Protein AF-0000000068073765 (afdb_homodimer)

Radius of gyration: 42.99 Å; Cα contacts (8 Å, |Δi|>4): 1873; chains: 2; bounding box: 104×140×131 Å

Nearest PDB structures (foldseek):
  5dwd-assembly1_A  TM=4.808E-01  e=1.713E+00  Pelagibacterium halotolerans B2
  3n98-assembly1_A  TM=1.774E-01  e=4.555E+00  Thermococcus kodakarensis
  4on9-assembly3_B  TM=1.654E-01  e=8.096E+00  Homo sapiens
  4ftw-assembly1_A-2  TM=5.464E-01  e=1.962E+00  Cereibacter sphaeroides 2.4.1
  5dwd-assembly1_A  TM=4.756E-01  e=2.080E+00  Pelagibacterium halotolerans B2

Sequence (1358 aa):
MSSVQSQQEQLSQSDPSPSSNSCSSFELIDMDAGSLYEPVSPHWFYCKIIDSKETWIPFNSEDSQQLEEAYNSGKDCNGRVVPTDGGRYDVHLGERMRYAVYWDELASEVRRCTWFYKGDKDNKYVPYSESFSQVLEETYMLAVTLDEWKKKLESPNREIIILHNPKLMVHYQPVAGSDDWGSAPTEQGRPRTVKRGVENISVDIHCGEPLQIDHLVFVVHGIGPACDLRFRSIVQCVNDFRSVSLNLLQTHFKKAQENQQIGRVEFLPVNWHSPLHSTGVDVDLQRITLPSINRLRHFTNDTILDVFFYNSPTYCQTIVDTVASEMNRIYTLFLQRNPDFKGGVSIAGHSLGSLILFDILTNQKDSLGDIDSEKDSLNIVMDQGDTPTLEEDLKKLQLSEFFDIFEKEKVDKEALGINRPTLQPASGANIPKESEFCSSSNTRNGDYLDVGIGQVSVKYPRLIYKPEIFFAFGSPIGMFLTVRGLKRIDPNYRFPTCKGFFNIYHPFDPVAYRIEPMVVPGVEFEPMLIPHHKGRKRMHLELREGLTRMSMDLKNNLLGSLRMAWKSFTRAPYPALQVSEAAEETEAEPESTSEKPSDVNPEETSVADKEEVLPINVGMLNGGQRIDYVLQEKPIESFNEYLFALQSHLCYWESEDTVLLVLKEIYQTQGIFLDQPLQMSSVQSQQEQLSQSDPSPSSNSCSSFELIDMDAGSLYEPVSPHWFYCKIIDSKETWIPFNSEDSQQLEEAYNSGKDCNGRVVPTDGGRYDVHLGERMRYAVYWDELASEVRRCTWFYKGDKDNKYVPYSESFSQVLEETYMLAVTLDEWKKKLESPNREIIILHNPKLMVHYQPVAGSDDWGSAPTEQGRPRTVKRGVENISVDIHCGEPLQIDHLVFVVHGIGPACDLRFRSIVQCVNDFRSVSLNLLQTHFKKAQENQQIGRVEFLPVNWHSPLHSTGVDVDLQRITLPSINRLRHFTNDTILDVFFYNSPTYCQTIVDTVASEMNRIYTLFLQRNPDFKGGVSIAGHSLGSLILFDILTNQKDSLGDIDSEKDSLNIVMDQGDTPTLEEDLKKLQLSEFFDIFEKEKVDKEALGINRPTLQPASGANIPKESEFCSSSNTRNGDYLDVGIGQVSVKYPRLIYKPEIFFAFGSPIGMFLTVRGLKRIDPNYRFPTCKGFFNIYHPFDPVAYRIEPMVVPGVEFEPMLIPHHKGRKRMHLELREGLTRMSMDLKNNLLGSLRMAWKSFTRAPYPALQVSEAAEETEAEPESTSEKPSDVNPEETSVADKEEVLPINVGMLNGGQRIDYVLQEKPIESFNEYLFALQSHLCYWESEDTVLLVLKEIYQTQGIFLDQPLQ

Secondary structure (DSSP, 8-state):
-----PPP------------------------TTSS--PPPPEEEEEEEETTEEEEEEPPHHHHHHHHHHHHS-S-GGG-EEEEGGGTEEEETTTTEEEESSS----EEEEEE-EEEE-SSSS-EEEPPHHHHHHHHHHHHHHHHHT---EEEE-TTS-EEEEEETTEEEEEPP------SSS-TT---SEEEEEESGGGS---------S-EEEEEEEE--SSS--STT---HHHHHHHHHHHHHHHHHHHSHHHHHTT---EEEEEEE----GGGGG-HHHHHHHTS-STTHHHHHHHHHHHHHHHHHHSHHHHHHHHHHHHHHHHHHHHHHHHH-TT---EEEEEEETHHHHHHHHHHHT----SS---------------S----HHHHHHHTT-GGGHHHHHHTT--GGGSGGG---------------------------------TT----PPPPPSS--SEEEEES--HHHHHHHTT-----TT---SS--EEEEEE-TT-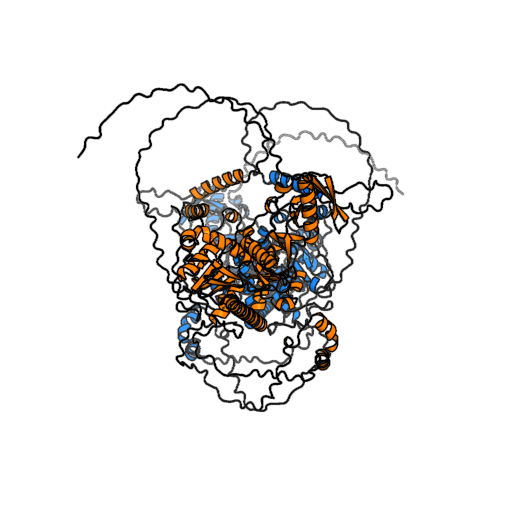TT---SHHHHSTT---PPEEPPPTTSS--HHHHHHHHHHHS-HHHHHHHHHHHHHHHHHHSS------------------------------------------------TTTTTS--EEEPPPPHHHHH-HHHHHHHHTTGGGG-HHHHHHHHHHHHHTTT--------/--------------------------------TTSS--PPPPEEEEEEEETTEEEEEEPPHHHHHHHHHHHHS-S-GGG-EEEEGGGTEEEETTTTEEEESSS----EEEEEESEEEE-SSSS-EEEPPHHHHHHHHHHHHHHHHHT---EEEE-TTS-EEEEEETTEEEEEPP------SSS-TT---SEEEEEESGGGS---------S-EEEEEEEE--SSS--STT---HHHHHHHHHHHHHHHHHHHSHHHHHTT---EEEEEEE----GGGGG-HHHHHHHTS-STTHHHHHHHHHHHHHHHHHHSHHHHHHHHHHHHHHHHHHHHHHHHH-TT---EEEEEEETHHHHHHHHHHHT----SS---------------S----HHHHHHHTT-GGGHHHHHHTT--GGGSGGG---------------------------------TT----PPPPPSS--SEEEEES--HHHHHHHTT-----TT---SS--EEEEEE-TT-TT---SHHHHSTT---PPEEPPPTTSS--HHHHHHHHHHHS-HHHHHHHHHHHHHHHHHHSS------------------------------------------------TTTTTS--EEEPPPPHHHHH-HHHHHHHHTTGGGG-HHHHHHHHHHHHHHTT--------

Foldseek 3Di:
DDPCPDDDDDPPDCVPDPDDPPPPPPPPPPPQLLNQDDQFDWWKWKWDQDPNDIDIATFAPVQRVVLVCLVPVDDCLQADWGQGQLNQWIQSRNVQWIAGDQDDDDIIGMAGFWKWWQDDPDRHIDGDHPVVVVVVRVVVSCCSSVVPAQDWDADPVRWIWGGHDLQFIWIFDQPDDPPPDDDDNPCGHDIITMDGHPVPGPHDHHNGFFNAAAEEEEEEEAQQQALAPVRDGPVVLLVLLQVLLRVLCCVWVVVCVVVVVDGGHHYDYLRFHQVVVVVCVLVVLVVVDDPPPPLVRVVVSRVVVRVVQCLDLVSVQVVLVRSQVSQQVSVVSVCVVVVVHDHAYAYEYAAVRLQSVVVLLLQAAQDPPPPPPPPPPPCPVPPVPPPDDVCVVCVVVVVNVCCVVCVVVVPDPVNVVVPDPDPDDDDDDDPDDPDDPPPPPPPPPQQRQCLDASRRPHDHDYHPHFHAEYHYEQYLNQVVSVVSPRQADALADAGSRYQAAAQEAAPLAPRHDDDLCRHPPPDDDDAAEQAASLGHADPVVVVVVVLVVDDPVVNVVVVVVVVVVVCVVPPDPPPPPCPVPDDPPPDDPDDPDDPPPDPPVCVVVPPPVPVVPPLPQSGRHGDRHGHYYYYHDDPVCVVPSNVCNSVRSSCLSNRSSNSVVVVQVSVVVVVRHTDPNPD/DDDPDDDDDDDPVPDCPDDDPPPPPPPPPVPQLLPQDDQFDWWKWKWDQDPNDIDIATFAPVQRVVLVCLVPVDDCLQADWGQGQLNQWIQSRNVQWIAGDQDDDDIIGMAGFWKWWQDDPDRHTDGDHPVVVVVVRVVVSCCSSVVPAQDWDADPVRWIWGGHDLQFIWIFDQPPPPPPDDDDNPCGHDIIGMDGHPVPGPHDHHNGFFNDAAEEEEEEEAQQQALAPVRDGPVVLLVLLQVLLRVLCCVWVVVCVVVVVDGGHHYDYLRFHQCVVVVCVLVVLVVVDDPPPPLVRVVVSRVVVRVVQCLDLVSVQVVLVRSQVSVQVSVVSVCVVVVVHDHAYAYEYAAVRLQSVVVLLLQAAQDPPPPPPPPPPPCPVPPVPPPDDVQVVCVVVVVNVCCVVCVVVVPDPVNVVVPDDDPDDDPDPPVDDPPDVDPPPPPPPQQRQCLDASRRPHDHDYHPHFHAEYHYEQYLNQVVSVVSPRQADALADAGSRYQAAAQEAAPLAPRHDDDLCRHPPPDDDDAAEQAASLGHADPVVVVVVVVVVPDPVVNVVVVVVVVVVVVVVPPDPPPPPPPVDDDPPPDDPDDPDPPPPDPPVCVVVPPPPPVVPPLPQSGRHGDRDGHYYYYHDDPVCVVPSNVCNSVRSSCLSNRSSNSVVVVQVSVVVVVRHTDDNPD

Solvent-accessible surface area (backbone atoms only — not comparable to full-atom values): 78961 Å² total; per-residue (Å²): 137,86,77,81,71,82,84,85,78,83,76,76,78,73,72,73,70,82,77,77,82,74,77,71,74,76,69,74,66,78,69,60,46,75,73,73,64,71,86,76,61,71,45,33,31,36,42,42,76,54,97,90,35,84,41,71,43,64,42,28,54,52,47,27,50,51,50,50,48,54,58,66,70,46,92,68,36,66,77,41,71,45,68,27,84,90,59,45,27,36,31,32,58,48,77,30,33,32,36,53,66,77,53,92,59,83,68,23,48,42,45,68,27,43,30,32,32,46,42,90,82,78,79,40,62,42,67,49,54,58,72,55,33,51,53,49,49,52,51,48,46,47,22,58,43,66,70,47,60,63,44,78,43,72,44,96,86,64,26,42,33,36,40,54,44,99,87,44,29,37,34,28,40,70,50,76,77,66,83,66,84,80,66,71,87,72,65,63,32,76,71,24,51,42,42,69,28,66,86,69,45,99,69,87,66,49,67,69,76,64,83,48,56,50,31,40,31,42,37,32,55,41,71,57,71,44,63,39,97,81,56,37,42,53,62,58,41,45,50,44,32,47,53,52,43,57,54,44,41,60,71,40,30,38,68,43,44,75,66,64,72,48,53,34,73,44,74,42,53,51,84,64,77,49,73,62,71,68,70,43,50,67,60,56,48,55,65,25,47,60,77,50,56,43,70,61,43,52,50,49,52,51,50,51,50,47,53,53,42,58,61,31,39,70,49,28,34,50,48,50,44,48,49,46,50,49,50,45,49,43,50,52,53,48,44,70,76,36,73,83,61,78,48,57,37,29,38,34,14,32,34,56,13,21,37,54,48,48,54,38,44,67,53,41,77,64,69,80,75,76,59,74,70,79,68,71,70,76,67,69,68,72,70,79,64,84,60,65,49,70,60,47,50,25,45,70,66,70,42,41,83,48,39,64,56,39,60,70,67,65,62,57,68,79,75,49,67,71,77,65,74,78,78,72,79,64,64,72,22,78,40,74,76,85,73,70,82,71,69,77,69,72,76,76,78,76,75,68,82,77,58,64,53,79,66,51,83,57,78,62,58,74,67,90,64,61,38,49,36,39,38,22,36,33,21,37,44,37,51,51,42,34,73,30,51,37,78,63,46,61,41,79,32,53,44,51,50,35,53,31,37,38,41,37,31,42,62,45,15,75,58,31,40,41,52,49,46,36,38,39,67,93,58,92,75,78,66,43,72,50,60,38,76,90,70,49,77,56,63,65,58,52,44,46,56,48,37,72,69,41,58,77,67,61,42,55,53,48,51,50,49,48,52,50,49,45,54,60,64,66,47,67,79,63,77,74,73,77,74,72,82,77,75,81,73,81,79,78,78,82,78,80,80,74,78,71,75,75,75,76,69,74,71,70,72,70,64,71,68,64,68,69,68,68,83,70,74,46,20,31,46,26,67,44,37,77,39,37,34,30,50,72,80,53,74,73,40,70,74,39,47,71,78,38,16,71,55,36,63,47,40,63,43,75,30,60,43,55,45,47,51,52,50,46,57,55,35,45,76,73,73,43,72,71,55,75,73,86,125,142,80,89,78,79,75,87,76,85,79,80,76,76,74,74,72,75,76,78,77,82,75,74,71,73,77,69,74,66,78,67,58,44,76,73,72,61,70,86,76,61,71,48,32,31,35,41,43,75,54,95,89,35,82,40,70,42,66,43,29,53,51,47,26,51,50,50,51,49,54,58,67,70,44,94,71,36,68,77,40,71,46,68,27,84,92,57,46,27,35,30,32,60,49,77,30,33,34,36,54,64,76,53,92,58,82,69,23,47,41,44,69,25,44,31,30,32,45,44,91,82,77,78,41,61,41,66,48,56,58,71,55,33,52,52,51,49,53,50,48,46,47,22,57,42,66,67,50,62,62,44,76,42,71,44,96,86,63,25,42,32,37,38,53,44,99,86,45,28,37,35,29,41,69,48,75,76,64,82,66,84,79,68,69,86,72,63,62,33,79,74,24,53,42,41,69,27,66,88,69,45,100,68,87,66,48,69,69,74,64,86,47,57,49,31,39,31,42,37,31,55,42,71,58,71,42,64,41,95,83,56,38,41,54,61,58,42,44,49,45,33,47,53,52,42,56,54,44,42,58,71,41,30,39,68,43,44,74,66,65,72,50,54,33,74,45,74,44,55,50,83,65,77,49,73,62,71,69,70,42,51,68,60,57,46,54,64,25,46,60,78,49,57,42,71,62,42,52,50,49,54,51,51,51,49,47,53,52,41,57,62,31,39,71,49,29,32,51,49,50,45,50,50,45,50,49,50,45,50,43,50,54,52,47,43,69,75,36,73,85,61,77,48,57,38,28,37,33,14,33,34,56,14,21,36,53,48,49,54,37,44,66,52,39,78,65,67,80,75,75,59,74,70,78,69,72,69,76,68,70,68,71,68,78,62,84,60,64,47,70,58,47,49,25,45,72,67,69,43,42,83,49,40,64,56,38,61,71,67,64,64,57,69,80,75,49,69,72,77,67,76,80,78,75,81,68,60,53,44,63,46,70,74,84,69,68,87,68,72,78,70,71,78,78,76,78,77,70,83,75,59,64,52,80,65,51,84,58,80,63,56,75,68,90,65,61,36,49,35,39,39,23,36,34,21,39,44,38,52,52,43,33,74,31,50,36,78,64,46,62,40,80,35,52,45,52,50,36,55,32,37,38,42,36,29,42,64,44,16,75,58,32,39,41,50,49,46,37,36,37,69,94,58,90,76,79,65,44,74,49,60,38,77,90,70,48,75,56,61,65,55,53,46,45,56,48,37,72,69,42,59,77,68,59,42,54,54,49,53,50,49,48,52,51,49,45,54,60,65,65,46,68,81,62,78,73,71,76,74,71,80,76,75,79,75,78,79,77,78,82,78,80,80,74,77,72,74,76,75,74,70,72,70,70,72,70,65,71,67,65,68,68,68,69,83,70,73,47,20,30,47,27,68,44,38,78,40,37,33,30,50,72,80,54,73,74,40,70,73,39,46,72,79,38,17,70,56,36,65,48,41,64,43,74,30,61,42,55,46,47,51,52,51,48,57,55,36,44,76,73,72,45,72,70,54,76,72,85,125

pLDDT: mean 70.01, std 27.43, range [17.09, 98.56]

Organism: Macaca mulatta (NCBI:txid9544)

Structure (mmCIF, N/CA/C/O backbone):
data_AF-0000000068073765-model_v1
#
loop_
_entity.id
_entity.type
_entity.pdbx_description
1 polymer 'DDHD domain containing 2'
#
loop_
_atom_site.group_PDB
_atom_site.id
_atom_site.type_symbol
_atom_site.label_atom_id
_atom_site.label_alt_id
_atom_site.label_comp_id
_atom_site.label_asym_id
_atom_site.label_entity_id
_atom_site.label_seq_id
_atom_site.pdbx_PDB_ins_code
_atom_site.Cartn_x
_atom_site.Cartn_y
_atom_site.Cartn_z
_atom_site.occupancy
_atom_site.B_iso_or_equiv
_atom_site.auth_seq_id
_atom_site.auth_comp_id
_atom_site.auth_asym_id
_atom_site.auth_atom_id
_atom_site.pdbx_PDB_model_num
ATOM 1 N N . MET A 1 1 ? -59.062 66.562 15.297 1 17.83 1 MET A N 1
ATOM 2 C CA . MET A 1 1 ? -59.438 67.938 14.867 1 17.83 1 MET A CA 1
ATOM 3 C C . MET A 1 1 ? -58.875 68.25 13.477 1 17.83 1 MET A C 1
ATOM 5 O O . MET A 1 1 ? -59.625 68.562 12.562 1 17.83 1 MET A O 1
ATOM 9 N N . SER A 1 2 ? -57.844 69.125 13.445 1 18.3 2 SER A N 1
ATOM 10 C CA . SER A 1 2 ? -57.562 70.312 12.633 1 18.3 2 SER A CA 1
ATOM 11 C C . SER A 1 2 ? -57.062 69.875 11.25 1 18.3 2 SER A C 1
ATOM 13 O O . SER A 1 2 ? -56.312 68.938 11.102 1 18.3 2 SER A O 1
ATOM 15 N N . SER A 1 3 ? -57.688 70.438 10.219 1 21.08 3 SER A N 1
ATOM 16 C CA . SER A 1 3 ? -57.906 70.438 8.773 1 21.08 3 SER A CA 1
ATOM 17 C C . SER A 1 3 ? -56.688 70.938 8.023 1 21.08 3 SER A C 1
ATOM 19 O O . SER A 1 3 ? -56.844 71.562 6.965 1 21.08 3 SER A O 1
ATOM 21 N N . VAL A 1 4 ? -55.531 70.875 8.758 1 19.91 4 VAL A N 1
ATOM 22 C CA . VAL A 1 4 ? -54.438 71.75 8.461 1 19.91 4 VAL A CA 1
ATOM 23 C C . VAL A 1 4 ? -54 71.562 7.004 1 19.91 4 VAL A C 1
ATOM 25 O O . VAL A 1 4 ? -53.594 70.5 6.602 1 19.91 4 VAL A O 1
ATOM 28 N N . GLN A 1 5 ? -54.312 72.5 6.18 1 18.86 5 GLN A N 1
ATOM 29 C CA . GLN A 1 5 ? -54.562 72.812 4.77 1 18.86 5 GLN A CA 1
ATOM 30 C C . GLN A 1 5 ? -53.25 72.875 3.99 1 18.86 5 GLN A C 1
ATOM 32 O O . GLN A 1 5 ? -53.25 73.125 2.781 1 18.86 5 GLN A O 1
ATOM 37 N N . SER A 1 6 ? -52.094 72.875 4.754 1 20.23 6 SER A N 1
ATOM 38 C CA . SER A 1 6 ? -51.094 73.875 4.34 1 20.23 6 SER A CA 1
ATOM 39 C C . SER A 1 6 ? -50.625 73.625 2.91 1 20.23 6 SER A C 1
ATOM 41 O O . SER A 1 6 ? -50.594 72.438 2.463 1 20.23 6 SER A O 1
ATOM 43 N N . GLN A 1 7 ? -50.312 74.75 2.258 1 19.2 7 GLN A N 1
ATOM 44 C CA . GLN A 1 7 ? -50.25 75.375 0.942 1 19.2 7 GLN A CA 1
ATOM 45 C C . GLN A 1 7 ? -49.188 74.688 0.071 1 19.2 7 GLN A C 1
ATOM 47 O O . GLN A 1 7 ? -48.25 74.062 0.585 1 19.2 7 GLN A O 1
ATOM 52 N N . GLN A 1 8 ? -49.188 75.125 -1.2 1 18.8 8 GLN A N 1
ATOM 53 C CA . GLN A 1 8 ? -49 74.812 -2.611 1 18.8 8 GLN A CA 1
ATOM 54 C C . GLN A 1 8 ? -47.531 74.812 -3.004 1 18.8 8 GLN A C 1
ATOM 56 O O . GLN A 1 8 ? -46.719 75.5 -2.354 1 18.8 8 GLN A O 1
ATOM 61 N N . GLU A 1 9 ? -47.156 74.25 -4.121 1 18.75 9 GLU A N 1
ATOM 62 C CA . GLU A 1 9 ? -46.188 73.375 -4.824 1 18.75 9 GLU A CA 1
ATOM 63 C C . GLU A 1 9 ? -45.062 74.25 -5.445 1 18.75 9 GLU A C 1
ATOM 65 O O . GLU A 1 9 ? -44 73.688 -5.812 1 18.75 9 GLU A O 1
ATOM 70 N N . GLN A 1 10 ? -45.25 75.688 -5.621 1 19.69 10 GLN A N 1
ATOM 71 C CA . GLN A 1 10 ? -44.844 76 -6.98 1 19.69 10 GLN A CA 1
ATOM 72 C C . GLN A 1 10 ? -43.312 75.938 -7.129 1 19.69 10 GLN A C 1
ATOM 74 O O . GLN A 1 10 ? -42.594 76.562 -6.363 1 19.69 10 GLN A O 1
ATOM 79 N N . LEU A 1 11 ? -42.781 74.938 -7.801 1 20.17 11 LEU A N 1
ATOM 80 C CA . LEU A 1 11 ? -41.438 74.438 -8.023 1 20.17 11 LEU A CA 1
ATOM 81 C C . LEU A 1 11 ? -40.625 75.375 -8.922 1 20.17 11 LEU A C 1
ATOM 83 O O . LEU A 1 11 ? -40.844 75.375 -10.141 1 20.17 11 LEU A O 1
ATOM 87 N N . SER A 1 12 ? -40.75 76.75 -8.531 1 19.55 12 SER A N 1
ATOM 88 C CA . SER A 1 12 ? -40.188 77.688 -9.523 1 19.55 12 SER A CA 1
ATOM 89 C C . SER A 1 12 ? -38.781 77.25 -9.945 1 19.55 12 SER A C 1
ATOM 91 O O . SER A 1 12 ? -38.031 76.625 -9.156 1 19.55 12 SER A O 1
ATOM 93 N N . GLN A 1 13 ? -38.562 77.25 -11.281 1 20.38 13 GLN A N 1
ATOM 94 C CA . GLN A 1 13 ? -37.562 76.875 -12.281 1 20.38 13 GLN A CA 1
ATOM 95 C C . GLN A 1 13 ? -36.281 77.688 -12.133 1 20.38 13 GLN A C 1
ATOM 97 O O . GLN A 1 13 ? -36.312 78.875 -12.266 1 20.38 13 GLN A O 1
ATOM 102 N N . SER A 1 14 ? -35.5 77.438 -11.086 1 19.45 14 SER A N 1
ATOM 103 C CA . SER A 1 14 ? -34.312 78.125 -10.672 1 19.45 14 SER A CA 1
ATOM 104 C C . SER A 1 14 ? -33.312 78.25 -11.82 1 19.45 14 SER A C 1
ATOM 106 O O . SER A 1 14 ? -32.75 77.25 -12.289 1 19.45 14 SER A O 1
ATOM 108 N N . ASP A 1 15 ? -33.75 79 -12.828 1 22.08 15 ASP A N 1
ATOM 109 C CA . ASP A 1 15 ? -32.875 79 -14.008 1 22.08 15 ASP A CA 1
ATOM 110 C C . ASP A 1 15 ? -31.469 79.438 -13.648 1 22.08 15 ASP A C 1
ATOM 112 O O . ASP A 1 15 ? -31.234 80.625 -13.289 1 22.08 15 ASP A O 1
ATOM 116 N N . PRO A 1 16 ? -30.844 78.812 -12.742 1 22.52 16 PRO A N 1
ATOM 117 C CA . PRO A 1 16 ? -29.656 79.438 -12.164 1 22.52 16 PRO A CA 1
ATOM 118 C C . PRO A 1 16 ? -28.656 79.875 -13.219 1 22.52 16 PRO A C 1
ATOM 120 O O . PRO A 1 16 ? -28.562 79.25 -14.289 1 22.52 16 PRO A O 1
ATOM 123 N N . SER A 1 17 ? -28.609 81.188 -13.344 1 21.95 17 SER A N 1
ATOM 124 C CA . SER A 1 17 ? -27.734 82.062 -14.148 1 21.95 17 SER A CA 1
ATOM 125 C C . SER A 1 17 ? -26.297 81.5 -14.141 1 21.95 17 SER A C 1
ATOM 127 O O . SER A 1 17 ? -25.859 80.938 -13.148 1 21.95 17 SER A O 1
ATOM 129 N N . PRO A 1 18 ? -25.781 81.375 -15.406 1 23.69 18 PRO A N 1
ATOM 130 C CA . PRO A 1 18 ? -24.484 80.75 -15.781 1 23.69 18 PRO A CA 1
ATOM 131 C C . PRO A 1 18 ? -23.312 81.438 -15.094 1 23.69 18 PRO A C 1
ATOM 133 O O . PRO A 1 18 ? -23.141 82.688 -15.227 1 23.69 18 PRO A O 1
ATOM 136 N N . SER A 1 19 ? -23.172 81.25 -13.758 1 19.88 19 SER A N 1
ATOM 137 C CA . SER A 1 19 ? -22.172 82 -12.992 1 19.88 19 SER A CA 1
ATOM 138 C C . SER A 1 19 ? -20.844 82.062 -13.758 1 19.88 19 SER A C 1
ATOM 140 O O . SER A 1 19 ? -20.547 81.25 -14.586 1 19.88 19 SER A O 1
ATOM 142 N N . SER A 1 20 ? -20.297 83.312 -13.781 1 21.86 20 SER A N 1
ATOM 143 C CA . SER A 1 20 ? -19.125 84 -14.312 1 21.86 20 SER A CA 1
ATOM 144 C C . SER A 1 20 ? -17.844 83.188 -14.07 1 21.86 20 SER A C 1
ATOM 146 O O . SER A 1 20 ? -17.766 82.438 -13.086 1 21.86 20 SER A O 1
ATOM 148 N N . ASN A 1 21 ? -17.047 83 -15.148 1 21.02 21 ASN A N 1
ATOM 149 C CA . ASN A 1 21 ? -15.789 82.312 -15.461 1 21.02 21 ASN A CA 1
ATOM 150 C C . ASN A 1 21 ? -14.672 82.75 -14.508 1 21.02 21 ASN A C 1
ATOM 152 O O . ASN A 1 21 ? -14.086 83.812 -14.664 1 21.02 21 ASN A O 1
ATOM 156 N N . SER A 1 22 ? -14.938 82.875 -13.164 1 20.58 22 SER A N 1
ATOM 157 C CA . SER A 1 22 ? -13.867 83.375 -12.32 1 20.58 22 SER A CA 1
ATOM 158 C C . SER A 1 22 ? -12.547 82.688 -12.617 1 20.58 22 SER A C 1
ATOM 160 O O . SER A 1 22 ? -12.477 81.438 -12.609 1 20.58 22 SER A O 1
ATOM 162 N N . CYS A 1 23 ? -11.688 83.312 -13.414 1 23.17 23 CYS A N 1
ATOM 163 C CA . CYS A 1 23 ? -10.281 83.062 -13.711 1 23.17 23 CYS A CA 1
ATOM 164 C C . CYS A 1 23 ? -9.484 82.812 -12.43 1 23.17 23 CYS A C 1
ATOM 166 O O . CYS A 1 23 ? -9.133 83.812 -11.742 1 23.17 23 CYS A O 1
ATOM 168 N N . SER A 1 24 ? -9.945 82.062 -11.508 1 23.45 24 SER A N 1
ATOM 169 C CA . SER A 1 24 ? -9.172 81.875 -10.281 1 23.45 24 SER A CA 1
ATOM 170 C C . SER A 1 24 ? -7.688 81.688 -10.586 1 23.45 24 SER A C 1
ATOM 172 O O . SER A 1 24 ? -7.312 80.938 -11.453 1 23.45 24 SER A O 1
ATOM 174 N N . SER A 1 25 ? -6.945 82.812 -10.453 1 24.75 25 SER A N 1
ATOM 175 C CA . SER A 1 25 ? -5.492 82.938 -10.438 1 24.75 25 SER A CA 1
ATOM 176 C C . SER A 1 25 ? -4.855 81.75 -9.68 1 24.75 25 SER A C 1
ATOM 178 O O . SER A 1 25 ? -5.254 81.438 -8.555 1 24.75 25 SER A O 1
ATOM 180 N N . PHE A 1 26 ? -4.484 80.75 -10.391 1 24.41 26 PHE A N 1
ATOM 181 C CA . PHE A 1 26 ? -3.648 79.688 -9.914 1 24.41 26 PHE A CA 1
ATOM 182 C C . PHE A 1 26 ? -2.506 80.188 -9.055 1 24.41 26 PHE A C 1
ATOM 184 O O . PHE A 1 26 ? -1.549 80.75 -9.57 1 24.41 26 PHE A O 1
ATOM 191 N N . GLU A 1 27 ? -2.826 81.125 -8.023 1 27.08 27 GLU A N 1
ATOM 192 C CA . GLU A 1 27 ? -1.713 81.375 -7.113 1 27.08 27 GLU A CA 1
ATOM 193 C C . GLU A 1 27 ? -0.892 80.062 -6.891 1 27.08 27 GLU A C 1
ATOM 195 O O . GLU A 1 27 ? -1.438 79.062 -6.527 1 27.08 27 GLU A O 1
ATOM 200 N N . LEU A 1 28 ? 0.146 80 -7.66 1 28.94 28 LEU A N 1
ATOM 201 C CA . LEU A 1 28 ? 1.281 79.125 -7.383 1 28.94 28 LEU A CA 1
ATOM 202 C C . LEU A 1 28 ? 1.592 79.062 -5.891 1 28.94 28 LEU A C 1
ATOM 204 O O . LEU A 1 28 ? 2.094 80.062 -5.336 1 28.94 28 LEU A O 1
ATOM 208 N N . ILE A 1 29 ? 0.653 78.812 -5.059 1 31.41 29 ILE A N 1
ATOM 209 C CA . ILE A 1 29 ? 0.973 78.625 -3.652 1 31.41 29 ILE A CA 1
ATOM 210 C C . ILE A 1 29 ? 2.348 78 -3.529 1 31.41 29 ILE A C 1
ATOM 212 O O . ILE A 1 29 ? 2.611 76.938 -4.152 1 31.41 29 ILE A O 1
ATOM 216 N N . ASP A 1 30 ? 3.398 78.812 -3.297 1 32.69 30 ASP A N 1
ATOM 217 C CA . ASP A 1 30 ? 4.707 78.375 -2.789 1 32.69 30 ASP A CA 1
ATOM 218 C C . ASP A 1 30 ? 4.59 77.188 -1.881 1 32.69 30 ASP A C 1
ATOM 220 O O . ASP A 1 30 ? 4.172 77.312 -0.727 1 32.69 30 ASP A O 1
ATOM 224 N N . MET A 1 31 ? 4.062 76.188 -2.297 1 35.19 31 MET A N 1
ATOM 225 C CA . MET A 1 31 ? 4.129 74.938 -1.495 1 35.19 31 MET A CA 1
ATOM 226 C C . MET A 1 31 ? 5.504 74.812 -0.854 1 35.19 31 MET A C 1
ATOM 228 O O . MET A 1 31 ? 6.516 74.75 -1.552 1 35.19 31 MET A O 1
ATOM 232 N N . ASP A 1 32 ? 5.812 75.5 0.257 1 37.5 32 ASP A N 1
ATOM 233 C CA . ASP A 1 32 ? 7.012 75.312 1.073 1 37.5 32 ASP A CA 1
ATOM 234 C C . ASP A 1 32 ? 7.582 73.938 0.912 1 37.5 32 ASP A C 1
ATOM 236 O O . ASP A 1 32 ? 6.836 72.938 0.873 1 37.5 32 ASP A O 1
ATOM 240 N N . ALA A 1 33 ? 8.688 73.75 0.267 1 42.53 33 ALA A N 1
ATOM 241 C CA . ALA A 1 33 ? 9.508 72.562 0.013 1 42.53 33 ALA A CA 1
ATOM 242 C C . ALA A 1 33 ? 9.406 71.562 1.166 1 42.53 33 ALA A C 1
ATOM 244 O O . ALA A 1 33 ? 9.766 70.438 1.02 1 42.53 33 ALA A O 1
ATOM 245 N N . GLY A 1 34 ? 9.359 72.062 2.389 1 46.06 34 GLY A N 1
ATOM 246 C CA . GLY A 1 34 ? 9.289 71.188 3.566 1 46.06 34 GLY A CA 1
ATOM 247 C C . GLY A 1 34 ? 8.125 70.25 3.523 1 46.06 34 GLY A C 1
ATOM 248 O O . GLY A 1 34 ? 8.062 69.312 4.324 1 46.06 34 GLY A O 1
ATOM 249 N N . SER A 1 35 ? 6.902 70.625 3.016 1 55.97 35 SER A N 1
ATOM 250 C CA . SER A 1 35 ? 5.57 70.062 3.082 1 55.97 35 SER A CA 1
ATOM 251 C C . SER A 1 35 ? 5.48 68.812 2.209 1 55.97 35 SER A C 1
ATOM 253 O O . SER A 1 35 ? 4.535 68 2.33 1 55.97 35 SER A O 1
ATOM 255 N N . LEU A 1 36 ? 6.398 68.625 1.407 1 70.06 36 LEU A N 1
ATOM 256 C CA . LEU A 1 36 ? 6.227 67.625 0.382 1 70.06 36 LEU A CA 1
ATOM 257 C C . LEU A 1 36 ? 6.652 66.25 0.901 1 70.06 36 LEU A C 1
ATOM 259 O O . LEU A 1 36 ? 6.102 65.188 0.491 1 70.06 36 LEU A O 1
ATOM 263 N N . TYR A 1 37 ? 7.438 66.25 1.894 1 88.75 37 TYR A N 1
ATOM 264 C CA . TYR A 1 37 ? 7.949 64.938 2.381 1 88.75 37 TYR A CA 1
ATOM 265 C C . TYR A 1 37 ? 7.023 64.375 3.441 1 88.75 37 TYR A C 1
ATOM 267 O O . TYR A 1 37 ? 6.621 65.062 4.375 1 88.75 37 TYR A O 1
ATOM 275 N N . GLU A 1 38 ? 6.562 63.219 3.258 1 90.69 38 GLU A N 1
ATOM 276 C CA . GLU A 1 38 ? 5.832 62.438 4.246 1 90.69 38 GLU A CA 1
ATOM 277 C C . GLU A 1 38 ? 6.652 61.219 4.711 1 90.69 38 GLU A C 1
ATOM 279 O O . GLU A 1 38 ? 7.117 60.438 3.893 1 90.69 38 GLU A O 1
ATOM 284 N N . PRO A 1 39 ? 6.836 61.25 6.047 1 92.06 39 PRO A N 1
ATOM 285 C CA . PRO A 1 39 ? 7.602 60.094 6.543 1 92.06 39 PRO A CA 1
ATOM 286 C C . PRO A 1 39 ? 6.965 58.75 6.168 1 92.06 39 PRO A C 1
ATOM 288 O O . PRO A 1 39 ? 5.738 58.625 6.148 1 92.06 39 PRO A O 1
ATOM 291 N N . VAL A 1 40 ? 7.781 57.781 5.891 1 94.38 40 VAL A N 1
ATOM 292 C CA . VAL A 1 40 ? 7.328 56.469 5.484 1 94.38 40 VAL A CA 1
ATOM 293 C C . VAL A 1 40 ? 6.887 55.656 6.715 1 94.38 40 VAL A C 1
ATOM 295 O O . VAL A 1 40 ? 7.5 55.75 7.777 1 94.38 40 VAL A O 1
ATOM 298 N N . SER A 1 41 ? 5.805 54.969 6.582 1 93.62 41 SER A N 1
ATOM 299 C CA . SER A 1 41 ? 5.312 54.125 7.664 1 93.62 41 SER A CA 1
ATOM 300 C C . SER A 1 41 ? 5.977 52.75 7.641 1 93.62 41 SER A C 1
ATOM 302 O O . SER A 1 41 ? 5.938 52.062 6.625 1 93.62 41 SER A O 1
ATOM 304 N N . PRO A 1 42 ? 6.512 52.406 8.75 1 96.38 42 PRO A N 1
ATOM 305 C CA . PRO A 1 42 ? 7.184 51.094 8.789 1 96.38 42 PRO A CA 1
ATOM 306 C C . PRO A 1 42 ? 6.199 49.938 8.875 1 96.38 42 PRO A C 1
ATOM 308 O O . PRO A 1 42 ? 5.078 50.094 9.359 1 96.38 42 PRO A O 1
ATOM 311 N N . HIS A 1 43 ? 6.551 48.812 8.289 1 97.06 43 HIS A N 1
ATOM 312 C CA . HIS A 1 43 ? 5.855 47.531 8.43 1 97.06 43 HIS A CA 1
ATOM 313 C C . HIS A 1 43 ? 6.828 46.406 8.758 1 97.06 43 HIS A C 1
ATOM 315 O O . HIS A 1 43 ? 7.871 46.281 8.117 1 97.06 43 HIS A O 1
ATOM 321 N N . TRP A 1 44 ? 6.48 45.656 9.703 1 97.5 44 TRP A N 1
ATOM 322 C CA . TRP A 1 44 ? 7.398 44.625 10.203 1 97.5 44 TRP A CA 1
ATOM 323 C C . TRP A 1 44 ? 7.293 43.344 9.375 1 97.5 44 TRP A C 1
ATOM 325 O O . TRP A 1 44 ? 6.195 42.969 8.984 1 97.5 44 TRP A O 1
ATOM 335 N N . PHE A 1 45 ? 8.469 42.719 9.094 1 97.38 45 PHE A N 1
ATOM 336 C CA . PHE A 1 45 ? 8.578 41.5 8.344 1 97.38 45 PHE A CA 1
ATOM 337 C C . PHE A 1 45 ? 9.375 40.438 9.117 1 97.38 45 PHE A C 1
ATOM 339 O O . PHE A 1 45 ? 10.117 40.781 10.047 1 97.38 45 PHE A O 1
ATOM 346 N N . TYR A 1 46 ? 9.148 39.219 8.852 1 96.56 46 TYR A N 1
ATOM 347 C CA . TYR A 1 46 ? 10.016 38.156 9.352 1 96.56 46 TYR A CA 1
ATOM 348 C C . TYR A 1 46 ? 10.516 37.281 8.211 1 96.56 46 TYR A C 1
ATOM 350 O O . TYR A 1 46 ? 9.867 37.188 7.168 1 96.56 46 TYR A O 1
ATOM 358 N N . CYS A 1 47 ? 11.695 36.656 8.422 1 94.94 47 CYS A N 1
ATOM 359 C CA . CYS A 1 47 ? 12.367 35.906 7.391 1 94.94 47 CYS A CA 1
ATOM 360 C C . CYS A 1 47 ? 12.203 34.406 7.633 1 94.94 47 CYS A C 1
ATOM 362 O O . CYS A 1 47 ? 12.469 33.906 8.734 1 94.94 47 CYS A O 1
ATOM 364 N N . LYS A 1 48 ? 11.672 33.688 6.68 1 90.19 48 LYS A N 1
ATOM 365 C CA . LYS A 1 48 ? 11.555 32.25 6.746 1 90.19 48 LYS A CA 1
ATOM 366 C C . LYS A 1 48 ? 12.367 31.578 5.641 1 90.19 48 LYS A C 1
ATOM 368 O O . LYS A 1 48 ? 12.445 32.094 4.523 1 90.19 48 LYS A O 1
ATOM 373 N N . ILE A 1 49 ? 12.977 30.5 6.004 1 84.44 49 ILE A N 1
ATOM 374 C CA . ILE A 1 49 ? 13.727 29.734 5.016 1 84.44 49 ILE A CA 1
ATOM 375 C C . ILE A 1 49 ? 12.82 28.672 4.398 1 84.44 49 ILE A C 1
ATOM 377 O O . ILE A 1 49 ? 12.398 27.734 5.078 1 84.44 49 ILE A O 1
ATOM 381 N N . ILE A 1 50 ? 12.453 28.812 3.258 1 74 50 ILE A N 1
ATOM 382 C CA . ILE A 1 50 ? 11.641 27.844 2.514 1 74 50 ILE A CA 1
ATOM 383 C C . ILE A 1 50 ? 12.445 27.281 1.346 1 74 50 ILE A C 1
ATOM 385 O O . ILE A 1 50 ? 12.938 28.031 0.499 1 74 50 ILE A O 1
ATOM 389 N N . ASP A 1 51 ? 12.609 26 1.191 1 69.25 51 ASP A N 1
ATOM 390 C CA . ASP A 1 51 ? 13.352 25.344 0.121 1 69.25 51 ASP A CA 1
ATOM 391 C C . ASP A 1 51 ? 14.766 25.906 0.002 1 69.25 51 ASP A C 1
ATOM 393 O O . ASP A 1 51 ? 15.195 26.297 -1.089 1 69.25 51 ASP A O 1
ATOM 397 N N . SER A 1 52 ? 15.359 26.25 1.104 1 73 52 SER A N 1
ATOM 398 C CA . SER A 1 52 ? 16.734 26.719 1.205 1 73 52 SER A CA 1
ATOM 399 C C . SER A 1 52 ? 16.891 28.156 0.724 1 73 52 SER A C 1
ATOM 401 O O . SER A 1 52 ? 17.984 28.594 0.403 1 73 52 SER A O 1
ATOM 403 N N . LYS A 1 53 ? 15.781 28.766 0.571 1 81.12 53 LYS A N 1
ATOM 404 C CA . LYS A 1 53 ? 15.797 30.188 0.199 1 81.12 53 LYS A CA 1
ATOM 405 C C . LYS A 1 53 ? 15.133 31.047 1.269 1 81.12 53 LYS A C 1
ATOM 407 O O . LYS A 1 53 ? 14.148 30.625 1.887 1 81.12 53 LYS A O 1
ATOM 412 N N . GLU A 1 54 ? 15.703 32.188 1.364 1 86.38 54 GLU A N 1
ATOM 413 C CA . GLU A 1 54 ? 15.133 33.125 2.34 1 86.38 54 GLU A CA 1
ATOM 414 C C . GLU A 1 54 ? 13.953 33.906 1.753 1 86.38 54 GLU A C 1
ATOM 416 O O . GLU A 1 54 ? 14.031 34.406 0.639 1 86.38 54 GLU A O 1
ATOM 421 N N . THR A 1 55 ? 12.898 33.812 2.451 1 89.62 55 THR A N 1
ATOM 422 C CA . THR A 1 55 ? 11.703 34.562 2.045 1 89.62 55 THR A CA 1
ATOM 423 C C . THR A 1 55 ? 11.203 35.438 3.174 1 89.62 55 THR A C 1
ATOM 425 O O . THR A 1 55 ? 11.07 35 4.312 1 89.62 55 THR A O 1
ATOM 428 N N . TRP A 1 56 ? 11 36.75 2.781 1 93.06 56 TRP A N 1
ATOM 429 C CA . TRP A 1 56 ? 10.5 37.688 3.775 1 93.06 56 TRP A CA 1
ATOM 430 C C . TRP A 1 56 ? 8.984 37.781 3.719 1 93.06 56 TRP A C 1
ATOM 432 O O . TRP A 1 56 ? 8.414 38.062 2.664 1 93.06 56 TRP A O 1
ATOM 442 N N . ILE A 1 57 ? 8.375 37.562 4.883 1 93.69 57 ILE A N 1
ATOM 443 C CA . ILE A 1 57 ? 6.922 37.562 4.984 1 93.69 57 ILE A CA 1
ATOM 444 C C . ILE A 1 57 ? 6.457 38.688 5.891 1 93.69 57 ILE A C 1
ATOM 446 O O . ILE A 1 57 ? 6.961 38.844 7.008 1 93.69 57 ILE A O 1
ATOM 450 N N . PRO A 1 58 ? 5.516 39.531 5.391 1 95.62 58 PRO A N 1
ATOM 451 C CA . PRO A 1 58 ? 5.016 40.625 6.238 1 95.62 58 PRO A CA 1
ATOM 452 C C . PRO A 1 58 ? 4.156 40.094 7.395 1 95.62 58 PRO A C 1
ATOM 454 O O . PRO A 1 58 ? 3.396 39.156 7.23 1 95.62 58 PRO A O 1
ATOM 457 N N . PHE A 1 59 ? 4.352 40.75 8.562 1 96.31 59 PHE A N 1
ATOM 458 C CA . PHE A 1 59 ? 3.4 40.5 9.641 1 96.31 59 PHE A CA 1
ATOM 459 C C . PHE A 1 59 ? 2.018 41.031 9.273 1 96.31 59 PHE A C 1
ATOM 461 O O . PHE A 1 59 ? 1.889 41.906 8.422 1 96.31 59 PHE A O 1
ATOM 468 N N . ASN A 1 60 ? 1.026 40.438 9.906 1 93.44 60 ASN A N 1
ATOM 469 C CA . ASN A 1 60 ? -0.303 41 9.719 1 93.44 60 ASN A CA 1
ATOM 470 C C . ASN A 1 60 ? -0.394 42.406 10.281 1 93.44 60 ASN A C 1
ATOM 472 O O . ASN A 1 60 ? 0.49 42.844 11.016 1 93.44 60 ASN A O 1
ATOM 476 N N . SER A 1 61 ? -1.397 43.188 9.898 1 93.56 61 SER A N 1
ATOM 477 C CA . SER A 1 61 ? -1.509 44.594 10.242 1 93.56 61 SER A CA 1
ATOM 478 C C . SER A 1 61 ? -1.559 44.781 11.75 1 93.56 61 SER A C 1
ATOM 480 O O . SER A 1 61 ? -0.92 45.688 12.281 1 93.56 61 SER A O 1
ATOM 482 N N . GLU A 1 62 ? -2.229 43.969 12.398 1 93.38 62 GLU A N 1
ATOM 483 C CA . GLU A 1 62 ? -2.363 44.094 13.844 1 93.38 62 GLU A CA 1
ATOM 484 C C . GLU A 1 62 ? -1.032 43.812 14.547 1 93.38 62 GLU A C 1
ATOM 486 O O . GLU A 1 62 ? -0.642 44.562 15.445 1 93.38 62 GLU A O 1
ATOM 491 N N . ASP A 1 63 ? -0.42 42.812 14.172 1 95.69 63 ASP A N 1
ATOM 492 C CA . ASP A 1 63 ? 0.865 42.469 14.773 1 95.69 63 ASP A CA 1
ATOM 493 C C . ASP A 1 63 ? 1.914 43.531 14.484 1 95.69 63 ASP A C 1
ATOM 495 O O . ASP A 1 63 ? 2.715 43.875 15.359 1 95.69 63 ASP A O 1
ATOM 499 N N . SER A 1 64 ? 1.932 43.969 13.242 1 96.19 64 SER A N 1
ATOM 500 C CA . SER A 1 64 ? 2.887 45 12.883 1 96.19 64 SER A CA 1
ATOM 501 C C . SER A 1 64 ? 2.664 46.281 13.711 1 96.19 64 SER A C 1
ATOM 503 O O . SER A 1 64 ? 3.623 46.938 14.109 1 96.19 64 SER A O 1
ATOM 505 N N . GLN A 1 65 ? 1.454 46.625 13.93 1 94.75 65 GLN A N 1
ATOM 506 C CA . GLN A 1 65 ? 1.129 47.781 14.75 1 94.75 65 GLN A CA 1
ATOM 507 C C . GLN A 1 65 ? 1.592 47.594 16.188 1 94.75 65 GLN A C 1
ATOM 509 O O . GLN A 1 65 ? 2.135 48.5 16.797 1 94.75 65 GLN A O 1
ATOM 514 N N . GLN A 1 66 ? 1.389 46.438 16.703 1 93.62 66 GLN A N 1
ATOM 515 C CA . GLN A 1 66 ? 1.811 46.156 18.062 1 93.62 66 GLN A CA 1
ATOM 516 C C . GLN A 1 66 ? 3.33 46.188 18.188 1 93.62 66 GLN A C 1
ATOM 518 O O . GLN A 1 66 ? 3.854 46.688 19.203 1 93.62 66 GLN A O 1
ATOM 523 N N . LEU A 1 67 ? 3.93 45.688 17.234 1 95.12 67 LEU A N 1
ATOM 524 C CA . LEU A 1 67 ? 5.387 45.719 17.234 1 95.12 67 LEU A CA 1
ATOM 525 C C . LEU A 1 67 ? 5.902 47.156 17.172 1 95.12 67 LEU A C 1
ATOM 527 O O . LEU A 1 67 ? 6.859 47.5 17.875 1 95.12 67 LEU A O 1
ATOM 531 N N . GLU A 1 68 ? 5.281 47.938 16.328 1 94.62 68 GLU A N 1
ATOM 532 C CA . GLU A 1 68 ? 5.676 49.344 16.203 1 94.62 68 GLU A CA 1
ATOM 533 C C . GLU A 1 68 ? 5.43 50.094 17.5 1 94.62 68 GLU A C 1
ATOM 535 O O . GLU A 1 68 ? 6.25 50.938 17.906 1 94.62 68 GLU A O 1
ATOM 540 N N . GLU A 1 69 ? 4.34 49.812 18.094 1 93.12 69 GLU A N 1
ATOM 541 C CA . GLU A 1 69 ? 4.031 50.438 19.375 1 93.12 69 GLU A CA 1
ATOM 542 C C . GLU A 1 69 ? 5.047 50.062 20.438 1 93.12 69 GLU A C 1
ATOM 544 O O . GLU A 1 69 ? 5.465 50.906 21.25 1 93.12 69 GLU A O 1
ATOM 549 N N . ALA A 1 70 ? 5.32 48.812 20.453 1 92.81 70 ALA A N 1
ATOM 550 C CA . ALA A 1 70 ? 6.316 48.344 21.422 1 92.81 70 ALA A CA 1
ATOM 551 C C . ALA A 1 70 ? 7.684 48.969 21.141 1 92.81 70 ALA A C 1
ATOM 553 O O . ALA A 1 70 ? 8.43 49.25 22.078 1 92.81 70 ALA A O 1
ATOM 554 N N . TYR A 1 71 ? 7.965 49.062 19.938 1 91.75 71 TYR A N 1
ATOM 555 C CA . TYR A 1 71 ? 9.234 49.656 19.531 1 91.75 71 TYR A CA 1
ATOM 556 C C . TYR A 1 71 ? 9.312 51.094 19.969 1 91.75 71 TYR A C 1
ATOM 558 O O . TYR A 1 71 ? 10.367 51.562 20.438 1 91.75 71 TYR A O 1
ATOM 566 N N . ASN A 1 72 ? 8.219 51.844 19.844 1 89.44 72 ASN A N 1
ATOM 567 C CA . ASN A 1 72 ? 8.188 53.281 20.125 1 89.44 72 ASN A CA 1
ATOM 568 C C . ASN A 1 72 ? 8.07 53.562 21.625 1 89.44 72 ASN A C 1
ATOM 570 O O . ASN A 1 72 ? 8.297 54.688 22.078 1 89.44 72 ASN A O 1
ATOM 574 N N . SER A 1 73 ? 7.328 52.75 22.344 1 80.5 73 SER A N 1
ATOM 575 C CA . SER A 1 73 ? 7.094 52.969 23.766 1 80.5 73 SER A CA 1
ATOM 576 C C . SER A 1 73 ? 8.406 53.094 24.531 1 80.5 73 SER A C 1
ATOM 578 O O . SER A 1 73 ? 8.438 53.594 25.641 1 80.5 73 SER A O 1
ATOM 580 N N . GLY A 1 74 ? 9.484 52.938 24.281 1 65.06 74 GLY A N 1
ATOM 581 C CA . GLY A 1 74 ? 10.562 53.438 25.141 1 65.06 74 GLY A CA 1
ATOM 582 C C . GLY A 1 74 ? 11.875 52.719 24.906 1 65.06 74 GLY A C 1
ATOM 583 O O . GLY A 1 74 ? 11.945 51.781 24.109 1 65.06 74 GLY A O 1
ATOM 584 N N . LYS A 1 75 ? 12.992 53.188 25.641 1 58.94 75 LYS A N 1
ATOM 585 C CA . LYS A 1 75 ? 14.438 53.031 25.641 1 58.94 75 LYS A CA 1
ATOM 586 C C . LYS A 1 75 ? 14.812 51.562 25.812 1 58.94 75 LYS A C 1
ATOM 588 O O . LYS A 1 75 ? 15.836 51.094 25.297 1 58.94 75 LYS A O 1
ATOM 593 N N . ASP A 1 76 ? 13.969 50.688 26.562 1 62.81 76 ASP A N 1
ATOM 594 C CA . ASP A 1 76 ? 14.539 49.375 26.859 1 62.81 76 ASP A CA 1
ATOM 595 C C . ASP A 1 76 ? 13.906 48.281 25.984 1 62.81 76 ASP A C 1
ATOM 597 O O . ASP A 1 76 ? 13.18 47.438 26.484 1 62.81 76 ASP A O 1
ATOM 601 N N . CYS A 1 77 ? 13.906 48.406 24.656 1 65.44 77 CYS A N 1
ATOM 602 C CA . CYS A 1 77 ? 13.453 47.406 23.672 1 65.44 77 CYS A CA 1
ATOM 603 C C . CYS A 1 77 ? 14.086 46.062 23.922 1 65.44 77 CYS A C 1
ATOM 605 O O . CYS A 1 77 ? 13.562 45.031 23.484 1 65.44 77 CYS A O 1
ATOM 607 N N . ASN A 1 78 ? 15.156 46.031 24.672 1 69.31 78 ASN A N 1
ATOM 608 C CA . ASN A 1 78 ? 15.969 44.812 24.766 1 69.31 78 ASN A CA 1
ATOM 609 C C . ASN A 1 78 ? 15.234 43.688 25.5 1 69.31 78 ASN A C 1
ATOM 611 O O . ASN A 1 78 ? 15.398 42.531 25.172 1 69.31 78 ASN A O 1
ATOM 615 N N . GLY A 1 79 ? 14.328 44.031 26.219 1 78.5 79 GLY A N 1
ATOM 616 C CA . GLY A 1 79 ? 13.719 42.938 26.953 1 78.5 79 GLY A CA 1
ATOM 617 C C . GLY A 1 79 ? 12.242 42.781 26.656 1 78.5 79 GLY A C 1
ATOM 618 O O . GLY A 1 79 ? 11.57 41.938 27.266 1 78.5 79 GLY A O 1
ATOM 619 N N . ARG A 1 80 ? 11.797 43.406 25.562 1 89.38 80 ARG A N 1
ATOM 620 C CA . ARG A 1 80 ? 10.359 43.375 25.328 1 89.38 80 ARG A CA 1
ATOM 621 C C . ARG A 1 80 ? 9.992 42.219 24.391 1 89.38 80 ARG A C 1
ATOM 623 O O . ARG A 1 80 ? 10.641 42 23.359 1 89.38 80 ARG A O 1
ATOM 630 N N . VAL A 1 81 ? 9.039 41.438 24.844 1 94.38 81 VAL A N 1
ATOM 631 C CA . VAL A 1 81 ? 8.539 40.312 24.062 1 94.38 81 VAL A CA 1
ATOM 632 C C . VAL A 1 81 ? 7.102 40.594 23.625 1 94.38 81 VAL A C 1
ATOM 634 O O . VAL A 1 81 ? 6.246 40.906 24.438 1 94.38 81 VAL A O 1
ATOM 637 N N . VAL A 1 82 ? 6.836 40.594 22.297 1 95.38 82 VAL A N 1
ATOM 638 C CA . VAL A 1 82 ? 5.512 40.844 21.734 1 95.38 82 VAL A CA 1
ATOM 639 C C . VAL A 1 82 ? 4.945 39.562 21.125 1 95.38 82 VAL A C 1
ATOM 641 O O . VAL A 1 82 ? 5.539 39 20.203 1 95.38 82 VAL A O 1
ATOM 644 N N . PRO A 1 83 ? 3.801 39.062 21.688 1 95 83 PRO A N 1
ATOM 645 C CA . PRO A 1 83 ? 3.166 37.906 21.062 1 95 83 PRO A CA 1
ATOM 646 C C . PRO A 1 83 ? 2.578 38.219 19.688 1 95 83 PRO A C 1
ATOM 648 O O . PRO A 1 83 ? 1.97 39.281 19.516 1 95 83 PRO A O 1
ATOM 651 N N . THR A 1 84 ? 2.869 37.406 18.75 1 95.62 84 THR A N 1
ATOM 652 C CA . THR A 1 84 ? 2.357 37.594 17.406 1 95.62 84 THR A CA 1
ATOM 653 C C . THR A 1 84 ? 1.664 36.344 16.906 1 95.62 84 THR A C 1
ATOM 655 O O . THR A 1 84 ? 1.745 35.281 17.562 1 95.62 84 THR A O 1
ATOM 658 N N . ASP A 1 85 ? 0.912 36.375 15.773 1 93.88 85 ASP A N 1
ATOM 659 C CA . ASP A 1 85 ? 0.221 35.281 15.141 1 93.88 85 ASP A CA 1
ATOM 660 C C . ASP A 1 85 ? -0.678 34.531 16.125 1 93.88 85 ASP A C 1
ATOM 662 O O . ASP A 1 85 ? -0.573 33.312 16.297 1 93.88 85 ASP A O 1
ATOM 666 N N . GLY A 1 86 ? -1.438 35.281 16.859 1 91.19 86 GLY A N 1
ATOM 667 C CA . GLY A 1 86 ? -2.379 34.688 17.812 1 91.19 86 GLY A CA 1
ATOM 668 C C . GLY A 1 86 ? -1.707 34.156 19.047 1 91.19 86 GLY A C 1
ATOM 669 O O . GLY A 1 86 ? -2.27 33.281 19.734 1 91.19 86 GLY A O 1
ATOM 670 N N . GLY A 1 87 ? -0.464 34.562 19.281 1 93.5 87 GLY A N 1
ATOM 671 C CA . GLY A 1 87 ? 0.255 34.125 20.469 1 93.5 87 GLY A CA 1
ATOM 672 C C . GLY A 1 87 ? 1.093 32.875 20.219 1 93.5 87 GLY A C 1
ATOM 673 O O . GLY A 1 87 ? 1.702 32.344 21.141 1 93.5 87 GLY A O 1
ATOM 674 N N . ARG A 1 88 ? 1.176 32.5 19.016 1 96.19 88 ARG A N 1
ATOM 675 C CA . ARG A 1 88 ? 1.904 31.281 18.672 1 96.19 88 ARG A CA 1
ATOM 676 C C . ARG A 1 88 ? 3.395 31.562 18.516 1 96.19 88 ARG A C 1
ATOM 678 O O . ARG A 1 88 ? 4.215 30.641 18.547 1 96.19 88 ARG A O 1
ATOM 685 N N . TYR A 1 89 ? 3.711 32.812 18.266 1 96.38 89 TYR A N 1
ATOM 686 C CA . TYR A 1 89 ? 5.098 33.25 18.125 1 96.38 89 TYR A CA 1
ATOM 687 C C . TYR A 1 89 ? 5.375 34.469 19.016 1 96.38 89 TYR A C 1
ATOM 689 O O . TYR A 1 89 ? 4.496 35.312 19.219 1 96.38 89 TYR A O 1
ATOM 697 N N . ASP A 1 90 ? 6.543 34.5 19.516 1 97.25 90 ASP A N 1
ATOM 698 C CA . ASP A 1 90 ? 7.02 35.656 20.281 1 97.25 90 ASP A CA 1
ATOM 699 C C . ASP A 1 90 ? 8.156 36.344 19.562 1 97.25 90 ASP A C 1
ATOM 701 O O . ASP A 1 90 ? 9.117 35.719 19.109 1 97.25 90 ASP A O 1
ATOM 705 N N . VAL A 1 91 ? 7.941 37.594 19.422 1 97 91 VAL A N 1
ATOM 706 C CA . VAL A 1 91 ? 9.016 38.406 18.844 1 97 91 VAL A CA 1
ATOM 707 C C . VAL A 1 91 ? 9.805 39.094 19.953 1 97 91 VAL A C 1
ATOM 709 O O . VAL A 1 91 ? 9.234 39.844 20.75 1 97 91 VAL A O 1
ATOM 712 N N . HIS A 1 92 ? 11.008 38.719 20.016 1 95.38 92 HIS A N 1
ATOM 713 C CA . HIS A 1 92 ? 11.93 39.438 20.875 1 95.38 92 HIS A CA 1
ATOM 714 C C . HIS A 1 92 ? 12.477 40.688 20.188 1 95.38 92 HIS A C 1
ATOM 716 O O . HIS A 1 92 ? 13.438 40.594 19.438 1 95.38 92 HIS A O 1
ATOM 722 N N . LEU A 1 93 ? 11.914 41.781 20.531 1 93.62 93 LEU A N 1
ATOM 723 C CA . LEU A 1 93 ? 12.148 43.031 19.797 1 93.62 93 LEU A CA 1
ATOM 724 C C . LEU A 1 93 ? 13.625 43.406 19.844 1 93.62 93 LEU A C 1
ATOM 726 O O . LEU A 1 93 ? 14.172 43.875 18.844 1 93.62 93 LEU A O 1
ATOM 730 N N . GLY A 1 94 ? 14.273 43.25 20.969 1 90.12 94 GLY A N 1
ATOM 731 C CA . GLY A 1 94 ? 15.68 43.594 21.094 1 90.12 94 GLY A CA 1
ATOM 732 C C . GLY A 1 94 ? 16.578 42.781 20.203 1 90.12 94 GLY A C 1
ATOM 733 O O . GLY A 1 94 ? 17.484 43.312 19.547 1 90.12 94 GLY A O 1
ATOM 734 N N . GLU A 1 95 ? 16.312 41.5 20.188 1 91.88 95 GLU A N 1
ATOM 735 C CA . GLU A 1 95 ? 17.125 40.531 19.422 1 91.88 95 GLU A CA 1
ATOM 736 C C . GLU A 1 95 ? 16.688 40.5 17.953 1 91.88 95 GLU A C 1
ATOM 738 O O . GLU A 1 95 ? 17.422 39.969 17.109 1 91.88 95 GLU A O 1
ATOM 743 N N . ARG A 1 96 ? 15.578 41.062 17.625 1 94.81 96 ARG A N 1
ATOM 744 C CA . ARG A 1 96 ? 14.984 41 16.297 1 94.81 96 ARG A CA 1
ATOM 745 C C . ARG A 1 96 ? 14.82 39.562 15.844 1 94.81 96 ARG A C 1
ATOM 747 O O . ARG A 1 96 ? 15.203 39.188 14.727 1 94.81 96 ARG A O 1
ATOM 754 N N . MET A 1 97 ? 14.305 38.781 16.812 1 96.44 97 MET A N 1
ATOM 755 C CA . MET A 1 97 ? 14.102 37.344 16.516 1 96.44 97 MET A CA 1
ATOM 756 C C . MET A 1 97 ? 12.703 36.906 16.922 1 96.44 97 MET A C 1
ATOM 758 O O . MET A 1 97 ? 12.164 37.375 17.922 1 96.44 97 MET A O 1
ATOM 762 N N . ARG A 1 98 ? 12.195 36.094 16.125 1 96.75 98 ARG A N 1
ATOM 763 C CA . ARG A 1 98 ? 10.875 35.5 16.344 1 96.75 98 ARG A CA 1
ATOM 764 C C . ARG A 1 98 ? 10.984 34.031 16.719 1 96.75 98 ARG A C 1
ATOM 766 O O . ARG A 1 98 ? 11.664 33.281 16.047 1 96.75 98 ARG A O 1
ATOM 773 N N . TYR A 1 99 ? 10.32 33.625 17.844 1 96.44 99 TYR A N 1
ATOM 774 C CA . TYR A 1 99 ? 10.398 32.281 18.359 1 96.44 99 TYR A CA 1
ATOM 775 C C . TYR A 1 99 ? 9.016 31.641 18.422 1 96.44 99 TYR A C 1
ATOM 777 O O . TYR A 1 99 ? 8.047 32.281 18.812 1 96.44 99 TYR A O 1
ATOM 785 N N . ALA A 1 100 ? 8.953 30.375 18 1 95.38 100 ALA A N 1
ATOM 786 C CA . ALA A 1 100 ? 7.715 29.625 18.203 1 95.38 100 ALA A CA 1
ATOM 787 C C . ALA A 1 100 ? 7.512 29.281 19.672 1 95.38 100 ALA A C 1
ATOM 789 O O . ALA A 1 100 ? 8.469 28.953 20.375 1 95.38 100 ALA A O 1
ATOM 790 N N . VAL A 1 101 ? 6.309 29.344 20.094 1 96.5 101 VAL A N 1
ATOM 791 C CA . VAL A 1 101 ? 6.027 29.188 21.516 1 96.5 101 VAL A CA 1
ATOM 792 C C . VAL A 1 101 ? 5.699 27.734 21.828 1 96.5 101 VAL A C 1
ATOM 794 O O . VAL A 1 101 ? 6.219 27.172 22.797 1 96.5 101 VAL A O 1
ATOM 797 N N . TYR A 1 102 ? 4.902 27.109 21.016 1 94.94 102 TYR A N 1
ATOM 798 C CA . TYR A 1 102 ? 4.312 25.828 21.375 1 94.94 102 TYR A CA 1
ATOM 799 C C . TYR A 1 102 ? 5.109 24.672 20.781 1 94.94 102 TYR A C 1
ATOM 801 O O . TYR A 1 102 ? 4.945 23.516 21.188 1 94.94 102 TYR A O 1
ATOM 809 N N . TRP A 1 103 ? 5.965 24.875 19.812 1 91.19 103 TRP A N 1
ATOM 810 C CA . TRP A 1 103 ? 6.734 23.828 19.172 1 91.19 103 TRP A CA 1
ATOM 811 C C . TRP A 1 103 ? 8.164 24.281 18.891 1 91.19 103 TRP A C 1
ATOM 813 O O . TRP A 1 103 ? 8.492 25.453 19.062 1 91.19 103 TRP A O 1
ATOM 823 N N . ASP A 1 104 ? 8.977 23.312 18.469 1 85.12 104 ASP A N 1
ATOM 824 C CA . ASP A 1 104 ? 10.367 23.625 18.172 1 85.12 104 ASP A CA 1
ATOM 825 C C . ASP A 1 104 ? 10.555 23.969 16.703 1 85.12 104 ASP A C 1
ATOM 827 O O . ASP A 1 104 ? 10.109 23.219 15.828 1 85.12 104 ASP A O 1
ATOM 831 N N . GLU A 1 105 ? 11.039 25.156 16.531 1 87.62 105 GLU A N 1
ATOM 832 C CA . GLU A 1 105 ? 11.328 25.656 15.195 1 87.62 105 GLU A CA 1
ATOM 833 C C . GLU A 1 105 ? 12.508 26.625 15.219 1 87.62 105 GLU A C 1
ATOM 835 O O . GLU A 1 105 ? 12.758 27.281 16.234 1 87.62 105 GLU A O 1
ATOM 840 N N . LEU A 1 106 ? 13.172 26.625 14.164 1 88.5 106 LEU A N 1
ATOM 841 C CA . LEU A 1 106 ? 14.266 27.578 14.078 1 88.5 106 LEU A CA 1
ATOM 842 C C . LEU A 1 106 ? 13.75 29.016 14.148 1 88.5 106 LEU A C 1
ATOM 844 O O . LEU A 1 106 ? 12.742 29.344 13.523 1 88.5 106 LEU A O 1
ATOM 848 N N . ALA A 1 107 ? 14.453 29.766 14.898 1 94.31 107 ALA A N 1
ATOM 849 C CA . ALA A 1 107 ? 14.07 31.172 15.047 1 94.31 107 ALA A CA 1
ATOM 850 C C . ALA A 1 107 ? 14.188 31.922 13.727 1 94.31 107 ALA A C 1
ATOM 852 O O . ALA A 1 107 ? 15.031 31.578 12.891 1 94.31 107 ALA A O 1
ATOM 853 N N . SER A 1 108 ? 13.359 32.875 13.602 1 95.5 108 SER A N 1
ATOM 854 C CA . SER A 1 108 ? 13.352 33.688 12.391 1 95.5 108 SER A CA 1
ATOM 855 C C . SER A 1 108 ? 13.766 35.125 12.688 1 95.5 108 SER A C 1
ATOM 857 O O . SER A 1 108 ? 13.406 35.688 13.727 1 95.5 108 SER A O 1
ATOM 859 N N . GLU A 1 109 ? 14.422 35.656 11.742 1 96.31 109 GLU A N 1
ATOM 860 C CA . GLU A 1 109 ? 14.82 37.062 11.867 1 96.31 109 GLU A CA 1
ATOM 861 C C . GLU A 1 109 ? 13.648 38 11.586 1 96.31 109 GLU A C 1
ATOM 863 O O . GLU A 1 109 ? 12.844 37.719 10.688 1 96.31 109 GLU A O 1
ATOM 868 N N . VAL A 1 110 ? 13.547 39 12.445 1 97.12 110 VAL A N 1
ATOM 869 C CA . VAL A 1 110 ? 12.516 40.031 12.281 1 97.12 110 VAL A CA 1
ATOM 870 C C . VAL A 1 110 ? 13.172 41.344 11.922 1 97.12 110 VAL A C 1
ATOM 872 O O . VAL A 1 110 ? 14.289 41.625 12.352 1 97.12 110 VAL A O 1
ATOM 875 N N . ARG A 1 111 ? 12.438 42.125 11.062 1 96.5 111 ARG A N 1
ATOM 876 C CA . ARG A 1 111 ? 12.992 43.406 10.625 1 96.5 111 ARG A CA 1
ATOM 877 C C . ARG A 1 111 ? 11.906 44.469 10.508 1 96.5 111 ARG A C 1
ATOM 879 O O . ARG A 1 111 ? 10.797 44.188 10.062 1 96.5 111 ARG A O 1
ATOM 886 N N . ARG A 1 112 ? 12.25 45.625 11.055 1 96.31 112 ARG A N 1
ATOM 887 C CA . ARG A 1 112 ? 11.414 46.812 10.852 1 96.31 112 ARG A CA 1
ATOM 888 C C . ARG A 1 112 ? 11.656 47.406 9.469 1 96.31 112 ARG A C 1
ATOM 890 O O . ARG A 1 112 ? 12.602 48.156 9.281 1 96.31 112 ARG A O 1
ATOM 897 N N . CYS A 1 113 ? 10.727 47.219 8.555 1 96.44 113 CYS A N 1
ATOM 898 C CA . CYS A 1 113 ? 11.023 47.438 7.145 1 96.44 113 CYS A CA 1
ATOM 899 C C . CYS A 1 113 ? 10.367 48.719 6.648 1 96.44 113 CYS A C 1
ATOM 901 O O . CYS A 1 113 ? 9.211 49 6.977 1 96.44 113 CYS A O 1
ATOM 903 N N . THR A 1 114 ? 11.141 49.469 5.805 1 96.62 114 THR A N 1
ATOM 904 C CA . THR A 1 114 ? 10.609 50.656 5.172 1 96.62 114 THR A CA 1
ATOM 905 C C . THR A 1 114 ? 11.016 50.719 3.703 1 96.62 114 THR A C 1
ATOM 907 O O . THR A 1 114 ? 10.344 51.375 2.893 1 96.62 114 THR A O 1
ATOM 910 N N . TRP A 1 115 ? 12.141 50.125 3.355 1 95.75 115 TRP A N 1
ATOM 911 C CA . TRP A 1 115 ? 12.672 50.156 1.996 1 95.75 115 TRP A CA 1
ATOM 912 C C . TRP A 1 115 ? 12.938 48.75 1.491 1 95.75 115 TRP A C 1
ATOM 914 O O . TRP A 1 115 ? 13.398 47.875 2.248 1 95.75 115 TRP A O 1
ATOM 924 N N . PHE A 1 116 ? 12.672 48.531 0.235 1 94.94 116 PHE A N 1
ATOM 925 C CA . PHE A 1 116 ? 12.758 47.188 -0.345 1 94.94 116 PHE A CA 1
ATOM 926 C C . PHE A 1 116 ? 13.445 47.219 -1.706 1 94.94 116 PHE A C 1
ATOM 928 O O . PHE A 1 116 ? 13.445 48.281 -2.369 1 94.94 116 PHE A O 1
ATOM 935 N N . TYR A 1 117 ? 14.023 46.188 -2.072 1 92.19 117 TYR A N 1
ATOM 936 C CA . TYR A 1 117 ? 14.516 46.031 -3.434 1 92.19 117 TYR A CA 1
ATOM 937 C C . TYR A 1 117 ? 14.016 44.719 -4.047 1 92.19 117 TYR A C 1
ATOM 939 O O . TYR A 1 117 ? 13.734 43.781 -3.328 1 92.19 117 TYR A O 1
ATOM 947 N N . LYS A 1 118 ? 13.828 44.688 -5.273 1 90 118 LYS A N 1
ATOM 948 C CA . LYS A 1 118 ? 13.32 43.531 -5.98 1 90 118 LYS A CA 1
ATOM 949 C C . LYS A 1 118 ? 14.406 42.469 -6.133 1 90 118 LYS A C 1
ATOM 951 O O . LYS A 1 118 ? 15.523 42.75 -6.566 1 90 118 LYS A O 1
ATOM 956 N N . GLY A 1 119 ? 13.992 41.25 -5.672 1 80.75 119 GLY A N 1
ATOM 957 C CA . GLY A 1 119 ? 14.938 40.156 -5.762 1 80.75 119 GLY A CA 1
ATOM 958 C C . GLY A 1 119 ? 15.156 39.656 -7.184 1 80.75 119 GLY A C 1
ATOM 959 O O . GLY A 1 119 ? 14.445 40.062 -8.102 1 80.75 119 GLY A O 1
ATOM 960 N N . ASP A 1 120 ? 16.219 38.875 -7.473 1 69.12 120 ASP A N 1
ATOM 961 C CA . ASP A 1 120 ? 16.625 38.406 -8.797 1 69.12 120 ASP A CA 1
ATOM 962 C C . ASP A 1 120 ? 15.594 37.469 -9.406 1 69.12 120 ASP A C 1
ATOM 964 O O . ASP A 1 120 ? 15.234 37.594 -10.578 1 69.12 120 ASP A O 1
ATOM 968 N N . LYS A 1 121 ? 15.266 36.469 -8.719 1 64.25 121 LYS A N 1
ATOM 969 C CA . LYS A 1 121 ? 14.586 35.375 -9.398 1 64.25 121 LYS A CA 1
ATOM 970 C C . LYS A 1 121 ? 13.078 35.469 -9.219 1 64.25 121 LYS A C 1
ATOM 972 O O . LYS A 1 121 ? 12.32 35.219 -10.164 1 64.25 121 LYS A O 1
ATOM 977 N N . ASP A 1 122 ? 12.5 35.562 -8.062 1 61.38 122 ASP A N 1
ATOM 978 C CA . ASP A 1 122 ? 11.086 35.281 -7.84 1 61.38 122 ASP A CA 1
ATOM 979 C C . ASP A 1 122 ? 10.297 36.562 -7.59 1 61.38 122 ASP A C 1
ATOM 981 O O . ASP A 1 122 ? 9.156 36.5 -7.129 1 61.38 122 ASP A O 1
ATOM 985 N N . ASN A 1 123 ? 10.609 37.688 -8.305 1 73.62 123 ASN A N 1
ATOM 986 C CA . ASN A 1 123 ? 9.844 38.906 -8.219 1 73.62 123 ASN A CA 1
ATOM 987 C C . ASN A 1 123 ? 9.445 39.219 -6.777 1 73.62 123 ASN A C 1
ATOM 989 O O . ASN A 1 123 ? 8.406 39.844 -6.535 1 73.62 123 ASN A O 1
ATOM 993 N N . LYS A 1 124 ? 10.133 38.688 -5.867 1 86 124 LYS A N 1
ATOM 994 C CA . LYS A 1 124 ? 9.844 39.031 -4.473 1 86 124 LYS A CA 1
ATOM 995 C C . LYS A 1 124 ? 10.727 40.156 -3.973 1 86 124 LYS A C 1
ATOM 997 O O . LYS A 1 124 ? 11.852 40.312 -4.438 1 86 124 LYS A O 1
ATOM 1002 N N . TYR A 1 125 ? 10.18 41 -3.182 1 91.25 125 TYR A N 1
ATOM 1003 C CA . TYR A 1 125 ? 10.922 42.125 -2.641 1 91.25 125 TYR A CA 1
ATOM 1004 C C . TYR A 1 125 ? 11.641 41.75 -1.353 1 91.25 125 TYR A C 1
ATOM 1006 O O . TYR A 1 125 ? 11.102 41 -0.53 1 91.25 125 TYR A O 1
ATOM 1014 N N . VAL A 1 126 ? 12.836 42.25 -1.261 1 92.06 126 VAL A N 1
ATOM 1015 C CA . VAL A 1 126 ? 13.68 42 -0.095 1 92.06 126 VAL A CA 1
ATOM 1016 C C . VAL A 1 126 ? 13.906 43.312 0.659 1 92.06 126 VAL A C 1
ATOM 1018 O O . VAL A 1 126 ? 14.305 44.312 0.066 1 92.06 126 VAL A O 1
ATOM 1021 N N . PRO A 1 127 ? 13.602 43.281 1.912 1 95.31 127 PRO A N 1
ATOM 1022 C CA . PRO A 1 127 ? 13.82 44.5 2.68 1 95.31 127 PRO A CA 1
ATOM 1023 C C . PRO A 1 127 ? 15.297 44.781 2.924 1 95.31 127 PRO A C 1
ATOM 1025 O O . PRO A 1 127 ? 16.094 43.875 3.119 1 95.31 127 PRO A O 1
ATOM 1028 N N . TYR A 1 128 ? 15.633 46.094 2.906 1 94.12 128 TYR A N 1
ATOM 1029 C CA . TYR A 1 128 ? 16.969 46.531 3.314 1 94.12 128 TYR A CA 1
ATOM 1030 C C . TYR A 1 128 ? 17.125 46.438 4.828 1 94.12 128 TYR A C 1
ATOM 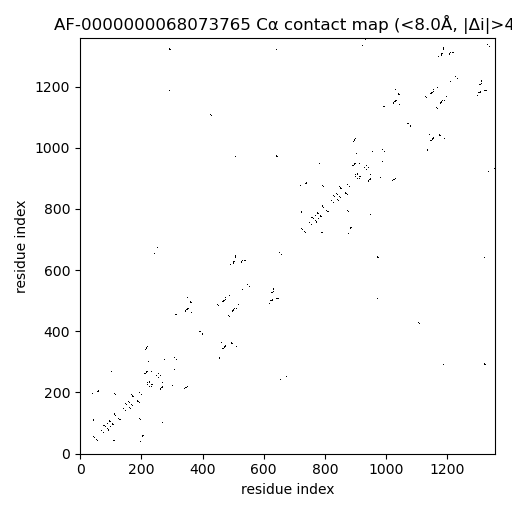1032 O O . TYR A 1 128 ? 16.141 46.344 5.559 1 94.12 128 TYR A O 1
ATOM 1040 N N . SER A 1 129 ? 18.375 46.438 5.266 1 94.06 129 SER A N 1
ATOM 1041 C CA . SER A 1 129 ? 18.609 46.469 6.707 1 94.06 129 SER A CA 1
ATOM 1042 C C . SER A 1 129 ? 18.031 47.719 7.332 1 94.06 129 SER A C 1
ATOM 1044 O O . SER A 1 129 ? 17.844 48.75 6.652 1 94.06 129 SER A O 1
ATOM 1046 N N . GLU A 1 130 ? 17.688 47.594 8.633 1 94.88 130 GLU A N 1
ATOM 1047 C CA . GLU A 1 130 ? 17.078 48.75 9.32 1 94.88 130 GLU A CA 1
ATOM 1048 C C . GLU A 1 130 ? 18 49.969 9.289 1 94.88 130 GLU A C 1
ATOM 1050 O O . GLU A 1 130 ? 17.531 51.094 9.062 1 94.88 130 GLU A O 1
ATOM 1055 N N . SER A 1 131 ? 19.297 49.75 9.469 1 93.44 131 SER A N 1
ATOM 1056 C CA . SER A 1 131 ? 20.266 50.844 9.484 1 93.44 131 SER A CA 1
ATOM 1057 C C . SER A 1 131 ? 20.375 51.5 8.117 1 93.44 131 SER A C 1
ATOM 1059 O O . SER A 1 131 ? 20.391 52.75 8.016 1 93.44 131 SER A O 1
ATOM 1061 N N . PHE A 1 132 ? 20.391 50.688 7.152 1 94.5 132 PHE A N 1
ATOM 1062 C CA . PHE A 1 132 ? 20.531 51.219 5.809 1 94.5 132 PHE A CA 1
ATOM 1063 C C . PHE A 1 132 ? 19.234 51.906 5.359 1 94.5 132 PHE A C 1
ATOM 1065 O O . PHE A 1 132 ? 19.266 52.875 4.613 1 94.5 132 PHE A O 1
ATOM 1072 N N . SER A 1 133 ? 18.141 51.375 5.75 1 95.19 133 SER A N 1
ATOM 1073 C CA . SER A 1 133 ? 16.844 52 5.422 1 95.19 133 SER A CA 1
ATOM 1074 C C . SER A 1 133 ? 16.734 53.406 5.996 1 95.19 133 SER A C 1
ATOM 1076 O O . SER A 1 133 ? 16.109 54.281 5.395 1 95.19 133 SER A O 1
ATOM 1078 N N . GLN A 1 134 ? 17.328 53.594 7.141 1 94.12 134 GLN A N 1
ATOM 1079 C CA . GLN A 1 134 ? 17.344 54.938 7.734 1 94.12 134 GLN A CA 1
ATOM 1080 C C . GLN A 1 134 ? 18.141 55.906 6.875 1 94.12 134 GLN A C 1
ATOM 1082 O O . GLN A 1 134 ? 17.719 57.062 6.688 1 94.12 134 GLN A O 1
ATOM 1087 N N . VAL A 1 135 ? 19.234 55.406 6.348 1 94.94 135 VAL A N 1
ATOM 1088 C CA . VAL A 1 135 ? 20.078 56.25 5.488 1 94.94 135 VAL A CA 1
ATOM 1089 C C . VAL A 1 135 ? 19.328 56.562 4.195 1 94.94 135 VAL A C 1
ATOM 1091 O O . VAL A 1 135 ? 19.375 57.719 3.717 1 94.94 135 VAL A O 1
ATOM 1094 N N . LEU A 1 136 ? 18.703 55.594 3.748 1 94.69 136 LEU A N 1
ATOM 1095 C CA . LEU A 1 136 ? 17.938 55.781 2.52 1 94.69 136 LEU A CA 1
ATOM 1096 C C . LEU A 1 136 ? 16.812 56.781 2.725 1 94.69 136 LEU A C 1
ATOM 1098 O O . LEU A 1 136 ? 16.578 57.625 1.863 1 94.69 136 LEU A O 1
ATOM 1102 N N . GLU A 1 137 ? 16.156 56.688 3.838 1 95.31 137 GLU A N 1
ATOM 1103 C CA . GLU A 1 137 ? 15.047 57.594 4.125 1 95.31 137 GLU A CA 1
ATOM 1104 C C . GLU A 1 137 ? 15.539 59.031 4.297 1 95.31 137 GLU A C 1
ATOM 1106 O O . GLU A 1 137 ? 14.898 59.969 3.83 1 95.31 137 GLU A O 1
ATOM 1111 N N . GLU A 1 138 ? 16.656 59.25 4.945 1 94.5 138 GLU A N 1
ATOM 1112 C CA . GLU A 1 138 ? 17.234 60.562 5.129 1 94.5 138 GLU A CA 1
ATOM 1113 C C . GLU A 1 138 ? 17.625 61.188 3.791 1 94.5 138 GLU A C 1
ATOM 1115 O O . GLU A 1 138 ? 17.406 62.375 3.555 1 94.5 138 GLU A O 1
ATOM 1120 N N . THR A 1 139 ? 18.234 60.344 3.021 1 94.56 139 THR A N 1
ATOM 1121 C CA . THR A 1 139 ? 18.656 60.812 1.702 1 94.56 139 THR A CA 1
ATOM 1122 C C . THR A 1 139 ? 17.438 61.188 0.856 1 94.56 139 THR A C 1
ATOM 1124 O O . THR A 1 139 ? 17.453 62.156 0.123 1 94.56 139 THR A O 1
ATOM 1127 N N . TYR A 1 140 ? 16.484 60.375 0.969 1 94.62 140 TYR A N 1
ATOM 1128 C CA . TYR A 1 140 ? 15.234 60.625 0.242 1 94.62 140 TYR A CA 1
ATOM 1129 C C . TYR A 1 140 ? 14.578 61.938 0.713 1 94.62 140 TYR A C 1
ATOM 1131 O O . TYR A 1 140 ? 14.102 62.719 -0.101 1 94.62 140 TYR A O 1
ATOM 1139 N N . MET A 1 141 ? 14.562 62.062 2.008 1 94.12 141 MET A N 1
ATOM 1140 C CA . MET A 1 141 ? 14.008 63.281 2.58 1 94.12 141 MET A CA 1
ATOM 1141 C C . MET A 1 141 ? 14.727 64.5 2.041 1 94.12 141 MET A C 1
ATOM 1143 O O . MET A 1 141 ? 14.086 65.5 1.659 1 94.12 141 MET A O 1
ATOM 1147 N N . LEU A 1 142 ? 16.016 64.375 1.965 1 93.06 142 LEU A N 1
ATOM 1148 C CA . LEU A 1 142 ? 16.812 65.5 1.474 1 93.06 142 LEU A CA 1
ATOM 1149 C C . LEU A 1 142 ? 16.578 65.75 -0.015 1 93.06 142 LEU A C 1
ATOM 1151 O O . LEU A 1 142 ? 16.484 66.875 -0.465 1 93.06 142 LEU A O 1
ATOM 1155 N N . ALA A 1 143 ? 16.453 64.688 -0.676 1 92.56 143 ALA A N 1
ATOM 1156 C CA . ALA A 1 143 ? 16.219 64.812 -2.113 1 92.56 143 ALA A CA 1
ATOM 1157 C C . ALA A 1 143 ? 14.875 65.438 -2.4 1 92.56 143 ALA A C 1
ATOM 1159 O O . ALA A 1 143 ? 14.758 66.312 -3.303 1 92.56 143 ALA A O 1
ATOM 1160 N N . VAL A 1 144 ? 13.914 65.125 -1.603 1 91.75 144 VAL A N 1
ATOM 1161 C CA . VAL A 1 144 ? 12.562 65.625 -1.807 1 91.75 144 VAL A CA 1
ATOM 1162 C C . VAL A 1 144 ? 12.492 67.062 -1.362 1 91.75 144 VAL A C 1
ATOM 1164 O O . VAL A 1 144 ? 11.883 67.938 -2.043 1 91.75 144 VAL A O 1
ATOM 1167 N N . THR A 1 145 ? 13.102 67.375 -0.225 1 91.25 145 THR A N 1
ATOM 1168 C CA . THR A 1 145 ? 13.008 68.688 0.345 1 91.25 145 THR A CA 1
ATOM 1169 C C . THR A 1 145 ? 13.828 69.688 -0.479 1 91.25 145 THR A C 1
ATOM 1171 O O . THR A 1 145 ? 13.414 70.812 -0.67 1 91.25 145 THR A O 1
ATOM 1174 N N . LEU A 1 146 ? 14.961 69.25 -0.998 1 90.94 146 LEU A N 1
ATOM 1175 C CA . LEU A 1 146 ? 15.852 70.125 -1.741 1 90.94 146 LEU A CA 1
ATOM 1176 C C . LEU A 1 146 ? 15.617 70 -3.242 1 90.94 146 LEU A C 1
ATOM 1178 O O . LEU A 1 146 ? 16.156 70.75 -4.027 1 90.94 146 LEU A O 1
ATOM 1182 N N . ASP A 1 147 ? 14.75 69 -3.604 1 88.31 147 ASP A N 1
ATOM 1183 C CA . ASP A 1 147 ? 14.469 68.75 -5.004 1 88.31 147 ASP A CA 1
ATOM 1184 C C . ASP A 1 147 ? 15.758 68.438 -5.773 1 88.31 147 ASP A C 1
ATOM 1186 O O . ASP A 1 147 ? 15.977 69 -6.859 1 88.31 147 ASP A O 1
ATOM 1190 N N . GLU A 1 148 ? 16.703 67.812 -5.02 1 91.25 148 GLU A N 1
ATOM 1191 C CA . GLU A 1 148 ? 17.953 67.375 -5.609 1 91.25 148 GLU A CA 1
ATOM 1192 C C . GLU A 1 148 ? 17.984 65.875 -5.742 1 91.25 148 GLU A C 1
ATOM 1194 O O . GLU A 1 148 ? 18.172 65.125 -4.754 1 91.25 148 GLU A O 1
ATOM 1199 N N . TRP A 1 149 ? 17.828 65.375 -6.961 1 91.25 149 TRP A N 1
ATOM 1200 C CA . TRP A 1 149 ? 17.75 63.938 -7.215 1 91.25 149 TRP A CA 1
ATOM 1201 C C . TRP A 1 149 ? 19.047 63.438 -7.824 1 91.25 149 TRP A C 1
ATOM 1203 O O . TRP A 1 149 ? 20.094 64.062 -7.73 1 91.25 149 TRP A O 1
ATOM 1213 N N . LYS A 1 150 ? 19.125 62.125 -8.188 1 89.19 150 LYS A N 1
ATOM 1214 C CA . LYS A 1 150 ? 20.297 61.406 -8.688 1 89.19 150 LYS A CA 1
ATOM 1215 C C . LYS A 1 150 ? 21.344 61.281 -7.598 1 89.19 150 LYS A C 1
ATOM 1217 O O . LYS A 1 150 ? 22.531 61.5 -7.84 1 89.19 150 LYS A O 1
ATOM 1222 N N . LYS A 1 151 ? 20.828 61.125 -6.441 1 91.12 151 LYS A N 1
ATOM 1223 C CA . LYS A 1 151 ? 21.719 60.875 -5.305 1 91.12 151 LYS A CA 1
ATOM 1224 C C . LYS A 1 151 ? 22.219 59.438 -5.305 1 91.12 151 LYS A C 1
ATOM 1226 O O . LYS A 1 151 ? 21.453 58.5 -5.516 1 91.12 151 LYS A O 1
ATOM 1231 N N . LYS A 1 152 ? 23.469 59.281 -5.125 1 90.62 152 LYS A N 1
ATOM 1232 C CA . LYS A 1 152 ? 24.094 57.969 -5.105 1 90.62 152 LYS A CA 1
ATOM 1233 C C . LYS A 1 152 ? 24.469 57.562 -3.684 1 90.62 152 LYS A C 1
ATOM 1235 O O . LYS A 1 152 ? 25.078 58.344 -2.949 1 90.62 152 LYS A O 1
ATOM 1240 N N . LEU A 1 153 ? 23.922 56.406 -3.338 1 91.62 153 LEU A N 1
ATOM 1241 C CA . LEU A 1 153 ? 24.234 55.844 -2.029 1 91.62 153 LEU A CA 1
ATOM 1242 C C . LEU A 1 153 ? 24.953 54.5 -2.176 1 91.62 153 LEU A C 1
ATOM 1244 O O . LEU A 1 153 ? 24.672 53.75 -3.115 1 91.62 153 LEU A O 1
ATOM 1248 N N . GLU A 1 154 ? 25.859 54.25 -1.263 1 88.12 154 GLU A N 1
ATOM 1249 C CA . GLU A 1 154 ? 26.562 52.969 -1.242 1 88.12 154 GLU A CA 1
ATOM 1250 C C . GLU A 1 154 ? 26.156 52.156 -0.024 1 88.12 154 GLU A C 1
ATOM 1252 O O . GLU A 1 154 ? 26.156 52.656 1.103 1 88.12 154 GLU A O 1
ATOM 1257 N N . SER A 1 155 ? 25.703 50.969 -0.325 1 81.81 155 SER A N 1
ATOM 1258 C CA . SER A 1 155 ? 25.344 50.062 0.754 1 81.81 155 SER A CA 1
ATOM 1259 C C . SER A 1 155 ? 26.578 49.5 1.453 1 81.81 155 SER A C 1
ATOM 1261 O O . SER A 1 155 ? 27.688 49.594 0.915 1 81.81 155 SER A O 1
ATOM 1263 N N . PRO A 1 156 ? 26.375 48.969 2.666 1 79.62 156 PRO A N 1
ATOM 1264 C CA . PRO A 1 156 ? 27.516 48.375 3.361 1 79.62 156 PRO A CA 1
ATOM 1265 C C . PRO A 1 156 ? 28.156 47.25 2.568 1 79.62 156 PRO A C 1
ATOM 1267 O O . PRO A 1 156 ? 29.344 46.969 2.73 1 79.62 156 PRO A O 1
ATOM 1270 N N . ASN A 1 157 ? 27.391 46.594 1.743 1 78.88 157 ASN A N 1
ATOM 1271 C CA . ASN A 1 157 ? 27.922 45.5 0.927 1 78.88 157 ASN A CA 1
ATOM 1272 C C . ASN A 1 157 ? 28.453 46.031 -0.411 1 78.88 157 ASN A C 1
ATOM 1274 O O . ASN A 1 157 ? 28.625 45.25 -1.351 1 78.88 157 ASN A O 1
ATOM 1278 N N . ARG A 1 158 ? 28.641 47.312 -0.566 1 74 158 ARG A N 1
ATOM 1279 C CA . ARG A 1 158 ? 29.266 47.969 -1.692 1 74 158 ARG A CA 1
ATOM 1280 C C . ARG A 1 158 ? 28.344 48 -2.906 1 74 158 ARG A C 1
ATOM 1282 O O . ARG A 1 158 ? 28.812 48 -4.047 1 74 158 ARG A O 1
ATOM 1289 N N . GLU A 1 159 ? 27.094 47.844 -2.549 1 84.69 159 GLU A N 1
ATOM 1290 C CA . GLU A 1 159 ? 26.109 48.031 -3.613 1 84.69 159 GLU A CA 1
ATOM 1291 C C . GLU A 1 159 ? 25.719 49.5 -3.762 1 84.69 159 GLU A C 1
ATOM 1293 O O . GLU A 1 159 ? 25.75 50.25 -2.789 1 84.69 159 GLU A O 1
ATOM 1298 N N . ILE A 1 160 ? 25.5 49.812 -5.062 1 89.31 160 ILE A N 1
ATOM 1299 C CA . ILE A 1 160 ? 25.203 51.219 -5.328 1 89.31 160 ILE A CA 1
ATOM 1300 C C . ILE A 1 160 ? 23.719 51.406 -5.555 1 89.31 160 ILE A C 1
ATOM 1302 O O . ILE A 1 160 ? 23.109 50.688 -6.359 1 89.31 160 ILE A O 1
ATOM 1306 N N . ILE A 1 161 ? 23.141 52.281 -4.82 1 93.19 161 ILE A N 1
ATOM 1307 C CA . ILE A 1 161 ? 21.734 52.656 -4.973 1 93.19 161 ILE A CA 1
ATOM 1308 C C . ILE A 1 161 ? 21.641 54.094 -5.477 1 93.19 161 ILE A C 1
ATOM 1310 O O . ILE A 1 161 ? 22.266 55 -4.93 1 93.19 161 ILE A O 1
ATOM 1314 N N . ILE A 1 162 ? 20.844 54.344 -6.516 1 92.88 162 ILE A N 1
ATOM 1315 C CA . ILE A 1 162 ? 20.688 55.656 -7.09 1 92.88 162 ILE A CA 1
ATOM 1316 C C . ILE A 1 162 ? 19.219 56.062 -7.008 1 92.88 162 ILE A C 1
ATOM 1318 O O . ILE A 1 162 ? 18.328 55.375 -7.5 1 92.88 162 ILE A O 1
ATOM 1322 N N . LEU A 1 163 ? 19 57.219 -6.383 1 94.5 163 LEU A N 1
ATOM 1323 C CA . LEU A 1 163 ? 17.672 57.812 -6.34 1 94.5 163 LEU A CA 1
ATOM 1324 C C . LEU A 1 163 ? 17.469 58.812 -7.492 1 94.5 163 LEU A C 1
ATOM 1326 O O . LEU A 1 163 ? 17.766 60 -7.352 1 94.5 163 LEU A O 1
ATOM 1330 N N . HIS A 1 164 ? 16.938 58.312 -8.578 1 91.38 164 HIS A N 1
ATOM 1331 C CA . HIS A 1 164 ? 16.75 59.156 -9.75 1 91.38 164 HIS A CA 1
ATOM 1332 C C . HIS A 1 164 ? 15.609 60.156 -9.555 1 91.38 164 HIS A C 1
ATOM 1334 O O . HIS A 1 164 ? 15.766 61.344 -9.828 1 91.38 164 HIS A O 1
ATOM 1340 N N . ASN A 1 165 ? 14.516 59.719 -9.25 1 88.5 165 ASN A N 1
ATOM 1341 C CA . ASN A 1 165 ? 13.297 60.438 -8.922 1 88.5 165 ASN A CA 1
ATOM 1342 C C . ASN A 1 165 ? 12.406 59.656 -7.965 1 88.5 165 ASN A C 1
ATOM 1344 O O . ASN A 1 165 ? 12.711 58.5 -7.625 1 88.5 165 ASN A O 1
ATOM 1348 N N . PRO A 1 166 ? 11.484 60.219 -7.441 1 85.88 166 PRO A N 1
ATOM 1349 C CA . PRO A 1 166 ? 10.648 59.531 -6.461 1 85.88 166 PRO A CA 1
ATOM 1350 C C . PRO A 1 166 ? 10.031 58.25 -7.008 1 85.88 166 PRO A C 1
ATOM 1352 O O . PRO A 1 166 ? 9.695 57.344 -6.238 1 85.88 166 PRO A O 1
ATOM 1355 N N . LYS A 1 167 ? 9.938 58.125 -8.258 1 86.75 167 LYS A N 1
ATOM 1356 C CA . LYS A 1 167 ? 9.289 56.938 -8.859 1 86.75 167 LYS A CA 1
ATOM 1357 C C . LYS A 1 167 ? 10.32 55.969 -9.398 1 86.75 167 LYS A C 1
ATOM 1359 O O . LYS A 1 167 ? 10.008 54.781 -9.641 1 86.75 167 LYS A O 1
ATOM 1364 N N . LEU A 1 168 ? 11.523 56.438 -9.578 1 90.44 168 LEU A N 1
ATOM 1365 C CA . LEU A 1 168 ? 12.547 55.562 -10.156 1 90.44 168 LEU A CA 1
ATOM 1366 C C . LEU A 1 168 ? 13.781 55.531 -9.258 1 90.44 168 LEU A C 1
ATOM 1368 O O . LEU A 1 168 ? 14.578 56.469 -9.234 1 90.44 168 LEU A O 1
ATOM 1372 N N . MET A 1 169 ? 13.906 54.531 -8.555 1 92.81 169 MET A N 1
ATOM 1373 C CA . MET A 1 169 ? 15.055 54.25 -7.699 1 92.81 169 MET A CA 1
ATOM 1374 C C . MET A 1 169 ? 15.641 52.906 -8.016 1 92.81 169 MET A C 1
ATOM 1376 O O . MET A 1 169 ? 14.906 51.906 -8.148 1 92.81 169 MET A O 1
ATOM 1380 N N . VAL A 1 170 ? 16.938 52.844 -8.18 1 92.75 170 VAL A N 1
ATOM 1381 C CA . VAL A 1 170 ? 17.547 51.625 -8.703 1 92.75 170 VAL A CA 1
ATOM 1382 C C . VAL A 1 170 ? 18.703 51.188 -7.805 1 92.75 170 VAL A C 1
ATOM 1384 O O . VAL A 1 170 ? 19.375 52.031 -7.203 1 92.75 170 VAL A O 1
ATOM 1387 N N . HIS A 1 171 ? 18.797 49.875 -7.629 1 90.56 171 HIS A N 1
ATOM 1388 C CA . HIS A 1 171 ? 19.844 49.219 -6.875 1 90.56 171 HIS A CA 1
ATOM 1389 C C . HIS A 1 171 ? 20.766 48.406 -7.801 1 90.56 171 HIS A C 1
ATOM 1391 O O . HIS A 1 171 ? 20.312 47.5 -8.469 1 90.56 171 HIS A O 1
ATOM 1397 N N . TYR A 1 172 ? 22.031 48.781 -7.902 1 86.38 172 TYR A N 1
ATOM 1398 C CA . TYR A 1 172 ? 23 48.094 -8.75 1 86.38 172 TYR A CA 1
ATOM 1399 C C . TYR A 1 172 ? 23.859 47.156 -7.93 1 86.38 172 TYR A C 1
ATOM 1401 O O . TYR A 1 172 ? 24.422 47.531 -6.906 1 86.38 172 TYR A O 1
ATOM 1409 N N . GLN A 1 173 ? 23.844 45.844 -8.281 1 77.75 173 GLN A N 1
ATOM 1410 C CA . GLN A 1 173 ? 24.688 44.844 -7.629 1 77.75 173 GLN A CA 1
ATOM 1411 C C . GLN A 1 173 ? 26.078 44.812 -8.242 1 77.75 173 GLN A C 1
ATOM 1413 O O . GLN A 1 173 ? 26.234 45.062 -9.445 1 77.75 173 GLN A O 1
ATOM 1418 N N . PRO A 1 174 ? 27.078 44.594 -7.25 1 70.38 174 PRO A N 1
ATOM 1419 C CA . PRO A 1 174 ? 28.438 44.562 -7.785 1 70.38 174 PRO A CA 1
ATOM 1420 C C . PRO A 1 174 ? 28.672 43.375 -8.719 1 70.38 174 PRO A C 1
ATOM 1422 O O . PRO A 1 174 ? 28.078 42.312 -8.523 1 70.38 174 PRO A O 1
ATOM 1425 N N . VAL A 1 175 ? 29 43.469 -9.914 1 58.34 175 VAL A N 1
ATOM 1426 C CA . VAL A 1 175 ? 29.359 42.375 -10.812 1 58.34 175 VAL A CA 1
ATOM 1427 C C . VAL A 1 175 ? 30.453 41.531 -10.18 1 58.34 175 VAL A C 1
ATOM 1429 O O . VAL A 1 175 ? 31.406 42.062 -9.602 1 58.34 175 VAL A O 1
ATOM 1432 N N . ALA A 1 176 ? 30.156 40.281 -9.875 1 52.66 176 ALA A N 1
ATOM 1433 C CA . ALA A 1 176 ? 31.25 39.375 -9.539 1 52.66 176 ALA A CA 1
ATOM 1434 C C . ALA A 1 176 ? 32.5 39.719 -10.336 1 52.66 176 ALA A C 1
ATOM 1436 O O . ALA A 1 176 ? 32.406 40.094 -11.508 1 52.66 176 ALA A O 1
ATOM 1437 N N . GLY A 1 177 ? 33.656 40.062 -9.609 1 44.06 177 GLY A N 1
ATOM 1438 C CA . GLY A 1 177 ? 34.938 40.312 -10.195 1 44.06 177 GLY A CA 1
ATOM 1439 C C . GLY A 1 177 ? 35.281 39.406 -11.352 1 44.06 177 GLY A C 1
ATOM 1440 O O . GLY A 1 177 ? 35.312 38.188 -11.18 1 44.06 177 GLY A O 1
ATOM 1441 N N . SER A 1 178 ? 34.812 39.531 -12.609 1 40.84 178 SER A N 1
ATOM 1442 C CA . SER A 1 178 ? 35.781 38.969 -13.555 1 40.84 178 SER A CA 1
ATOM 1443 C C . SER A 1 178 ? 37.219 39.375 -13.172 1 40.84 178 SER A C 1
ATOM 1445 O O . SER A 1 178 ? 37.469 40.562 -12.914 1 40.84 178 SER A O 1
ATOM 1447 N N . ASP A 1 179 ? 38 38.531 -12.523 1 39.88 179 ASP A N 1
ATOM 1448 C CA . ASP A 1 179 ? 39.469 38.656 -12.539 1 39.88 179 ASP A CA 1
ATOM 1449 C C . ASP A 1 179 ? 39.938 39.344 -13.828 1 39.88 179 ASP A C 1
ATOM 1451 O O . ASP A 1 179 ? 41.156 39.375 -14.117 1 39.88 179 ASP A O 1
ATOM 1455 N N . ASP A 1 180 ? 39.219 39.219 -14.977 1 41.91 180 ASP A N 1
ATOM 1456 C CA . ASP A 1 180 ? 40.031 39.719 -16.094 1 41.91 180 ASP A CA 1
ATOM 1457 C C . ASP A 1 180 ? 40.312 41.219 -15.961 1 41.91 180 ASP A C 1
ATOM 1459 O O . ASP A 1 180 ? 39.469 41.969 -15.43 1 41.91 180 ASP A O 1
ATOM 1463 N N . TRP A 1 181 ? 41.625 41.656 -16.312 1 40.59 181 TRP A N 1
ATOM 1464 C CA . TRP A 1 181 ? 42.344 42.938 -16.328 1 40.59 181 TRP A CA 1
ATOM 1465 C C . TRP A 1 181 ? 41.375 44.062 -16.672 1 40.59 181 TRP A C 1
ATOM 1467 O O . TRP A 1 181 ? 41.438 45.156 -16.062 1 40.59 181 TRP A O 1
ATOM 1477 N N . GLY A 1 182 ? 41.281 44.344 -18.078 1 38.25 182 GLY A N 1
ATOM 1478 C CA . GLY A 1 182 ? 40.938 45.562 -18.781 1 38.25 182 GLY A CA 1
ATOM 1479 C C . GLY A 1 182 ? 39.5 46 -18.641 1 38.25 182 GLY A C 1
ATOM 1480 O O . GLY A 1 182 ? 39.031 46.875 -19.375 1 38.25 182 GLY A O 1
ATOM 1481 N N . SER A 1 183 ? 38.625 45.031 -18.219 1 37.31 183 SER A N 1
ATOM 1482 C CA . SER A 1 183 ? 37.281 45.531 -18.516 1 37.31 183 SER A CA 1
ATOM 1483 C C . SER A 1 183 ? 36.938 46.719 -17.625 1 37.31 183 SER A C 1
ATOM 1485 O O . SER A 1 183 ? 37.406 46.812 -16.484 1 37.31 183 SER A O 1
ATOM 1487 N N . ALA A 1 184 ? 36.375 47.781 -18.25 1 37.81 184 ALA A N 1
ATOM 1488 C CA . ALA A 1 184 ? 35.906 49.031 -17.719 1 37.81 184 ALA A CA 1
ATOM 1489 C C . ALA A 1 184 ? 35.094 48.812 -16.438 1 37.81 184 ALA A C 1
ATOM 1491 O O . ALA A 1 184 ? 34.312 47.875 -16.344 1 37.81 184 ALA A O 1
ATOM 1492 N N . PRO A 1 185 ? 35.531 49.281 -15.289 1 41.09 185 PRO A N 1
ATOM 1493 C CA . PRO A 1 185 ? 34.875 49.281 -13.969 1 41.09 185 PRO A CA 1
ATOM 1494 C C . PRO A 1 185 ? 33.344 49.344 -14.047 1 41.09 185 PRO A C 1
ATOM 1496 O O . PRO A 1 185 ? 32.688 49.219 -13.023 1 41.09 185 PRO A O 1
ATOM 1499 N N . THR A 1 186 ? 32.781 50.062 -15.039 1 42.34 186 THR A N 1
ATOM 1500 C CA . THR A 1 186 ? 31.406 50.531 -14.969 1 42.34 186 THR A CA 1
ATOM 1501 C C . THR A 1 186 ? 30.422 49.375 -15.07 1 42.34 186 THR A C 1
ATOM 1503 O O . THR A 1 186 ? 29.234 49.562 -15.281 1 42.34 186 THR A O 1
ATOM 1506 N N . GLU A 1 187 ? 30.75 48.188 -15.375 1 47.59 187 GLU A N 1
ATOM 1507 C CA . GLU A 1 187 ? 29.672 47.25 -15.734 1 47.59 187 GLU A CA 1
ATOM 1508 C C . GLU A 1 187 ? 28.812 46.906 -14.531 1 47.59 187 GLU A C 1
ATOM 1510 O O . GLU A 1 187 ? 29.188 46.094 -13.695 1 47.59 187 GLU A O 1
ATOM 1515 N N . GLN A 1 188 ? 28.047 47.906 -13.914 1 54.81 188 GLN A N 1
ATOM 1516 C CA . GLN A 1 188 ? 26.984 47.719 -12.93 1 54.81 188 GLN A CA 1
ATOM 1517 C C . GLN A 1 188 ? 26.078 46.562 -13.336 1 54.81 188 GLN A C 1
ATOM 1519 O O . GLN A 1 188 ? 25.781 46.375 -14.516 1 54.81 188 GLN A O 1
ATOM 1524 N N . GLY A 1 189 ? 26.094 45.531 -12.547 1 63.81 189 GLY A N 1
ATOM 1525 C CA . GLY A 1 189 ? 25.203 44.406 -12.766 1 63.81 189 GLY A CA 1
ATOM 1526 C C . GLY A 1 189 ? 23.781 44.812 -13.055 1 63.81 189 GLY A C 1
ATOM 1527 O O . GLY A 1 189 ? 23.5 46 -13.281 1 63.81 189 GLY A O 1
ATOM 1528 N N . ARG A 1 190 ? 22.875 43.906 -13.328 1 74.94 190 ARG A N 1
ATOM 1529 C CA . ARG A 1 190 ? 21.484 44.156 -13.656 1 74.94 190 ARG A CA 1
ATOM 1530 C C . ARG A 1 190 ? 20.797 44.969 -12.562 1 74.94 190 ARG A C 1
ATOM 1532 O O . ARG A 1 190 ? 20.906 44.656 -11.383 1 74.94 190 ARG A O 1
ATOM 1539 N N . PRO A 1 191 ? 20.344 46.219 -12.984 1 84.12 191 PRO A N 1
ATOM 1540 C CA . PRO A 1 191 ? 19.656 47.094 -12.023 1 84.12 191 PRO A CA 1
ATOM 1541 C C . PRO A 1 191 ? 18.406 46.438 -11.43 1 84.12 191 PRO A C 1
ATOM 1543 O O . PRO A 1 191 ? 17.641 45.781 -12.148 1 84.12 191 PRO A O 1
ATOM 1546 N N . ARG A 1 192 ? 18.328 46.594 -10.102 1 89.19 192 ARG A N 1
ATOM 1547 C CA . ARG A 1 192 ? 17.125 46.125 -9.391 1 89.19 192 ARG A CA 1
ATOM 1548 C C . ARG A 1 192 ? 16.281 47.312 -8.938 1 89.19 192 ARG A C 1
ATOM 1550 O O . ARG A 1 192 ? 16.812 48.375 -8.617 1 89.19 192 ARG A O 1
ATOM 1557 N N . THR A 1 193 ? 15.031 47.125 -8.945 1 91.31 193 THR A N 1
ATOM 1558 C CA . THR A 1 193 ? 14.109 48.188 -8.578 1 91.31 193 THR A CA 1
ATOM 1559 C C . THR A 1 193 ? 14.039 48.344 -7.062 1 91.31 193 THR A C 1
ATOM 1561 O O . THR A 1 193 ? 13.992 47.344 -6.328 1 91.31 193 THR A O 1
ATOM 1564 N N . VAL A 1 194 ? 14.125 49.594 -6.645 1 93.69 194 VAL A N 1
ATOM 1565 C CA . VAL A 1 194 ? 14.008 49.906 -5.227 1 93.69 194 VAL A CA 1
ATOM 1566 C C . VAL A 1 194 ? 12.656 50.562 -4.953 1 93.69 194 VAL A C 1
ATOM 1568 O O . VAL A 1 194 ? 12.188 51.375 -5.75 1 93.69 194 VAL A O 1
ATOM 1571 N N . LYS A 1 195 ? 12.031 50.156 -3.906 1 94.75 195 LYS A N 1
ATOM 1572 C CA . LYS A 1 195 ? 10.719 50.688 -3.559 1 94.75 195 LYS A CA 1
ATOM 1573 C C . LYS A 1 195 ? 10.695 51.188 -2.113 1 94.75 195 LYS A C 1
ATOM 1575 O O . LYS A 1 195 ? 11.32 50.594 -1.236 1 94.75 195 LYS A O 1
ATOM 1580 N N . ARG A 1 196 ? 9.992 52.312 -1.917 1 95.06 196 ARG A N 1
ATOM 1581 C CA . ARG A 1 196 ? 9.797 52.906 -0.604 1 95.06 196 ARG A CA 1
ATOM 1582 C C . ARG A 1 196 ? 8.422 52.562 -0.038 1 95.06 196 ARG A C 1
ATOM 1584 O O . ARG A 1 196 ? 7.406 52.781 -0.698 1 95.06 196 ARG A O 1
ATOM 1591 N N . GLY A 1 197 ? 8.391 51.969 1.187 1 94.25 197 GLY A N 1
ATOM 1592 C CA . GLY A 1 197 ? 7.121 51.688 1.837 1 94.25 197 GLY A CA 1
ATOM 1593 C C . GLY A 1 197 ? 6.504 50.375 1.377 1 94.25 197 GLY A C 1
ATOM 1594 O O . GLY A 1 197 ? 6.641 50 0.214 1 94.25 197 GLY A O 1
ATOM 1595 N N . VAL A 1 198 ? 5.762 49.781 2.303 1 94.12 198 VAL A N 1
ATOM 1596 C CA . VAL A 1 198 ? 5.152 48.5 2.033 1 94.12 198 VAL A CA 1
ATOM 1597 C C . VAL A 1 198 ? 3.982 48.656 1.065 1 94.12 198 VAL A C 1
ATOM 1599 O O . VAL A 1 198 ? 3.641 47.719 0.327 1 94.12 198 VAL A O 1
ATOM 1602 N N . GLU A 1 199 ? 3.428 49.812 0.986 1 90.5 199 GLU A N 1
ATOM 1603 C CA . GLU A 1 199 ? 2.285 50.094 0.123 1 90.5 199 GLU A CA 1
ATOM 1604 C C . GLU A 1 199 ? 2.678 50.031 -1.351 1 90.5 199 GLU A C 1
ATOM 1606 O O . GLU A 1 199 ? 1.829 49.812 -2.217 1 90.5 199 GLU A O 1
ATOM 1611 N N . ASN A 1 200 ? 3.896 50.188 -1.598 1 90.06 200 ASN A N 1
ATOM 1612 C CA . ASN A 1 200 ? 4.359 50.25 -2.98 1 90.06 200 ASN A CA 1
ATOM 1613 C C . ASN A 1 200 ? 4.863 48.875 -3.463 1 90.06 200 ASN A C 1
ATOM 1615 O O . ASN A 1 200 ? 5.348 48.75 -4.59 1 90.06 200 ASN A O 1
ATOM 1619 N N . ILE A 1 201 ? 4.715 47.938 -2.625 1 90.62 201 ILE A N 1
ATOM 1620 C CA . ILE A 1 201 ? 5.148 46.594 -3.041 1 90.62 201 ILE A CA 1
ATOM 1621 C C . ILE A 1 201 ? 3.953 45.656 -3.064 1 90.62 201 ILE A C 1
ATOM 1623 O O . ILE A 1 201 ? 2.973 45.875 -2.348 1 90.62 201 ILE A O 1
ATOM 1627 N N . SER A 1 202 ? 3.973 44.656 -3.938 1 85.5 202 SER A N 1
ATOM 1628 C CA . SER A 1 202 ? 2.893 43.688 -4.09 1 85.5 202 SER A CA 1
ATOM 1629 C C . SER A 1 202 ? 3.008 42.562 -3.064 1 85.5 202 SER A C 1
ATOM 1631 O O . SER A 1 202 ? 3.592 41.5 -3.348 1 85.5 202 SER A O 1
ATOM 1633 N N . VAL A 1 203 ? 2.564 42.844 -1.859 1 86.62 203 VAL A N 1
ATOM 1634 C CA . VAL A 1 203 ? 2.551 41.844 -0.813 1 86.62 203 VAL A CA 1
ATOM 1635 C C . VAL A 1 203 ? 1.148 41.719 -0.222 1 86.62 203 VAL A C 1
ATOM 1637 O O . VAL A 1 203 ? 0.413 42.719 -0.154 1 86.62 203 VAL A O 1
ATOM 1640 N N . ASP A 1 204 ? 0.844 40.5 0.071 1 84.94 204 ASP A N 1
ATOM 1641 C CA . ASP A 1 204 ? -0.455 40.25 0.688 1 84.94 204 ASP A CA 1
ATOM 1642 C C . ASP A 1 204 ? -0.374 40.375 2.207 1 84.94 204 ASP A C 1
ATOM 1644 O O . ASP A 1 204 ? 0.255 39.531 2.869 1 84.94 204 ASP A O 1
ATOM 1648 N N . ILE A 1 205 ? -0.874 41.469 2.768 1 89.44 205 ILE A N 1
ATOM 1649 C CA . ILE A 1 205 ? -0.901 41.688 4.211 1 89.44 205 ILE A CA 1
ATOM 1650 C C . ILE A 1 205 ? -2.283 41.344 4.758 1 89.44 205 ILE A C 1
ATOM 1652 O O . ILE A 1 205 ? -3.277 41.969 4.402 1 89.44 205 ILE A O 1
ATOM 1656 N N . HIS A 1 206 ? -2.305 40.406 5.605 1 86.06 206 HIS A N 1
ATOM 1657 C CA . HIS A 1 206 ? -3.562 40 6.211 1 86.06 206 HIS A CA 1
ATOM 1658 C C . HIS A 1 206 ? -3.926 40.875 7.402 1 86.06 206 HIS A C 1
ATOM 1660 O O . HIS A 1 206 ? -3.057 41.531 7.984 1 86.06 206 HIS A O 1
ATOM 1666 N N . CYS A 1 207 ? -5.188 41.094 7.672 1 81.19 207 CYS A N 1
ATOM 1667 C CA . CYS A 1 207 ? -5.645 41.938 8.773 1 81.19 207 CYS A CA 1
ATOM 1668 C C . CYS A 1 207 ? -5.324 41.281 10.117 1 81.19 207 CYS A C 1
ATOM 1670 O O . CYS A 1 207 ? -4.945 41.969 11.07 1 81.19 207 CYS A O 1
ATOM 1672 N N . GLY A 1 208 ? -5.395 40.188 10.367 1 83.12 208 GLY A N 1
ATOM 1673 C CA . GLY A 1 208 ? -5.168 39.5 11.633 1 83.12 208 GLY A CA 1
ATOM 1674 C C . GLY A 1 208 ? -6.242 38.5 11.961 1 83.12 208 GLY A C 1
ATOM 1675 O O . GLY A 1 208 ? -7.184 38.312 11.195 1 83.12 208 GLY A O 1
ATOM 1676 N N . GLU A 1 209 ? -6.043 37.812 13.133 1 90.06 209 GLU A N 1
ATOM 1677 C CA . GLU A 1 209 ? -7 36.844 13.633 1 90.06 209 GLU A CA 1
ATOM 1678 C C . GLU A 1 209 ? -7.668 37.312 14.914 1 90.06 209 GLU A C 1
ATOM 1680 O O . GLU A 1 209 ? -7.102 38.156 15.648 1 90.06 209 GLU A O 1
ATOM 1685 N N . PRO A 1 210 ? -8.93 36.906 15.133 1 89.12 210 PRO A N 1
ATOM 1686 C CA . PRO A 1 210 ? -9.594 37.281 16.375 1 89.12 210 PRO A CA 1
ATOM 1687 C C . PRO A 1 210 ? -8.82 36.844 17.625 1 89.12 210 PRO A C 1
ATOM 1689 O O . PRO A 1 210 ? -8.266 35.75 17.656 1 89.12 210 PRO A O 1
ATOM 1692 N N . LEU A 1 211 ? -8.773 37.656 18.641 1 87.75 211 LEU A N 1
ATOM 1693 C CA . LEU A 1 211 ? -8 37.406 19.844 1 87.75 211 LEU A CA 1
ATOM 1694 C C . LEU A 1 211 ? -8.742 36.406 20.75 1 87.75 211 LEU A C 1
ATOM 1696 O O . LEU A 1 211 ? -8.117 35.656 21.484 1 87.75 211 LEU A O 1
ATOM 1700 N N . GLN A 1 212 ? -10.039 36.469 20.688 1 92.31 212 GLN A N 1
ATOM 1701 C CA . GLN A 1 212 ? -10.836 35.562 21.5 1 92.31 212 GLN A CA 1
ATOM 1702 C C . GLN A 1 212 ? -10.742 34.156 20.984 1 92.31 212 GLN A C 1
ATOM 1704 O O . GLN A 1 212 ? -10.977 33.906 19.797 1 92.31 212 GLN A O 1
ATOM 1709 N N . ILE A 1 213 ? -10.375 33.281 21.844 1 96 213 ILE A N 1
ATOM 1710 C CA . ILE A 1 213 ? -10.305 31.859 21.5 1 96 213 ILE A CA 1
ATOM 1711 C C . ILE A 1 213 ? -11.508 31.125 22.094 1 96 213 ILE A C 1
ATOM 1713 O O . ILE A 1 213 ? -11.648 31.062 23.328 1 96 213 ILE A O 1
ATOM 1717 N N . ASP A 1 214 ? -12.281 30.562 21.266 1 96.62 214 ASP A N 1
ATOM 1718 C CA . ASP A 1 214 ? -13.508 29.891 21.703 1 96.62 214 ASP A CA 1
ATOM 1719 C C . ASP A 1 214 ? -13.25 28.422 22.016 1 96.62 214 ASP A C 1
ATOM 1721 O O . ASP A 1 214 ? -14.008 27.812 22.766 1 96.62 214 ASP A O 1
ATOM 1725 N N . HIS A 1 215 ? -12.352 27.875 21.359 1 97.44 215 HIS A N 1
ATOM 1726 C CA . HIS A 1 215 ? -12.117 26.438 21.422 1 97.44 215 HIS A CA 1
ATOM 1727 C C . HIS A 1 215 ? -10.68 26.109 21.031 1 97.44 215 HIS A C 1
ATOM 1729 O O . HIS A 1 215 ? -10.055 26.828 20.25 1 97.44 215 HIS A O 1
ATOM 1735 N N . LEU A 1 216 ? -10.164 25.125 21.656 1 98.12 216 LEU A N 1
ATOM 1736 C CA . LEU A 1 216 ? -8.805 24.688 21.375 1 98.12 216 LEU A CA 1
ATOM 1737 C C . LEU A 1 216 ? -8.797 23.266 20.812 1 98.12 216 LEU A C 1
ATOM 1739 O O . LEU A 1 216 ? -9.492 22.391 21.344 1 98.12 216 LEU A O 1
ATOM 1743 N N . VAL A 1 217 ? -8.07 23.047 19.734 1 98.5 217 VAL A N 1
ATOM 1744 C CA . VAL A 1 217 ? -7.98 21.719 19.125 1 98.5 217 VAL A CA 1
ATOM 1745 C C . VAL A 1 217 ? -6.516 21.312 19.016 1 98.5 217 VAL A C 1
ATOM 1747 O O . VAL A 1 217 ? -5.715 22.016 18.391 1 98.5 217 VAL A O 1
ATOM 1750 N N . PHE A 1 218 ? -6.188 20.203 19.625 1 98.06 218 PHE A N 1
ATOM 1751 C CA . PHE A 1 218 ? -4.863 19.625 19.438 1 98.06 218 PHE A CA 1
ATOM 1752 C C . PHE A 1 218 ? -4.844 18.719 18.203 1 98.06 218 PHE A C 1
ATOM 1754 O O . PHE A 1 218 ? -5.742 17.891 18.031 1 98.06 218 PHE A O 1
ATOM 1761 N N . VAL A 1 219 ? -3.85 18.859 17.375 1 96.69 219 VAL A N 1
ATOM 1762 C CA . VAL A 1 219 ? -3.752 18.062 16.156 1 96.69 219 VAL A CA 1
ATOM 1763 C C . VAL A 1 219 ? -2.514 17.172 16.219 1 96.69 219 VAL A C 1
ATOM 1765 O O . VAL A 1 219 ? -1.394 17.672 16.375 1 96.69 219 VAL A O 1
ATOM 1768 N N . VAL A 1 220 ? -2.74 15.867 16.062 1 93.31 220 VAL A N 1
ATOM 1769 C CA . VAL A 1 220 ? -1.657 14.898 16.172 1 93.31 220 VAL A CA 1
ATOM 1770 C C . VAL A 1 220 ? -1.469 14.18 14.844 1 93.31 220 VAL A C 1
ATOM 1772 O O . VAL A 1 220 ? -2.445 13.805 14.188 1 93.31 220 VAL A O 1
ATOM 1775 N N . HIS A 1 221 ? -0.24 14.023 14.492 1 86.12 221 HIS A N 1
ATOM 1776 C CA . HIS A 1 221 ? 0.088 13.273 13.281 1 86.12 221 HIS A CA 1
ATOM 1777 C C . HIS A 1 221 ? 0.68 11.914 13.625 1 86.12 221 HIS A C 1
ATOM 1779 O O . HIS A 1 221 ? 0.77 11.547 14.797 1 86.12 221 HIS A O 1
ATOM 1785 N N . GLY A 1 222 ? 1.078 11.164 12.539 1 77.75 222 GLY A N 1
ATOM 1786 C CA . GLY A 1 222 ? 1.67 9.852 12.727 1 77.75 222 GLY A CA 1
ATOM 1787 C C . GLY A 1 222 ? 3.154 9.906 13.031 1 77.75 222 GLY A C 1
ATOM 1788 O O . GLY A 1 222 ? 3.639 10.875 13.617 1 77.75 222 GLY A O 1
ATOM 1789 N N . ILE A 1 223 ? 3.861 8.875 12.828 1 63.5 223 ILE A N 1
ATOM 1790 C CA . ILE A 1 223 ? 5.254 8.711 13.234 1 63.5 223 ILE A CA 1
ATOM 1791 C C . ILE A 1 223 ? 6.164 9.477 12.281 1 63.5 223 ILE A C 1
ATOM 1793 O O . ILE A 1 223 ? 7.133 10.109 12.711 1 63.5 223 ILE A O 1
ATOM 1797 N N . GLY A 1 224 ? 5.797 9.547 11.086 1 64.38 224 GLY A N 1
ATOM 1798 C CA . GLY A 1 224 ? 6.656 10.227 10.133 1 64.38 224 GLY A CA 1
ATOM 1799 C C . GLY A 1 224 ? 6.648 11.734 10.289 1 64.38 224 GLY A C 1
ATOM 1800 O O . GLY A 1 224 ? 5.637 12.312 10.688 1 64.38 224 GLY A O 1
ATOM 1801 N N . PRO A 1 225 ? 7.898 12.188 10.086 1 59.22 225 PRO A N 1
ATOM 1802 C CA . PRO A 1 225 ? 7.996 13.641 10.242 1 59.22 225 PRO A CA 1
ATOM 1803 C C . PRO A 1 225 ? 7.16 14.406 9.219 1 59.22 225 PRO A C 1
ATOM 1805 O O . PRO A 1 225 ? 6.766 15.547 9.469 1 59.22 225 PRO A O 1
ATOM 1808 N N . ALA A 1 226 ? 7.102 13.797 8.109 1 59.16 226 ALA A N 1
ATOM 1809 C CA . ALA A 1 226 ? 6.379 14.5 7.051 1 59.16 226 ALA A CA 1
ATOM 1810 C C . ALA A 1 226 ? 4.918 14.062 6.996 1 59.16 226 ALA A C 1
ATOM 1812 O O . ALA A 1 226 ? 4.609 12.891 7.223 1 59.16 226 ALA A O 1
ATOM 1813 N N . CYS A 1 227 ? 4.07 15.039 6.914 1 49.38 227 CYS A N 1
ATOM 1814 C CA . CYS A 1 227 ? 2.639 14.773 6.914 1 49.38 227 CYS A CA 1
ATOM 1815 C C . CYS A 1 227 ? 2.092 14.727 5.492 1 49.38 227 CYS A C 1
ATOM 1817 O O . CYS A 1 227 ? 0.922 14.406 5.281 1 49.38 227 CYS A O 1
ATOM 1819 N N . ASP A 1 228 ? 2.982 15.062 4.539 1 50.47 228 ASP A N 1
ATOM 1820 C CA . ASP A 1 228 ? 2.457 15.07 3.176 1 50.47 228 ASP A CA 1
ATOM 1821 C C . ASP A 1 228 ? 3.541 14.703 2.166 1 50.47 228 ASP A C 1
ATOM 1823 O O . ASP A 1 228 ? 4.664 14.367 2.549 1 50.47 228 ASP A O 1
ATOM 1827 N N . LEU A 1 229 ? 3.037 14.594 0.995 1 49.47 229 LEU A N 1
ATOM 1828 C CA . LEU A 1 229 ? 3.906 14.18 -0.101 1 49.47 229 LEU A CA 1
ATOM 1829 C C . LEU A 1 229 ? 4.988 15.227 -0.36 1 49.47 229 LEU A C 1
ATOM 1831 O O . LEU A 1 229 ? 6.004 14.93 -0.998 1 49.47 229 LEU A O 1
ATOM 1835 N N . ARG A 1 230 ? 4.719 16.344 0.122 1 50.53 230 ARG A N 1
ATOM 1836 C CA . ARG A 1 230 ? 5.707 17.406 -0.043 1 50.53 230 ARG A CA 1
ATOM 1837 C C . ARG A 1 230 ? 6.676 17.438 1.133 1 50.53 230 ARG A C 1
ATOM 1839 O O . ARG A 1 230 ? 7.488 18.359 1.247 1 50.53 230 ARG A O 1
ATOM 1846 N N . PHE A 1 231 ? 6.469 16.469 2.004 1 59.38 231 PHE A N 1
ATOM 1847 C CA . PHE A 1 231 ? 7.332 16.312 3.166 1 59.38 231 PHE A CA 1
ATOM 1848 C C . PHE A 1 231 ? 7.184 17.484 4.129 1 59.38 231 PHE A C 1
ATOM 1850 O O . PHE A 1 231 ? 8.156 17.906 4.758 1 59.38 231 PHE A O 1
ATOM 1857 N N . ARG A 1 232 ? 6.02 18.062 4.176 1 69.06 232 ARG A N 1
ATOM 1858 C CA . ARG A 1 232 ? 5.723 19.172 5.066 1 69.06 232 ARG A CA 1
ATOM 1859 C C . ARG A 1 232 ? 5.582 18.703 6.512 1 69.06 232 ARG A C 1
ATOM 1861 O O . ARG A 1 232 ? 5.121 17.594 6.758 1 69.06 232 ARG A O 1
ATOM 1868 N N . SER A 1 233 ? 5.883 19.641 7.285 1 78.25 233 SER A N 1
ATOM 1869 C CA . SER A 1 233 ? 5.758 19.375 8.711 1 78.25 233 SER A CA 1
ATOM 1870 C C . SER A 1 233 ? 4.312 19.531 9.18 1 78.25 233 SER A C 1
ATOM 1872 O O . SER A 1 233 ? 3.494 20.141 8.484 1 78.25 233 SER A O 1
ATOM 1874 N N . ILE A 1 234 ? 4.02 19 10.328 1 86.31 234 ILE A N 1
ATOM 1875 C CA . ILE A 1 234 ? 2.676 19.094 10.891 1 86.31 234 ILE A CA 1
ATOM 1876 C C . ILE A 1 234 ? 2.33 20.547 11.172 1 86.31 234 ILE A C 1
ATOM 1878 O O . ILE A 1 234 ? 1.169 20.953 11.062 1 86.31 234 ILE A O 1
ATOM 1882 N N . VAL A 1 235 ? 3.328 21.359 11.523 1 88.62 235 VAL A N 1
ATOM 1883 C CA . VAL A 1 235 ? 3.115 22.781 11.805 1 88.62 235 VAL A CA 1
ATOM 1884 C C . VAL A 1 235 ? 2.6 23.484 10.547 1 88.62 235 VAL A C 1
ATOM 1886 O O . VAL A 1 235 ? 1.647 24.266 10.617 1 88.62 235 VAL A O 1
ATOM 1889 N N . GLN A 1 236 ? 3.189 23.188 9.469 1 86.62 236 GLN A N 1
ATOM 1890 C CA . GLN A 1 236 ? 2.762 23.781 8.211 1 86.62 236 GLN A CA 1
ATOM 1891 C C . GLN A 1 236 ? 1.348 23.344 7.844 1 86.62 236 GLN A C 1
ATOM 1893 O O . GLN A 1 236 ? 0.542 24.156 7.375 1 86.62 236 GLN A O 1
ATOM 1898 N N . CYS A 1 237 ? 1.106 22.109 8.039 1 88.94 237 CYS A N 1
ATOM 1899 C CA . CYS A 1 237 ? -0.211 21.578 7.715 1 88.94 237 CYS A CA 1
ATOM 1900 C C . CYS A 1 237 ? -1.288 22.203 8.586 1 88.94 237 CYS A C 1
ATOM 1902 O O . CYS A 1 237 ? -2.357 22.562 8.094 1 88.94 237 CYS A O 1
ATOM 1904 N N . VAL A 1 238 ? -0.998 22.328 9.797 1 93.31 238 VAL A N 1
ATOM 1905 C CA . VAL A 1 238 ? -1.959 22.891 10.742 1 93.31 238 VAL A CA 1
ATOM 1906 C C . VAL A 1 238 ? -2.15 24.375 10.445 1 93.31 238 VAL A C 1
ATOM 1908 O O . VAL A 1 238 ? -3.252 24.922 10.609 1 93.31 238 VAL A O 1
ATOM 1911 N N . ASN A 1 239 ? -1.121 25.047 9.984 1 90.5 239 ASN A N 1
ATOM 1912 C CA . ASN A 1 239 ? -1.25 26.438 9.57 1 90.5 239 ASN A CA 1
ATOM 1913 C C . ASN A 1 239 ? -2.227 26.578 8.406 1 90.5 239 ASN A C 1
ATOM 1915 O O . ASN A 1 239 ? -3.031 27.516 8.375 1 90.5 239 ASN A O 1
ATOM 1919 N N . ASP A 1 240 ? -2.1 25.703 7.535 1 90.19 240 ASP A N 1
ATOM 1920 C CA . ASP A 1 240 ? -3.043 25.703 6.418 1 90.19 240 ASP A CA 1
ATOM 1921 C C . ASP A 1 240 ? -4.469 25.453 6.906 1 90.19 240 ASP A C 1
ATOM 1923 O O . ASP A 1 240 ? -5.41 26.109 6.457 1 90.19 240 ASP A O 1
ATOM 1927 N N . PHE A 1 241 ? -4.574 24.516 7.707 1 94.5 241 PHE A N 1
ATOM 1928 C CA . PHE A 1 241 ? -5.871 24.188 8.281 1 94.5 241 PHE A CA 1
ATOM 1929 C C . PHE A 1 241 ? -6.48 25.391 8.984 1 94.5 241 PHE A C 1
ATOM 1931 O O . PHE A 1 241 ? -7.672 25.656 8.836 1 94.5 241 PHE A O 1
ATOM 1938 N N . ARG A 1 242 ? -5.711 26.062 9.727 1 95.12 242 ARG A N 1
ATOM 1939 C CA . ARG A 1 242 ? -6.137 27.266 10.445 1 95.12 242 ARG A CA 1
ATOM 1940 C C . ARG A 1 242 ? -6.566 28.359 9.477 1 95.12 242 ARG A C 1
ATOM 1942 O O . ARG A 1 242 ? -7.574 29.031 9.703 1 95.12 242 ARG A O 1
ATOM 1949 N N . SER A 1 243 ? -5.785 28.562 8.438 1 91.19 243 SER A N 1
ATOM 1950 C CA . SER A 1 243 ? -6.117 29.578 7.445 1 91.19 243 SER A CA 1
ATOM 1951 C C . SER A 1 243 ? -7.473 29.297 6.809 1 91.19 243 SER A C 1
ATOM 1953 O O . SER A 1 243 ? -8.273 30.219 6.617 1 91.19 243 SER A O 1
ATOM 1955 N N . VAL A 1 244 ? -7.711 28.062 6.52 1 94 244 VAL A N 1
ATOM 1956 C CA . VAL A 1 244 ? -8.992 27.688 5.941 1 94 244 VAL A CA 1
ATOM 1957 C C . VAL A 1 244 ? -10.109 27.906 6.961 1 94 244 VAL A C 1
ATOM 1959 O O . VAL A 1 244 ? -11.188 28.391 6.609 1 94 244 VAL A O 1
ATOM 1962 N N . SER A 1 245 ? -9.805 27.625 8.172 1 95.31 245 SER A N 1
ATOM 1963 C CA . SER A 1 245 ? -10.781 27.781 9.242 1 95.31 245 SER A CA 1
ATOM 1964 C C . SER A 1 245 ? -11.18 29.25 9.414 1 95.31 245 SER A C 1
ATOM 1966 O O . SER A 1 245 ? -12.367 29.562 9.523 1 95.31 245 SER A O 1
ATOM 1968 N N . LEU A 1 246 ? -10.266 30.109 9.383 1 92.38 246 LEU A N 1
ATOM 1969 C CA . LEU A 1 246 ? -10.523 31.531 9.547 1 92.38 246 LEU A CA 1
ATOM 1970 C C . LEU A 1 246 ? -11.359 32.062 8.398 1 92.38 246 LEU A C 1
ATOM 1972 O O . LEU A 1 246 ? -12.258 32.906 8.609 1 92.38 246 LEU A O 1
ATOM 1976 N N . ASN A 1 247 ? -11.016 31.594 7.23 1 90.31 247 ASN A N 1
ATOM 1977 C CA . ASN A 1 247 ? -11.789 32 6.062 1 90.31 247 ASN A CA 1
ATOM 1978 C C . ASN A 1 247 ? -13.234 31.531 6.141 1 90.31 247 ASN A C 1
ATOM 1980 O O . ASN A 1 247 ? -14.156 32.25 5.785 1 90.31 247 ASN A O 1
ATOM 1984 N N . LEU A 1 248 ? -13.422 30.375 6.605 1 92.62 248 LEU A N 1
ATOM 1985 C CA . LEU A 1 248 ? -14.758 29.781 6.672 1 92.62 248 LEU A CA 1
ATOM 1986 C C . LEU A 1 248 ? -15.586 30.422 7.781 1 92.62 248 LEU A C 1
ATOM 1988 O O . LEU A 1 248 ? -16.812 30.5 7.691 1 92.62 248 LEU A O 1
ATOM 1992 N N . LEU A 1 249 ? -14.93 30.875 8.836 1 91.69 249 LEU A N 1
ATOM 1993 C CA . LEU A 1 249 ? -15.633 31.578 9.906 1 91.69 249 LEU A CA 1
ATOM 1994 C C . LEU A 1 249 ? -16.281 32.844 9.367 1 91.69 249 LEU A C 1
ATOM 1996 O O . LEU A 1 249 ? -17.422 33.156 9.734 1 91.69 249 LEU A O 1
ATOM 2000 N N . GLN A 1 250 ? -15.648 33.438 8.445 1 87.12 250 GLN A N 1
ATOM 2001 C CA . GLN A 1 250 ? -16.125 34.688 7.871 1 87.12 250 GLN A CA 1
ATOM 2002 C C . GLN A 1 250 ? -17.281 34.438 6.898 1 87.12 250 GLN A C 1
ATOM 2004 O O . GLN A 1 250 ? -18.156 35.281 6.746 1 87.12 250 GLN A O 1
ATOM 2009 N N . THR A 1 251 ? -17.25 33.281 6.336 1 88.38 251 THR A N 1
ATOM 2010 C CA . THR A 1 251 ? -18.234 33.031 5.289 1 88.38 251 THR A CA 1
ATOM 2011 C C . THR A 1 251 ? -19.453 32.281 5.852 1 88.38 251 THR A C 1
ATOM 2013 O O . THR A 1 251 ? -20.578 32.531 5.43 1 88.38 251 THR A O 1
ATOM 2016 N N . HIS A 1 252 ? -19.234 31.438 6.832 1 91.69 252 HIS A N 1
ATOM 2017 C CA . HIS A 1 252 ? -20.312 30.531 7.246 1 91.69 252 HIS A CA 1
ATOM 2018 C C . HIS A 1 252 ? -20.797 30.875 8.656 1 91.69 252 HIS A C 1
ATOM 2020 O O . HIS A 1 252 ? -21.828 30.359 9.094 1 91.69 252 HIS A O 1
ATOM 2026 N N . PHE A 1 253 ? -20.109 31.719 9.406 1 93.06 253 PHE A N 1
ATOM 2027 C CA . PHE A 1 253 ? -20.5 32.125 10.75 1 93.06 253 PHE A CA 1
ATOM 2028 C C . PHE A 1 253 ? -20.453 33.656 10.875 1 93.06 253 PHE A C 1
ATOM 2030 O O . PHE A 1 253 ? -20.062 34.188 11.914 1 93.06 253 PHE A O 1
ATOM 2037 N N . LYS A 1 254 ? -20.781 34.281 9.836 1 89.88 254 LYS A N 1
ATOM 2038 C CA . LYS A 1 254 ? -20.672 35.75 9.75 1 89.88 254 LYS A CA 1
ATOM 2039 C C . LYS A 1 254 ? -21.531 36.438 10.812 1 89.88 254 LYS A C 1
ATOM 2041 O O . LYS A 1 254 ? -21.094 37.375 11.453 1 89.88 254 LYS A O 1
ATOM 2046 N N . LYS A 1 255 ? -22.719 35.938 11.008 1 90.38 255 LYS A N 1
ATOM 2047 C CA . LYS A 1 255 ? -23.641 36.531 11.969 1 90.38 255 LYS A CA 1
ATOM 2048 C C . LYS A 1 255 ? -23.094 36.438 13.391 1 90.38 255 LYS A C 1
ATOM 2050 O O . LYS A 1 255 ? -23.156 37.406 14.156 1 90.38 255 LYS A O 1
ATOM 2055 N N . ALA A 1 256 ? -22.578 35.344 13.672 1 91.88 256 ALA A N 1
ATOM 2056 C CA . ALA A 1 256 ? -22.047 35.125 15.016 1 91.88 256 ALA A CA 1
ATOM 2057 C C . ALA A 1 256 ? -20.797 35.969 15.242 1 91.88 256 ALA A C 1
ATOM 2059 O O . ALA A 1 256 ? -20.562 36.469 16.359 1 91.88 256 ALA A O 1
ATOM 2060 N N . GLN A 1 257 ? -20.062 36.156 14.258 1 88.38 257 GLN A N 1
ATOM 2061 C CA . GLN A 1 257 ? -18.844 36.969 14.344 1 88.38 257 GLN A CA 1
ATOM 2062 C C . GLN A 1 257 ? -19.172 38.469 14.477 1 88.38 257 GLN A C 1
ATOM 2064 O O . GLN A 1 257 ? -18.547 39.156 15.258 1 88.38 257 GLN A O 1
ATOM 2069 N N . GLU A 1 258 ? -20.141 38.844 13.672 1 87.38 258 GLU A N 1
ATOM 2070 C CA . GLU A 1 258 ? -20.547 40.25 13.688 1 87.38 258 GLU A CA 1
ATOM 2071 C C . GLU A 1 258 ? -21.172 40.625 15.023 1 87.38 258 GLU A C 1
ATOM 2073 O O . GLU A 1 258 ? -21 41.75 15.5 1 87.38 258 GLU A O 1
ATOM 2078 N N . ASN A 1 259 ? -21.828 39.625 15.578 1 90.62 259 ASN A N 1
ATOM 2079 C CA . ASN A 1 259 ? -22.453 39.844 16.875 1 90.62 259 ASN A CA 1
ATOM 2080 C C . ASN A 1 259 ? -21.484 39.625 18.016 1 90.62 259 ASN A C 1
ATOM 2082 O O . ASN A 1 259 ? -21.875 39.625 19.188 1 90.62 259 ASN A O 1
ATOM 2086 N N . GLN A 1 260 ? -20.234 39.344 17.719 1 88.75 260 GLN A N 1
ATOM 2087 C CA . GLN A 1 260 ? -19.141 39.188 18.672 1 88.75 260 GLN A CA 1
ATOM 2088 C C . GLN A 1 260 ? -19.453 38.031 19.641 1 88.75 260 GLN A C 1
ATOM 2090 O O . GLN A 1 260 ? -19.125 38.125 20.828 1 88.75 260 GLN A O 1
ATOM 2095 N N . GLN A 1 261 ? -20.109 37.094 19.078 1 90.44 261 GLN A N 1
ATOM 2096 C CA . GLN A 1 261 ? -20.422 35.906 19.875 1 90.44 261 GLN A CA 1
ATOM 2097 C C . GLN A 1 261 ? -19.281 34.906 19.844 1 90.44 261 GLN A C 1
ATOM 2099 O O . GLN A 1 261 ? -19.125 34.094 20.766 1 90.44 261 GLN A O 1
ATOM 2104 N N . ILE A 1 262 ? -18.609 35.031 18.734 1 92.44 262 ILE A N 1
ATOM 2105 C CA . ILE A 1 262 ? -17.547 34.031 18.578 1 92.44 262 ILE A CA 1
ATOM 2106 C C . ILE A 1 262 ? -16.25 34.719 18.188 1 92.44 262 ILE A C 1
ATOM 2108 O O . ILE A 1 262 ? -16.266 35.812 17.641 1 92.44 262 ILE A O 1
ATOM 2112 N N . GLY A 1 263 ? -15.133 34.125 18.547 1 93.5 263 GLY A N 1
ATOM 2113 C CA . GLY A 1 263 ? -13.797 34.5 18.109 1 93.5 263 GLY A CA 1
ATOM 2114 C C . GLY A 1 263 ? -13.211 33.562 17.078 1 93.5 263 GLY A C 1
ATOM 2115 O O . GLY A 1 263 ? -13.57 33.594 15.898 1 93.5 263 GLY A O 1
ATOM 2116 N N . ARG A 1 264 ? -12.352 32.688 17.594 1 95.12 264 ARG A N 1
ATOM 2117 C CA . ARG A 1 264 ? -11.75 31.719 16.688 1 95.12 264 ARG A CA 1
ATOM 2118 C C . ARG A 1 264 ? -11.516 30.391 17.391 1 95.12 264 ARG A C 1
ATOM 2120 O O . ARG A 1 264 ? -11.609 30.312 18.609 1 95.12 264 ARG A O 1
ATOM 2127 N N . VAL A 1 265 ? -11.336 29.406 16.594 1 96.62 265 VAL A N 1
ATOM 2128 C CA . VAL A 1 265 ? -10.859 28.125 17.078 1 96.62 265 VAL A CA 1
ATOM 2129 C C . VAL A 1 265 ? -9.352 28.031 16.906 1 96.62 265 VAL A C 1
ATOM 2131 O O . VAL A 1 265 ? -8.82 28.344 15.828 1 96.62 265 VAL A O 1
ATOM 2134 N N . GLU A 1 266 ? -8.672 27.75 17.969 1 97.75 266 GLU A N 1
ATOM 2135 C CA . GLU A 1 266 ? -7.223 27.625 17.891 1 97.75 266 GLU A CA 1
ATOM 2136 C C . GLU A 1 266 ? -6.801 26.188 17.641 1 97.75 266 GLU A C 1
ATOM 2138 O O . GLU A 1 266 ? -7.332 25.266 18.266 1 97.75 266 GLU A O 1
ATOM 2143 N N . PHE A 1 267 ? -5.984 26 16.672 1 97.75 267 PHE A N 1
ATOM 2144 C CA . PHE A 1 267 ? -5.434 24.688 16.344 1 97.75 267 PHE A CA 1
ATOM 2145 C C . PHE A 1 267 ? -3.943 24.625 16.672 1 97.75 267 PHE A C 1
ATOM 2147 O O . PHE A 1 267 ? -3.16 25.422 16.141 1 97.75 267 PHE A O 1
ATOM 2154 N N . LEU A 1 268 ? -3.564 23.734 17.5 1 97.38 268 LEU A N 1
ATOM 2155 C CA . LEU A 1 268 ? -2.16 23.594 17.875 1 97.38 268 LEU A CA 1
ATOM 2156 C C . LEU A 1 268 ? -1.614 22.234 17.469 1 97.38 268 LEU A C 1
ATOM 2158 O O . LEU A 1 268 ? -2.17 21.203 17.844 1 97.38 268 LEU A O 1
ATOM 2162 N N . PRO A 1 269 ? -0.551 22.234 16.703 1 94.38 269 PRO A N 1
ATOM 2163 C CA . PRO A 1 269 ? 0.077 20.953 16.344 1 94.38 269 PRO A CA 1
ATOM 2164 C C . PRO A 1 269 ? 0.855 20.328 17.5 1 94.38 269 PRO A C 1
ATOM 2166 O O . PRO A 1 269 ? 1.498 21.047 18.266 1 94.38 269 PRO A O 1
ATOM 2169 N N . VAL A 1 270 ? 0.701 19.078 17.641 1 92.75 270 VAL A N 1
ATOM 2170 C CA . VAL A 1 270 ? 1.527 18.312 18.562 1 92.75 270 VAL A CA 1
ATOM 2171 C C . VAL A 1 270 ? 2.725 17.719 17.828 1 92.75 270 VAL A C 1
ATOM 2173 O O . VAL A 1 270 ? 2.645 16.609 17.297 1 92.75 270 VAL A O 1
ATOM 2176 N N . ASN A 1 271 ? 3.73 18.5 17.797 1 85.69 271 ASN A N 1
ATOM 2177 C CA . ASN A 1 271 ? 4.949 18.078 17.109 1 85.69 271 ASN A CA 1
ATOM 2178 C C . ASN A 1 271 ? 5.785 17.141 17.969 1 85.69 271 ASN A C 1
ATOM 2180 O O . ASN A 1 271 ? 6.621 17.594 18.766 1 85.69 271 ASN A O 1
ATOM 2184 N N . TRP A 1 272 ? 5.512 15.875 17.812 1 78.94 272 TRP A N 1
ATOM 2185 C CA . TRP A 1 272 ? 6.273 14.914 18.609 1 78.94 272 TRP A CA 1
ATOM 2186 C C . TRP A 1 272 ? 7.285 14.18 17.734 1 78.94 272 TRP A C 1
ATOM 2188 O O . TRP A 1 272 ? 7.035 13.938 16.547 1 78.94 272 TRP A O 1
ATOM 2198 N N . HIS A 1 273 ? 8.594 14.484 17.906 1 61.41 273 HIS A N 1
ATOM 2199 C CA . HIS A 1 273 ? 9.641 13.812 17.141 1 61.41 273 HIS A CA 1
ATOM 2200 C C . HIS A 1 273 ? 9.852 12.383 17.641 1 61.41 273 HIS A C 1
ATOM 2202 O O . HIS A 1 273 ? 10.039 12.164 18.844 1 61.41 273 HIS A O 1
ATOM 2208 N N . SER A 1 274 ? 9.312 11.461 16.812 1 56.84 274 SER A N 1
ATOM 2209 C CA . SER A 1 274 ? 9.438 10.062 17.219 1 56.84 274 SER A CA 1
ATOM 2210 C C . SER A 1 274 ? 10.898 9.703 17.5 1 56.84 274 SER A C 1
ATOM 2212 O O . SER A 1 274 ? 11.773 9.977 16.672 1 56.84 274 SER A O 1
ATOM 2214 N N . PRO A 1 275 ? 11.336 9.469 18.828 1 54.56 275 PRO A N 1
ATOM 2215 C CA . PRO A 1 275 ? 12.633 8.844 19.078 1 54.56 275 PRO A CA 1
ATOM 2216 C C . PRO A 1 275 ? 12.945 7.723 18.094 1 54.56 275 PRO A C 1
ATOM 2218 O O . PRO A 1 275 ? 14.094 7.273 18 1 54.56 275 PRO A O 1
ATOM 2221 N N . LEU A 1 276 ? 11.898 7.332 17.359 1 56.94 276 LEU A N 1
ATOM 2222 C CA . LEU A 1 276 ? 12 6.172 16.484 1 56.94 276 LEU A CA 1
ATOM 2223 C C . LEU A 1 276 ? 12.906 6.477 15.289 1 56.94 276 LEU A C 1
ATOM 2225 O O . LEU A 1 276 ? 13.57 5.582 14.766 1 56.94 276 LEU A O 1
ATOM 2229 N N . HIS A 1 277 ? 12.883 7.809 14.953 1 58.19 277 HIS A N 1
ATOM 2230 C CA . HIS A 1 277 ? 13.766 8.148 13.844 1 58.19 277 HIS A CA 1
ATOM 2231 C C . HIS A 1 277 ? 15.234 8.008 14.25 1 58.19 277 HIS A C 1
ATOM 2233 O O . HIS A 1 277 ? 16.109 7.918 13.383 1 58.19 277 HIS A O 1
ATOM 2239 N N . SER A 1 278 ? 15.273 7.746 15.477 1 57.44 278 SER A N 1
ATOM 2240 C CA . SER A 1 278 ? 16.641 7.582 15.977 1 57.44 278 SER A CA 1
ATOM 2241 C C . SER A 1 278 ? 17.156 6.172 15.719 1 57.44 278 SER A C 1
ATOM 2243 O O . SER A 1 278 ? 18.359 5.941 15.719 1 57.44 278 SER A O 1
ATOM 2245 N N . THR A 1 279 ? 16.281 5.258 15.406 1 63.88 279 THR A N 1
ATOM 2246 C CA . THR A 1 279 ? 16.703 3.869 15.242 1 63.88 279 THR A CA 1
ATOM 2247 C C . THR A 1 279 ? 17.422 3.676 13.906 1 63.88 279 THR A C 1
ATOM 2249 O O . THR A 1 279 ? 18.188 2.725 13.742 1 63.88 279 THR A O 1
ATOM 2252 N N . GLY A 1 280 ? 17.188 4.52 12.992 1 73.38 280 GLY A N 1
ATOM 2253 C CA . GLY A 1 280 ? 17.812 4.41 11.688 1 73.38 280 GLY A CA 1
ATOM 2254 C C . GLY A 1 280 ? 17.141 3.406 10.781 1 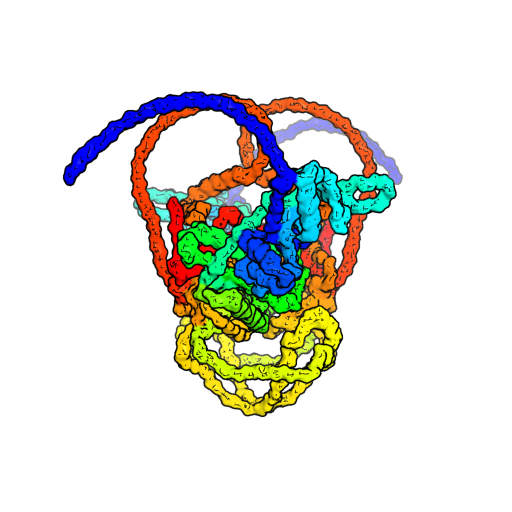73.38 280 GLY A C 1
ATOM 2255 O O . GLY A 1 280 ? 17.594 3.154 9.664 1 73.38 280 GLY A O 1
ATOM 2256 N N . VAL A 1 281 ? 16.062 2.762 11.25 1 76.94 281 VAL A N 1
ATOM 2257 C CA . VAL A 1 281 ? 15.367 1.752 10.461 1 76.94 281 VAL A CA 1
ATOM 2258 C C . VAL A 1 281 ? 14.805 2.385 9.195 1 76.94 281 VAL A C 1
ATOM 2260 O O . VAL A 1 281 ? 14.781 1.753 8.133 1 76.94 281 VAL A O 1
ATOM 2263 N N . ASP A 1 282 ? 14.414 3.59 9.305 1 77 282 ASP A N 1
ATOM 2264 C CA . ASP A 1 282 ? 13.867 4.297 8.156 1 77 282 ASP A CA 1
ATOM 2265 C C . ASP A 1 282 ? 14.93 4.492 7.074 1 77 282 ASP A C 1
ATOM 2267 O O . ASP A 1 282 ? 14.648 4.312 5.883 1 77 282 ASP A O 1
ATOM 2271 N N . VAL A 1 283 ? 16.125 4.828 7.496 1 81.25 283 VAL A N 1
ATOM 2272 C CA . VAL A 1 283 ? 17.219 5.031 6.555 1 81.25 283 VAL A CA 1
ATOM 2273 C C . VAL A 1 283 ? 17.594 3.701 5.898 1 81.25 283 VAL A C 1
ATOM 2275 O O . VAL A 1 283 ? 17.844 3.646 4.691 1 81.25 283 VAL A O 1
ATOM 2278 N N . ASP A 1 284 ? 17.641 2.713 6.703 1 84.31 284 ASP A N 1
ATOM 2279 C CA . ASP A 1 284 ? 17.969 1.387 6.188 1 84.31 284 ASP A CA 1
ATOM 2280 C C . ASP A 1 284 ? 16.906 0.922 5.184 1 84.31 284 ASP A C 1
ATOM 2282 O O . ASP A 1 284 ? 17.234 0.271 4.188 1 84.31 284 ASP A O 1
ATOM 2286 N N . LEU A 1 285 ? 15.727 1.173 5.504 1 86.38 285 LEU A N 1
ATOM 2287 C CA . LEU A 1 285 ? 14.633 0.789 4.617 1 86.38 285 LEU A CA 1
ATOM 2288 C C . LEU A 1 285 ? 14.719 1.537 3.293 1 86.38 285 LEU A C 1
ATOM 2290 O O . LEU A 1 285 ? 14.453 0.964 2.232 1 86.38 285 LEU A O 1
ATOM 2294 N N . GLN A 1 286 ? 15.102 2.748 3.33 1 85.06 286 GLN A N 1
ATOM 2295 C CA . GLN A 1 286 ? 15.219 3.557 2.121 1 85.06 286 GLN A CA 1
ATOM 2296 C C . GLN A 1 286 ? 16.359 3.057 1.234 1 85.06 286 GLN A C 1
ATOM 2298 O O . GLN A 1 286 ? 16.281 3.137 0.007 1 85.06 286 GLN A O 1
ATOM 2303 N N . ARG A 1 287 ? 17.312 2.533 1.829 1 87.44 287 ARG A N 1
ATOM 2304 C CA . ARG A 1 287 ? 18.469 2.057 1.095 1 87.44 287 ARG A CA 1
ATOM 2305 C C . ARG A 1 287 ? 18.125 0.859 0.22 1 87.44 287 ARG A C 1
ATOM 2307 O O . ARG A 1 287 ? 18.719 0.655 -0.835 1 87.44 287 ARG A O 1
ATOM 2314 N N . ILE A 1 288 ? 17.234 0.096 0.625 1 90.81 288 ILE A N 1
ATOM 2315 C CA . ILE A 1 288 ? 16.906 -1.116 -0.117 1 90.81 288 ILE A CA 1
ATOM 2316 C C . ILE A 1 288 ? 15.656 -0.881 -0.967 1 90.81 288 ILE A C 1
ATOM 2318 O O . ILE A 1 288 ? 15.18 -1.791 -1.651 1 90.81 288 ILE A O 1
ATOM 2322 N N . THR A 1 289 ? 15.047 0.305 -0.89 1 91.19 289 THR A N 1
ATOM 2323 C CA . THR A 1 289 ? 13.852 0.635 -1.653 1 91.19 289 THR A CA 1
ATOM 2324 C C . THR A 1 289 ? 14.203 0.998 -3.092 1 91.19 289 THR A C 1
ATOM 2326 O O . THR A 1 289 ? 15.18 1.711 -3.334 1 91.19 289 THR A O 1
ATOM 2329 N N . LEU A 1 290 ? 13.414 0.448 -3.992 1 89.94 290 LEU A N 1
ATOM 2330 C CA . LEU A 1 290 ? 13.641 0.734 -5.406 1 89.94 290 LEU A CA 1
ATOM 2331 C C . LEU A 1 290 ? 13.242 2.168 -5.738 1 89.94 290 LEU A C 1
ATOM 2333 O O . LEU A 1 290 ? 12.328 2.723 -5.117 1 89.94 290 LEU A O 1
ATOM 2337 N N . PRO A 1 291 ? 13.852 2.77 -6.695 1 85.19 291 PRO A N 1
ATOM 2338 C CA . PRO A 1 291 ? 13.586 4.176 -7.008 1 85.19 291 PRO A CA 1
ATOM 2339 C C . PRO A 1 291 ? 12.312 4.367 -7.824 1 85.19 291 PRO A C 1
ATOM 2341 O O . PRO A 1 291 ? 11.773 5.477 -7.887 1 85.19 291 PRO A O 1
ATOM 2344 N N . SER A 1 292 ? 11.836 3.277 -8.461 1 83.12 292 SER A N 1
ATOM 2345 C CA . SER A 1 292 ? 10.625 3.406 -9.258 1 83.12 292 SER A CA 1
ATOM 2346 C C . SER A 1 292 ? 9.391 3.529 -8.375 1 83.12 292 SER A C 1
ATOM 2348 O O . SER A 1 292 ? 9.391 3.068 -7.23 1 83.12 292 SER A O 1
ATOM 2350 N N . ILE A 1 293 ? 8.328 4.262 -8.922 1 81 293 ILE A N 1
ATOM 2351 C CA . ILE A 1 293 ? 7.07 4.48 -8.227 1 81 293 ILE A CA 1
ATOM 2352 C C . ILE A 1 293 ? 7.344 4.992 -6.812 1 81 293 ILE A C 1
ATOM 2354 O O . ILE A 1 293 ? 6.797 4.465 -5.84 1 81 293 ILE A O 1
ATOM 2358 N N . ASN A 1 294 ? 8.125 5.926 -6.742 1 80.69 294 ASN A N 1
ATOM 2359 C CA . ASN A 1 294 ? 8.695 6.414 -5.492 1 80.69 294 ASN A CA 1
ATOM 2360 C C . ASN A 1 294 ? 7.609 6.855 -4.516 1 80.69 294 ASN A C 1
ATOM 2362 O O . ASN A 1 294 ? 7.691 6.57 -3.318 1 80.69 294 ASN A O 1
ATOM 2366 N N . ARG A 1 295 ? 6.613 7.527 -4.98 1 76.38 295 ARG A N 1
ATOM 2367 C CA . ARG A 1 295 ? 5.559 8.008 -4.094 1 76.38 295 ARG A CA 1
ATOM 2368 C C . ARG A 1 295 ? 4.84 6.844 -3.416 1 76.38 295 ARG A C 1
ATOM 2370 O O . ARG A 1 295 ? 4.566 6.891 -2.215 1 76.38 295 ARG A O 1
ATOM 2377 N N . LEU A 1 296 ? 4.551 5.848 -4.203 1 78.44 296 LEU A N 1
ATOM 2378 C CA . LEU A 1 296 ? 3.875 4.668 -3.678 1 78.44 296 LEU A CA 1
ATOM 2379 C C . LEU A 1 296 ? 4.762 3.932 -2.68 1 78.44 296 LEU A C 1
ATOM 2381 O O . LEU A 1 296 ? 4.285 3.471 -1.639 1 78.44 296 LEU A O 1
ATOM 2385 N N . ARG A 1 297 ? 6.031 3.828 -2.949 1 82.44 297 ARG A N 1
ATOM 2386 C CA . ARG A 1 297 ? 6.957 3.111 -2.08 1 82.44 297 ARG A CA 1
ATOM 2387 C C . ARG A 1 297 ? 7.199 3.881 -0.786 1 82.44 297 ARG A C 1
ATOM 2389 O O . ARG A 1 297 ? 7.336 3.281 0.283 1 82.44 297 ARG A O 1
ATOM 2396 N N . HIS A 1 298 ? 7.258 5.156 -0.935 1 77.44 298 HIS A N 1
ATOM 2397 C CA . HIS A 1 298 ? 7.395 5.965 0.27 1 77.44 298 HIS A CA 1
ATOM 2398 C C . HIS A 1 298 ? 6.184 5.801 1.184 1 77.44 298 HIS A C 1
ATOM 2400 O O . HIS A 1 298 ? 6.332 5.672 2.4 1 77.44 298 HIS A O 1
ATOM 2406 N N . PHE A 1 299 ? 5.102 5.762 0.598 1 72.44 299 PHE A N 1
ATOM 2407 C CA . PHE A 1 299 ? 3.871 5.535 1.35 1 72.44 299 PHE A CA 1
ATOM 2408 C C . PHE A 1 299 ? 3.891 4.164 2.016 1 72.44 299 PHE A C 1
ATOM 2410 O O . PHE A 1 299 ? 3.525 4.031 3.186 1 72.44 299 PHE A O 1
ATOM 2417 N N . THR A 1 300 ? 4.227 3.203 1.261 1 77.88 300 THR A N 1
ATOM 2418 C CA . THR A 1 300 ? 4.277 1.839 1.774 1 77.88 300 THR A CA 1
ATOM 2419 C C . THR A 1 300 ? 5.277 1.728 2.92 1 77.88 300 THR A C 1
ATOM 2421 O O . THR A 1 300 ? 4.984 1.117 3.951 1 77.88 300 THR A O 1
ATOM 2424 N N . ASN A 1 301 ? 6.453 2.271 2.732 1 80.25 301 ASN A N 1
ATOM 2425 C CA . ASN A 1 301 ? 7.488 2.258 3.764 1 80.25 301 ASN A CA 1
ATOM 2426 C C . ASN A 1 301 ? 7 2.902 5.055 1 80.25 301 ASN A C 1
ATOM 2428 O O . ASN A 1 301 ? 7.191 2.35 6.141 1 80.25 301 ASN A O 1
ATOM 2432 N N . ASP A 1 302 ? 6.328 3.994 4.918 1 75 302 ASP A N 1
ATOM 2433 C CA . ASP A 1 302 ? 5.809 4.703 6.082 1 75 302 ASP A CA 1
ATOM 2434 C C . ASP A 1 302 ? 4.754 3.873 6.809 1 75 302 ASP A C 1
ATOM 2436 O O . ASP A 1 302 ? 4.734 3.82 8.039 1 75 302 ASP A O 1
ATOM 2440 N N . THR A 1 303 ? 3.918 3.316 6.035 1 73.12 303 THR A N 1
ATOM 2441 C CA . THR A 1 303 ? 2.85 2.504 6.605 1 73.12 303 THR A CA 1
ATOM 2442 C C . THR A 1 303 ? 3.422 1.294 7.34 1 73.12 303 THR A C 1
ATOM 2444 O O . THR A 1 303 ? 2.98 0.965 8.445 1 73.12 303 THR A O 1
ATOM 2447 N N . ILE A 1 304 ? 4.371 0.677 6.715 1 76.38 304 ILE A N 1
ATOM 2448 C CA . ILE A 1 304 ? 4.996 -0.5 7.312 1 76.38 304 ILE A CA 1
ATOM 2449 C C . ILE A 1 304 ? 5.684 -0.112 8.617 1 76.38 304 ILE A C 1
ATOM 2451 O O . ILE A 1 304 ? 5.547 -0.805 9.625 1 76.38 304 ILE A O 1
ATOM 2455 N N . LEU A 1 305 ? 6.398 0.925 8.609 1 76 305 LEU A N 1
ATOM 2456 C CA . LEU A 1 305 ? 7.109 1.39 9.797 1 76 305 LEU A CA 1
ATOM 2457 C C . LEU A 1 305 ? 6.133 1.753 10.914 1 76 305 LEU A C 1
ATOM 2459 O O . LEU A 1 305 ? 6.359 1.416 12.078 1 76 305 LEU A O 1
ATOM 2463 N N . ASP A 1 306 ? 5.039 2.367 10.508 1 73.94 306 ASP A N 1
ATOM 2464 C CA . ASP A 1 306 ? 4.012 2.715 11.477 1 73.94 306 ASP A CA 1
ATOM 2465 C C . ASP A 1 306 ? 3.439 1.465 12.141 1 73.94 306 ASP A C 1
ATOM 2467 O O . ASP A 1 306 ? 3.303 1.414 13.367 1 73.94 306 ASP A O 1
ATOM 2471 N N . VAL A 1 307 ? 3.141 0.59 11.344 1 74.81 307 VAL A N 1
ATOM 2472 C CA . VAL A 1 307 ? 2.537 -0.641 11.844 1 74.81 307 VAL A CA 1
ATOM 2473 C C . VAL A 1 307 ? 3.539 -1.394 12.711 1 74.81 307 VAL A C 1
ATOM 2475 O O . VAL A 1 307 ? 3.193 -1.877 13.797 1 74.81 307 VAL A O 1
ATOM 2478 N N . PHE A 1 308 ? 4.754 -1.412 12.312 1 74.25 308 PHE A N 1
ATOM 2479 C CA . PHE A 1 308 ? 5.789 -2.143 13.039 1 74.25 308 PHE A CA 1
ATOM 2480 C C . PHE A 1 308 ? 6.078 -1.482 14.375 1 74.25 308 PHE A C 1
ATOM 2482 O O . PHE A 1 308 ? 6.105 -2.152 15.414 1 74.25 308 PHE A O 1
ATOM 2489 N N . PHE A 1 309 ? 6.266 -0.21 14.383 1 75.38 309 PHE A N 1
ATOM 2490 C CA . PHE A 1 309 ? 6.633 0.494 15.602 1 75.38 309 PHE A CA 1
ATOM 2491 C C . PHE A 1 309 ? 5.461 0.532 16.578 1 75.38 309 PHE A C 1
ATOM 2493 O O . PHE A 1 309 ? 5.648 0.381 17.781 1 75.38 309 PHE A O 1
ATOM 2500 N N . TYR A 1 310 ? 4.32 0.691 16.062 1 81 310 TYR A N 1
ATOM 2501 C CA . TYR A 1 310 ? 3.193 0.849 16.969 1 81 310 TYR A CA 1
ATOM 2502 C C . TYR A 1 310 ? 2.721 -0.502 17.484 1 81 310 TYR A C 1
ATOM 2504 O O . TYR A 1 310 ? 2.025 -0.573 18.5 1 81 310 TYR A O 1
ATOM 2512 N N . ASN A 1 311 ? 3.053 -1.554 16.812 1 75.69 311 ASN A N 1
ATOM 2513 C CA . ASN A 1 311 ? 2.705 -2.887 17.297 1 75.69 311 ASN A CA 1
ATOM 2514 C C . ASN A 1 311 ? 3.764 -3.43 18.266 1 75.69 311 ASN A C 1
ATOM 2516 O O . ASN A 1 311 ? 3.529 -4.418 18.953 1 75.69 311 ASN A O 1
ATOM 2520 N N . SER A 1 312 ? 4.859 -2.793 18.281 1 72.81 312 SER A N 1
ATOM 2521 C CA . SER A 1 312 ? 5.883 -3.135 19.266 1 72.81 312 SER A CA 1
ATOM 2522 C C . SER A 1 312 ? 5.566 -2.529 20.641 1 72.81 312 SER A C 1
ATOM 2524 O O . SER A 1 312 ? 5.375 -1.317 20.75 1 72.81 312 SER A O 1
ATOM 2526 N N . PRO A 1 313 ? 5.5 -3.305 21.641 1 77.94 313 PRO A N 1
ATOM 2527 C CA . PRO A 1 313 ? 5.137 -2.781 22.969 1 77.94 313 PRO A CA 1
ATOM 2528 C C . PRO A 1 313 ? 6.07 -1.672 23.438 1 77.94 313 PRO A C 1
ATOM 2530 O O . PRO A 1 313 ? 5.613 -0.671 24 1 77.94 313 PRO A O 1
ATOM 2533 N N . THR A 1 314 ? 7.348 -1.854 23.203 1 75.88 314 THR A N 1
ATOM 2534 C CA . THR A 1 314 ? 8.328 -0.871 23.641 1 75.88 314 THR A CA 1
ATOM 2535 C C . THR A 1 314 ? 8.141 0.452 22.906 1 75.88 314 THR A C 1
ATOM 2537 O O . THR A 1 314 ? 8.141 1.519 23.531 1 75.88 314 THR A O 1
ATOM 2540 N N . TYR A 1 315 ? 8.016 0.373 21.672 1 77.44 315 TYR A N 1
ATOM 2541 C CA . TYR A 1 315 ? 7.879 1.591 20.875 1 77.44 315 TYR A CA 1
ATOM 2542 C C . TYR A 1 315 ? 6.508 2.227 21.094 1 77.44 315 TYR A C 1
ATOM 2544 O O . TYR A 1 315 ? 6.387 3.453 21.156 1 77.44 315 TYR A O 1
ATOM 2552 N N . CYS A 1 316 ? 5.543 1.343 21.188 1 84.38 316 CYS A N 1
ATOM 2553 C CA . CYS A 1 316 ? 4.203 1.852 21.453 1 84.38 316 CYS A CA 1
ATOM 2554 C C . CYS A 1 316 ? 4.16 2.635 22.766 1 84.38 316 CYS A C 1
ATOM 2556 O O . CYS A 1 316 ? 3.561 3.709 22.828 1 84.38 316 CYS A O 1
ATOM 2558 N N . GLN A 1 317 ? 4.793 2.111 23.781 1 87.56 317 GLN A N 1
ATOM 2559 C CA . GLN A 1 317 ? 4.855 2.789 25.078 1 87.56 317 GLN A CA 1
ATOM 2560 C C . GLN A 1 317 ? 5.508 4.164 24.938 1 87.56 317 GLN A C 1
ATOM 2562 O O . GLN A 1 317 ? 5.004 5.148 25.484 1 87.56 317 GLN A O 1
ATOM 2567 N N . THR A 1 318 ? 6.551 4.16 24.234 1 84.25 318 THR A N 1
ATOM 2568 C CA . THR A 1 318 ? 7.277 5.41 24.062 1 84.25 318 THR A CA 1
ATOM 2569 C C . THR A 1 318 ? 6.43 6.426 23.297 1 84.25 318 THR A C 1
ATOM 2571 O O . THR A 1 318 ? 6.426 7.613 23.625 1 84.25 318 THR A O 1
ATOM 2574 N N . ILE A 1 319 ? 5.773 5.996 22.297 1 87.12 319 ILE A N 1
ATOM 2575 C CA . ILE A 1 319 ? 4.98 6.871 21.438 1 87.12 319 ILE A CA 1
ATOM 2576 C C . ILE A 1 319 ? 3.832 7.477 22.25 1 87.12 319 ILE A C 1
ATOM 2578 O O . ILE A 1 319 ? 3.645 8.695 22.25 1 87.12 319 ILE A O 1
ATOM 2582 N N . VAL A 1 320 ? 3.109 6.66 22.938 1 91.56 320 VAL A N 1
ATOM 2583 C CA . VAL A 1 320 ? 1.939 7.133 23.672 1 91.56 320 VAL A CA 1
ATOM 2584 C C . VAL A 1 320 ? 2.379 8.055 24.812 1 91.56 320 VAL A C 1
ATOM 2586 O O . VAL A 1 320 ? 1.718 9.055 25.094 1 91.56 320 VAL A O 1
ATOM 2589 N N . ASP A 1 321 ? 3.504 7.742 25.406 1 91.06 321 ASP A N 1
ATOM 2590 C CA . ASP A 1 321 ? 4.031 8.594 26.469 1 91.06 321 ASP A CA 1
ATOM 2591 C C . ASP A 1 321 ? 4.434 9.969 25.938 1 91.06 321 ASP A C 1
ATOM 2593 O O . ASP A 1 321 ? 4.137 10.992 26.547 1 91.06 321 ASP A O 1
ATOM 2597 N N . THR A 1 322 ? 5.102 9.922 24.844 1 89.19 322 THR A N 1
ATOM 2598 C CA . THR A 1 322 ? 5.602 11.164 24.266 1 89.19 322 THR A CA 1
ATOM 2599 C C . THR A 1 322 ? 4.445 12.039 23.797 1 89.19 322 THR A C 1
ATOM 2601 O O . THR A 1 322 ? 4.434 13.25 24.047 1 89.19 322 THR A O 1
ATOM 2604 N N . VAL A 1 323 ? 3.514 11.453 23.094 1 92.31 323 VAL A N 1
ATOM 2605 C CA . VAL A 1 323 ? 2.385 12.203 22.562 1 92.31 323 VAL A CA 1
ATOM 2606 C C . VAL A 1 323 ? 1.561 12.789 23.703 1 92.31 323 VAL A C 1
ATOM 2608 O O . VAL A 1 323 ? 1.22 13.977 23.688 1 92.31 323 VAL A O 1
ATOM 2611 N N . ALA A 1 324 ? 1.249 12.016 24.688 1 94.38 324 ALA A N 1
ATOM 2612 C CA . ALA A 1 324 ? 0.444 12.469 25.828 1 94.38 324 ALA A CA 1
ATOM 2613 C C . ALA A 1 324 ? 1.169 13.555 26.609 1 94.38 324 ALA A C 1
ATOM 2615 O O . ALA A 1 324 ? 0.555 14.539 27.031 1 94.38 324 ALA A O 1
ATOM 2616 N N . SER A 1 325 ? 2.428 13.328 26.812 1 93 325 SER A N 1
ATOM 2617 C CA . SER A 1 325 ? 3.213 14.32 27.547 1 93 325 SER A CA 1
ATOM 2618 C C . SER A 1 325 ? 3.271 15.641 26.797 1 93 325 SER A C 1
ATOM 2620 O O . SER A 1 325 ? 3.154 16.719 27.391 1 93 325 SER A O 1
ATOM 2622 N N . GLU A 1 326 ? 3.445 15.539 25.516 1 93.56 326 GLU A N 1
ATOM 2623 C CA . GLU A 1 326 ? 3.502 16.75 24.703 1 93.56 326 GLU A CA 1
ATOM 2624 C C . GLU A 1 326 ? 2.152 17.469 24.688 1 93.56 326 GLU A C 1
ATOM 2626 O O . GLU A 1 326 ? 2.094 18.688 24.719 1 93.56 326 GLU A O 1
ATOM 2631 N N . MET A 1 327 ? 1.123 16.781 24.594 1 96.12 327 MET A N 1
ATOM 2632 C CA . MET A 1 327 ? -0.215 17.359 24.625 1 96.12 327 MET A CA 1
ATOM 2633 C C . MET A 1 327 ? -0.481 18.062 25.938 1 96.12 327 MET A C 1
ATOM 2635 O O . MET A 1 327 ? -1 19.188 25.969 1 96.12 327 MET A O 1
ATOM 2639 N N . ASN A 1 328 ? -0.15 17.422 27.016 1 96.94 328 ASN A N 1
ATOM 2640 C CA . ASN A 1 328 ? -0.324 18.016 28.328 1 96.94 328 ASN A CA 1
ATOM 2641 C C . ASN A 1 328 ? 0.562 19.25 28.516 1 96.94 328 ASN A C 1
ATOM 2643 O O . ASN A 1 328 ? 0.146 20.234 29.125 1 96.94 328 ASN A O 1
ATOM 2647 N N . ARG A 1 329 ? 1.759 19.156 28.016 1 96.19 329 ARG A N 1
ATOM 2648 C CA . ARG A 1 329 ? 2.67 20.297 28.078 1 96.19 329 ARG A CA 1
ATOM 2649 C C . ARG A 1 329 ? 2.1 21.516 27.344 1 96.19 329 ARG A C 1
ATOM 2651 O O . ARG A 1 329 ? 2.09 22.625 27.875 1 96.19 329 ARG A O 1
ATOM 2658 N N . ILE A 1 330 ? 1.683 21.312 26.172 1 96.81 330 ILE A N 1
ATOM 2659 C CA . ILE A 1 330 ? 1.148 22.391 25.359 1 96.81 330 ILE A CA 1
ATOM 2660 C C . ILE A 1 330 ? -0.102 22.969 26.016 1 96.81 330 ILE A C 1
ATOM 2662 O O . ILE A 1 330 ? -0.307 24.188 26.016 1 96.81 330 ILE A O 1
ATOM 2666 N N . TYR A 1 331 ? -0.937 22.141 26.531 1 97.44 331 TYR A N 1
ATOM 2667 C CA . TYR A 1 331 ? -2.162 22.594 27.172 1 97.44 331 TYR A CA 1
ATOM 2668 C C . TYR A 1 331 ? -1.847 23.484 28.375 1 97.44 331 TYR A C 1
ATOM 2670 O O . TYR A 1 331 ? -2.455 24.547 28.547 1 97.44 331 TYR A O 1
ATOM 2678 N N . THR A 1 332 ? -0.929 23.047 29.156 1 97.62 332 THR A N 1
ATOM 2679 C CA . THR A 1 332 ? -0.527 23.812 30.312 1 97.62 332 THR A CA 1
ATOM 2680 C C . THR A 1 332 ? 0.032 25.172 29.891 1 97.62 332 THR A C 1
ATOM 2682 O O . THR A 1 332 ? -0.313 26.203 30.484 1 97.62 332 THR A O 1
ATOM 2685 N N . LEU A 1 333 ? 0.876 25.125 28.953 1 97.38 333 LEU A N 1
ATOM 2686 C CA . LEU A 1 333 ? 1.448 26.359 28.422 1 97.38 333 LEU A CA 1
ATOM 2687 C C . LEU A 1 333 ? 0.36 27.266 27.859 1 97.38 333 LEU A C 1
ATOM 2689 O O . LEU A 1 333 ? 0.394 28.484 28.047 1 97.38 333 LEU A O 1
ATOM 2693 N N . PHE A 1 334 ? -0.54 26.75 27.156 1 97.56 334 PHE A N 1
ATOM 2694 C CA . PHE A 1 334 ? -1.642 27.5 26.562 1 97.56 334 PHE A CA 1
ATOM 2695 C C . PHE A 1 334 ? -2.465 28.203 27.641 1 97.56 334 PHE A C 1
ATOM 2697 O O . PHE A 1 334 ? -2.82 29.375 27.484 1 97.56 334 PHE A O 1
ATOM 2704 N N . LEU A 1 335 ? -2.758 27.469 28.672 1 97.19 335 LEU A N 1
ATOM 2705 C CA . LEU A 1 335 ? -3.545 28.031 29.766 1 97.19 335 LEU A CA 1
ATOM 2706 C C . LEU A 1 335 ? -2.775 29.156 30.453 1 97.19 335 LEU A C 1
ATOM 2708 O O . LEU A 1 335 ? -3.371 30.141 30.906 1 97.19 335 LEU A O 1
ATOM 2712 N N . GLN A 1 336 ? -1.509 28.984 30.547 1 96.75 336 GLN A N 1
ATOM 2713 C CA . GLN A 1 336 ? -0.673 30.031 31.125 1 96.75 336 GLN A CA 1
ATOM 2714 C C . GLN A 1 336 ? -0.703 31.297 30.281 1 96.75 336 GLN A C 1
ATOM 2716 O O . GLN A 1 336 ? -0.723 32.406 30.828 1 96.75 336 GLN A O 1
ATOM 2721 N N . ARG A 1 337 ? -0.733 31.125 29.031 1 95.81 337 ARG A N 1
ATOM 2722 C CA . ARG A 1 337 ? -0.672 32.281 28.109 1 95.81 337 ARG A CA 1
ATOM 2723 C C . ARG A 1 337 ? -2.062 32.844 27.859 1 95.81 337 ARG A C 1
ATOM 2725 O O . ARG A 1 337 ? -2.195 34 27.406 1 95.81 337 ARG A O 1
ATOM 2732 N N . ASN A 1 338 ? -3.027 32 28.094 1 96.06 338 ASN A N 1
ATOM 2733 C CA . ASN A 1 338 ? -4.414 32.406 27.938 1 96.06 338 ASN A CA 1
ATOM 2734 C C . ASN A 1 338 ? -5.227 32.156 29.203 1 96.06 338 ASN A C 1
ATOM 2736 O O . ASN A 1 338 ? -6.141 31.344 29.203 1 96.06 338 ASN A O 1
ATOM 2740 N N . PRO A 1 339 ? -4.996 32.906 30.219 1 94.25 339 PRO A N 1
ATOM 2741 C CA . PRO A 1 339 ? -5.637 32.688 31.5 1 94.25 339 PRO A CA 1
ATOM 2742 C C . PRO A 1 339 ? -7.148 32.875 31.469 1 94.25 339 PRO A C 1
ATOM 2744 O O . PRO A 1 339 ? -7.875 32.312 32.281 1 94.25 339 PRO A O 1
ATOM 2747 N N . ASP A 1 340 ? -7.656 33.656 30.547 1 93.44 340 ASP A N 1
ATOM 2748 C CA . ASP A 1 340 ? -9.086 33.938 30.469 1 93.44 340 ASP A CA 1
ATOM 2749 C C . ASP A 1 340 ? -9.805 32.938 29.594 1 93.44 340 ASP A C 1
ATOM 2751 O O . ASP A 1 340 ? -11.008 33.031 29.359 1 93.44 340 ASP A O 1
ATOM 2755 N N . PHE A 1 341 ? -9.094 31.969 29.125 1 95.62 341 PHE A N 1
ATOM 2756 C CA . PHE A 1 341 ? -9.688 30.969 28.234 1 95.62 341 PHE A CA 1
ATOM 2757 C C . PHE A 1 341 ? -10.68 30.094 29 1 95.62 341 PHE A C 1
ATOM 2759 O O . PHE A 1 341 ? -10.336 29.516 30.031 1 95.62 341 PHE A O 1
ATOM 2766 N N . LYS A 1 342 ? -11.883 29.984 28.469 1 92.38 342 LYS A N 1
ATOM 2767 C CA . LYS A 1 342 ? -12.922 29.156 29.094 1 92.38 342 LYS A CA 1
ATOM 2768 C C . LYS A 1 342 ? -13.523 28.188 28.094 1 92.38 342 LYS A C 1
ATOM 2770 O O . LYS A 1 342 ? -14.547 27.562 28.359 1 92.38 342 LYS A O 1
ATOM 2775 N N . GLY A 1 343 ? -13 28.031 26.984 1 93.75 343 GLY A N 1
ATOM 2776 C CA . GLY A 1 343 ? -13.555 27.172 25.953 1 93.75 343 GLY A CA 1
ATOM 2777 C C . GLY A 1 343 ? -13.203 25.703 26.141 1 93.75 343 GLY A C 1
ATOM 2778 O O . GLY A 1 343 ? -12.461 25.359 27.062 1 93.75 343 GLY A O 1
ATOM 2779 N N . GLY A 1 344 ? -13.828 24.891 25.344 1 95.38 344 GLY A N 1
ATOM 2780 C CA . GLY A 1 344 ? -13.555 23.453 25.375 1 95.38 344 GLY A CA 1
ATOM 2781 C C . GLY A 1 344 ? -12.312 23.062 24.609 1 95.38 344 GLY A C 1
ATOM 2782 O O . GLY A 1 344 ? -11.68 23.906 23.969 1 95.38 344 GLY A O 1
ATOM 2783 N N . VAL A 1 345 ? -11.953 21.812 24.828 1 97.81 345 VAL A N 1
ATOM 2784 C CA . VAL A 1 345 ? -10.773 21.281 24.156 1 97.81 345 VAL A CA 1
ATOM 2785 C C . VAL A 1 345 ? -11.164 20.047 23.344 1 97.81 345 VAL A C 1
ATOM 2787 O O . VAL A 1 345 ? -11.961 19.219 23.781 1 97.81 345 VAL A O 1
ATOM 2790 N N . SER A 1 346 ? -10.773 20.047 22.125 1 98.38 346 SER A N 1
ATOM 2791 C CA . SER A 1 346 ? -10.953 18.875 21.266 1 98.38 346 SER A CA 1
ATOM 2792 C C . SER A 1 346 ? -9.617 18.391 20.703 1 98.38 346 SER A C 1
ATOM 2794 O O . SER A 1 346 ? -8.594 19.062 20.859 1 98.38 346 SER A O 1
ATOM 2796 N N . ILE A 1 347 ? -9.641 17.188 20.172 1 98.31 347 ILE A N 1
ATOM 2797 C CA . ILE A 1 347 ? -8.414 16.609 19.641 1 98.31 347 ILE A CA 1
ATOM 2798 C C . ILE A 1 347 ? -8.68 16.078 18.234 1 98.31 347 ILE A C 1
ATOM 2800 O O . ILE A 1 347 ? -9.781 15.617 17.922 1 98.31 347 ILE A O 1
ATOM 2804 N N . ALA A 1 348 ? -7.723 16.203 17.406 1 98.06 348 ALA A N 1
ATOM 2805 C CA . ALA A 1 348 ? -7.785 15.703 16.047 1 98.06 348 ALA A CA 1
ATOM 2806 C C . ALA A 1 348 ? -6.535 14.906 15.688 1 98.06 348 ALA A C 1
ATOM 2808 O O . ALA A 1 348 ? -5.426 15.273 16.078 1 98.06 348 ALA A O 1
ATOM 2809 N N . GLY A 1 349 ? -6.734 13.773 15.055 1 96.25 349 GLY A N 1
ATOM 2810 C CA . GLY A 1 349 ? -5.629 12.953 14.594 1 96.25 349 GLY A CA 1
ATOM 2811 C C . GLY A 1 349 ? -5.68 12.656 13.109 1 96.25 349 GLY A C 1
ATOM 2812 O O . GLY A 1 349 ? -6.758 12.461 12.547 1 96.25 349 GLY A O 1
ATOM 2813 N N . HIS A 1 350 ? -4.508 12.672 12.57 1 92.81 350 HIS A N 1
ATOM 2814 C CA . HIS A 1 350 ? -4.387 12.266 11.172 1 92.81 350 HIS A CA 1
ATOM 2815 C C . HIS A 1 350 ? -3.648 10.938 11.039 1 92.81 350 HIS A C 1
ATOM 2817 O O . HIS A 1 350 ? -2.625 10.727 11.695 1 92.81 350 HIS A O 1
ATOM 2823 N N . SER A 1 351 ? -4.16 10.109 10.203 1 89.69 351 SER A N 1
ATOM 2824 C CA . SER A 1 351 ? -3.518 8.828 9.922 1 89.69 351 SER A CA 1
ATOM 2825 C C . SER A 1 351 ? -3.207 8.078 11.211 1 89.69 351 SER A C 1
ATOM 2827 O O . SER A 1 351 ? -4.09 7.875 12.047 1 89.69 351 SER A O 1
ATOM 2829 N N . LEU A 1 352 ? -1.931 7.719 11.531 1 88.56 352 LEU A N 1
ATOM 2830 C CA . LEU A 1 352 ? -1.593 6.973 12.734 1 88.56 352 LEU A CA 1
ATOM 2831 C C . LEU A 1 352 ? -1.876 7.801 13.984 1 88.56 352 LEU A C 1
ATOM 2833 O O . LEU A 1 352 ? -2.129 7.246 15.055 1 88.56 352 LEU A O 1
ATOM 2837 N N . GLY A 1 353 ? -1.804 9.102 13.789 1 92.25 353 GLY A N 1
ATOM 2838 C CA . GLY A 1 353 ? -2.139 9.961 14.914 1 92.25 353 GLY A CA 1
ATOM 2839 C C . GLY A 1 353 ? -3.521 9.695 15.477 1 92.25 353 GLY A C 1
ATOM 2840 O O . GLY A 1 353 ? -3.738 9.797 16.688 1 92.25 353 GLY A O 1
ATOM 2841 N N . SER A 1 354 ? -4.438 9.328 14.602 1 95.62 354 SER A N 1
ATOM 2842 C CA . SER A 1 354 ? -5.785 8.992 15.039 1 95.62 354 SER A CA 1
ATOM 2843 C C . SER A 1 354 ? -5.793 7.73 15.891 1 95.62 354 SER A C 1
ATOM 2845 O O . SER A 1 354 ? -6.523 7.645 16.875 1 95.62 354 SER A O 1
ATOM 2847 N N . LEU A 1 355 ? -5 6.812 15.484 1 93.56 355 LEU A N 1
ATOM 2848 C CA . LEU A 1 355 ? -4.934 5.566 16.234 1 93.56 355 LEU A CA 1
ATOM 2849 C C . LEU A 1 355 ? -4.32 5.797 17.625 1 93.56 355 LEU A C 1
ATOM 2851 O O . LEU A 1 355 ? -4.793 5.246 18.609 1 93.56 355 LEU A O 1
ATOM 2855 N N . ILE A 1 356 ? -3.297 6.539 17.672 1 92.62 356 ILE A N 1
ATOM 2856 C CA . ILE A 1 356 ? -2.639 6.859 18.938 1 92.62 356 ILE A CA 1
ATOM 2857 C C . ILE A 1 356 ? -3.639 7.512 19.891 1 92.62 356 ILE A C 1
ATOM 2859 O O . ILE A 1 356 ? -3.75 7.113 21.047 1 92.62 356 ILE A O 1
ATOM 2863 N N . LEU A 1 357 ? -4.305 8.438 19.344 1 96.88 357 LEU A N 1
ATOM 2864 C CA . LEU A 1 357 ? -5.285 9.148 20.156 1 96.88 357 LEU A CA 1
ATOM 2865 C C . LEU A 1 357 ? -6.41 8.219 20.594 1 96.88 357 LEU A C 1
ATOM 2867 O O . LEU A 1 357 ? -6.883 8.297 21.734 1 96.88 357 LEU A O 1
ATOM 2871 N N . PHE A 1 358 ? -6.832 7.402 19.703 1 96.44 358 PHE A N 1
ATOM 2872 C CA . PHE A 1 358 ? -7.883 6.445 20.031 1 96.44 358 PHE A CA 1
ATOM 2873 C C . PHE A 1 358 ? -7.469 5.566 21.203 1 96.44 358 PHE A C 1
ATOM 2875 O O . PHE A 1 358 ? -8.258 5.344 22.125 1 96.44 358 PHE A O 1
ATOM 2882 N N . ASP A 1 359 ? -6.305 5.113 21.156 1 94 359 ASP A N 1
ATOM 2883 C CA . ASP A 1 359 ? -5.789 4.254 22.219 1 94 359 ASP A CA 1
ATOM 2884 C C . ASP A 1 359 ? -5.664 5.016 23.531 1 94 359 ASP A C 1
ATOM 2886 O O . ASP A 1 359 ? -5.988 4.484 24.594 1 94 359 ASP A O 1
ATOM 2890 N N . ILE A 1 360 ? -5.191 6.199 23.438 1 94.88 360 ILE A N 1
ATOM 2891 C CA . ILE A 1 360 ? -5.062 7.02 24.641 1 94.88 360 ILE A CA 1
ATOM 2892 C C . ILE A 1 360 ? -6.441 7.27 25.25 1 94.88 360 ILE A C 1
ATOM 2894 O O . ILE A 1 360 ? -6.633 7.098 26.453 1 94.88 360 ILE A O 1
ATOM 2898 N N . LEU A 1 361 ? -7.402 7.609 24.422 1 96.06 361 LEU A N 1
ATOM 2899 C CA . LEU A 1 361 ? -8.742 7.953 24.891 1 96.06 361 LEU A CA 1
ATOM 2900 C C . LEU A 1 361 ? -9.438 6.734 25.469 1 96.06 361 LEU A C 1
ATOM 2902 O O . LEU A 1 361 ? -10.188 6.855 26.453 1 96.06 361 LEU A O 1
ATOM 2906 N N . THR A 1 362 ? -9.242 5.582 24.828 1 93.56 362 THR A N 1
ATOM 2907 C CA . THR A 1 362 ? -9.883 4.352 25.281 1 93.56 362 THR A CA 1
ATOM 2908 C C . THR A 1 362 ? -9.359 3.936 26.656 1 93.56 362 THR A C 1
ATOM 2910 O O . THR A 1 362 ? -10.039 3.234 27.391 1 93.56 362 THR A O 1
ATOM 2913 N N . ASN A 1 363 ? -8.219 4.438 27 1 91.81 363 ASN A N 1
ATOM 2914 C CA . ASN A 1 363 ? -7.586 3.984 28.234 1 91.81 363 ASN A CA 1
ATOM 2915 C C . ASN A 1 363 ? -7.551 5.09 29.281 1 91.81 363 ASN A C 1
ATOM 2917 O O . ASN A 1 363 ? -6.738 5.043 30.203 1 91.81 363 ASN A O 1
ATOM 2921 N N . GLN A 1 364 ? -8.453 6.055 29.094 1 92.69 364 GLN A N 1
ATOM 2922 C CA . GLN A 1 364 ? -8.617 7.086 30.109 1 92.69 364 GLN A CA 1
ATOM 2923 C C . GLN A 1 364 ? -9.523 6.605 31.234 1 92.69 364 GLN A C 1
ATOM 2925 O O . GLN A 1 364 ? -10.203 5.586 31.109 1 92.69 364 GLN A O 1
ATOM 2930 N N . LYS A 1 365 ? -9.469 7.129 32.531 1 81.62 365 LYS A N 1
ATOM 2931 C CA . LYS A 1 365 ? -10.32 6.793 33.656 1 81.62 365 LYS A CA 1
ATOM 2932 C C . LYS A 1 365 ? -11.258 7.945 34.031 1 81.62 365 LYS A C 1
ATOM 2934 O O . LYS A 1 365 ? -10.883 9.117 33.906 1 81.62 365 LYS A O 1
ATOM 2939 N N . ASP A 1 366 ? -12.633 7.762 34.156 1 66.94 366 ASP A N 1
ATOM 2940 C CA . ASP A 1 366 ? -13.617 8.805 34.438 1 66.94 366 ASP A CA 1
ATOM 2941 C C . ASP A 1 366 ? -13.32 9.5 35.75 1 66.94 366 ASP A C 1
ATOM 2943 O O . ASP A 1 366 ? -13.719 10.648 35.969 1 66.94 366 ASP A O 1
ATOM 2947 N N . SER A 1 367 ? -13.266 8.727 37 1 53.16 367 SER A N 1
ATOM 2948 C CA . SER A 1 367 ? -13.359 9.367 38.312 1 53.16 367 SER A CA 1
ATOM 2949 C C . SER A 1 367 ? -12.18 10.297 38.562 1 53.16 367 SER A C 1
ATOM 2951 O O . SER A 1 367 ? -11.023 9.883 38.438 1 53.16 367 SER A O 1
ATOM 2953 N N . LEU A 1 368 ? -12.312 11.555 38.531 1 42.59 368 LEU A N 1
ATOM 2954 C CA . LEU A 1 368 ? -11.43 12.531 39.156 1 42.59 368 LEU A CA 1
ATOM 2955 C C . LEU A 1 368 ? -10.867 11.984 40.469 1 42.59 368 LEU A C 1
ATOM 2957 O O . LEU A 1 368 ? -9.812 12.43 40.938 1 42.59 368 LEU A O 1
ATOM 2961 N N . GLY A 1 369 ? -11.664 11.359 41.469 1 36.69 369 GLY A N 1
ATOM 2962 C CA . GLY A 1 369 ? -11.289 11.008 42.844 1 36.69 369 GLY A CA 1
ATOM 2963 C C . GLY A 1 369 ? -10.133 10.023 42.906 1 36.69 369 GLY A C 1
ATOM 2964 O O . GLY A 1 369 ? -9.5 9.867 43.938 1 36.69 369 GLY A O 1
ATOM 2965 N N . ASP A 1 370 ? -10.148 8.938 42.25 1 35.41 370 ASP A N 1
ATOM 2966 C CA . ASP A 1 370 ? -9.117 7.957 42.562 1 35.41 370 ASP A CA 1
ATOM 2967 C C . ASP A 1 370 ? -7.773 8.359 41.969 1 35.41 370 ASP A C 1
ATOM 2969 O O . ASP A 1 370 ? -7.371 7.824 40.938 1 35.41 370 ASP A O 1
ATOM 2973 N N . ILE A 1 371 ? -7.504 9.625 41.906 1 33.69 371 ILE A N 1
ATOM 2974 C CA . ILE A 1 371 ? -6.082 9.961 41.906 1 33.69 371 ILE A CA 1
ATOM 2975 C C . ILE A 1 371 ? -5.352 9.133 42.969 1 33.69 371 ILE A C 1
ATOM 2977 O O . ILE A 1 371 ? -5.598 9.297 44.156 1 33.69 371 ILE A O 1
ATOM 2981 N N . ASP A 1 372 ? -5.125 7.949 43 1 31.41 372 ASP A N 1
ATOM 2982 C CA . ASP A 1 372 ? -4.199 7.301 43.906 1 31.41 372 ASP A CA 1
ATOM 2983 C C . ASP A 1 372 ? -3.084 8.258 44.344 1 31.41 372 ASP A C 1
ATOM 2985 O O . ASP A 1 372 ? -2.365 8.797 43.5 1 31.41 372 ASP A O 1
ATOM 2989 N N . SER A 1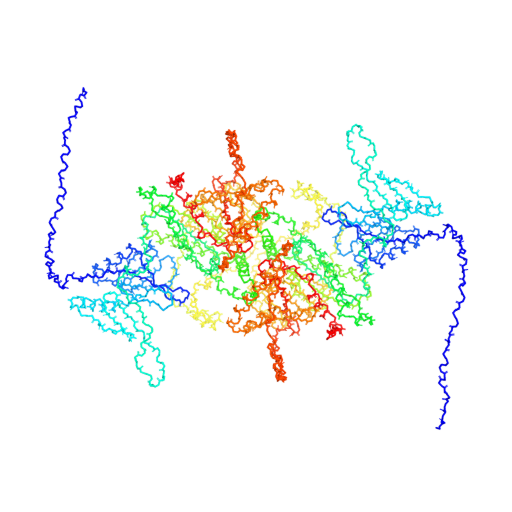 373 ? -3.234 9.031 45.438 1 27.59 373 SER A N 1
ATOM 2990 C CA . SER A 1 373 ? -2.314 9.672 46.344 1 27.59 373 SER A CA 1
ATOM 2991 C C . SER A 1 373 ? -1.057 8.836 46.562 1 27.59 373 SER A C 1
ATOM 2993 O O . SER A 1 373 ? -0.306 9.047 47.5 1 27.59 373 SER A O 1
ATOM 2995 N N . GLU A 1 374 ? -0.889 7.648 46.219 1 27.34 374 GLU A N 1
ATOM 2996 C CA . GLU A 1 374 ? 0.496 7.297 46.5 1 27.34 374 GLU A CA 1
ATOM 2997 C C . GLU A 1 374 ? 1.466 8.297 45.875 1 27.34 374 GLU A C 1
ATOM 2999 O O . GLU A 1 374 ? 1.547 8.406 44.656 1 27.34 374 GLU A O 1
ATOM 3004 N N . LYS A 1 375 ? 1.644 9.422 46.625 1 26.66 375 LYS A N 1
ATOM 3005 C CA . LYS A 1 375 ? 2.814 10.289 46.656 1 26.66 375 LYS A CA 1
ATOM 3006 C C . LYS A 1 375 ? 4.098 9.484 46.469 1 26.66 375 LYS A C 1
ATOM 3008 O O . LYS A 1 375 ? 4.656 8.969 47.438 1 26.66 375 LYS A O 1
ATOM 3013 N N . ASP A 1 376 ? 4.32 8.602 45.781 1 24.72 376 ASP A N 1
ATOM 3014 C CA . ASP A 1 376 ? 5.742 8.352 45.562 1 24.72 376 ASP A CA 1
ATOM 3015 C C . ASP A 1 376 ? 6.484 9.648 45.25 1 24.72 376 ASP A C 1
ATOM 3017 O O . ASP A 1 376 ? 6.152 10.344 44.281 1 24.72 376 ASP A O 1
ATOM 3021 N N . SER A 1 377 ? 6.773 10.383 46.312 1 21.89 377 SER A N 1
ATOM 3022 C CA . SER A 1 377 ? 7.855 11.359 46.406 1 21.89 377 SER A CA 1
ATOM 3023 C C . SER A 1 377 ? 9.008 11.008 45.469 1 21.89 377 SER A C 1
ATOM 3025 O O . SER A 1 377 ? 9.68 9.992 45.688 1 21.89 377 SER A O 1
ATOM 3027 N N . LEU A 1 378 ? 8.82 11.078 44.344 1 22.39 378 LEU A N 1
ATOM 3028 C CA . LEU A 1 378 ? 10.078 11.164 43.625 1 22.39 378 LEU A CA 1
ATOM 3029 C C . LEU A 1 378 ? 11 12.203 44.25 1 22.39 378 LEU A C 1
ATOM 3031 O O . LEU A 1 378 ? 10.797 13.406 44.062 1 22.39 378 LEU A O 1
ATOM 3035 N N . ASN A 1 379 ? 11.203 12.047 45.562 1 21.81 379 ASN A N 1
ATOM 3036 C CA . ASN A 1 379 ? 12.43 12.664 46.062 1 21.81 379 ASN A CA 1
ATOM 3037 C C . ASN A 1 379 ? 13.609 12.406 45.156 1 21.81 379 ASN A C 1
ATOM 3039 O O . ASN A 1 379 ? 14.195 11.32 45.156 1 21.81 379 ASN A O 1
ATOM 3043 N N . ILE A 1 380 ? 13.445 12.781 43.969 1 23.2 380 ILE A N 1
ATOM 3044 C CA . ILE A 1 380 ? 14.711 12.977 43.281 1 23.2 380 ILE A CA 1
ATOM 3045 C C . ILE A 1 380 ? 15.656 13.82 44.125 1 23.2 380 ILE A C 1
ATOM 3047 O O . ILE A 1 380 ? 15.398 15.008 44.344 1 23.2 380 ILE A O 1
ATOM 3051 N N . VAL A 1 381 ? 15.828 13.312 45.344 1 23.34 381 VAL A N 1
ATOM 3052 C CA . VAL A 1 3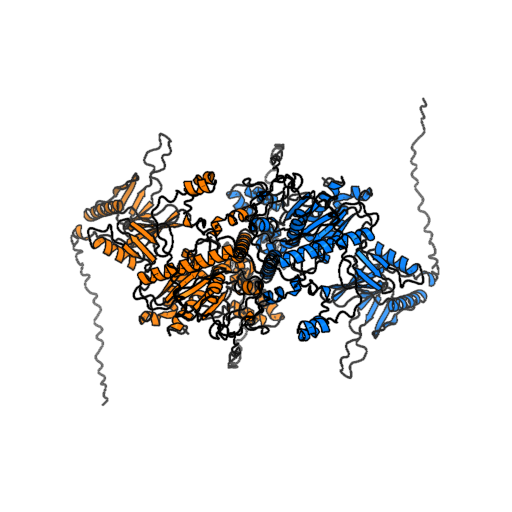81 ? 17.047 13.883 45.938 1 23.34 381 VAL A CA 1
ATOM 3053 C C . VAL A 1 381 ? 18.125 13.984 44.844 1 23.34 381 VAL A C 1
ATOM 3055 O O . VAL A 1 381 ? 18.5 12.977 44.25 1 23.34 381 VAL A O 1
ATOM 3058 N N . MET A 1 382 ? 18.141 15.07 44.219 1 23.69 382 MET A N 1
ATOM 3059 C CA . MET A 1 382 ? 19.281 15.648 43.5 1 23.69 382 MET A CA 1
ATOM 3060 C C . MET A 1 382 ? 20.547 15.5 44.344 1 23.69 382 MET A C 1
ATOM 3062 O O . MET A 1 382 ? 20.844 16.328 45.188 1 23.69 382 MET A O 1
ATOM 3066 N N . ASP A 1 383 ? 20.688 14.391 45.062 1 24.83 383 ASP A N 1
ATOM 3067 C CA . ASP A 1 383 ? 22.031 14.461 45.625 1 24.83 383 ASP A CA 1
ATOM 3068 C C . ASP A 1 383 ? 23.062 14.836 44.562 1 24.83 383 ASP A C 1
ATOM 3070 O O . ASP A 1 383 ? 23 14.336 43.438 1 24.83 383 ASP A O 1
ATOM 3074 N N . GLN A 1 384 ? 23.609 16.062 44.625 1 26.92 384 GLN A N 1
ATOM 3075 C CA . GLN A 1 384 ? 24.688 16.828 44 1 26.92 384 GLN A CA 1
ATOM 3076 C C . GLN A 1 384 ? 25.906 15.961 43.75 1 26.92 384 GLN A C 1
ATOM 3078 O O . GLN A 1 384 ? 26.969 16.469 43.375 1 26.92 384 GLN A O 1
ATOM 3083 N N . GLY A 1 385 ? 25.922 14.789 44.438 1 27.89 385 GLY A N 1
ATOM 3084 C CA . GLY A 1 385 ? 27.297 14.305 44.344 1 27.89 385 GLY A CA 1
ATOM 3085 C C . GLY A 1 385 ? 27.75 14.109 42.906 1 27.89 385 GLY A C 1
ATOM 3086 O O . GLY A 1 385 ? 26.938 14.102 41.969 1 27.89 385 GLY A O 1
ATOM 3087 N N . ASP A 1 386 ? 29.125 14.078 42.719 1 30.77 386 ASP A N 1
ATOM 3088 C CA . ASP A 1 386 ? 29.969 14.008 41.531 1 30.77 386 ASP A CA 1
ATOM 3089 C C . ASP A 1 386 ? 29.5 12.898 40.562 1 30.77 386 ASP A C 1
ATOM 3091 O O . ASP A 1 386 ? 29.875 11.734 40.75 1 30.77 386 ASP A O 1
ATOM 3095 N N . THR A 1 387 ? 28.328 12.82 40.406 1 36.09 387 THR A N 1
ATOM 3096 C CA . THR A 1 387 ? 27.859 11.656 39.656 1 36.09 387 THR A CA 1
ATOM 3097 C C . THR A 1 387 ? 28.719 11.414 38.438 1 36.09 387 THR A C 1
ATOM 3099 O O . THR A 1 387 ? 28.953 12.328 37.656 1 36.09 387 THR A O 1
ATOM 3102 N N . PRO A 1 388 ? 29.297 10.367 38.406 1 41.56 388 PRO A N 1
ATOM 3103 C CA . PRO A 1 388 ? 30.359 10.211 37.406 1 41.56 388 PRO A CA 1
ATOM 3104 C C . PRO A 1 388 ? 29.891 10.594 36 1 41.56 388 PRO A C 1
ATOM 3106 O O . PRO A 1 388 ? 28.688 10.57 35.719 1 41.56 388 PRO A O 1
ATOM 3109 N N . THR A 1 389 ? 30.609 11.516 35.406 1 46.53 389 THR A N 1
ATOM 3110 C CA . THR A 1 389 ? 30.469 12.047 34.062 1 46.53 389 THR A CA 1
ATOM 3111 C C . THR A 1 389 ? 30.078 10.945 33.062 1 46.53 389 THR A C 1
ATOM 3113 O O . THR A 1 389 ? 30.25 9.758 33.375 1 46.53 389 THR A O 1
ATOM 3116 N N . LEU A 1 390 ? 29.25 11.25 32.312 1 45.59 390 LEU A N 1
ATOM 3117 C CA . LEU A 1 390 ? 28.906 10.344 31.219 1 45.59 390 LEU A CA 1
ATOM 3118 C C . LEU A 1 390 ? 30.094 9.469 30.844 1 45.59 390 LEU A C 1
ATOM 3120 O O . LEU A 1 390 ? 29.938 8.273 30.594 1 45.59 390 LEU A O 1
ATOM 3124 N N . GLU A 1 391 ? 31.203 10.102 30.969 1 50.97 391 GLU A N 1
ATOM 3125 C CA . GLU A 1 391 ? 32.469 9.414 30.703 1 50.97 391 GLU A CA 1
ATOM 3126 C C . GLU A 1 391 ? 32.688 8.258 31.688 1 50.97 391 GLU A C 1
ATOM 3128 O O . GLU A 1 391 ? 33.094 7.168 31.281 1 50.97 391 GLU A O 1
ATOM 3133 N N . GLU A 1 392 ? 32.438 8.672 32.875 1 53.44 392 GLU A N 1
ATOM 3134 C CA . GLU A 1 392 ? 32.719 7.688 33.938 1 53.44 392 GLU A CA 1
ATOM 3135 C C . GLU A 1 392 ? 31.719 6.535 33.875 1 53.44 392 GLU A C 1
ATOM 3137 O O . GLU A 1 392 ? 32.094 5.379 34.094 1 53.44 392 GLU A O 1
ATOM 3142 N N . ASP A 1 393 ? 30.547 6.852 33.594 1 48.28 393 ASP A N 1
ATOM 3143 C CA . ASP A 1 393 ? 29.5 5.828 33.469 1 48.28 393 ASP A CA 1
ATOM 3144 C C . ASP A 1 393 ? 29.719 4.945 32.25 1 48.28 393 ASP A C 1
ATOM 3146 O O . ASP A 1 393 ? 29.562 3.727 32.312 1 48.28 393 ASP A O 1
ATOM 3150 N N . LEU A 1 394 ? 30.016 5.629 31.156 1 47.81 394 LEU A N 1
ATOM 3151 C CA . LEU A 1 394 ? 30.422 4.895 29.953 1 47.81 394 LEU A CA 1
ATOM 3152 C C . LEU A 1 394 ? 31.656 4.051 30.219 1 47.81 394 LEU A C 1
ATOM 3154 O O . LEU A 1 394 ? 31.781 2.936 29.703 1 47.81 394 LEU A O 1
ATOM 3158 N N . LYS A 1 395 ? 32.562 4.695 30.859 1 54.34 395 LYS A N 1
ATOM 3159 C CA . LYS A 1 395 ? 33.75 3.979 31.281 1 54.34 395 LYS A CA 1
ATOM 3160 C C . LYS A 1 395 ? 33.406 2.764 32.125 1 54.34 395 LYS A C 1
ATOM 3162 O O . LYS A 1 395 ? 33.969 1.687 31.953 1 54.34 395 LYS A O 1
ATOM 3167 N N . LYS A 1 396 ? 32.469 2.994 33 1 51 396 LYS A N 1
ATOM 3168 C CA . LYS A 1 396 ? 32.031 1.896 33.844 1 51 396 LYS A CA 1
ATOM 3169 C C . LYS A 1 396 ? 31.328 0.818 33.031 1 51 396 LYS A C 1
ATOM 3171 O O . LYS A 1 396 ? 31.406 -0.368 33.375 1 51 396 LYS A O 1
ATOM 3176 N N . LEU A 1 397 ? 30.672 1.301 32.062 1 44.94 397 LEU A N 1
ATOM 3177 C CA . LEU A 1 397 ? 29.906 0.364 31.234 1 44.94 397 LEU A CA 1
ATOM 3178 C C . LEU A 1 397 ? 30.734 -0.125 30.062 1 44.94 397 LEU A C 1
ATOM 3180 O O . LEU A 1 397 ? 30.25 -0.871 29.219 1 44.94 397 LEU A O 1
ATOM 3184 N N . GLN A 1 398 ? 32.062 0.163 30.031 1 44.06 398 GLN A N 1
ATOM 3185 C CA . GLN A 1 398 ? 33.125 -0.112 29.047 1 44.06 398 GLN A CA 1
ATOM 3186 C C . GLN A 1 398 ? 32.688 0.328 27.656 1 44.06 398 GLN A C 1
ATOM 3188 O O . GLN A 1 398 ? 33 -0.332 26.656 1 44.06 398 GLN A O 1
ATOM 3193 N N . LEU A 1 399 ? 31.828 1.12 27.641 1 40.72 399 LEU A N 1
ATOM 3194 C CA . LEU A 1 399 ? 31.391 1.739 26.391 1 40.72 399 LEU A CA 1
ATOM 3195 C C . LEU A 1 399 ? 32.062 3.1 26.188 1 40.72 399 LEU A C 1
ATOM 3197 O O . LEU A 1 399 ? 31.484 3.982 25.547 1 40.72 399 LEU A O 1
ATOM 3201 N N . SER A 1 400 ? 33 3.246 26.75 1 50.19 400 SER A N 1
ATOM 3202 C CA . SER A 1 400 ? 33.781 4.48 26.734 1 50.19 400 SER A CA 1
ATOM 3203 C C . SER A 1 400 ? 34.062 4.949 25.312 1 50.19 400 SER A C 1
ATOM 3205 O O . SER A 1 400 ? 34.188 6.148 25.062 1 50.19 400 SER A O 1
ATOM 3207 N N . GLU A 1 401 ? 34.25 3.904 24.484 1 49.78 401 GLU A N 1
ATOM 3208 C CA . GLU A 1 401 ? 34.656 4.262 23.125 1 49.78 401 GLU A CA 1
ATOM 3209 C C . GLU A 1 401 ? 33.562 5.07 22.422 1 49.78 401 GLU A C 1
ATOM 3211 O O . GLU A 1 401 ? 33.844 5.832 21.5 1 49.78 401 GLU A O 1
ATOM 3216 N N . PHE A 1 402 ? 32.344 4.938 22.812 1 40.5 402 PHE A N 1
ATOM 3217 C CA . PHE A 1 402 ? 31.219 5.617 22.188 1 40.5 402 PHE A CA 1
ATOM 3218 C C . PHE A 1 402 ? 30.969 6.973 22.844 1 40.5 402 PHE A C 1
ATOM 3220 O O . PHE A 1 402 ? 30.016 7.672 22.5 1 40.5 402 PHE A O 1
ATOM 3227 N N . PHE A 1 403 ? 31.641 7.25 23.641 1 47.62 403 PHE A N 1
ATOM 3228 C CA . PHE A 1 403 ? 31.531 8.516 24.375 1 47.62 403 PHE A CA 1
ATOM 3229 C C . PHE A 1 403 ? 31.453 9.688 23.391 1 47.62 403 PHE A C 1
ATOM 3231 O O . PHE A 1 403 ? 30.625 10.578 23.562 1 47.62 403 PHE A O 1
ATOM 3238 N N . ASP A 1 404 ? 32.438 9.602 22.469 1 49.5 404 ASP A N 1
ATOM 3239 C CA . ASP A 1 404 ? 32.531 10.727 21.547 1 49.5 404 ASP A CA 1
ATOM 3240 C C . ASP A 1 404 ? 31.219 10.906 20.766 1 49.5 404 ASP A C 1
ATOM 3242 O O . ASP A 1 404 ? 30.797 12.031 20.5 1 49.5 404 ASP A O 1
ATOM 3246 N N . ILE A 1 405 ? 30.656 9.812 20.406 1 44.31 405 ILE A N 1
ATOM 3247 C CA . ILE A 1 405 ? 29.406 9.867 19.656 1 44.31 405 ILE A CA 1
ATOM 3248 C C . ILE A 1 405 ? 28.266 10.328 20.578 1 44.31 405 ILE A C 1
ATOM 3250 O O . ILE A 1 405 ? 27.453 11.164 20.188 1 44.31 405 ILE A O 1
ATOM 3254 N N . PHE A 1 406 ? 28.188 9.891 21.656 1 43.69 406 PHE A N 1
ATOM 3255 C CA . PHE A 1 406 ? 27.172 10.305 22.609 1 43.69 406 PHE A CA 1
ATOM 3256 C C . PHE A 1 406 ? 27.359 11.766 23 1 43.69 406 PHE A C 1
ATOM 3258 O O . PHE A 1 406 ? 26.391 12.492 23.203 1 43.69 406 PHE A O 1
ATOM 3265 N N . GLU A 1 407 ? 28.562 12.039 23.172 1 47.16 407 GLU A N 1
ATOM 3266 C CA . GLU A 1 407 ? 28.906 13.43 23.484 1 47.16 407 GLU A CA 1
ATOM 3267 C C . GLU A 1 407 ? 28.547 14.359 22.328 1 47.16 407 GLU A C 1
ATOM 3269 O O . GLU A 1 407 ? 28.047 15.461 22.547 1 47.16 407 GLU A O 1
ATOM 3274 N N . LYS A 1 408 ? 28.875 13.898 21.125 1 44.31 408 LYS A N 1
ATOM 3275 C CA . LYS A 1 408 ? 28.578 14.727 19.969 1 44.31 408 LYS A CA 1
ATOM 3276 C C . LYS A 1 408 ? 27.078 14.844 19.75 1 44.31 408 LYS A C 1
ATOM 3278 O O . LYS A 1 408 ? 26.578 15.898 19.344 1 44.31 408 LYS A O 1
ATOM 3283 N N . GLU A 1 409 ? 26.312 13.75 19.984 1 39.09 409 GLU A N 1
ATOM 3284 C CA . GLU A 1 409 ? 24.875 13.695 19.719 1 39.09 409 GLU A CA 1
ATOM 3285 C C . GLU A 1 409 ? 24.062 14.094 20.953 1 39.09 409 GLU A C 1
ATOM 3287 O O . GLU A 1 409 ? 22.844 14.008 20.938 1 39.09 409 GLU A O 1
ATOM 3292 N N . LYS A 1 410 ? 24.5 14.805 21.891 1 39.78 410 LYS A N 1
ATOM 3293 C CA . LYS A 1 410 ? 24.016 15.359 23.156 1 39.78 410 LYS A CA 1
ATOM 3294 C C . LYS A 1 410 ? 23.031 14.406 23.844 1 39.78 410 LYS A C 1
ATOM 3296 O O . LYS A 1 410 ? 21.922 14.805 24.188 1 39.78 410 LYS A O 1
ATOM 3301 N N . VAL A 1 411 ? 23.344 13.188 23.906 1 37.44 411 VAL A N 1
ATOM 3302 C CA . VAL A 1 411 ? 22.531 12.18 24.578 1 37.44 411 VAL A CA 1
ATOM 3303 C C . VAL A 1 411 ? 22.594 12.398 26.094 1 37.44 411 VAL A C 1
ATOM 3305 O O . VAL A 1 411 ? 23.672 12.375 26.688 1 37.44 411 VAL A O 1
ATOM 3308 N N . ASP A 1 412 ? 21.547 13.062 26.594 1 38.19 412 ASP A N 1
ATOM 3309 C CA . ASP A 1 412 ? 21.453 13.273 28.031 1 38.19 412 ASP A CA 1
ATOM 3310 C C . ASP A 1 412 ? 21.359 11.953 28.781 1 38.19 412 ASP A C 1
ATOM 3312 O O . ASP A 1 412 ? 20.969 10.93 28.219 1 38.19 412 ASP A O 1
ATOM 3316 N N . LYS A 1 413 ? 21.984 11.891 29.953 1 39.88 413 LYS A N 1
ATOM 3317 C CA . LYS A 1 413 ? 22.109 10.812 30.922 1 39.88 413 LYS A CA 1
ATOM 3318 C C . LYS A 1 413 ? 20.766 10.117 31.156 1 39.88 413 LYS A C 1
ATOM 3320 O O . LYS A 1 413 ? 20.719 8.898 31.328 1 39.88 413 LYS A O 1
ATOM 3325 N N . GLU A 1 414 ? 19.781 10.891 31.391 1 38.72 414 GLU A N 1
ATOM 3326 C CA . GLU A 1 414 ? 18.453 10.453 31.812 1 38.72 414 GLU A CA 1
ATOM 3327 C C . GLU A 1 414 ? 17.812 9.57 30.75 1 38.72 414 GLU A C 1
ATOM 3329 O O . GLU A 1 414 ? 17.047 8.656 31.078 1 38.72 414 GLU A O 1
ATOM 3334 N N . ALA A 1 415 ? 18.281 9.844 29.641 1 34.59 415 ALA A N 1
ATOM 3335 C CA . ALA A 1 415 ? 17.781 9.141 28.453 1 34.59 415 ALA A CA 1
ATOM 3336 C C . ALA A 1 415 ? 18.328 7.715 28.406 1 34.59 415 ALA A C 1
ATOM 3338 O O . ALA A 1 415 ? 17.703 6.832 27.812 1 34.59 415 ALA A O 1
ATOM 3339 N N . LEU A 1 416 ? 19.469 7.641 29.047 1 34.59 416 LEU A N 1
ATOM 3340 C CA . LEU A 1 416 ? 20.078 6.32 29.156 1 34.59 416 LEU A CA 1
ATOM 3341 C C . LEU A 1 416 ? 19.531 5.574 30.375 1 34.59 416 LEU A C 1
ATOM 3343 O O . LEU A 1 416 ? 19.609 6.062 31.5 1 34.59 416 LEU A O 1
ATOM 3347 N N . GLY A 1 417 ? 18.266 5.215 30.516 1 30.47 417 GLY A N 1
ATOM 3348 C CA . GLY A 1 417 ? 17.609 4.461 31.578 1 30.47 417 GLY A CA 1
ATOM 3349 C C . GLY A 1 417 ? 18.594 3.721 32.469 1 30.47 417 GLY A C 1
ATOM 3350 O O . GLY A 1 417 ? 18.219 2.736 33.125 1 30.47 417 GLY A O 1
ATOM 3351 N N . ILE A 1 418 ? 19.703 4.027 32.531 1 30.61 418 ILE A N 1
ATOM 3352 C CA . ILE A 1 418 ? 20.672 3.273 33.312 1 30.61 418 ILE A CA 1
ATOM 3353 C C . ILE A 1 418 ? 20.328 3.379 34.812 1 30.61 418 ILE A C 1
ATOM 3355 O O . ILE A 1 418 ? 20.969 2.754 35.656 1 30.61 418 ILE A O 1
ATOM 3359 N N . ASN A 1 419 ? 19.5 4.34 35.25 1 29.3 419 ASN A N 1
ATOM 3360 C CA . ASN A 1 419 ? 19.484 4.422 36.688 1 29.3 419 ASN A CA 1
ATOM 3361 C C . ASN A 1 419 ? 18.531 3.391 37.312 1 29.3 419 ASN A C 1
ATOM 3363 O O . ASN A 1 419 ? 17.797 3.693 38.25 1 29.3 419 ASN A O 1
ATOM 3367 N N . ARG A 1 420 ? 17.953 2.361 36.531 1 26.08 420 ARG A N 1
ATOM 3368 C CA . ARG A 1 420 ? 17.062 1.595 37.406 1 26.08 420 ARG A CA 1
ATOM 3369 C C . ARG A 1 420 ? 17.859 0.821 38.469 1 26.08 420 ARG A C 1
ATOM 3371 O O . ARG A 1 420 ? 18.875 0.213 38.156 1 26.08 420 ARG A O 1
ATOM 3378 N N . PRO A 1 421 ? 17.562 1.089 39.656 1 24.48 421 PRO A N 1
ATOM 3379 C CA . PRO A 1 421 ? 18.172 0.367 40.781 1 24.48 421 PRO A CA 1
ATOM 3380 C C . PRO A 1 421 ? 18.141 -1.147 40.594 1 24.48 421 PRO A C 1
ATOM 3382 O O . PRO A 1 421 ? 17.297 -1.668 39.875 1 24.48 421 PRO A O 1
ATOM 3385 N N . THR A 1 422 ? 19.219 -1.79 40.844 1 23.11 422 THR A N 1
ATOM 3386 C CA . THR A 1 422 ? 19.547 -3.209 40.906 1 23.11 422 THR A CA 1
ATOM 3387 C C . THR A 1 422 ? 18.5 -3.975 41.719 1 23.11 422 THR A C 1
ATOM 3389 O O . THR A 1 422 ? 18.328 -3.725 42.906 1 23.11 422 THR A O 1
ATOM 3392 N N . LEU A 1 423 ? 17.297 -4.223 41.125 1 20.89 423 LEU A N 1
ATOM 3393 C CA . LEU A 1 423 ? 16.391 -5.074 41.875 1 20.89 423 LEU A CA 1
ATOM 3394 C C . LEU A 1 423 ? 17.125 -6.266 42.469 1 20.89 423 LEU A C 1
ATOM 3396 O O . LEU A 1 423 ? 17.984 -6.863 41.812 1 20.89 423 LEU A O 1
ATOM 3400 N N . GLN A 1 424 ? 17.156 -6.266 43.781 1 19.66 424 GLN A N 1
ATOM 3401 C CA . GLN A 1 424 ? 17.641 -7.254 44.75 1 19.66 424 GLN A CA 1
ATOM 3402 C C . GLN A 1 424 ? 17.219 -8.664 44.344 1 19.66 424 GLN A C 1
ATOM 3404 O O . GLN A 1 424 ? 16.172 -8.844 43.719 1 19.66 424 GLN A O 1
ATOM 3409 N N . PRO A 1 425 ? 18.141 -9.617 44.531 1 19.62 425 PRO A N 1
ATOM 3410 C CA . PRO A 1 425 ? 18.141 -11.047 44.188 1 19.62 425 PRO A CA 1
ATOM 3411 C C . PRO A 1 425 ? 16.922 -11.789 44.75 1 19.62 425 PRO A C 1
ATOM 3413 O O . PRO A 1 425 ? 16.484 -11.508 45.875 1 19.62 425 PRO A O 1
ATOM 3416 N N . ALA A 1 426 ? 15.977 -12.234 43.875 1 18.84 426 ALA A N 1
ATOM 3417 C CA . ALA A 1 426 ? 14.859 -13.102 44.25 1 18.84 426 ALA A CA 1
ATOM 3418 C C . ALA A 1 426 ? 15.32 -14.266 45.125 1 18.84 426 ALA A C 1
ATOM 3420 O O . ALA A 1 426 ? 16.188 -15.047 44.719 1 18.84 426 ALA A O 1
ATOM 3421 N N . SER A 1 427 ? 15.32 -14.039 46.375 1 18.03 427 SER A N 1
ATOM 3422 C CA . SER A 1 427 ? 15.391 -15.156 47.312 1 18.03 427 SER A CA 1
ATOM 3423 C C . SER A 1 427 ? 14.57 -16.344 46.812 1 18.03 427 SER A C 1
ATOM 3425 O O . SER A 1 427 ? 13.758 -16.203 45.906 1 18.03 427 SER A O 1
ATOM 3427 N N . GLY A 1 428 ? 14.07 -17.172 47.812 1 17.61 428 GLY A N 1
ATOM 3428 C CA . GLY A 1 428 ? 13.719 -18.547 48.125 1 17.61 428 GLY A CA 1
ATOM 3429 C C . GLY A 1 428 ? 12.492 -19.031 47.375 1 17.61 428 GLY A C 1
ATOM 3430 O O . GLY A 1 428 ? 11.75 -18.219 46.781 1 17.61 428 GLY A O 1
ATOM 3431 N N . ALA A 1 429 ? 12.219 -20.516 47.469 1 19.02 429 ALA A N 1
ATOM 3432 C CA . ALA A 1 429 ? 11.641 -21.688 46.781 1 19.02 429 ALA A CA 1
ATOM 3433 C C . ALA A 1 429 ? 10.117 -21.609 46.781 1 19.02 429 ALA A C 1
ATOM 3435 O O . ALA A 1 429 ? 9.453 -22.344 46.062 1 19.02 429 ALA A O 1
ATOM 3436 N N . ASN A 1 430 ? 9.531 -20.859 47.719 1 17.09 430 ASN A N 1
ATOM 3437 C CA . ASN A 1 430 ? 8.266 -21.469 48.094 1 17.09 430 ASN A CA 1
ATOM 3438 C C . ASN A 1 430 ? 7.238 -21.406 46.969 1 17.09 430 ASN A C 1
ATOM 3440 O O . ASN A 1 430 ? 6.969 -20.328 46.438 1 17.09 430 ASN A O 1
ATOM 3444 N N . ILE A 1 431 ? 7.109 -22.547 46.312 1 19.39 431 ILE A N 1
ATOM 3445 C CA . ILE A 1 431 ? 6.293 -22.922 45.156 1 19.39 431 ILE A CA 1
ATOM 3446 C C . ILE A 1 431 ? 4.84 -22.531 45.406 1 19.39 431 ILE A C 1
ATOM 3448 O O . ILE A 1 431 ? 3.945 -23.391 45.375 1 19.39 431 ILE A O 1
ATOM 3452 N N . PRO A 1 432 ? 4.676 -21.328 46 1 17.39 432 PRO A N 1
ATOM 3453 C CA . PRO A 1 432 ? 3.309 -21.375 46.5 1 17.39 432 PRO A CA 1
ATOM 3454 C C . PRO A 1 432 ? 2.301 -21.875 45.469 1 17.39 432 PRO A C 1
ATOM 3456 O O . PRO A 1 432 ? 2.576 -21.828 44.25 1 17.39 432 PRO A O 1
ATOM 3459 N N . LYS A 1 433 ? 1.068 -22.203 46 1 18.67 433 LYS A N 1
ATOM 3460 C CA . LYS A 1 433 ? -0.209 -22.859 45.719 1 18.67 433 LYS A CA 1
ATOM 3461 C C . LYS A 1 433 ? -0.885 -22.25 44.5 1 18.67 433 LYS A C 1
ATOM 3463 O O . LYS A 1 433 ? -0.617 -21.094 44.156 1 18.67 433 LYS A O 1
ATOM 3468 N N . GLU A 1 434 ? -1.799 -23.031 43.875 1 19.73 434 GLU A N 1
ATOM 3469 C CA . GLU A 1 434 ? -2.639 -23.156 42.688 1 19.73 434 GLU A CA 1
ATOM 3470 C C . GLU A 1 434 ? -3.514 -21.922 42.5 1 19.73 434 GLU A C 1
ATOM 3472 O O . GLU A 1 434 ? -4.715 -22.031 42.219 1 19.73 434 GLU A O 1
ATOM 3477 N N . SER A 1 435 ? -3.027 -20.781 43 1 18.67 435 SER A N 1
ATOM 3478 C CA . SER A 1 435 ? -4.145 -19.875 43.25 1 18.67 435 SER A CA 1
ATOM 3479 C C . SER A 1 435 ? -5.023 -19.734 42 1 18.67 435 SER A C 1
ATOM 3481 O O . SER A 1 435 ? -4.578 -19.984 40.906 1 18.67 435 SER A O 1
ATOM 3483 N N . GLU A 1 436 ? -6.316 -19.438 42.312 1 19.42 436 GLU A N 1
ATOM 3484 C CA . GLU A 1 436 ? -7.66 -19.203 41.781 1 19.42 436 GLU A CA 1
ATOM 3485 C C . GLU A 1 436 ? -7.641 -18.188 40.625 1 19.42 436 GLU A C 1
ATOM 3487 O O . GLU A 1 436 ? -6.98 -17.141 40.719 1 19.42 436 GLU A O 1
ATOM 3492 N N . PHE A 1 437 ? -7.543 -18.781 39.5 1 20.8 437 PHE A N 1
ATOM 3493 C CA . PHE A 1 437 ? -7.926 -18.094 38.281 1 20.8 437 PHE A CA 1
ATOM 3494 C C . PHE A 1 437 ? -8.977 -17.031 38.562 1 20.8 437 PHE A C 1
ATOM 3496 O O . PHE A 1 437 ? -10.141 -17.344 38.812 1 20.8 437 PHE A O 1
ATOM 3503 N N . CYS A 1 438 ? -8.664 -16.141 39.562 1 19.53 438 CYS A N 1
ATOM 3504 C CA . CYS A 1 438 ? -9.648 -15.195 40.062 1 19.53 438 CYS A CA 1
ATOM 3505 C C . CYS A 1 438 ? -10.406 -14.531 38.906 1 19.53 438 CYS A C 1
ATOM 3507 O O . CYS A 1 438 ? -9.805 -13.852 38.094 1 19.53 438 CYS A O 1
ATOM 3509 N N . SER A 1 439 ? -11.461 -15.164 38.438 1 22.55 439 SER A N 1
ATOM 3510 C CA . SER A 1 439 ? -12.789 -14.688 38.062 1 22.55 439 SER A CA 1
ATOM 3511 C C . SER A 1 439 ? -13.195 -13.469 38.906 1 22.55 439 SER A C 1
ATOM 3513 O O . SER A 1 439 ? -14.383 -13.25 39.156 1 22.55 439 SER A O 1
ATOM 3515 N N . SER A 1 440 ? -12.32 -12.789 39.531 1 22.19 440 SER A N 1
ATOM 3516 C CA . SER A 1 440 ? -12.984 -11.75 40.312 1 22.19 440 SER A CA 1
ATOM 3517 C C . SER A 1 440 ? -13.828 -10.844 39.406 1 22.19 440 SER A C 1
ATOM 3519 O O . SER A 1 440 ? -13.312 -10.234 38.469 1 22.19 440 SER A O 1
ATOM 3521 N N . SER A 1 441 ? -15.094 -11.242 39.219 1 24.02 441 SER A N 1
ATOM 3522 C CA . SER A 1 441 ? -16.406 -10.609 39.094 1 24.02 441 SER A CA 1
ATOM 3523 C C . SER A 1 441 ? -16.5 -9.336 39.906 1 24.02 441 SER A C 1
ATOM 3525 O O . SER A 1 441 ? -17.578 -8.93 40.312 1 24.02 441 SER A O 1
ATOM 3527 N N . ASN A 1 442 ? -15.539 -8.828 40.5 1 23.98 442 ASN A N 1
ATOM 3528 C CA . ASN A 1 442 ? -16 -7.59 41.125 1 23.98 442 ASN A CA 1
ATOM 3529 C C . ASN A 1 442 ? -16.594 -6.629 40.094 1 23.98 442 ASN A C 1
ATOM 3531 O O . ASN A 1 442 ? -16.109 -6.555 38.938 1 23.98 442 ASN A O 1
ATOM 3535 N N . THR A 1 443 ? -17.891 -6.117 40.25 1 26.2 443 THR A N 1
ATOM 3536 C CA . THR A 1 443 ? -18.906 -5.227 39.719 1 26.2 443 THR A CA 1
ATOM 3537 C C . THR A 1 443 ? -18.281 -3.947 39.156 1 26.2 443 THR A C 1
ATOM 3539 O O . THR A 1 443 ? -18.922 -2.898 39.125 1 26.2 443 THR A O 1
ATOM 3542 N N . ARG A 1 444 ? -17.031 -3.801 39.156 1 26.09 444 ARG A N 1
ATOM 3543 C CA . ARG A 1 444 ? -16.812 -2.436 38.719 1 26.09 444 ARG A CA 1
ATOM 3544 C C . ARG A 1 444 ? -17.188 -2.287 37.25 1 26.09 444 ARG A C 1
ATOM 3546 O O . ARG A 1 444 ? -16.703 -3.029 36.375 1 26.09 444 ARG A O 1
ATOM 3553 N N . ASN A 1 445 ? -18.297 -1.801 36.688 1 30.56 445 ASN A N 1
ATOM 3554 C CA . ASN A 1 445 ? -19.141 -1.503 35.531 1 30.56 445 ASN A CA 1
ATOM 3555 C C . ASN A 1 445 ? -18.328 -1.021 34.344 1 30.56 445 ASN A C 1
ATOM 3557 O O . ASN A 1 445 ? -18.891 -0.511 33.375 1 30.56 445 ASN A O 1
ATOM 3561 N N . GLY A 1 446 ? -17.078 -0.59 34.438 1 33.84 446 GLY A N 1
ATOM 3562 C CA . GLY A 1 446 ? -16.75 0.211 33.25 1 33.84 446 GLY A CA 1
ATOM 3563 C C . GLY A 1 446 ? -16.453 -0.623 32.031 1 33.84 446 GLY A C 1
ATOM 3564 O O . GLY A 1 446 ? -15.867 -1.7 32.125 1 33.84 446 GLY A O 1
ATOM 3565 N N . ASP A 1 447 ? -17.281 -0.793 30.938 1 36.81 447 ASP A N 1
ATOM 3566 C CA . ASP A 1 447 ? -17.422 -1.356 29.594 1 36.81 447 ASP A CA 1
ATOM 3567 C C . ASP A 1 447 ? -16.094 -1.287 28.828 1 36.81 447 ASP A C 1
ATOM 3569 O O . ASP A 1 447 ? -15.82 -0.296 28.141 1 36.81 447 ASP A O 1
ATOM 3573 N N . TYR A 1 448 ? -15.023 -1.921 29.297 1 39.06 448 TYR A N 1
ATOM 3574 C CA . TYR A 1 448 ? -13.742 -1.919 28.609 1 39.06 448 TYR A CA 1
ATOM 3575 C C . TYR A 1 448 ? -13.82 -2.723 27.312 1 39.06 448 TYR A C 1
ATOM 3577 O O . TYR A 1 448 ? -14.602 -3.672 27.203 1 39.06 448 TYR A O 1
ATOM 3585 N N . LEU A 1 449 ? -13.508 -2.172 26.219 1 47 449 LEU A N 1
ATOM 3586 C CA . LEU A 1 449 ? -13.336 -2.826 24.922 1 47 449 LEU A CA 1
ATOM 3587 C C . LEU A 1 449 ? -12.422 -4.043 25.047 1 47 449 LEU A C 1
ATOM 3589 O O . LEU A 1 449 ? -11.273 -3.922 25.469 1 47 449 LEU A O 1
ATOM 3593 N N . ASP A 1 450 ? -12.844 -5.23 25.406 1 43.78 450 ASP A N 1
ATOM 3594 C CA . ASP A 1 450 ? -12.086 -6.477 25.516 1 43.78 450 ASP A CA 1
ATOM 3595 C C . ASP A 1 450 ? -11.32 -6.758 24.219 1 43.78 450 ASP A C 1
ATOM 3597 O O . ASP A 1 450 ? -11.922 -7.109 23.203 1 43.78 450 ASP A O 1
ATOM 3601 N N . VAL A 1 451 ? -10.359 -6.043 24.047 1 43.47 451 VAL A N 1
ATOM 3602 C CA . VAL A 1 451 ? -9.508 -6.309 22.891 1 43.47 451 VAL A CA 1
ATOM 3603 C C . VAL A 1 451 ? -8.672 -7.559 23.141 1 43.47 451 VAL A C 1
ATOM 3605 O O . VAL A 1 451 ? -7.906 -7.621 24.094 1 43.47 451 VAL A O 1
ATOM 3608 N N . GLY A 1 452 ? -9.195 -8.688 22.891 1 38 452 GLY A N 1
ATOM 3609 C CA . GLY A 1 452 ? -8.555 -9.984 23.062 1 38 452 GLY A CA 1
ATOM 3610 C C . GLY A 1 452 ? -7.102 -9.992 22.625 1 38 452 GLY A C 1
ATOM 3611 O O . GLY A 1 452 ? -6.219 -9.57 23.375 1 38 452 GLY A O 1
ATOM 3612 N N . ILE A 1 453 ? -6.785 -10.531 21.391 1 36.78 453 ILE A N 1
ATOM 3613 C CA . ILE A 1 453 ? -5.59 -11.148 20.812 1 36.78 453 ILE A CA 1
ATOM 3614 C C . ILE A 1 453 ? -4.621 -10.062 20.359 1 36.78 453 ILE A C 1
ATOM 3616 O O . ILE A 1 453 ? -4.992 -9.18 19.578 1 36.78 453 ILE A O 1
ATOM 3620 N N . GLY A 1 454 ? -3.342 -9.883 20.859 1 45.69 454 GLY A N 1
ATOM 3621 C CA . GLY A 1 454 ? -2.166 -9.195 20.344 1 45.69 454 GLY A CA 1
ATOM 3622 C C . GLY A 1 454 ? -1.973 -7.816 20.938 1 45.69 454 GLY A C 1
ATOM 3623 O O . GLY A 1 454 ? -1.318 -6.961 20.344 1 45.69 454 GLY A O 1
ATOM 3624 N N . GLN A 1 455 ? -2.949 -7.465 21.734 1 51.47 455 GLN A N 1
ATOM 3625 C CA . GLN A 1 455 ? -2.719 -6.121 22.25 1 51.47 455 GLN A CA 1
ATOM 3626 C C . GLN A 1 455 ? -1.474 -6.078 23.141 1 51.47 455 GLN A C 1
ATOM 3628 O O . GLN A 1 455 ? -1.281 -6.949 23.984 1 51.47 455 GLN A O 1
ATOM 3633 N N . VAL A 1 456 ? -0.515 -5.312 22.641 1 58.06 456 VAL A N 1
ATOM 3634 C CA . VAL A 1 456 ? 0.736 -5.016 23.328 1 58.06 456 VAL A CA 1
ATOM 3635 C C . VAL A 1 456 ? 0.44 -4.465 24.719 1 58.06 456 VAL A C 1
ATOM 3637 O O . VAL A 1 456 ? -0.562 -3.775 24.922 1 58.06 456 VAL A O 1
ATOM 3640 N N . SER A 1 457 ? 0.917 -5.07 25.688 1 67.88 457 SER A N 1
ATOM 3641 C CA . SER A 1 457 ? 0.789 -4.586 27.062 1 67.88 457 SER A CA 1
ATOM 3642 C C . SER A 1 457 ? 1.394 -3.197 27.219 1 67.88 457 SER A C 1
ATOM 3644 O O . SER A 1 457 ? 2.617 -3.047 27.25 1 67.88 457 SER A O 1
ATOM 3646 N N . VAL A 1 458 ? 0.638 -2.154 27.047 1 83.94 458 VAL A N 1
ATOM 3647 C CA . VAL A 1 458 ? 1.059 -0.757 27.094 1 83.94 458 VAL A CA 1
ATOM 3648 C C . VAL A 1 458 ? 0.301 -0.031 28.203 1 83.94 458 VAL A C 1
ATOM 3650 O O . VAL A 1 458 ? -0.879 -0.302 28.438 1 83.94 458 VAL A O 1
ATOM 3653 N N . LYS A 1 459 ? 1.1 0.719 29.016 1 89.25 459 LYS A N 1
ATOM 3654 C CA . LYS A 1 459 ? 0.487 1.63 29.969 1 89.25 459 LYS A CA 1
ATOM 3655 C C . LYS A 1 459 ? 0.193 2.986 29.328 1 89.25 459 LYS A C 1
ATOM 3657 O O . LYS A 1 459 ? 1.098 3.645 28.812 1 89.25 459 LYS A O 1
ATOM 3662 N N . TYR A 1 460 ? -1.004 3.43 29.453 1 91.75 460 TYR A N 1
ATOM 3663 C CA . TYR A 1 460 ? -1.394 4.656 28.766 1 91.75 460 TYR A CA 1
ATOM 3664 C C . TYR A 1 460 ? -1.459 5.828 29.734 1 91.75 460 TYR A C 1
ATOM 3666 O O . TYR A 1 460 ? -2.121 5.738 30.781 1 91.75 460 TYR A O 1
ATOM 3674 N N . PRO A 1 461 ? -0.761 6.914 29.422 1 93.12 461 PRO A N 1
ATOM 3675 C CA . PRO A 1 461 ? -0.8 8.102 30.281 1 93.12 461 PRO A CA 1
ATOM 3676 C C . PRO A 1 461 ? -2.162 8.797 30.266 1 93.12 461 PRO A C 1
ATOM 3678 O O . PRO A 1 461 ? -2.949 8.594 29.328 1 93.12 461 PRO A O 1
ATOM 3681 N N . ARG A 1 462 ? -2.357 9.625 31.266 1 93.81 462 ARG A N 1
ATOM 3682 C CA . ARG A 1 462 ? -3.623 10.336 31.391 1 93.81 462 ARG A CA 1
ATOM 3683 C C . ARG A 1 462 ? -3.498 11.766 30.859 1 93.81 462 ARG A C 1
ATOM 3685 O O . ARG A 1 462 ? -2.467 12.414 31.047 1 93.81 462 ARG A O 1
ATOM 3692 N N . LEU A 1 463 ? -4.531 12.211 30.234 1 95.56 463 LEU A N 1
ATOM 3693 C CA . LEU A 1 463 ? -4.621 13.602 29.828 1 95.56 463 LEU A CA 1
ATOM 3694 C C . LEU A 1 463 ? -5.164 14.469 30.953 1 95.56 463 LEU A C 1
ATOM 3696 O O . LEU A 1 463 ? -6.047 14.039 31.703 1 95.56 463 LEU A O 1
ATOM 3700 N N . ILE A 1 464 ? -4.688 15.703 31.078 1 94.88 464 ILE A N 1
ATOM 3701 C CA . ILE A 1 464 ? -5.066 16.562 32.188 1 94.88 464 ILE A CA 1
ATOM 3702 C C . ILE A 1 464 ? -6.328 17.344 31.844 1 94.88 464 ILE A C 1
ATOM 3704 O O . ILE A 1 464 ? -6.723 18.266 32.562 1 94.88 464 ILE A O 1
ATOM 3708 N N . TYR A 1 465 ? -6.906 17.078 30.75 1 94.06 465 TYR A N 1
ATOM 3709 C CA . TYR A 1 465 ? -8.164 17.672 30.312 1 94.06 465 TYR A CA 1
ATOM 3710 C C . TYR A 1 465 ? -9.07 16.609 29.688 1 94.06 465 TYR A C 1
ATOM 3712 O O . TYR A 1 465 ? -8.625 15.5 29.406 1 94.06 465 TYR A O 1
ATOM 3720 N N . LYS A 1 466 ? -10.336 16.938 29.5 1 94.88 466 LYS A N 1
ATOM 3721 C CA . LYS A 1 466 ? -11.32 16.047 28.875 1 94.88 466 LYS A CA 1
ATOM 3722 C C . LYS A 1 466 ? -11.758 16.578 27.516 1 94.88 466 LYS A C 1
ATOM 3724 O O . LYS A 1 466 ? -12.508 17.562 27.453 1 94.88 466 LYS A O 1
ATOM 3729 N N . PRO A 1 467 ? -11.305 15.906 26.5 1 96.69 467 PRO A N 1
ATOM 3730 C CA . PRO A 1 467 ? -11.68 16.391 25.172 1 96.69 467 PRO A CA 1
ATOM 3731 C C . PRO A 1 467 ? -13.18 16.312 24.922 1 96.69 467 PRO A C 1
ATOM 3733 O O . PRO A 1 467 ? -13.828 15.344 25.328 1 96.69 467 PRO A O 1
ATOM 3736 N N . GLU A 1 468 ? -13.711 17.312 24.234 1 96.75 468 GLU A N 1
ATOM 3737 C CA . GLU A 1 468 ? -15.125 17.328 23.875 1 96.75 468 GLU A CA 1
ATOM 3738 C C . GLU A 1 468 ? -15.398 16.469 22.656 1 96.75 468 GLU A C 1
ATOM 3740 O O . GLU A 1 468 ? -16.406 15.75 22.594 1 96.75 468 GLU A O 1
ATOM 3745 N N . ILE A 1 469 ? -14.555 16.609 21.703 1 97.94 469 ILE A N 1
ATOM 3746 C CA . ILE A 1 469 ? -14.742 15.891 20.438 1 97.94 469 ILE A CA 1
ATOM 3747 C C . ILE A 1 469 ? -13.398 15.344 19.953 1 97.94 469 ILE A C 1
ATOM 3749 O O . ILE A 1 469 ? -12.367 16.016 20.078 1 97.94 469 ILE A O 1
ATOM 3753 N N . PHE A 1 470 ? -13.398 14.141 19.484 1 98.44 470 PHE A N 1
ATOM 3754 C CA . PHE A 1 470 ? -12.266 13.508 18.828 1 98.44 470 PHE A CA 1
ATOM 3755 C C . PHE A 1 470 ? -12.516 13.398 17.328 1 98.44 470 PHE A C 1
ATOM 3757 O O . PHE A 1 470 ? -13.414 12.664 16.891 1 98.44 470 PHE A O 1
ATOM 3764 N N . PHE A 1 471 ? -11.727 14.125 16.516 1 98.56 471 PHE A N 1
ATOM 3765 C CA . PHE A 1 471 ? -11.82 14.062 15.055 1 98.56 471 PHE A CA 1
ATOM 3766 C C . PHE A 1 471 ? -10.703 13.203 14.484 1 98.56 471 PHE A C 1
ATOM 3768 O O . PHE A 1 471 ? -9.523 13.523 14.625 1 98.56 471 PHE A O 1
ATOM 3775 N N . ALA A 1 472 ? -11.055 12.172 13.789 1 98.19 472 ALA A N 1
ATOM 3776 C CA . ALA A 1 472 ? -10.086 11.305 13.125 1 98.19 472 ALA A CA 1
ATOM 3777 C C . ALA A 1 472 ? -10.094 11.523 11.617 1 98.19 472 ALA A C 1
ATOM 3779 O O . ALA A 1 472 ? -11.109 11.312 10.961 1 98.19 472 ALA A O 1
ATOM 3780 N N . PHE A 1 473 ? -8.938 11.922 11.078 1 96.44 473 PHE A N 1
ATOM 3781 C CA . PHE A 1 473 ? -8.805 12.156 9.648 1 96.44 473 PHE A CA 1
ATOM 3782 C C . PHE A 1 473 ? -8.094 11 8.969 1 96.44 473 PHE A C 1
ATOM 3784 O O . PHE A 1 473 ? -6.945 10.688 9.305 1 96.44 473 PHE A O 1
ATOM 3791 N N . GLY A 1 474 ? -8.758 10.414 7.969 1 93.69 474 GLY A N 1
ATOM 3792 C CA . GLY A 1 474 ? -8.117 9.32 7.258 1 93.69 474 GLY A CA 1
ATOM 3793 C C . GLY A 1 474 ? -7.5 8.289 8.18 1 93.69 474 GLY A C 1
ATOM 3794 O O . GLY A 1 474 ? -6.324 7.941 8.039 1 93.69 474 GLY A O 1
ATOM 3795 N N . SER A 1 475 ? -8.289 7.758 9.039 1 94.31 475 SER A N 1
ATOM 3796 C CA . SER A 1 475 ? -7.766 6.98 10.164 1 94.31 475 SER A CA 1
ATOM 3797 C C . SER A 1 475 ? -7.758 5.488 9.844 1 94.31 475 SER A C 1
ATOM 3799 O O . SER A 1 475 ? -8.68 4.984 9.203 1 94.31 475 SER A O 1
ATOM 3801 N N . PRO A 1 476 ? -6.715 4.781 10.227 1 92.19 476 PRO A N 1
ATOM 3802 C CA . PRO A 1 476 ? -6.672 3.32 10.117 1 92.19 476 PRO A CA 1
ATOM 3803 C C . PRO A 1 476 ? -7.16 2.619 11.383 1 92.19 476 PRO A C 1
ATOM 3805 O O . PRO A 1 476 ? -6.793 1.471 11.641 1 92.19 476 PRO A O 1
ATOM 3808 N N . ILE A 1 477 ? -7.934 3.262 12.195 1 94.38 477 ILE A N 1
ATOM 3809 C CA . ILE A 1 477 ? -8.359 2.746 13.492 1 94.38 477 ILE A CA 1
ATOM 3810 C C . ILE A 1 477 ? -9.094 1.421 13.305 1 94.38 477 ILE A C 1
ATOM 3812 O O . ILE A 1 477 ? -8.766 0.426 13.961 1 94.38 477 ILE A O 1
ATOM 3816 N N . GLY A 1 478 ? -10.07 1.445 12.375 1 93.12 478 GLY A N 1
ATOM 3817 C CA . GLY A 1 478 ? -10.828 0.23 12.141 1 93.12 478 GLY A CA 1
ATOM 3818 C C . GLY A 1 478 ? -9.961 -0.959 11.773 1 93.12 478 GLY A C 1
ATOM 3819 O O . GLY A 1 478 ? -10.172 -2.066 12.273 1 93.12 478 GLY A O 1
ATOM 3820 N N . MET A 1 479 ? -9.062 -0.714 10.922 1 89.69 479 MET A N 1
ATOM 3821 C CA . MET A 1 479 ? -8.164 -1.768 10.469 1 89.69 479 MET A CA 1
ATOM 3822 C C . MET A 1 479 ? -7.352 -2.332 11.625 1 89.69 479 MET A C 1
ATOM 3824 O O . MET A 1 479 ? -7.254 -3.551 11.781 1 89.69 479 MET A O 1
ATOM 3828 N N . PHE A 1 480 ? -6.766 -1.52 12.461 1 87.12 480 PHE A N 1
ATOM 3829 C CA . PHE A 1 480 ? -5.93 -1.955 13.57 1 87.12 480 PHE A CA 1
ATOM 3830 C C . PHE A 1 480 ? -6.754 -2.703 14.609 1 87.12 480 PHE A C 1
ATOM 3832 O O . PHE A 1 480 ? -6.301 -3.705 15.164 1 87.12 480 PHE A O 1
ATOM 3839 N N . LEU A 1 481 ? -7.922 -2.176 14.867 1 89.75 481 LEU A N 1
ATOM 3840 C CA . LEU A 1 481 ? -8.789 -2.857 15.828 1 89.75 481 LEU A CA 1
ATOM 3841 C C . LEU A 1 481 ? -9.117 -4.266 15.352 1 89.75 481 LEU A C 1
ATOM 3843 O O . LEU A 1 481 ? -9.125 -5.211 16.141 1 89.75 481 LEU A O 1
ATOM 3847 N N . THR A 1 482 ? -9.367 -4.422 14.102 1 86.25 482 THR A N 1
ATOM 3848 C CA . THR A 1 482 ? -9.711 -5.711 13.516 1 86.25 482 THR A CA 1
ATOM 3849 C C . THR A 1 482 ? -8.523 -6.668 13.578 1 86.25 482 THR A C 1
ATOM 3851 O O . THR A 1 482 ? -8.672 -7.824 13.977 1 86.25 482 THR A O 1
ATOM 3854 N N . VAL A 1 483 ? -7.43 -6.168 13.172 1 79.38 483 VAL A N 1
ATOM 3855 C CA . VAL A 1 483 ? -6.234 -6.996 13.109 1 79.38 483 VAL A CA 1
ATOM 3856 C C . VAL A 1 483 ? -5.812 -7.402 14.523 1 79.38 483 VAL A C 1
ATOM 3858 O O . VAL A 1 483 ? -5.273 -8.492 14.727 1 79.38 483 VAL A O 1
ATOM 3861 N N . ARG A 1 484 ? -6.117 -6.508 15.469 1 78.12 484 ARG A N 1
ATOM 3862 C CA . ARG A 1 484 ? -5.828 -6.805 16.859 1 78.12 484 ARG A CA 1
ATOM 3863 C C . ARG A 1 484 ? -6.797 -7.844 17.422 1 78.12 484 ARG A C 1
ATOM 3865 O O . ARG A 1 484 ? -6.645 -8.305 18.547 1 78.12 484 ARG A O 1
ATOM 3872 N N . GLY A 1 485 ? -7.848 -8.125 16.656 1 76 485 GLY A N 1
ATOM 3873 C CA . GLY A 1 485 ? -8.727 -9.219 17.047 1 76 485 GLY A CA 1
ATOM 3874 C C . GLY A 1 485 ? -10.078 -8.75 17.547 1 76 485 GLY A C 1
ATOM 3875 O O . GLY A 1 485 ? -10.867 -9.555 18.047 1 76 485 GLY A O 1
ATOM 3876 N N . LEU A 1 486 ? -10.273 -7.449 17.5 1 83.44 486 LEU A N 1
ATOM 3877 C CA . LEU A 1 486 ? -11.586 -6.957 17.922 1 83.44 486 LEU A CA 1
ATOM 3878 C C . LEU A 1 486 ? -12.648 -7.266 16.875 1 83.44 486 LEU A C 1
ATOM 3880 O O . LEU A 1 486 ? -12.578 -6.773 15.75 1 83.44 486 LEU A O 1
ATOM 3884 N N . LYS A 1 487 ? -13.602 -7.996 17.188 1 79 487 LYS A N 1
ATOM 3885 C CA . LYS A 1 487 ? -14.617 -8.414 16.234 1 79 487 LYS A CA 1
ATOM 3886 C C . LYS A 1 487 ? -15.758 -7.402 16.172 1 79 487 LYS A C 1
ATOM 3888 O O . LYS A 1 487 ? -16.297 -7.141 15.094 1 79 487 LYS A O 1
ATOM 3893 N N . ARG A 1 488 ? -16.062 -6.887 17.406 1 87.06 488 ARG A N 1
ATOM 3894 C CA . ARG A 1 488 ? -17.188 -5.965 17.453 1 87.06 488 ARG A CA 1
ATOM 3895 C C . ARG A 1 488 ? -17 -4.938 18.578 1 87.06 488 ARG A C 1
ATOM 3897 O O . ARG A 1 488 ? -16.469 -5.258 19.641 1 87.06 488 ARG A O 1
ATOM 3904 N N . ILE A 1 489 ? -17.422 -3.744 18.25 1 89.44 489 ILE A N 1
ATOM 3905 C CA . ILE A 1 489 ? -17.469 -2.697 19.266 1 89.44 489 ILE A CA 1
ATOM 3906 C C . ILE A 1 489 ? -18.828 -2.695 19.953 1 89.44 489 ILE A C 1
ATOM 3908 O O . ILE A 1 489 ? -19.859 -2.664 19.281 1 89.44 489 ILE A O 1
ATOM 3912 N N . ASP A 1 490 ? -18.828 -2.695 21.188 1 89.88 490 ASP A N 1
ATOM 3913 C CA . ASP A 1 490 ? -20.078 -2.633 21.938 1 89.88 490 ASP A CA 1
ATOM 3914 C C . ASP A 1 490 ? -20.828 -1.341 21.641 1 89.88 490 ASP A C 1
ATOM 3916 O O . ASP A 1 490 ? -20.297 -0.245 21.797 1 89.88 490 ASP A O 1
ATOM 3920 N N . PRO A 1 491 ? -22.016 -1.457 21.156 1 89.94 491 PRO A N 1
ATOM 3921 C CA . PRO A 1 491 ? -22.812 -0.263 20.828 1 89.94 491 PRO A CA 1
ATOM 3922 C C . PRO A 1 491 ? -22.969 0.673 22.031 1 89.94 491 PRO A C 1
ATOM 3924 O O . PRO A 1 491 ? -23.234 1.866 21.844 1 89.94 491 PRO A O 1
ATOM 3927 N N . ASN A 1 492 ? -22.812 0.178 23.203 1 90.12 492 ASN A N 1
ATOM 3928 C CA . ASN A 1 492 ? -22.953 1 24.391 1 90.12 492 ASN A CA 1
ATOM 3929 C C . ASN A 1 492 ? -21.625 1.598 24.844 1 90.12 492 ASN A C 1
ATOM 3931 O O . ASN A 1 492 ? -21.578 2.396 25.781 1 90.12 492 ASN A O 1
ATOM 3935 N N . TYR A 1 493 ? -20.719 1.265 24.141 1 91.06 493 TYR A N 1
ATOM 3936 C CA . TYR A 1 493 ? -19.391 1.758 24.531 1 91.06 493 TYR A CA 1
ATOM 3937 C C . TYR A 1 493 ? -19.266 3.248 24.234 1 91.06 493 TYR A C 1
ATOM 3939 O O . TYR A 1 493 ? -19.734 3.73 23.203 1 91.06 493 TYR A O 1
ATOM 3947 N N . ARG A 1 494 ? -18.719 3.939 25.219 1 91.56 494 ARG A N 1
ATOM 3948 C CA . ARG A 1 494 ? -18.344 5.344 25.094 1 91.56 494 ARG A CA 1
ATOM 3949 C C . ARG A 1 494 ? -16.953 5.586 25.672 1 91.56 494 ARG A C 1
ATOM 3951 O O . ARG A 1 494 ? -16.531 4.891 26.594 1 91.56 494 ARG A O 1
ATOM 3958 N N . PHE A 1 495 ? -16.25 6.57 25.047 1 93.69 495 PHE A N 1
ATOM 3959 C CA . PHE A 1 495 ? -14.977 6.93 25.656 1 93.69 495 PHE A CA 1
ATOM 3960 C C . PHE A 1 495 ? -15.18 7.414 27.078 1 93.69 495 PHE A C 1
ATOM 3962 O O . PHE A 1 495 ? -16.156 8.102 27.375 1 93.69 495 PHE A O 1
ATOM 3969 N N . PRO A 1 496 ? -14.281 7.117 27.922 1 92.19 496 PRO A N 1
ATOM 3970 C CA . PRO A 1 496 ? -14.43 7.531 29.312 1 92.19 496 PRO A CA 1
ATOM 3971 C C . PRO A 1 496 ? -14.445 9.047 29.484 1 92.19 496 PRO A C 1
ATOM 3973 O O . PRO A 1 496 ? -15.188 9.57 30.312 1 92.19 496 PRO A O 1
ATOM 3976 N N . THR A 1 497 ? -13.641 9.766 28.688 1 93.81 497 THR A N 1
ATOM 3977 C CA . THR A 1 497 ? -13.469 11.188 28.953 1 93.81 497 THR A CA 1
ATOM 3978 C C . THR A 1 497 ? -13.82 12.023 27.719 1 93.81 497 THR A C 1
ATOM 3980 O O . THR A 1 497 ? -13.672 13.242 27.734 1 93.81 497 THR A O 1
ATOM 3983 N N . CYS A 1 498 ? -14.195 11.414 26.641 1 94.38 498 CYS A N 1
ATOM 3984 C CA . CYS A 1 498 ? -14.477 12.125 25.406 1 94.38 498 CYS A CA 1
ATOM 3985 C C . CYS A 1 498 ? -15.914 11.875 24.953 1 94.38 498 CYS A C 1
ATOM 3987 O O . CYS A 1 498 ? -16.359 10.734 24.891 1 94.38 498 CYS A O 1
ATOM 3989 N N . LYS A 1 499 ? -16.625 12.891 24.5 1 91.25 499 LYS A N 1
ATOM 3990 C CA . LYS A 1 499 ? -18.047 12.805 24.25 1 91.25 499 LYS A CA 1
ATOM 3991 C C . LYS A 1 499 ? -18.328 12.523 22.781 1 91.25 499 LYS A C 1
ATOM 3993 O O . LYS A 1 499 ? -19.266 11.789 22.453 1 91.25 499 LYS A O 1
ATOM 3998 N N . GLY A 1 500 ? -17.578 13.117 21.984 1 95 500 GLY A N 1
ATOM 3999 C CA . GLY A 1 500 ? -17.844 13 20.562 1 95 500 GLY A CA 1
ATOM 4000 C C . GLY A 1 500 ? -16.719 12.328 19.812 1 95 500 GLY A C 1
ATOM 4001 O O . GLY A 1 500 ? -15.555 12.391 20.219 1 95 500 GLY A O 1
ATOM 4002 N N . PHE A 1 501 ? -17.094 11.68 18.656 1 97.38 501 PHE A N 1
ATOM 4003 C CA . PHE A 1 501 ? -16.109 11 17.828 1 97.38 501 PHE A CA 1
ATOM 4004 C C . PHE A 1 501 ? -16.531 11.023 16.359 1 97.38 501 PHE A C 1
ATOM 4006 O O . PHE A 1 501 ? -17.594 10.508 16 1 97.38 501 PHE A O 1
ATOM 4013 N N . PHE A 1 502 ? -15.719 11.602 15.531 1 97.81 502 PHE A N 1
ATOM 4014 C CA . PHE A 1 502 ? -15.977 11.68 14.102 1 97.81 502 PHE A CA 1
ATOM 4015 C C . PHE A 1 502 ? -14.844 11.031 13.312 1 97.81 502 PHE A C 1
ATOM 4017 O O . PHE A 1 502 ? -13.68 11.422 13.445 1 97.81 502 PHE A O 1
ATOM 4024 N N . ASN A 1 503 ? -15.164 10.047 12.523 1 98.06 503 ASN A N 1
ATOM 4025 C CA . ASN A 1 503 ? -14.242 9.422 11.578 1 98.06 503 ASN A CA 1
ATOM 4026 C C . ASN A 1 503 ? -14.438 9.969 10.164 1 98.06 503 ASN A C 1
ATOM 4028 O O . ASN A 1 503 ? -15.367 9.562 9.461 1 98.06 503 ASN A O 1
ATOM 4032 N N . ILE A 1 504 ? -13.539 10.836 9.781 1 97.88 504 ILE A N 1
ATOM 4033 C CA . ILE A 1 504 ? -13.688 11.562 8.516 1 97.88 504 ILE A CA 1
ATOM 4034 C C . ILE A 1 504 ? -12.672 11.031 7.504 1 97.88 504 ILE A C 1
ATOM 4036 O O . ILE A 1 504 ? -11.477 10.961 7.797 1 97.88 504 ILE A O 1
ATOM 4040 N N . TYR A 1 505 ? -13.141 10.703 6.285 1 96.38 505 TYR A N 1
ATOM 4041 C CA . TYR A 1 505 ? -12.18 10.188 5.316 1 96.38 505 TYR A CA 1
ATOM 4042 C C . TYR A 1 505 ? -12.609 10.523 3.893 1 96.38 505 TYR A C 1
ATOM 4044 O O . TYR A 1 505 ? -13.773 10.844 3.648 1 96.38 505 TYR A O 1
ATOM 4052 N N . HIS A 1 506 ? -11.625 10.602 3.043 1 93.06 506 HIS A N 1
ATOM 4053 C CA . HIS A 1 506 ? -11.828 10.68 1.601 1 93.06 506 HIS A CA 1
ATOM 4054 C C . HIS A 1 506 ? -12.031 9.297 0.999 1 93.06 506 HIS A C 1
ATOM 4056 O O . HIS A 1 506 ? -11.367 8.336 1.395 1 93.06 506 HIS A O 1
ATOM 4062 N N . PRO A 1 507 ? -12.93 9.141 0.06 1 90.31 507 PRO A N 1
ATOM 4063 C CA . PRO A 1 507 ? -13.211 7.812 -0.489 1 90.31 507 PRO A CA 1
ATOM 4064 C C . PRO A 1 507 ? -11.992 7.184 -1.165 1 90.31 507 PRO A C 1
ATOM 4066 O O . PRO A 1 507 ? -11.867 5.957 -1.195 1 90.31 507 PRO A O 1
ATOM 4069 N N . PHE A 1 508 ? -11.078 7.98 -1.646 1 86.88 508 PHE A N 1
ATOM 4070 C CA . PHE A 1 508 ? -9.93 7.445 -2.361 1 86.88 508 PHE A CA 1
ATOM 4071 C C . PHE A 1 508 ? -8.719 7.336 -1.438 1 86.88 508 PHE A C 1
ATOM 4073 O O . PHE A 1 508 ? -7.625 6.984 -1.879 1 86.88 508 PHE A O 1
ATOM 4080 N N . ASP A 1 509 ? -8.852 7.688 -0.189 1 89.25 509 ASP A N 1
ATOM 4081 C CA . ASP A 1 509 ? -7.758 7.555 0.771 1 89.25 509 ASP A CA 1
ATOM 4082 C C . ASP A 1 509 ? -7.461 6.082 1.059 1 89.25 509 ASP A C 1
ATOM 4084 O O . ASP A 1 509 ? -8.281 5.383 1.65 1 89.25 509 ASP A O 1
ATOM 4088 N N . PRO A 1 510 ? -6.344 5.59 0.762 1 86.38 510 PRO A N 1
ATOM 4089 C CA . PRO A 1 510 ? -6.035 4.164 0.917 1 86.38 510 PRO A CA 1
ATOM 4090 C C . PRO A 1 510 ? -5.84 3.76 2.375 1 86.38 510 PRO A C 1
ATOM 4092 O O . PRO A 1 510 ? -5.871 2.568 2.699 1 86.38 510 PRO A O 1
ATOM 4095 N N . VAL A 1 511 ? -5.641 4.629 3.258 1 87.75 511 VAL A N 1
ATOM 4096 C CA . VAL A 1 511 ? -5.328 4.324 4.648 1 87.75 511 VAL A CA 1
ATOM 4097 C C . VAL A 1 511 ? -6.609 4.316 5.477 1 87.75 511 VAL A C 1
ATOM 4099 O O . VAL A 1 511 ? -6.648 3.754 6.574 1 87.75 511 VAL A O 1
ATOM 4102 N N . ALA A 1 512 ? -7.574 4.883 4.973 1 92.94 512 ALA A N 1
ATOM 4103 C CA . ALA A 1 512 ? -8.805 5.102 5.738 1 92.94 512 ALA A CA 1
ATOM 4104 C C . ALA A 1 512 ? -9.68 3.854 5.73 1 92.94 512 ALA A C 1
ATOM 4106 O O . ALA A 1 512 ? -9.805 3.18 4.707 1 92.94 512 ALA A O 1
ATOM 4107 N N . TYR A 1 513 ? -10.305 3.508 6.855 1 94.75 513 TYR A N 1
ATOM 4108 C CA . TYR A 1 513 ? -11.258 2.412 7.02 1 94.75 513 TYR A CA 1
ATOM 4109 C C . TYR A 1 513 ? -12.492 2.873 7.781 1 94.75 513 TYR A C 1
ATOM 4111 O O . TYR A 1 513 ? -12.438 3.846 8.539 1 94.75 513 TYR A O 1
ATOM 4119 N N . ARG A 1 514 ? -13.594 2.164 7.562 1 96.06 514 ARG A N 1
ATOM 4120 C CA . ARG A 1 514 ? -14.828 2.471 8.273 1 96.06 514 ARG A CA 1
ATOM 4121 C C . ARG A 1 514 ? -14.797 1.908 9.688 1 96.06 514 ARG A C 1
ATOM 4123 O O . ARG A 1 514 ? -14.023 1 9.984 1 96.06 514 ARG A O 1
ATOM 4130 N N . ILE A 1 515 ? -15.672 2.477 10.539 1 95.5 515 ILE A N 1
ATOM 4131 C CA . ILE A 1 515 ? -15.758 2.021 11.922 1 95.5 515 ILE A CA 1
ATOM 4132 C C . ILE A 1 515 ? -17.172 1.531 12.219 1 95.5 515 ILE A C 1
ATOM 4134 O O . ILE A 1 515 ? -17.359 0.595 12.992 1 95.5 515 ILE A O 1
ATOM 4138 N N . GLU A 1 516 ? -18.141 2.068 11.594 1 94.88 516 GLU A N 1
ATOM 4139 C CA . GLU A 1 516 ? -19.547 1.801 11.891 1 94.88 516 GLU A CA 1
ATOM 4140 C C . GLU A 1 516 ? -19.891 0.327 11.68 1 94.88 516 GLU A C 1
ATOM 4142 O O . GLU A 1 516 ? -20.656 -0.255 12.453 1 94.88 516 GLU A O 1
ATOM 4147 N N . PRO A 1 517 ? -19.344 -0.325 10.648 1 92.88 517 PRO A N 1
ATOM 4148 C CA . PRO A 1 517 ? -19.641 -1.749 10.477 1 92.88 517 PRO A CA 1
ATOM 4149 C C . PRO A 1 517 ? -19.172 -2.596 11.656 1 92.88 517 PRO A C 1
ATOM 4151 O O . PRO A 1 517 ? -19.641 -3.721 11.844 1 92.88 517 PRO A O 1
ATOM 4154 N N . MET A 1 518 ? -18.266 -2.102 12.383 1 92.25 518 MET A N 1
ATOM 4155 C CA . MET A 1 518 ? -17.781 -2.822 13.555 1 92.25 518 MET A CA 1
ATOM 4156 C C . MET A 1 518 ? -18.75 -2.684 14.727 1 92.25 518 MET A C 1
ATOM 4158 O O . MET A 1 518 ? -18.734 -3.502 15.648 1 92.25 518 MET A O 1
ATOM 4162 N N . VAL A 1 519 ? -19.5 -1.648 14.758 1 90.38 519 VAL A N 1
ATOM 4163 C CA . VAL A 1 519 ? -20.484 -1.42 15.805 1 90.38 519 VAL A CA 1
ATOM 4164 C C . VAL A 1 519 ? -21.766 -2.184 15.484 1 90.38 519 VAL A C 1
ATOM 4166 O O . VAL A 1 519 ? -22.375 -2.805 16.359 1 90.38 519 VAL A O 1
ATOM 4169 N N . VAL A 1 520 ? -22.188 -2.066 14.266 1 88.44 520 VAL A N 1
ATOM 4170 C CA . VAL A 1 520 ? -23.406 -2.719 13.797 1 88.44 520 VAL A CA 1
ATOM 4171 C C . VAL A 1 520 ? -23.062 -3.697 12.68 1 88.44 520 VAL A C 1
ATOM 4173 O O . VAL A 1 520 ? -23.312 -3.408 11.5 1 88.44 520 VAL A O 1
ATOM 4176 N N . PRO A 1 521 ? -22.703 -4.875 13.188 1 82.81 521 PRO A N 1
ATOM 4177 C CA . PRO A 1 521 ? -22.359 -5.844 12.148 1 82.81 521 PRO A CA 1
ATOM 4178 C C . PRO A 1 521 ? -23.578 -6.371 11.391 1 82.81 521 PRO A C 1
ATOM 4180 O O . PRO A 1 521 ? -24.672 -6.461 11.961 1 82.81 521 PRO A O 1
ATOM 4183 N N . GLY A 1 522 ? -23.531 -6.688 10.102 1 77.38 522 GLY A N 1
ATOM 4184 C CA . GLY A 1 522 ? -24.547 -7.371 9.328 1 77.38 522 GLY A CA 1
ATOM 4185 C C . GLY A 1 522 ? -25.438 -6.426 8.531 1 77.38 522 GLY A C 1
ATOM 4186 O O . GLY A 1 522 ? -26.281 -6.863 7.754 1 77.38 522 GLY A O 1
ATOM 4187 N N . VAL A 1 523 ? -25.375 -5.133 8.93 1 78 523 VAL A N 1
ATOM 4188 C CA . VAL A 1 523 ? -26.188 -4.168 8.203 1 78 523 VAL A CA 1
ATOM 4189 C C . VAL A 1 523 ? -25.312 -3.367 7.242 1 78 523 VAL A C 1
ATOM 4191 O O . VAL A 1 523 ? -24.25 -2.873 7.625 1 78 523 VAL A O 1
ATOM 4194 N N . GLU A 1 524 ? -25.734 -3.457 6.004 1 81.5 524 GLU A N 1
ATOM 4195 C CA . GLU A 1 524 ? -24.984 -2.674 5.02 1 81.5 524 GLU A CA 1
ATOM 4196 C C . GLU A 1 524 ? -25.594 -1.28 4.855 1 81.5 524 GLU A C 1
ATOM 4198 O O . GLU A 1 524 ? -26.781 -1.142 4.555 1 81.5 524 GLU A O 1
ATOM 4203 N N . PHE A 1 525 ? -24.875 -0.291 5.328 1 85.5 525 PHE A N 1
ATOM 4204 C CA . PHE A 1 525 ? -25.297 1.092 5.152 1 85.5 525 PHE A CA 1
ATOM 4205 C C . PHE A 1 525 ? -24.125 1.984 4.793 1 85.5 525 PHE A C 1
ATOM 4207 O O . PHE A 1 525 ? -22.969 1.649 5.09 1 85.5 525 PHE A O 1
ATOM 4214 N N . GLU A 1 526 ? -24.375 3.031 4.109 1 89.31 526 GLU A N 1
ATOM 4215 C CA . GLU A 1 526 ? -23.328 3.936 3.615 1 89.31 526 GLU A CA 1
ATOM 4216 C C . GLU A 1 526 ? -22.938 4.957 4.68 1 89.31 526 GLU A C 1
ATOM 4218 O O . GLU A 1 526 ? -23.734 5.273 5.566 1 89.31 526 GLU A O 1
ATOM 4223 N N . PRO A 1 527 ? -21.734 5.438 4.609 1 92.06 527 PRO A N 1
ATOM 4224 C CA . PRO A 1 527 ? -21.312 6.52 5.504 1 92.06 527 PRO A CA 1
ATOM 4225 C C . PRO A 1 527 ? -22.047 7.828 5.219 1 92.06 527 PRO A C 1
ATOM 4227 O O . PRO A 1 527 ? -22.719 7.953 4.191 1 92.06 527 PRO A O 1
ATOM 4230 N N . MET A 1 528 ? -21.969 8.734 6.176 1 91.81 528 MET A N 1
ATOM 4231 C CA . MET A 1 528 ? -22.594 10.039 6.008 1 91.81 528 MET A CA 1
ATOM 4232 C C . MET A 1 528 ? -21.828 10.891 5.004 1 91.81 528 MET A C 1
ATOM 4234 O O . MET A 1 528 ? -20.625 11.078 5.145 1 91.81 528 MET A O 1
ATOM 4238 N N . LEU A 1 529 ? -22.5 11.359 4.059 1 90.5 529 LEU A N 1
ATOM 4239 C CA . LEU A 1 529 ? -21.891 12.203 3.043 1 90.5 529 LEU A CA 1
ATOM 4240 C C . LEU A 1 529 ? -21.719 13.633 3.549 1 90.5 529 LEU A C 1
ATOM 4242 O O . LEU A 1 529 ? -22.672 14.242 4.027 1 90.5 529 LEU A O 1
ATOM 4246 N N . ILE A 1 530 ? -20.516 14.133 3.52 1 90.88 530 ILE A N 1
ATOM 4247 C CA . ILE A 1 530 ? -20.25 15.508 3.898 1 90.88 530 ILE A CA 1
ATOM 4248 C C . ILE A 1 530 ? -20.641 16.453 2.762 1 90.88 530 ILE A C 1
ATOM 4250 O O . ILE A 1 530 ? -20.172 16.297 1.632 1 90.88 530 ILE A O 1
ATOM 4254 N N . PRO A 1 531 ? -21.484 17.281 3.023 1 81.31 531 PRO A N 1
ATOM 4255 C CA . PRO A 1 531 ? -21.891 18.234 1.98 1 81.31 531 PRO A CA 1
ATOM 4256 C C . PRO A 1 531 ? -20.766 19.156 1.542 1 81.31 531 PRO A C 1
ATOM 4258 O O . PRO A 1 531 ? -19.844 19.438 2.324 1 81.31 531 PRO A O 1
ATOM 4261 N N . HIS A 1 532 ? -20.812 19.578 0.282 1 81.56 532 HIS A N 1
ATOM 4262 C CA . HIS A 1 532 ? -19.859 20.562 -0.212 1 81.56 532 HIS A CA 1
ATOM 4263 C C . HIS A 1 532 ? -20.016 21.891 0.494 1 81.56 532 HIS A C 1
ATOM 4265 O O . HIS A 1 532 ? -21.141 22.312 0.781 1 81.56 532 HIS A O 1
ATOM 4271 N N . HIS A 1 533 ? -19.047 22.594 0.793 1 78.06 533 HIS A N 1
ATOM 4272 C CA . HIS A 1 533 ? -19.062 23.828 1.568 1 78.06 533 HIS A CA 1
ATOM 4273 C C . HIS A 1 533 ? -19.844 24.922 0.855 1 78.06 533 HIS A C 1
ATOM 4275 O O . HIS A 1 533 ? -20.312 25.875 1.489 1 78.06 533 HIS A O 1
ATOM 4281 N N . LYS A 1 534 ? -19.891 24.812 -0.441 1 70.56 534 LYS A N 1
ATOM 4282 C CA . LYS A 1 534 ? -20.703 25.766 -1.181 1 70.56 534 LYS A CA 1
ATOM 4283 C C . LYS A 1 534 ? -22.156 25.281 -1.281 1 70.56 534 LYS A C 1
ATOM 4285 O O . LYS A 1 534 ? -22.984 25.938 -1.904 1 70.56 534 LYS A O 1
ATOM 4290 N N . GLY A 1 535 ? -22.594 24.25 -0.446 1 63.91 535 GLY A N 1
ATOM 4291 C CA . GLY A 1 535 ? -23.969 23.844 -0.182 1 63.91 535 GLY A CA 1
ATOM 4292 C C . GLY A 1 535 ? -24.375 22.578 -0.905 1 63.91 535 GLY A C 1
ATOM 4293 O O . GLY A 1 535 ? -25.375 21.953 -0.569 1 63.91 535 GLY A O 1
ATOM 4294 N N . ARG A 1 536 ? -23.875 22.234 -2.223 1 61.84 536 ARG A N 1
ATOM 4295 C CA . ARG A 1 536 ? -24.531 21.188 -2.996 1 61.84 536 ARG A CA 1
ATOM 4296 C C . ARG A 1 536 ? -23.594 20 -3.223 1 61.84 536 ARG A C 1
ATOM 4298 O O . ARG A 1 536 ? -22.391 20.094 -2.945 1 61.84 536 ARG A O 1
ATOM 4305 N N . LYS A 1 537 ? -24.328 18.797 -3.387 1 59.34 537 LYS A N 1
ATOM 4306 C CA . LYS A 1 537 ? -23.641 17.625 -3.932 1 59.34 537 LYS A CA 1
ATOM 4307 C C . LYS A 1 537 ? -23.016 17.953 -5.285 1 59.34 537 LYS A C 1
ATOM 4309 O O . LYS A 1 537 ? -23.609 18.641 -6.105 1 59.34 537 LYS A O 1
ATOM 4314 N N . ARG A 1 538 ? -21.734 17.609 -5.328 1 56.34 538 ARG A N 1
ATOM 4315 C CA . ARG A 1 538 ? -21.062 17.859 -6.598 1 56.34 538 ARG A CA 1
ATOM 4316 C C . ARG A 1 538 ? -21.797 17.188 -7.75 1 56.34 538 ARG A C 1
ATOM 4318 O O . ARG A 1 538 ? -22.266 16.047 -7.617 1 56.34 538 ARG A O 1
ATOM 4325 N N . MET A 1 539 ? -21.969 17.844 -8.766 1 49.88 539 MET A N 1
ATOM 4326 C CA . MET A 1 539 ? -22.781 17.453 -9.914 1 49.88 539 MET A CA 1
ATOM 4327 C C . MET A 1 539 ? -22.391 16.078 -10.43 1 49.88 539 MET A C 1
ATOM 4329 O O . MET A 1 539 ? -23.25 15.266 -10.781 1 49.88 539 MET A O 1
ATOM 4333 N N . HIS A 1 540 ? -21.109 15.914 -10.492 1 55.16 540 HIS A N 1
ATOM 4334 C CA . HIS A 1 540 ? -20.703 14.648 -11.086 1 55.16 540 HIS A CA 1
ATOM 4335 C C . HIS A 1 540 ? -21.109 13.469 -10.211 1 55.16 540 HIS A C 1
ATOM 4337 O O . HIS A 1 540 ? -21.375 12.383 -10.719 1 55.16 540 HIS A O 1
ATOM 4343 N N . LEU A 1 541 ? -21.172 13.609 -9.023 1 56 541 LEU A N 1
ATOM 4344 C CA . LEU A 1 541 ? -21.625 12.57 -8.102 1 56 541 LEU A CA 1
ATOM 4345 C C . LEU A 1 541 ? -23.125 12.352 -8.227 1 56 541 LEU A C 1
ATOM 4347 O O . LEU A 1 541 ? -23.594 11.211 -8.195 1 56 541 LEU A O 1
ATOM 4351 N N . GLU A 1 542 ? -23.719 13.438 -8.359 1 50.25 542 GLU A N 1
ATOM 4352 C CA . GLU A 1 542 ? -25.156 13.352 -8.617 1 50.25 542 GLU A CA 1
ATOM 4353 C C . GLU A 1 542 ? -25.438 12.602 -9.914 1 50.25 542 GLU A C 1
ATOM 4355 O O . GLU A 1 542 ? -26.375 11.797 -9.977 1 50.25 542 GLU A O 1
ATOM 4360 N N . LEU A 1 543 ? -24.594 12.883 -10.859 1 49 543 LEU A N 1
ATOM 4361 C CA . LEU A 1 543 ? -24.734 12.227 -12.156 1 49 543 LEU A CA 1
ATOM 4362 C C . LEU A 1 543 ? -24.469 10.734 -12.039 1 49 543 LEU A C 1
ATOM 4364 O O . LEU A 1 543 ? -25.188 9.922 -12.617 1 49 543 LEU A O 1
ATOM 4368 N N . ARG A 1 544 ? -23.453 10.461 -11.359 1 53.03 544 ARG A N 1
ATOM 4369 C CA . ARG A 1 544 ? -23.109 9.055 -11.203 1 53.03 544 ARG A CA 1
ATOM 4370 C C . ARG A 1 544 ? -24.219 8.289 -10.5 1 53.03 544 ARG A C 1
ATOM 4372 O O . ARG A 1 544 ? -24.578 7.176 -10.906 1 53.03 544 ARG A O 1
ATOM 4379 N N . GLU A 1 545 ? -24.625 8.859 -9.406 1 53.5 545 GLU A N 1
ATOM 4380 C CA . GLU A 1 545 ? -25.719 8.242 -8.68 1 53.5 545 GLU A CA 1
ATOM 4381 C C . GLU A 1 545 ? -26.969 8.133 -9.555 1 53.5 545 GLU A C 1
ATOM 4383 O O . GLU A 1 545 ? -27.688 7.133 -9.492 1 53.5 545 GLU A O 1
ATOM 4388 N N . GLY A 1 546 ? -27.109 9.203 -10.266 1 45.72 546 GLY A N 1
ATOM 4389 C CA . GLY A 1 546 ? -28.219 9.188 -11.211 1 45.72 546 GLY A CA 1
ATOM 4390 C C . GLY A 1 546 ? -28.062 8.156 -12.305 1 45.72 546 GLY A C 1
ATOM 4391 O O . GLY A 1 546 ? -29.031 7.484 -12.68 1 45.72 546 GLY A O 1
ATOM 4392 N N . LEU A 1 547 ? -26.812 8.125 -12.727 1 49.12 547 LEU A N 1
ATOM 4393 C CA . LEU A 1 547 ? -26.516 7.164 -13.789 1 49.12 547 LEU A CA 1
ATOM 4394 C C . LEU A 1 547 ? -26.609 5.734 -13.266 1 49.12 547 LEU A C 1
ATOM 4396 O O . LEU A 1 547 ? -27.062 4.836 -13.977 1 49.12 547 LEU A O 1
ATOM 4400 N N . THR A 1 548 ? -26.031 5.562 -12.125 1 48.47 548 THR A N 1
ATOM 4401 C CA . THR A 1 548 ? -26.125 4.227 -11.539 1 48.47 548 THR A CA 1
ATOM 4402 C C . THR A 1 548 ? -27.578 3.816 -11.367 1 48.47 548 THR A C 1
ATOM 4404 O O . THR A 1 548 ? -27.906 2.625 -11.391 1 48.47 548 THR A O 1
ATOM 4407 N N . ARG A 1 549 ? -28.438 4.844 -11.203 1 48.75 549 ARG A N 1
ATOM 4408 C CA . ARG A 1 549 ? -29.875 4.574 -11.148 1 48.75 549 ARG A CA 1
ATOM 4409 C C . ARG A 1 549 ? -30.453 4.391 -12.547 1 48.75 549 ARG A C 1
ATOM 4411 O O . ARG A 1 549 ? -31.562 3.879 -12.703 1 48.75 549 ARG A O 1
ATOM 4418 N N . MET A 1 550 ? -29.781 4.969 -13.547 1 45.16 550 MET A N 1
ATOM 4419 C CA . MET A 1 550 ? -30.312 4.871 -14.906 1 45.16 550 MET A CA 1
ATOM 4420 C C . MET A 1 550 ? -30.031 3.494 -15.5 1 45.16 550 MET A C 1
ATOM 4422 O O . MET A 1 550 ? -29.078 2.824 -15.094 1 45.16 550 MET A O 1
ATOM 4426 N N . SER A 1 551 ? -30.812 3.035 -16.422 1 47.03 551 SER A N 1
ATOM 4427 C CA . SER A 1 551 ? -30.766 1.761 -17.141 1 47.03 551 SER A CA 1
ATOM 4428 C C . SER A 1 551 ? -29.453 1.604 -17.891 1 47.03 551 SER A C 1
ATOM 4430 O O . SER A 1 551 ? -28.812 2.596 -18.25 1 47.03 551 SER A O 1
ATOM 4432 N N . MET A 1 552 ? -28.875 0.415 -18.125 1 45.34 552 MET A N 1
ATOM 4433 C CA . MET A 1 552 ? -27.609 0.033 -18.75 1 45.34 552 MET A CA 1
ATOM 4434 C C . MET A 1 552 ? -27.438 0.741 -20.094 1 45.34 552 MET A C 1
ATOM 4436 O O . MET A 1 552 ? -26.312 1.072 -20.469 1 45.34 552 MET A O 1
ATOM 4440 N N . ASP A 1 553 ? -28.391 0.929 -20.828 1 46.25 553 ASP A N 1
ATOM 4441 C CA . ASP A 1 553 ? -28.359 1.499 -22.172 1 46.25 553 ASP A CA 1
ATOM 4442 C C . ASP A 1 553 ? -28.062 2.998 -22.125 1 46.25 553 ASP A C 1
ATOM 4444 O O . ASP A 1 553 ? -27.312 3.514 -22.953 1 46.25 553 ASP A O 1
ATOM 4448 N N . LEU A 1 554 ? -28.703 3.791 -21.344 1 49.31 554 LEU A N 1
ATOM 4449 C CA . LEU A 1 554 ? -28.531 5.234 -21.234 1 49.31 554 LEU A CA 1
ATOM 4450 C C . LEU A 1 554 ? -27.172 5.578 -20.609 1 49.31 554 LEU A C 1
ATOM 4452 O O . LEU A 1 554 ? -26.547 6.562 -21 1 49.31 554 LEU A O 1
ATOM 4456 N N . LYS A 1 555 ? -26.656 4.758 -19.766 1 48.75 555 LYS A N 1
ATOM 4457 C CA . LYS A 1 555 ? -25.312 4.879 -19.188 1 48.75 555 LYS A CA 1
ATOM 4458 C C . LYS A 1 555 ? -24.234 4.836 -20.266 1 48.75 555 LYS A C 1
ATOM 4460 O O . LYS A 1 555 ? -23.312 5.645 -20.266 1 48.75 555 LYS A O 1
ATOM 4465 N N . ASN A 1 556 ? -24.344 3.881 -21.141 1 51.62 556 ASN A N 1
ATOM 4466 C CA . ASN A 1 556 ? -23.406 3.77 -22.25 1 51.62 556 ASN A CA 1
ATOM 4467 C C . ASN A 1 556 ? -23.5 4.984 -23.172 1 51.62 556 ASN A C 1
ATOM 4469 O O . ASN A 1 556 ? -22.484 5.434 -23.703 1 51.62 556 ASN A O 1
ATOM 4473 N N . ASN A 1 557 ? -24.578 5.48 -23.453 1 50.47 557 ASN A N 1
ATOM 4474 C CA . ASN A 1 557 ? -24.75 6.648 -24.312 1 50.47 557 ASN A CA 1
ATOM 4475 C C . ASN A 1 557 ? -24.234 7.918 -23.641 1 50.47 557 ASN A C 1
ATOM 4477 O O . ASN A 1 557 ? -23.594 8.75 -24.281 1 50.47 557 ASN A O 1
ATOM 4481 N N . LEU A 1 558 ? -24.5 8.086 -22.406 1 47.88 558 LEU A N 1
ATOM 4482 C CA . LEU A 1 558 ? -24.062 9.281 -21.703 1 47.88 558 LEU A CA 1
ATOM 4483 C C . LEU A 1 558 ? -22.562 9.211 -21.391 1 47.88 558 LEU A C 1
ATOM 4485 O O . LEU A 1 558 ? -21.859 10.203 -21.531 1 47.88 558 LEU A O 1
ATOM 4489 N N . LEU A 1 559 ? -22.047 8.109 -21 1 49.31 559 LEU A N 1
ATOM 4490 C CA . LEU A 1 559 ? -20.609 7.934 -20.875 1 49.31 559 LEU A CA 1
ATOM 4491 C C . LEU A 1 559 ? -19.906 8.141 -22.219 1 49.31 559 LEU A C 1
ATOM 4493 O O . LEU A 1 559 ? -18.797 8.672 -22.266 1 49.31 559 LEU A O 1
ATOM 4497 N N . GLY A 1 560 ? -20.422 7.711 -23.25 1 52.31 560 GLY A N 1
ATOM 4498 C CA . GLY A 1 560 ? -19.969 8.086 -24.578 1 52.31 560 GLY A CA 1
ATOM 4499 C C . GLY A 1 560 ? -19.984 9.586 -24.812 1 52.31 560 GLY A C 1
ATOM 4500 O O . GLY A 1 560 ? -19.047 10.148 -25.375 1 52.31 560 GLY A O 1
ATOM 4501 N N . SER A 1 561 ? -21.031 10.289 -24.516 1 48.16 561 SER A N 1
ATOM 4502 C CA . SER A 1 561 ? -21.125 11.734 -24.688 1 48.16 561 SER A CA 1
ATOM 4503 C C . SER A 1 561 ? -20.188 12.461 -23.734 1 48.16 561 SER A C 1
ATOM 4505 O O . SER A 1 561 ? -19.594 13.477 -24.094 1 48.16 561 SER A O 1
ATOM 4507 N N . LEU A 1 562 ? -20.016 12.008 -22.531 1 47.25 562 LEU A N 1
ATOM 4508 C CA . LEU A 1 562 ? -19.078 12.602 -21.594 1 47.25 562 LEU A CA 1
ATOM 4509 C C . LEU A 1 562 ? -17.641 12.297 -22 1 47.25 562 LEU A C 1
ATOM 4511 O O . LEU A 1 562 ? -16.766 13.156 -21.891 1 47.25 562 LEU A O 1
ATOM 4515 N N . ARG A 1 563 ? -17.312 11.156 -22.484 1 48.94 563 ARG A N 1
ATOM 4516 C CA . ARG A 1 563 ? -16.031 10.898 -23.141 1 48.94 563 ARG A CA 1
ATOM 4517 C C . ARG A 1 563 ? -15.828 11.828 -24.328 1 48.94 563 ARG A C 1
ATOM 4519 O O . ARG A 1 563 ? -14.734 12.352 -24.547 1 48.94 563 ARG A O 1
ATOM 4526 N N . MET A 1 564 ? -16.766 12.141 -25.141 1 45.59 564 MET A N 1
ATOM 4527 C CA . MET A 1 564 ? -16.672 13.109 -26.219 1 45.59 564 MET A CA 1
ATOM 4528 C C . MET A 1 564 ? -16.531 14.523 -25.688 1 45.59 564 MET A C 1
ATOM 4530 O O . MET A 1 564 ? -15.742 15.312 -26.203 1 45.59 564 MET A O 1
ATOM 4534 N N . ALA A 1 565 ? -17.297 14.906 -24.688 1 44.81 565 ALA A N 1
ATOM 4535 C CA . ALA A 1 565 ? -17.109 16.234 -24.094 1 44.81 565 ALA A CA 1
ATOM 4536 C C . ALA A 1 565 ? -15.773 16.344 -23.391 1 44.81 565 ALA A C 1
ATOM 4538 O O . ALA A 1 565 ? -15.117 17.375 -23.438 1 44.81 565 ALA A O 1
ATOM 4539 N N . TRP A 1 566 ? -15.383 15.32 -22.719 1 39.66 566 TRP A N 1
ATOM 4540 C CA . TRP A 1 566 ? -14.062 15.312 -22.109 1 39.66 566 TRP A CA 1
ATOM 4541 C C . TRP A 1 566 ? -12.969 15.367 -23.172 1 39.66 566 TRP A C 1
ATOM 4543 O O . TRP A 1 566 ? -11.977 16.094 -23.016 1 39.66 566 TRP A O 1
ATOM 4553 N N . LYS A 1 567 ? -12.922 14.641 -24.25 1 42.66 567 LYS A N 1
ATOM 4554 C CA . LYS A 1 567 ? -12.047 14.867 -25.391 1 42.66 567 LYS A CA 1
ATOM 4555 C C . LYS A 1 567 ? -12.117 16.312 -25.859 1 42.66 567 LYS A C 1
ATOM 4557 O O . LYS A 1 567 ? -11.109 16.891 -26.281 1 42.66 567 LYS A O 1
ATOM 4562 N N . SER A 1 568 ? -13.281 16.875 -25.891 1 38.72 568 SER A N 1
ATOM 4563 C CA . SER A 1 568 ? -13.375 18.281 -26.281 1 38.72 568 SER A CA 1
ATOM 4564 C C . SER A 1 568 ? -12.711 19.188 -25.234 1 38.72 568 SER A C 1
ATOM 4566 O O . SER A 1 568 ? -12.172 20.25 -25.578 1 38.72 568 SER A O 1
ATOM 4568 N N . PHE A 1 569 ? -12.898 18.828 -23.953 1 35.06 569 PHE A N 1
ATOM 4569 C CA . PHE A 1 569 ? -12.312 19.688 -22.922 1 35.06 569 PHE A CA 1
ATOM 4570 C C . PHE A 1 569 ? -10.805 19.453 -22.828 1 35.06 569 PHE A C 1
ATOM 4572 O O . PHE A 1 569 ? -10.062 20.359 -22.438 1 35.06 569 PHE A O 1
ATOM 4579 N N . THR A 1 570 ? -10.32 18.25 -22.938 1 32.16 570 THR A N 1
ATOM 4580 C CA . THR A 1 570 ? -8.875 18.047 -22.844 1 32.16 570 THR A CA 1
ATOM 4581 C C . THR A 1 570 ? -8.211 18.359 -24.188 1 32.16 570 THR A C 1
ATOM 4583 O O . THR A 1 570 ? -7.016 18.109 -24.359 1 32.16 570 THR A O 1
ATOM 4586 N N . ARG A 1 571 ? -8.891 18.609 -25.25 1 33.66 571 ARG A N 1
ATOM 4587 C CA . ARG A 1 571 ? -8.227 19.203 -26.406 1 33.66 571 ARG A CA 1
ATOM 4588 C C . ARG A 1 571 ? -7.449 20.453 -26 1 33.66 571 ARG A C 1
ATOM 4590 O O . ARG A 1 571 ? -8.016 21.391 -25.438 1 33.66 571 ARG A O 1
ATOM 4597 N N . ALA A 1 572 ? -6.172 20.188 -25.734 1 30.02 572 ALA A N 1
ATOM 4598 C CA . ALA A 1 572 ? -5.285 21.344 -25.641 1 30.02 572 ALA A CA 1
ATOM 4599 C C . ALA A 1 572 ? -5.699 22.438 -26.609 1 30.02 572 ALA A C 1
ATOM 4601 O O . ALA A 1 572 ? -6.023 22.141 -27.766 1 30.02 572 ALA A O 1
ATOM 4602 N N . PRO A 1 573 ? -6.012 23.562 -26.141 1 30.03 573 PRO A N 1
ATOM 4603 C CA . PRO A 1 573 ? -6.164 24.703 -27.047 1 30.03 573 PRO A CA 1
ATOM 4604 C C . PRO A 1 573 ? -4.977 24.875 -27.984 1 30.03 573 PRO A C 1
ATOM 4606 O O . PRO A 1 573 ? -3.855 25.125 -27.547 1 30.03 573 PRO A O 1
ATOM 4609 N N . TYR A 1 574 ? -4.652 23.781 -28.906 1 26.62 574 TYR A N 1
ATOM 4610 C CA . TYR A 1 574 ? -3.701 24.266 -29.891 1 26.62 574 TYR A CA 1
ATOM 4611 C C . TYR A 1 574 ? -4.051 25.672 -30.344 1 26.62 574 TYR A C 1
ATOM 4613 O O . TYR A 1 574 ? -5.227 26.016 -30.484 1 26.62 574 TYR A O 1
ATOM 4621 N N . PRO A 1 575 ? -3.092 26.547 -30.141 1 25.92 575 PRO A N 1
ATOM 4622 C CA . PRO A 1 575 ? -3.324 27.859 -30.75 1 25.92 575 PRO A CA 1
ATOM 4623 C C . PRO A 1 575 ? -3.891 27.75 -32.156 1 25.92 575 PRO A C 1
ATOM 4625 O O . PRO A 1 575 ? -3.52 26.844 -32.906 1 25.92 575 PRO A O 1
ATOM 4628 N N . ALA A 1 576 ? -5.152 28.109 -32.375 1 25.7 576 ALA A N 1
ATOM 4629 C CA . ALA A 1 576 ? -5.844 28.422 -33.625 1 25.7 576 ALA A CA 1
ATOM 4630 C C . ALA A 1 576 ? -4.895 29.062 -34.625 1 25.7 576 ALA A C 1
ATOM 4632 O O . ALA A 1 576 ? -4.477 30.203 -34.469 1 25.7 576 ALA A O 1
ATOM 4633 N N . LEU A 1 577 ? -3.85 28.422 -35.062 1 22.56 577 LEU A N 1
ATOM 4634 C CA . LEU A 1 577 ? -3.424 29.047 -36.312 1 22.56 577 LEU A CA 1
ATOM 4635 C C . LEU A 1 577 ? -4.625 29.391 -37.188 1 22.56 577 LEU A C 1
ATOM 4637 O O . LEU A 1 577 ? -5.586 28.625 -37.25 1 22.56 577 LEU A O 1
ATOM 4641 N N . GLN A 1 578 ? -4.793 30.719 -37.406 1 20.97 578 GLN A N 1
ATOM 4642 C CA . GLN A 1 578 ? -5.742 31.516 -38.188 1 20.97 578 GLN A CA 1
ATOM 4643 C C . GLN A 1 578 ? -5.918 30.938 -39.594 1 20.97 578 GLN A C 1
ATOM 4645 O O . GLN A 1 578 ? -5.188 31.297 -40.5 1 20.97 578 GLN A O 1
ATOM 4650 N N . VAL A 1 579 ? -5.762 29.641 -39.844 1 22.22 579 VAL A N 1
ATOM 4651 C CA . VAL A 1 579 ? -6.039 29.484 -41.281 1 22.22 579 VAL A CA 1
ATOM 4652 C C . VAL A 1 579 ? -7.379 30.141 -41.625 1 22.22 579 VAL A C 1
ATOM 4654 O O . VAL A 1 579 ? -8.375 29.906 -40.938 1 22.22 579 VAL A O 1
ATOM 4657 N N . SER A 1 580 ? -7.461 31.266 -42.469 1 19.42 580 SER A N 1
ATOM 4658 C CA . SER A 1 580 ? -8.445 32.156 -43.094 1 19.42 580 SER A CA 1
ATOM 4659 C C . SER A 1 580 ? -9.531 31.344 -43.812 1 19.42 580 SER A C 1
ATOM 4661 O O . SER A 1 580 ? -10.328 31.891 -44.562 1 19.42 580 SER A O 1
ATOM 4663 N N . GLU A 1 581 ? -9.703 30.047 -43.625 1 20.06 581 GLU A N 1
ATOM 4664 C CA . GLU A 1 581 ? -10.648 29.641 -44.656 1 20.06 581 GLU A CA 1
ATOM 4665 C C . GLU A 1 581 ? -11.906 30.5 -44.625 1 20.06 581 GLU A C 1
ATOM 4667 O O . GLU A 1 581 ? -12.344 30.922 -43.531 1 20.06 581 GLU A O 1
ATOM 4672 N N . ALA A 1 582 ? -12.297 31.016 -45.875 1 19.53 582 ALA A N 1
ATOM 4673 C CA . ALA A 1 582 ? -13.398 31.797 -46.438 1 19.53 582 ALA A CA 1
ATOM 4674 C C . ALA A 1 582 ? -14.742 31.297 -45.938 1 19.53 582 ALA A C 1
ATOM 4676 O O . ALA A 1 582 ? -14.891 30.109 -45.594 1 19.53 582 ALA A O 1
ATOM 4677 N N . ALA A 1 583 ? -15.734 32.25 -45.75 1 19.58 583 ALA A N 1
ATOM 4678 C CA . ALA A 1 583 ? -17.062 32.562 -45.188 1 19.58 583 ALA A CA 1
ATOM 4679 C C . ALA A 1 583 ? -18.125 31.672 -45.844 1 19.58 583 ALA A C 1
ATOM 4681 O O . ALA A 1 583 ? -19.328 31.875 -45.594 1 19.58 583 ALA A O 1
ATOM 4682 N N . GLU A 1 584 ? -17.812 30.609 -46.656 1 18.94 584 GLU A N 1
ATOM 4683 C CA . GLU A 1 584 ? -19.016 30.438 -47.5 1 18.94 584 GLU A CA 1
ATOM 4684 C C . GLU A 1 584 ? -20.266 30.297 -46.625 1 18.94 584 GLU A C 1
ATOM 4686 O O . GLU A 1 584 ? -20.203 29.734 -45.531 1 18.94 584 GLU A O 1
ATOM 4691 N N . GLU A 1 585 ? -21.422 31.094 -47.062 1 19.41 585 GLU A N 1
ATOM 4692 C CA . GLU A 1 585 ? -22.781 31.5 -46.719 1 19.41 585 GLU A CA 1
ATOM 4693 C C . GLU A 1 585 ? -23.688 30.281 -46.531 1 19.41 585 GLU A C 1
ATOM 4695 O O . GLU A 1 585 ? -24.906 30.422 -46.531 1 19.41 585 GLU A O 1
ATOM 4700 N N . THR A 1 586 ? -23.219 29.141 -46.375 1 19.7 586 THR A N 1
ATOM 4701 C CA . THR A 1 586 ? -24.297 28.219 -46.719 1 19.7 586 THR A CA 1
ATOM 4702 C C . THR A 1 586 ? -25.562 28.562 -45.969 1 19.7 586 THR A C 1
ATOM 4704 O O . THR A 1 586 ? -25.516 28.969 -44.781 1 19.7 586 THR A O 1
ATOM 4707 N N . GLU A 1 587 ? -26.797 28.453 -46.688 1 18.19 587 GLU A N 1
ATOM 4708 C CA . GLU A 1 587 ? -28.219 28.781 -46.562 1 18.19 587 GLU A CA 1
ATOM 4709 C C . GLU A 1 587 ? -28.797 28.297 -45.25 1 18.19 587 GLU A C 1
ATOM 4711 O O . GLU A 1 587 ? -28.344 27.297 -44.688 1 18.19 587 GLU A O 1
ATOM 4716 N N . ALA A 1 588 ? -29.703 29.203 -44.719 1 20.3 588 ALA A N 1
ATOM 4717 C CA . ALA A 1 588 ? -30.641 29.422 -43.625 1 20.3 588 ALA A CA 1
ATOM 4718 C C . ALA A 1 588 ? -31.656 28.281 -43.531 1 20.3 588 ALA A C 1
ATOM 4720 O O . ALA A 1 588 ? -32.562 28.188 -44.344 1 20.3 588 ALA A O 1
ATOM 4721 N N . GLU A 1 589 ? -31.359 27.016 -43.781 1 19.78 589 GLU A N 1
ATOM 4722 C CA . GLU A 1 589 ? -32.625 26.297 -43.844 1 19.78 589 GLU A CA 1
ATOM 4723 C C . GLU A 1 589 ? -33.562 26.703 -42.719 1 19.78 589 GLU A C 1
ATOM 4725 O O . GLU A 1 589 ? -33.094 27.047 -41.625 1 19.78 589 GLU A O 1
ATOM 4730 N N . PRO A 1 590 ? -34.969 26.766 -43.031 1 20.95 590 PRO A N 1
ATOM 4731 C CA . PRO A 1 590 ? -36.156 27.391 -42.469 1 20.95 590 PRO A CA 1
ATOM 4732 C C . PRO A 1 590 ? -36.375 27.078 -41 1 20.95 590 PRO A C 1
ATOM 4734 O O . PRO A 1 590 ? -35.781 26.125 -40.469 1 20.95 590 PRO A O 1
ATOM 4737 N N . GLU A 1 591 ? -37.344 27.891 -40.469 1 20.45 591 GLU A N 1
ATOM 4738 C CA . GLU A 1 591 ? -38 28.391 -39.25 1 20.45 591 GLU A CA 1
ATOM 4739 C C . GLU A 1 591 ? -38.812 27.312 -38.562 1 20.45 591 GLU A C 1
ATOM 4741 O O . GLU A 1 591 ? -40 27.109 -38.906 1 20.45 591 GLU A O 1
ATOM 4746 N N . SER A 1 592 ? -38.562 26.016 -38.75 1 20.97 592 SER A N 1
ATOM 4747 C CA . SER A 1 592 ? -39.688 25.203 -38.312 1 20.97 592 SER A CA 1
ATOM 4748 C C . SER A 1 592 ? -40.281 25.734 -37.031 1 20.97 592 SER A C 1
ATOM 4750 O O . SER A 1 592 ? -39.594 26.359 -36.219 1 20.97 592 SER A O 1
ATOM 4752 N N . THR A 1 593 ? -41.688 25.781 -36.969 1 19.92 593 THR A N 1
ATOM 4753 C CA . THR A 1 593 ? -42.812 26.266 -36.188 1 19.92 593 THR A CA 1
ATOM 4754 C C . THR A 1 593 ? -42.688 25.859 -34.719 1 19.92 593 THR A C 1
ATOM 4756 O O . THR A 1 593 ? -42.094 24.812 -34.438 1 19.92 593 THR A O 1
ATOM 4759 N N . SER A 1 594 ? -42.938 26.828 -33.875 1 21.44 594 SER A N 1
ATOM 4760 C CA . SER A 1 594 ? -42.938 27.141 -32.469 1 21.44 594 SER A CA 1
ATOM 4761 C C . SER A 1 594 ? -43.875 26.25 -31.688 1 21.44 594 SER A C 1
ATOM 4763 O O . SER A 1 594 ? -44.844 26.719 -31.047 1 21.44 594 SER A O 1
ATOM 4765 N N . GLU A 1 595 ? -44.406 25.062 -32.344 1 21.92 595 GLU A N 1
ATOM 4766 C CA . GLU A 1 595 ? -45.562 24.688 -31.5 1 21.92 595 GLU A CA 1
ATOM 4767 C C . GLU A 1 595 ? -45.188 24.703 -30.016 1 21.92 595 GLU A C 1
ATOM 4769 O O . GLU A 1 595 ? -44.062 24.312 -29.656 1 21.92 595 GLU A O 1
ATOM 4774 N N . LYS A 1 596 ? -45.938 25.562 -29.312 1 24.08 596 LYS A N 1
ATOM 4775 C CA . LYS A 1 596 ? -46 25.922 -27.906 1 24.08 596 LYS A CA 1
ATOM 4776 C C . LYS A 1 596 ? -46.062 24.688 -27.016 1 24.08 596 LYS A C 1
ATOM 4778 O O . LYS A 1 596 ? -47.031 23.906 -27.109 1 24.08 596 LYS A O 1
ATOM 4783 N N . PRO A 1 597 ? -45.062 23.938 -26.969 1 24.09 597 PRO A N 1
ATOM 4784 C CA . PRO A 1 597 ? -45.344 22.75 -26.156 1 24.09 597 PRO A CA 1
ATOM 4785 C C . PRO A 1 597 ? -46.062 23.062 -24.859 1 24.09 597 PRO A C 1
ATOM 4787 O O . PRO A 1 597 ? -45.906 24.156 -24.312 1 24.09 597 PRO A O 1
ATOM 4790 N N . SER A 1 598 ? -47.375 22.688 -24.734 1 23.86 598 SER A N 1
ATOM 4791 C CA . SER A 1 598 ? -48.281 22.781 -23.625 1 23.86 598 SER A CA 1
ATOM 4792 C C . SER A 1 598 ? -47.562 22.594 -22.281 1 23.86 598 SER A C 1
ATOM 4794 O O . SER A 1 598 ? -46.594 21.875 -22.203 1 23.86 598 SER A O 1
ATOM 4796 N N . ASP A 1 599 ? -47.781 23.562 -21.438 1 23.86 599 ASP A N 1
ATOM 4797 C CA . ASP A 1 599 ? -47.344 23.906 -20.094 1 23.86 599 ASP A CA 1
ATOM 4798 C C . ASP A 1 599 ? -47.562 22.734 -19.141 1 23.86 599 ASP A C 1
ATOM 4800 O O . ASP A 1 599 ? -48.469 22.75 -18.328 1 23.86 599 ASP A O 1
ATOM 4804 N N . VAL A 1 600 ? -47.719 21.438 -19.641 1 25.48 600 VAL A N 1
ATOM 4805 C CA . VAL A 1 600 ? -48.094 20.562 -18.531 1 25.48 600 VAL A CA 1
ATOM 4806 C C . VAL A 1 600 ? -47.156 20.812 -17.359 1 25.48 600 VAL A C 1
ATOM 4808 O O . VAL A 1 600 ? -45.938 20.797 -17.516 1 25.48 600 VAL A O 1
ATOM 4811 N N . ASN A 1 601 ? -47.594 21.75 -16.516 1 22.64 601 ASN A N 1
ATOM 4812 C CA . ASN A 1 601 ? -47.062 22.094 -15.195 1 22.64 601 ASN A CA 1
ATOM 4813 C C . ASN A 1 601 ? -46.688 20.844 -14.406 1 22.64 601 ASN A C 1
ATOM 4815 O O . ASN A 1 601 ? -47.562 20.219 -13.781 1 22.64 601 ASN A O 1
ATOM 4819 N N . PRO A 1 602 ? -46.219 19.781 -15.031 1 28.02 602 PRO A N 1
ATOM 4820 C CA . PRO A 1 602 ? -46.156 18.672 -14.062 1 28.02 602 PRO A CA 1
ATOM 4821 C C . PRO A 1 602 ? -45.5 19.078 -12.75 1 28.02 602 PRO A C 1
ATOM 4823 O O . PRO A 1 602 ? -44.312 19.453 -12.742 1 28.02 602 PRO A O 1
ATOM 4826 N N . GLU A 1 603 ? -46.125 19.906 -11.969 1 26.03 603 GLU A N 1
ATOM 4827 C CA . GLU A 1 603 ? -45.781 20.125 -10.562 1 26.03 603 GLU A CA 1
ATOM 4828 C C . GLU A 1 603 ? -45.375 18.812 -9.891 1 26.03 603 GLU A C 1
ATOM 4830 O O . GLU A 1 603 ? -46.125 18.266 -9.094 1 26.03 603 GLU A O 1
ATOM 4835 N N . GLU A 1 604 ? -45.188 17.766 -10.633 1 26.41 604 GLU A N 1
ATOM 4836 C CA . GLU A 1 604 ? -44.906 16.656 -9.727 1 26.41 604 GLU A CA 1
ATOM 4837 C C . GLU A 1 604 ? -43.812 17.031 -8.742 1 26.41 604 GLU A C 1
ATOM 4839 O O . GLU A 1 604 ? -42.719 17.453 -9.148 1 26.41 604 GLU A O 1
ATOM 4844 N N . THR A 1 605 ? -44.219 17.625 -7.648 1 26.22 605 THR A N 1
ATOM 4845 C CA . THR A 1 605 ? -43.469 17.75 -6.395 1 26.22 605 THR A CA 1
ATOM 4846 C C . THR A 1 605 ? -42.562 16.531 -6.176 1 26.22 605 THR A C 1
ATOM 4848 O O . THR A 1 605 ? -43.062 15.43 -5.93 1 26.22 605 THR A O 1
ATOM 4851 N N . SER A 1 606 ? -41.844 16.219 -7.043 1 27.52 606 SER A N 1
ATOM 4852 C CA . SER A 1 606 ? -40.875 15.195 -6.66 1 27.52 606 SER A CA 1
ATOM 4853 C C . SER A 1 606 ? -40.375 15.398 -5.234 1 27.52 606 SER A C 1
ATOM 4855 O O . SER A 1 606 ? -39.656 16.359 -4.961 1 27.52 606 SER A O 1
ATOM 4857 N N . VAL A 1 607 ? -41.312 15.344 -4.336 1 28.8 607 VAL A N 1
ATOM 4858 C CA . VAL A 1 607 ? -40.906 15.109 -2.957 1 28.8 607 VAL A CA 1
ATOM 4859 C C . VAL A 1 607 ? -39.656 14.227 -2.93 1 28.8 607 VAL A C 1
ATOM 4861 O O . VAL A 1 607 ? -39.688 13.102 -3.439 1 28.8 607 VAL A O 1
ATOM 4864 N N . ALA A 1 608 ? -38.562 14.758 -3.18 1 30.77 608 ALA A N 1
ATOM 4865 C CA . ALA A 1 608 ? -37.344 14.102 -2.689 1 30.77 608 ALA A CA 1
ATOM 4866 C C . ALA A 1 608 ? -37.656 13.172 -1.525 1 30.77 608 ALA A C 1
ATOM 4868 O O . ALA A 1 608 ? -38 13.625 -0.427 1 30.77 608 ALA A O 1
ATOM 4869 N N . ASP A 1 609 ? -38.562 12.32 -1.726 1 31.39 609 ASP A N 1
ATOM 4870 C CA . ASP A 1 609 ? -38.719 11.312 -0.675 1 31.39 609 ASP A CA 1
ATOM 4871 C C . ASP A 1 609 ? -37.406 11.133 0.086 1 31.39 609 ASP A C 1
ATOM 4873 O O . ASP A 1 609 ? -36.406 10.672 -0.481 1 31.39 609 ASP A O 1
ATOM 4877 N N . LYS A 1 610 ? -37.031 12.07 0.866 1 33.53 610 LYS A N 1
ATOM 4878 C CA . LYS A 1 610 ? -36.094 11.789 1.954 1 33.53 610 LYS A CA 1
ATOM 4879 C C . LYS A 1 610 ? -36.125 10.32 2.359 1 33.53 610 LYS A C 1
ATOM 4881 O O . LYS A 1 610 ? -37.062 9.891 3.043 1 33.53 610 LYS A O 1
ATOM 4886 N N . GLU A 1 611 ? -36.188 9.461 1.451 1 35.34 611 GLU A N 1
ATOM 4887 C CA . GLU A 1 611 ? -36.031 8.133 2.027 1 35.34 611 GLU A CA 1
ATOM 4888 C C . GLU A 1 611 ? -35.438 8.211 3.438 1 35.34 611 GLU A C 1
ATOM 4890 O O . GLU A 1 611 ? -34.344 8.734 3.635 1 35.34 611 GLU A O 1
ATOM 4895 N N . GLU A 1 612 ? -36.25 8.508 4.301 1 38.59 612 GLU A N 1
ATOM 4896 C CA . GLU A 1 612 ? -35.969 8.492 5.734 1 38.59 612 GLU A CA 1
ATOM 4897 C C . GLU A 1 612 ? -34.906 7.461 6.074 1 38.59 612 GLU A C 1
ATOM 4899 O O . GLU A 1 612 ? -35.156 6.254 6 1 38.59 612 GLU A O 1
ATOM 4904 N N . VAL A 1 613 ? -33.781 7.621 5.602 1 46.22 613 VAL A N 1
ATOM 4905 C CA . VAL A 1 613 ? -32.719 6.766 6.125 1 46.22 613 VAL A CA 1
ATOM 4906 C C . VAL A 1 613 ? -33 6.414 7.582 1 46.22 613 VAL A C 1
ATOM 4908 O O . VAL A 1 613 ? -33.188 7.305 8.414 1 46.22 613 VAL A O 1
ATOM 4911 N N . LEU A 1 614 ? -33.875 5.516 7.801 1 51.78 614 LEU A N 1
ATOM 4912 C CA . LEU A 1 614 ? -34.062 5.008 9.156 1 51.78 614 LEU A CA 1
ATOM 4913 C C . LEU A 1 614 ? -32.812 5.262 9.992 1 51.78 614 LEU A C 1
ATOM 4915 O O . LEU A 1 614 ? -31.688 5 9.539 1 51.78 614 LEU A O 1
ATOM 4919 N N . PRO A 1 615 ? -32.969 6.145 10.984 1 66.06 615 PRO A N 1
ATOM 4920 C CA . PRO A 1 615 ? -31.844 6.445 11.875 1 66.06 615 PRO A CA 1
ATOM 4921 C C . PRO A 1 615 ? -31.125 5.188 12.359 1 66.06 615 PRO A C 1
ATOM 4923 O O . PRO A 1 615 ? -31.75 4.297 12.93 1 66.06 615 PRO A O 1
ATOM 4926 N N . ILE A 1 616 ? -30.141 4.754 11.641 1 77.5 616 ILE A N 1
ATOM 4927 C CA . ILE A 1 616 ? -29.344 3.617 12.094 1 77.5 616 ILE A CA 1
ATOM 4928 C C . ILE A 1 616 ? -28.578 3.998 13.352 1 77.5 616 ILE A C 1
ATOM 4930 O O . ILE A 1 616 ? -27.938 5.055 13.398 1 77.5 616 ILE A O 1
ATOM 4934 N N . ASN A 1 617 ? -28.984 3.367 14.398 1 83.31 617 ASN A N 1
ATOM 4935 C CA . ASN A 1 617 ? -28.234 3.549 15.641 1 83.31 617 ASN A CA 1
ATOM 4936 C C . ASN A 1 617 ? -26.859 2.893 15.57 1 83.31 617 ASN A C 1
ATOM 4938 O O . ASN A 1 617 ? -26.75 1.665 15.516 1 83.31 617 ASN A O 1
ATOM 4942 N N . VAL A 1 618 ? -25.859 3.738 15.484 1 89.19 618 VAL A N 1
ATOM 4943 C CA . VAL A 1 618 ? -24.5 3.199 15.312 1 89.19 618 VAL A CA 1
ATOM 4944 C C . VAL A 1 618 ? -23.781 3.195 16.656 1 89.19 618 VAL A C 1
ATOM 4946 O O . VAL A 1 618 ? -22.547 3.225 16.703 1 89.19 618 VAL A O 1
ATOM 4949 N N . GLY A 1 619 ? -24.531 3.273 17.766 1 89.38 619 GLY A N 1
ATOM 4950 C CA . GLY A 1 619 ? -23.922 3.102 19.078 1 89.38 619 GLY A CA 1
ATOM 4951 C C . GLY A 1 619 ? -23.641 4.418 19.781 1 89.38 619 GLY A C 1
ATOM 4952 O O . GLY A 1 619 ? -24.031 5.48 19.297 1 89.38 619 GLY A O 1
ATOM 4953 N N . MET A 1 620 ? -22.891 4.391 20.875 1 91.19 620 MET A N 1
ATOM 4954 C CA . MET A 1 620 ? -22.75 5.539 21.766 1 91.19 620 MET A CA 1
ATOM 4955 C C . MET A 1 620 ? -21.359 6.137 21.672 1 91.19 620 MET A C 1
ATOM 4957 O O . MET A 1 620 ? -21.031 7.094 22.375 1 91.19 620 MET A O 1
ATOM 4961 N N . LEU A 1 621 ? -20.562 5.625 20.781 1 92 621 LEU A N 1
ATOM 4962 C CA . LEU A 1 621 ? -19.203 6.145 20.609 1 92 621 LEU A CA 1
ATOM 4963 C C . LEU A 1 621 ? -19.234 7.629 20.25 1 92 621 LEU A C 1
ATOM 4965 O O . LEU A 1 621 ? -18.328 8.375 20.625 1 92 621 LEU A O 1
ATOM 4969 N N . ASN A 1 622 ? -20.188 8.016 19.438 1 94.31 622 ASN A N 1
ATOM 4970 C CA . ASN A 1 622 ? -20.438 9.414 19.109 1 94.31 622 ASN A CA 1
ATOM 4971 C C . ASN A 1 622 ? -21.781 9.875 19.672 1 94.31 622 ASN A C 1
ATOM 4973 O O . ASN A 1 622 ? -22.531 10.602 19 1 94.31 622 ASN A O 1
ATOM 4977 N N . GLY A 1 623 ? -22.188 9.422 20.766 1 89.94 623 GLY A N 1
ATOM 4978 C CA . GLY A 1 623 ? -23.406 9.844 21.422 1 89.94 623 GLY A CA 1
ATOM 4979 C C . GLY A 1 623 ? -24.656 9.438 20.672 1 89.94 623 GLY A C 1
ATOM 4980 O O . GLY A 1 623 ? -25.672 10.125 20.734 1 89.94 623 GLY A O 1
ATOM 4981 N N . GLY A 1 624 ? -24.594 8.461 19.906 1 89.19 624 GLY A N 1
ATOM 4982 C CA . GLY A 1 624 ? -25.734 7.984 19.141 1 89.19 624 GLY A CA 1
ATOM 4983 C C . GLY A 1 624 ? -25.766 8.516 17.719 1 89.19 624 GLY A C 1
ATOM 4984 O O . GLY A 1 624 ? -26.578 8.062 16.906 1 89.19 624 GLY A O 1
ATOM 4985 N N . GLN A 1 625 ? -24.906 9.375 17.5 1 91.56 625 GLN A N 1
ATOM 4986 C CA . GLN A 1 625 ? -24.828 9.945 16.156 1 91.56 625 GLN A CA 1
ATOM 4987 C C . GLN A 1 625 ? -23.922 9.094 15.258 1 91.56 625 GLN A C 1
ATOM 4989 O O . GLN A 1 625 ? -23.25 8.18 15.734 1 91.56 625 GLN A O 1
ATOM 4994 N N . ARG A 1 626 ? -24 9.438 13.969 1 94.44 626 ARG A N 1
ATOM 4995 C CA . ARG A 1 626 ? -23.156 8.734 13.008 1 94.44 626 ARG A CA 1
ATOM 4996 C C . ARG A 1 626 ? -21.688 8.977 13.273 1 94.44 626 ARG A C 1
ATOM 4998 O O . ARG A 1 626 ? -21.312 10 13.852 1 94.44 626 ARG A O 1
ATOM 5005 N N . ILE A 1 627 ? -20.891 8.07 12.891 1 96.12 627 ILE A N 1
ATOM 5006 C CA . ILE A 1 627 ? -19.469 8.125 13.172 1 96.12 627 ILE A CA 1
ATOM 5007 C C . ILE A 1 627 ? -18.688 8.344 11.875 1 96.12 627 ILE A C 1
ATOM 5009 O O . ILE A 1 627 ? -17.812 9.203 11.805 1 96.12 627 ILE A O 1
ATOM 5013 N N . ASP A 1 628 ? -19.031 7.586 10.805 1 96.75 628 ASP A N 1
ATOM 5014 C CA . ASP A 1 628 ? -18.312 7.617 9.539 1 96.75 628 ASP A CA 1
ATOM 5015 C C . ASP A 1 628 ? -18.828 8.734 8.641 1 96.75 628 ASP A C 1
ATOM 5017 O O . ASP A 1 628 ? -20 8.742 8.25 1 96.75 628 ASP A O 1
ATOM 5021 N N . TYR A 1 629 ? -17.938 9.648 8.312 1 96.31 629 TYR A N 1
ATOM 5022 C CA . TYR A 1 629 ? -18.25 10.758 7.41 1 96.31 629 TYR A CA 1
ATOM 5023 C C . TYR A 1 629 ? -17.312 10.742 6.199 1 96.31 629 TYR A C 1
ATOM 5025 O O . TYR A 1 629 ? -16.094 10.664 6.348 1 96.31 629 TYR A O 1
ATOM 5033 N N . VAL A 1 630 ? -17.875 10.812 4.984 1 94.81 630 VAL A N 1
ATOM 5034 C CA . VAL A 1 630 ? -17.078 10.656 3.771 1 94.81 630 VAL A CA 1
ATOM 5035 C C . VAL A 1 630 ? -17.125 11.938 2.945 1 94.81 630 VAL A C 1
ATOM 5037 O O . VAL A 1 630 ? -18.188 12.547 2.799 1 94.81 630 VAL A O 1
ATOM 5040 N N . LEU A 1 631 ? -15.953 12.398 2.492 1 92.19 631 LEU A N 1
ATOM 5041 C CA . LEU A 1 631 ? -15.836 13.562 1.622 1 92.19 631 LEU A CA 1
ATOM 5042 C C . LEU A 1 631 ? -16.312 13.234 0.21 1 92.19 631 LEU A C 1
ATOM 5044 O O . LEU A 1 631 ? -16.375 12.062 -0.173 1 92.19 631 LEU A O 1
ATOM 5048 N N . GLN A 1 632 ? -16.688 14.211 -0.502 1 83.75 632 GLN A N 1
ATOM 5049 C CA . GLN A 1 632 ? -17.062 14.055 -1.904 1 83.75 632 GLN A CA 1
ATOM 5050 C C . GLN A 1 632 ? -15.836 14.156 -2.814 1 83.75 632 GLN A C 1
ATOM 5052 O O . GLN A 1 632 ? -15.008 15.055 -2.643 1 83.75 632 GLN A O 1
ATOM 5057 N N . GLU A 1 633 ? -15.719 13.203 -3.721 1 77.56 633 GLU A N 1
ATOM 5058 C CA . GLU A 1 633 ? -14.586 13.266 -4.641 1 77.56 633 GLU A CA 1
ATOM 5059 C C . GLU A 1 633 ? -14.75 14.406 -5.641 1 77.56 633 GLU A C 1
ATOM 5061 O O . GLU A 1 633 ? -15.867 14.742 -6.027 1 77.56 633 GLU A O 1
ATOM 5066 N N . LYS A 1 634 ? -13.578 14.977 -5.98 1 70.12 634 LYS A N 1
ATOM 5067 C CA . LYS A 1 634 ? -13.578 15.992 -7.031 1 70.12 634 LYS A CA 1
ATOM 5068 C C . LYS A 1 634 ? -13.766 15.359 -8.406 1 70.12 634 LYS A C 1
ATOM 5070 O O . LYS A 1 634 ? -13.414 14.195 -8.617 1 70.12 634 LYS A O 1
ATOM 5075 N N . PRO A 1 635 ? -14.344 16.031 -9.312 1 65.31 635 PRO A N 1
ATOM 5076 C CA . PRO A 1 635 ? -14.57 15.484 -10.656 1 65.31 635 PRO A CA 1
ATOM 5077 C C . PRO A 1 635 ? -13.297 14.945 -11.297 1 65.31 635 PRO A C 1
ATOM 5079 O O . PRO A 1 635 ? -13.312 13.883 -11.93 1 65.31 635 PRO A O 1
ATOM 5082 N N . ILE A 1 636 ? -12.211 15.602 -11.102 1 61.88 636 ILE A N 1
ATOM 5083 C CA . ILE A 1 636 ? -10.953 15.211 -11.742 1 61.88 636 ILE A CA 1
ATOM 5084 C C . ILE A 1 636 ? -10.469 13.891 -11.148 1 61.88 636 ILE A C 1
ATOM 5086 O O . ILE A 1 636 ? -9.883 13.062 -11.852 1 61.88 636 ILE A O 1
ATOM 5090 N N . GLU A 1 637 ? -10.797 13.719 -9.977 1 67.81 637 GLU A N 1
ATOM 5091 C CA . GLU A 1 637 ? -10.328 12.523 -9.281 1 67.81 637 GLU A CA 1
ATOM 5092 C C . GLU A 1 637 ? -11.062 11.273 -9.758 1 67.81 637 GLU A C 1
ATOM 5094 O O . GLU A 1 637 ? -10.539 10.164 -9.664 1 67.81 637 GLU A O 1
ATOM 5099 N N . SER A 1 638 ? -12.211 11.492 -10.18 1 62.25 638 SER A N 1
ATOM 5100 C CA . SER A 1 638 ? -13.039 10.367 -10.602 1 62.25 638 SER A CA 1
ATOM 5101 C C . SER A 1 638 ? -12.492 9.719 -11.867 1 62.25 638 SER A C 1
ATOM 5103 O O . SER A 1 638 ? -12.789 8.562 -12.164 1 62.25 638 SER A O 1
ATOM 5105 N N . PHE A 1 639 ? -11.609 10.539 -12.523 1 55.81 639 PHE A N 1
ATOM 5106 C CA . PHE A 1 639 ? -11.07 10.023 -13.773 1 55.81 639 PHE A CA 1
ATOM 5107 C C . PHE A 1 639 ? -10 8.977 -13.516 1 55.81 639 PHE A C 1
ATOM 5109 O O . PHE A 1 639 ? -9.844 8.031 -14.289 1 55.81 639 PHE A O 1
ATOM 5116 N N . ASN A 1 640 ? -9.258 9.273 -12.602 1 64.69 640 ASN A N 1
ATOM 5117 C CA . ASN A 1 640 ? -8.258 8.273 -12.227 1 64.69 640 ASN A CA 1
ATOM 5118 C C . ASN A 1 640 ? -8.117 8.156 -10.711 1 64.69 640 ASN A C 1
ATOM 5120 O O . ASN A 1 640 ? -7.301 8.844 -10.102 1 64.69 640 ASN A O 1
ATOM 5124 N N . GLU A 1 641 ? -8.875 7.289 -10.258 1 68.81 641 GLU A N 1
ATOM 5125 C CA . GLU A 1 641 ? -8.945 7.148 -8.805 1 68.81 641 GLU A CA 1
ATOM 5126 C C . GLU A 1 641 ? -7.602 6.719 -8.227 1 68.81 641 GLU A C 1
ATOM 5128 O O . GLU A 1 641 ? -7.242 7.121 -7.113 1 68.81 641 GLU A O 1
ATOM 5133 N N . TYR A 1 642 ? -6.852 6.043 -8.969 1 66.12 642 TYR A N 1
ATOM 5134 C CA . TYR A 1 642 ? -5.613 5.5 -8.422 1 66.12 642 TYR A CA 1
ATOM 5135 C C . TYR A 1 642 ? -4.516 6.555 -8.391 1 66.12 642 TYR A C 1
ATOM 5137 O O . TYR A 1 642 ? -3.701 6.59 -7.469 1 66.12 642 TYR A O 1
ATOM 5145 N N . LEU A 1 643 ? -4.582 7.469 -9.383 1 66 643 LEU A N 1
ATOM 5146 C CA . LEU A 1 643 ? -3.592 8.539 -9.438 1 66 643 LEU A CA 1
ATOM 5147 C C . LEU A 1 643 ? -3.766 9.5 -8.266 1 66 643 LEU A C 1
ATOM 5149 O O . LEU A 1 643 ? -2.783 10.031 -7.742 1 66 643 LEU A O 1
ATOM 5153 N N . PHE A 1 644 ? -4.93 9.531 -7.805 1 71.12 644 PHE A N 1
ATOM 5154 C CA . PHE A 1 644 ? -5.203 10.539 -6.789 1 71.12 644 PHE A CA 1
ATOM 5155 C C . PHE A 1 644 ? -5.289 9.906 -5.402 1 71.12 644 PHE A C 1
ATOM 5157 O O . PHE A 1 644 ? -5.449 10.609 -4.402 1 71.12 644 PHE A O 1
ATOM 5164 N N . ALA A 1 645 ? -5.133 8.625 -5.344 1 77.56 645 ALA A N 1
ATOM 5165 C CA . ALA A 1 645 ? -5.273 7.918 -4.07 1 77.56 645 ALA A CA 1
ATOM 5166 C C . ALA A 1 645 ? -4.242 8.406 -3.059 1 77.56 645 ALA A C 1
ATOM 5168 O O . ALA A 1 645 ? -4.578 8.688 -1.907 1 77.56 645 ALA A O 1
ATOM 5169 N N . LEU A 1 646 ? -3.061 8.609 -3.51 1 74.25 646 LEU A N 1
ATOM 5170 C CA . LEU A 1 646 ? -2.008 9.016 -2.586 1 74.25 646 LEU A CA 1
ATOM 5171 C C . LEU A 1 646 ? -2.201 10.461 -2.148 1 74.25 646 LEU A C 1
ATOM 5173 O O . LEU A 1 646 ? -1.981 10.797 -0.982 1 74.25 646 LEU A O 1
ATOM 5177 N N . GLN A 1 647 ? -2.678 11.219 -2.965 1 75.25 647 GLN A N 1
ATOM 5178 C CA . GLN A 1 647 ? -2.924 12.625 -2.652 1 75.25 647 GLN A CA 1
ATOM 5179 C C . GLN A 1 647 ? -4.137 12.781 -1.738 1 75.25 647 GLN A C 1
ATOM 5181 O O . GLN A 1 647 ? -4.199 13.711 -0.933 1 75.25 647 GLN A O 1
ATOM 5186 N N . SER A 1 648 ? -4.965 11.859 -1.841 1 84.88 648 SER A N 1
ATOM 5187 C CA . SER A 1 648 ? -6.199 11.938 -1.066 1 84.88 648 SER A CA 1
ATOM 5188 C C . SER A 1 648 ? -5.934 11.742 0.422 1 84.88 648 SER A C 1
ATOM 5190 O O . SER A 1 648 ? -6.688 12.234 1.265 1 84.88 648 SER A O 1
ATOM 5192 N N . HIS A 1 649 ? -4.887 11.094 0.717 1 84.81 649 HIS A N 1
ATOM 5193 C CA . HIS A 1 649 ? -4.57 10.883 2.125 1 84.81 649 HIS A CA 1
ATOM 5194 C C . HIS A 1 649 ? -4.094 12.172 2.783 1 84.81 649 HIS A C 1
ATOM 5196 O O . HIS A 1 649 ? -4.078 12.273 4.012 1 84.81 649 HIS A O 1
ATOM 5202 N N . LEU A 1 650 ? -3.799 13.164 2 1 81.19 650 LEU A N 1
ATOM 5203 C CA . LEU A 1 650 ? -3.25 14.406 2.527 1 81.19 650 LEU A CA 1
ATOM 5204 C C . LEU A 1 650 ? -4.211 15.562 2.291 1 81.19 650 LEU A C 1
ATOM 5206 O O . LEU A 1 650 ? -3.893 16.719 2.602 1 81.19 650 LEU A O 1
ATOM 5210 N N . CYS A 1 651 ? -5.301 15.281 1.873 1 86.38 651 CYS A N 1
ATOM 5211 C CA . CYS A 1 651 ? -6.191 16.328 1.39 1 86.38 651 CYS A CA 1
ATOM 5212 C C . CYS A 1 651 ? -6.898 17.031 2.549 1 86.38 651 CYS A C 1
ATOM 5214 O O . CYS A 1 651 ? -7.422 18.125 2.393 1 86.38 651 CYS A O 1
ATOM 5216 N N . TYR A 1 652 ? -6.836 16.484 3.711 1 91.19 652 TYR A N 1
ATOM 5217 C CA . TYR A 1 652 ? -7.699 16.922 4.801 1 91.19 652 TYR A CA 1
ATOM 5218 C C . TYR A 1 652 ? -7.301 18.297 5.297 1 91.19 652 TYR A C 1
ATOM 5220 O O . TYR A 1 652 ? -8.148 19.078 5.738 1 91.19 652 TYR A O 1
ATOM 5228 N N . TRP A 1 653 ? -6.055 18.656 5.188 1 89.31 653 TRP A N 1
ATOM 5229 C CA . TRP A 1 653 ? -5.516 19.906 5.73 1 89.31 653 TRP A CA 1
ATOM 5230 C C . TRP A 1 653 ? -6.055 21.109 4.973 1 89.31 653 TRP A C 1
ATOM 5232 O O . TRP A 1 653 ? -6.191 22.203 5.543 1 89.31 653 TRP A O 1
ATOM 5242 N N . GLU A 1 654 ? -6.363 20.922 3.748 1 89.69 654 GLU A N 1
ATOM 5243 C CA . GLU A 1 654 ? -6.797 22.047 2.908 1 89.69 654 GLU A CA 1
ATOM 5244 C C . GLU A 1 654 ? -8.242 21.859 2.443 1 89.69 654 GLU A C 1
ATOM 5246 O O . GLU A 1 654 ? -8.75 22.656 1.652 1 89.69 654 GLU A O 1
ATOM 5251 N N . SER A 1 655 ? -8.812 20.875 2.963 1 91.81 655 SER A N 1
ATOM 5252 C CA . SER A 1 655 ? -10.188 20.594 2.561 1 91.81 655 SER A CA 1
ATOM 5253 C C . SER A 1 655 ? -11.164 21.516 3.287 1 91.81 655 SER A C 1
ATOM 5255 O O . SER A 1 655 ? -11.375 21.375 4.492 1 91.81 655 SER A O 1
ATOM 5257 N N . GLU A 1 656 ? -11.828 22.328 2.58 1 92.94 656 GLU A N 1
ATOM 5258 C CA . GLU A 1 656 ? -12.812 23.234 3.164 1 92.94 656 GLU A CA 1
ATOM 5259 C C . GLU A 1 656 ? -13.984 22.469 3.766 1 92.94 656 GLU A C 1
ATOM 5261 O O . GLU A 1 656 ? -14.531 22.875 4.797 1 92.94 656 GLU A O 1
ATOM 5266 N N . ASP A 1 657 ? -14.336 21.406 3.143 1 92.81 657 ASP A N 1
ATOM 5267 C CA . ASP A 1 657 ? -15.445 20.594 3.645 1 92.81 657 ASP A CA 1
ATOM 5268 C C . ASP A 1 657 ? -15.109 19.984 4.996 1 92.81 657 ASP A C 1
ATOM 5270 O O . ASP A 1 657 ? -15.953 19.938 5.895 1 92.81 657 ASP A O 1
ATOM 5274 N N . THR A 1 658 ? -13.906 19.484 5.07 1 95.56 658 THR A N 1
ATOM 5275 C CA . THR A 1 658 ? -13.469 18.906 6.328 1 95.56 658 THR A CA 1
ATOM 5276 C C . THR A 1 658 ? -13.453 19.953 7.438 1 95.56 658 THR A C 1
ATOM 5278 O O . THR A 1 658 ? -13.969 19.719 8.531 1 95.56 658 THR A O 1
ATOM 5281 N N . VAL A 1 659 ? -12.875 21.094 7.148 1 96.38 659 VAL A N 1
ATOM 5282 C CA . VAL A 1 659 ? -12.734 22.156 8.141 1 96.38 659 VAL A CA 1
ATOM 5283 C C . VAL A 1 659 ? -14.117 22.672 8.547 1 96.38 659 VAL A C 1
ATOM 5285 O O . VAL A 1 659 ? -14.359 22.969 9.719 1 96.38 659 VAL A O 1
ATOM 5288 N N . LEU A 1 660 ? -14.969 22.766 7.609 1 95 660 LEU A N 1
ATOM 5289 C CA . LEU A 1 660 ? -16.312 23.25 7.906 1 95 660 LEU A CA 1
ATOM 5290 C C . LEU A 1 660 ? -17.047 22.281 8.828 1 95 660 LEU A C 1
ATOM 5292 O O . LEU A 1 660 ? -17.781 22.719 9.719 1 95 660 LEU A O 1
ATOM 5296 N N . LEU A 1 661 ? -16.891 21.047 8.547 1 95.38 661 LEU A N 1
ATOM 5297 C CA . LEU A 1 661 ? -17.516 20.047 9.422 1 95.38 661 LEU A CA 1
ATOM 5298 C C . LEU A 1 661 ? -16.984 20.188 10.844 1 95.38 661 LEU A C 1
ATOM 5300 O O . LEU A 1 661 ? -17.75 20.109 11.805 1 95.38 661 LEU A O 1
ATOM 5304 N N . VAL A 1 662 ? -15.695 20.344 11.016 1 97.31 662 VAL A N 1
ATOM 5305 C CA . VAL A 1 662 ? -15.062 20.484 12.32 1 97.31 662 VAL A CA 1
ATOM 5306 C C . VAL A 1 662 ? -15.609 21.719 13.039 1 97.31 662 VAL A C 1
ATOM 5308 O O . VAL A 1 662 ? -15.992 21.641 14.211 1 97.31 662 VAL A O 1
ATOM 5311 N N . LEU A 1 663 ? -15.664 22.844 12.32 1 96.5 663 LEU A N 1
ATOM 5312 C CA . LEU A 1 663 ? -16.172 24.078 12.898 1 96.5 663 LEU A CA 1
ATOM 5313 C C . LEU A 1 663 ? -17.625 23.953 13.305 1 96.5 663 LEU A C 1
ATOM 5315 O O . LEU A 1 663 ? -18.031 24.375 14.391 1 96.5 663 LEU A O 1
ATOM 5319 N N . LYS A 1 664 ? -18.359 23.344 12.422 1 95.19 664 LYS A N 1
ATOM 5320 C CA . LYS A 1 664 ? -19.797 23.156 12.672 1 95.19 664 LYS A CA 1
ATOM 5321 C C . LYS A 1 664 ? -20.031 22.344 13.953 1 95.19 664 LYS A C 1
ATOM 5323 O O . LYS A 1 664 ? -20.828 22.75 14.797 1 95.19 664 LYS A O 1
ATOM 5328 N N . GLU A 1 665 ? -19.328 21.266 14.078 1 95.56 665 GLU A N 1
ATOM 5329 C CA . GLU A 1 665 ? -19.531 20.391 15.227 1 95.56 665 GLU A CA 1
ATOM 5330 C C . GLU A 1 665 ? -19.047 21.031 16.516 1 95.56 665 GLU A C 1
ATOM 5332 O O . GLU A 1 665 ? -19.625 20.828 17.578 1 95.56 665 GLU A O 1
ATOM 5337 N N . ILE A 1 666 ? -17.953 21.781 16.438 1 96.44 666 ILE A N 1
ATOM 5338 C CA . ILE A 1 666 ? -17.406 22.453 17.625 1 96.44 666 ILE A CA 1
ATOM 5339 C C . ILE A 1 666 ? -18.375 23.547 18.078 1 96.44 666 ILE A C 1
ATOM 5341 O O . ILE A 1 666 ? -18.734 23.594 19.25 1 96.44 666 ILE A O 1
ATOM 5345 N N . TYR A 1 667 ? -18.781 24.422 17.219 1 95.44 667 TYR A N 1
ATOM 5346 C CA . TYR A 1 667 ? -19.641 25.547 17.594 1 95.44 667 TYR A CA 1
ATOM 5347 C C . TYR A 1 667 ? -21.031 25.078 17.969 1 95.44 667 TYR A C 1
ATOM 5349 O O . TYR A 1 667 ? -21.719 25.734 18.766 1 95.44 667 TYR A O 1
ATOM 5357 N N . GLN A 1 668 ? -21.406 23.906 17.391 1 93.5 668 GLN A N 1
ATOM 5358 C CA . GLN A 1 668 ? -22.672 23.328 17.812 1 93.5 668 GLN A CA 1
ATOM 5359 C C . GLN A 1 668 ? -22.672 23 19.297 1 93.5 668 GLN A C 1
ATOM 5361 O O . GLN A 1 668 ? -23.719 23.094 19.953 1 93.5 668 GLN A O 1
ATOM 5366 N N . THR A 1 669 ? -21.547 22.578 19.812 1 91.56 669 THR A N 1
ATOM 5367 C CA . THR A 1 669 ? -21.453 22.312 21.234 1 91.56 669 THR A CA 1
ATOM 5368 C C . THR A 1 669 ? -21.656 23.578 22.047 1 91.56 669 THR A C 1
ATOM 5370 O O . THR A 1 669 ? -22 23.531 23.234 1 91.56 669 THR A O 1
ATOM 5373 N N . GLN A 1 670 ? -21.469 24.766 21.422 1 91.81 670 GLN A N 1
ATOM 5374 C CA . GLN A 1 670 ? -21.625 26.062 22.094 1 91.81 670 GLN A CA 1
ATOM 5375 C C . GLN A 1 670 ? -22.953 26.703 21.734 1 91.81 670 GLN A C 1
ATOM 5377 O O . GLN A 1 670 ? -23.203 27.859 22.094 1 91.81 670 GLN A O 1
ATOM 5382 N N . GLY A 1 671 ? -23.688 25.984 20.969 1 90.75 671 GLY A N 1
ATOM 5383 C CA . GLY A 1 671 ? -25.016 26.453 20.609 1 90.75 671 GLY A CA 1
ATOM 5384 C C . GLY A 1 671 ? -25.016 27.391 19.422 1 90.75 671 GLY A C 1
ATOM 5385 O O . GLY A 1 671 ? -25.969 28.156 19.219 1 90.75 671 GLY A O 1
ATOM 5386 N N . ILE A 1 672 ? -23.953 27.484 18.719 1 92.94 672 ILE A N 1
ATOM 5387 C CA . ILE A 1 672 ? -23.844 28.328 17.547 1 92.94 672 ILE A CA 1
ATOM 5388 C C . ILE A 1 672 ? -23.969 27.484 16.281 1 92.94 672 ILE A C 1
ATOM 5390 O O . ILE A 1 672 ? -23.328 26.453 16.156 1 92.94 672 ILE A O 1
ATOM 5394 N N . PHE A 1 673 ? -24.797 27.859 15.336 1 90.38 673 PHE A N 1
ATOM 5395 C CA . PHE A 1 673 ? -25.062 27.078 14.133 1 90.38 673 PHE A CA 1
ATOM 5396 C C . PHE A 1 673 ? -24.656 27.859 12.883 1 90.38 673 PHE A C 1
ATOM 5398 O O . PHE A 1 673 ? -24.453 29.078 12.938 1 90.38 673 PHE A O 1
ATOM 5405 N N . LEU A 1 674 ? -24.531 27.109 11.773 1 89.5 674 LEU A N 1
ATOM 5406 C CA . LEU A 1 674 ? -24.156 27.688 10.492 1 89.5 674 LEU A CA 1
ATOM 5407 C C . LEU A 1 674 ? -25.203 28.688 10.016 1 89.5 674 LEU A C 1
ATOM 5409 O O . LEU A 1 674 ? -26.406 28.5 10.266 1 89.5 674 LEU A O 1
ATOM 5413 N N . ASP A 1 675 ? -24.641 29.703 9.344 1 85.38 675 ASP A N 1
ATOM 5414 C CA . ASP A 1 675 ? -25.547 30.656 8.711 1 85.38 675 ASP A CA 1
ATOM 5415 C C . ASP A 1 675 ? -26.328 29.984 7.57 1 85.38 675 ASP A C 1
ATOM 5417 O O . ASP A 1 675 ? -25.812 29.094 6.906 1 85.38 675 ASP A O 1
ATOM 5421 N N . GLN A 1 676 ? -27.672 29.938 7.547 1 62.53 676 GLN A N 1
ATOM 5422 C CA . GLN A 1 676 ? -28.516 29.359 6.512 1 62.53 676 GLN A CA 1
ATOM 5423 C C . GLN A 1 676 ? -27.938 29.594 5.121 1 62.53 676 GLN A C 1
ATOM 5425 O O . GLN A 1 676 ? -27.438 30.688 4.836 1 62.53 676 GLN A O 1
ATOM 5430 N N . PRO A 1 677 ? -27.484 28.531 4.383 1 52.25 677 PRO A N 1
ATOM 5431 C CA . PRO A 1 677 ? -26.938 28.719 3.031 1 52.25 677 PRO A CA 1
ATOM 5432 C C . PRO A 1 677 ? -27.672 29.797 2.246 1 52.25 677 PRO A C 1
ATOM 5434 O O . PRO A 1 677 ? -28.875 30.016 2.459 1 52.25 677 PRO A O 1
ATOM 5437 N N . LEU A 1 678 ? -27.031 30.938 1.872 1 37.84 678 LEU A N 1
ATOM 5438 C CA . LEU A 1 678 ? -27.734 31.859 0.975 1 37.84 678 LEU A CA 1
ATOM 5439 C C . LEU A 1 678 ? -28.531 31.094 -0.07 1 37.84 678 LEU A C 1
ATOM 5441 O O . LEU A 1 678 ? -27.984 30.219 -0.764 1 37.84 678 LEU A O 1
ATOM 5445 N N . GLN A 1 679 ? -29.906 30.781 0.13 1 30.97 679 GLN A N 1
ATOM 5446 C CA . GLN A 1 679 ? -30.75 30.469 -1.018 1 30.97 679 GLN A CA 1
ATOM 5447 C C . GLN A 1 679 ? -30.406 31.359 -2.211 1 30.97 679 GLN A C 1
ATOM 5449 O O . GLN A 1 679 ? -30.188 32.562 -2.055 1 30.97 679 GLN A O 1
ATOM 5454 N N . MET B 1 1 ? 44.781 -37.594 -66.312 1 18 1 MET B N 1
ATOM 5455 C CA . MET B 1 1 ? 44.781 -37.031 -67.625 1 18 1 MET B CA 1
ATOM 5456 C C . MET B 1 1 ? 43.375 -36.656 -68.125 1 18 1 MET B C 1
ATOM 5458 O O . MET B 1 1 ? 42.406 -37.281 -67.688 1 18 1 MET B O 1
ATOM 5462 N N . SER B 1 2 ? 43.125 -35.656 -69.062 1 18.16 2 SER B N 1
ATOM 5463 C CA . SER B 1 2 ? 42.375 -34.438 -69.375 1 18.16 2 SER B CA 1
ATOM 5464 C C . SER B 1 2 ? 41.094 -34.812 -70.188 1 18.16 2 SER B C 1
ATOM 5466 O O . SER B 1 2 ? 40.062 -34.188 -69.938 1 18.16 2 SER B O 1
ATOM 5468 N N . SER B 1 3 ? 41.125 -35.438 -71.312 1 19.03 3 SER B N 1
ATOM 5469 C CA . SER B 1 3 ? 40.594 -34.812 -72.5 1 19.03 3 SER B CA 1
ATOM 5470 C C . SER B 1 3 ? 39.125 -35.125 -72.688 1 19.03 3 SER B C 1
ATOM 5472 O O . SER B 1 3 ? 38.75 -36.312 -72.875 1 19.03 3 SER B O 1
ATOM 5474 N N . VAL B 1 4 ? 38.188 -34.25 -72.188 1 21.91 4 VAL B N 1
ATOM 5475 C CA . VAL B 1 4 ? 36.812 -34.062 -71.75 1 21.91 4 VAL B CA 1
ATOM 5476 C C . VAL B 1 4 ? 35.906 -33.906 -73 1 21.91 4 VAL B C 1
ATOM 5478 O O . VAL B 1 4 ? 35.844 -32.844 -73.625 1 21.91 4 VAL B O 1
ATOM 5481 N N . GLN B 1 5 ? 36.062 -34.875 -73.875 1 18.44 5 GLN B N 1
ATOM 5482 C CA . GLN B 1 5 ? 35.625 -34.625 -75.25 1 18.44 5 GLN B CA 1
ATOM 5483 C C . GLN B 1 5 ? 34.156 -34.219 -75.312 1 18.44 5 GLN B C 1
ATOM 5485 O O . GLN B 1 5 ? 33.375 -34.656 -74.5 1 18.44 5 GLN B O 1
ATOM 5490 N N . SER B 1 6 ? 33.625 -33.531 -76.375 1 19.02 6 SER B N 1
ATOM 5491 C CA . SER B 1 6 ? 32.844 -32.438 -76.938 1 19.02 6 SER B CA 1
ATOM 5492 C C . SER B 1 6 ? 31.453 -32.906 -77.312 1 19.02 6 SER B C 1
ATOM 5494 O O . SER B 1 6 ? 30.562 -32.094 -77.562 1 19.02 6 SER B O 1
ATOM 5496 N N . GLN B 1 7 ? 31.172 -34.219 -77.625 1 19.28 7 GLN B N 1
ATOM 5497 C CA . GLN B 1 7 ? 30.438 -34.25 -78.875 1 19.28 7 GLN B CA 1
ATOM 5498 C C . GLN B 1 7 ? 29 -33.75 -78.688 1 19.28 7 GLN B C 1
ATOM 5500 O O . GLN B 1 7 ? 28.406 -33.906 -77.625 1 19.28 7 GLN B O 1
ATOM 5505 N N . GLN B 1 8 ? 28.312 -33.125 -79.812 1 19.39 8 GLN B N 1
ATOM 5506 C CA . GLN B 1 8 ? 27.406 -32.094 -80.312 1 19.39 8 GLN B CA 1
ATOM 5507 C C . GLN B 1 8 ? 25.969 -32.594 -80.375 1 19.39 8 GLN B C 1
ATOM 5509 O O . GLN B 1 8 ? 25.062 -31.812 -80.625 1 19.39 8 GLN B O 1
ATOM 5514 N N . GLU B 1 9 ? 25.688 -33.844 -80.188 1 20.84 9 GLU B N 1
ATOM 5515 C CA . GLU B 1 9 ? 24.641 -34.281 -81.125 1 20.84 9 GLU B CA 1
ATOM 5516 C C . GLU B 1 9 ? 23.328 -33.562 -80.875 1 20.84 9 GLU B C 1
ATOM 5518 O O . GLU B 1 9 ? 23.031 -33.188 -79.75 1 20.84 9 GLU B O 1
ATOM 5523 N N . GLN B 1 10 ? 22.594 -33.219 -81.938 1 20.45 10 GLN B N 1
ATOM 5524 C CA . GLN B 1 10 ? 21.547 -32.344 -82.5 1 20.45 10 GLN B CA 1
ATOM 5525 C C . GLN B 1 10 ? 20.188 -32.688 -81.875 1 20.45 10 GLN B C 1
ATOM 5527 O O . GLN B 1 10 ? 19.875 -33.844 -81.625 1 20.45 10 GLN B O 1
ATOM 5532 N N . LEU B 1 11 ? 19.438 -31.625 -81.438 1 19.84 11 LEU B N 1
ATOM 5533 C CA . LEU B 1 11 ? 18.328 -31.312 -80.562 1 19.84 11 LEU B CA 1
ATOM 5534 C C . LEU B 1 11 ? 17 -31.656 -81.188 1 19.84 11 LEU B C 1
ATOM 5536 O O . LEU B 1 11 ? 16.516 -30.906 -82.062 1 19.84 11 LEU B O 1
ATOM 5540 N N . SER B 1 12 ? 16.984 -32.844 -81.938 1 20.03 12 SER B N 1
ATOM 5541 C CA . SER B 1 12 ? 15.82 -33 -82.812 1 20.03 12 SER B CA 1
ATOM 5542 C C . SER B 1 12 ? 14.523 -32.781 -82 1 20.03 12 SER B C 1
ATOM 5544 O O . SER B 1 12 ? 14.32 -33.344 -80.938 1 20.03 12 SER B O 1
ATOM 5546 N N . GLN B 1 13 ? 13.891 -31.641 -82.312 1 19.75 13 GLN B N 1
ATOM 5547 C CA . GLN B 1 13 ? 12.781 -30.953 -81.625 1 19.75 13 GLN B CA 1
ATOM 5548 C C . GLN B 1 13 ? 11.477 -31.734 -81.812 1 19.75 13 GLN B C 1
ATOM 5550 O O . GLN B 1 13 ? 10.906 -31.766 -82.875 1 19.75 13 GLN B O 1
ATOM 5555 N N . SER B 1 14 ? 11.562 -33.062 -81.625 1 21.06 14 SER B N 1
ATOM 5556 C CA . SER B 1 14 ? 10.367 -33.812 -81.938 1 21.06 14 SER B CA 1
ATOM 5557 C C . SER B 1 14 ? 9.109 -33.156 -81.438 1 21.06 14 SER B C 1
ATOM 5559 O O . SER B 1 14 ? 9.117 -32.625 -80.312 1 21.06 14 SER B O 1
ATOM 5561 N N . ASP B 1 15 ? 8.258 -32.812 -82.375 1 22.52 15 ASP B N 1
ATOM 5562 C CA . ASP B 1 15 ? 6.984 -32.094 -82.438 1 22.52 15 ASP B CA 1
ATOM 5563 C C . ASP B 1 15 ? 5.98 -32.656 -81.438 1 22.52 15 ASP B C 1
ATOM 5565 O O . ASP B 1 15 ? 5.961 -33.875 -81.125 1 22.52 15 ASP B O 1
ATOM 5569 N N . PRO B 1 16 ? 5.34 -31.797 -80.625 1 22.08 16 PRO B N 1
ATOM 5570 C CA . PRO B 1 16 ? 4.555 -32 -79.438 1 22.08 16 PRO B CA 1
ATOM 5571 C C . PRO B 1 16 ? 3.275 -32.812 -79.688 1 22.08 16 PRO B C 1
ATOM 5573 O O . PRO B 1 16 ? 2.396 -32.844 -78.812 1 22.08 16 PRO B O 1
ATOM 5576 N N . SER B 1 17 ? 3.336 -33.75 -80.625 1 22.78 17 SER B N 1
ATOM 5577 C CA . SER B 1 17 ? 1.975 -34.125 -81 1 22.78 17 SER B CA 1
ATOM 5578 C C . SER B 1 17 ? 1.127 -34.469 -79.812 1 22.78 17 SER B C 1
ATOM 5580 O O . SER B 1 17 ? 1.482 -35.344 -79 1 22.78 17 SER B O 1
ATOM 5582 N N . PRO B 1 18 ? 0.476 -33.469 -79.25 1 22.31 18 PRO B N 1
ATOM 5583 C CA . PRO B 1 18 ? -0.125 -33.719 -77.938 1 22.31 18 PRO B CA 1
ATOM 5584 C C . PRO B 1 18 ? -1.021 -34.969 -77.938 1 22.31 18 PRO B C 1
ATOM 5586 O O . PRO B 1 18 ? -1.525 -35.375 -79 1 22.31 18 PRO B O 1
ATOM 5589 N N . SER B 1 19 ? -0.699 -35.938 -77.062 1 19.56 19 SER B N 1
ATOM 5590 C CA . SER B 1 19 ? -1.232 -37.219 -76.625 1 19.56 19 SER B CA 1
ATOM 5591 C C . SER B 1 19 ? -2.754 -37.188 -76.562 1 19.56 19 SER B C 1
ATOM 5593 O O . SER B 1 19 ? -3.342 -36.156 -76.25 1 19.56 19 SER B O 1
ATOM 5595 N N . SER B 1 20 ? -3.377 -38.062 -77.312 1 22.02 20 SER B N 1
ATOM 5596 C CA . SER B 1 20 ? -4.758 -38.5 -77.5 1 22.02 20 SER B CA 1
ATOM 5597 C C . SER B 1 20 ? -5.496 -38.594 -76.188 1 22.02 20 SER B C 1
ATOM 5599 O O . SER B 1 20 ? -4.918 -39 -75.188 1 22.02 20 SER B O 1
ATOM 5601 N N . ASN B 1 21 ? -6.539 -37.781 -76.062 1 21.23 21 ASN B N 1
ATOM 5602 C CA . ASN B 1 21 ? -7.453 -37.562 -74.938 1 21.23 21 ASN B CA 1
ATOM 5603 C C . ASN B 1 21 ? -8.062 -38.844 -74.438 1 21.23 21 ASN B C 1
ATOM 5605 O O . ASN B 1 21 ? -8.852 -39.5 -75.125 1 21.23 21 ASN B O 1
ATOM 5609 N N . SER B 1 22 ? -7.219 -39.844 -73.938 1 20.53 22 SER B N 1
ATOM 5610 C CA . SER B 1 22 ? -7.754 -41.094 -7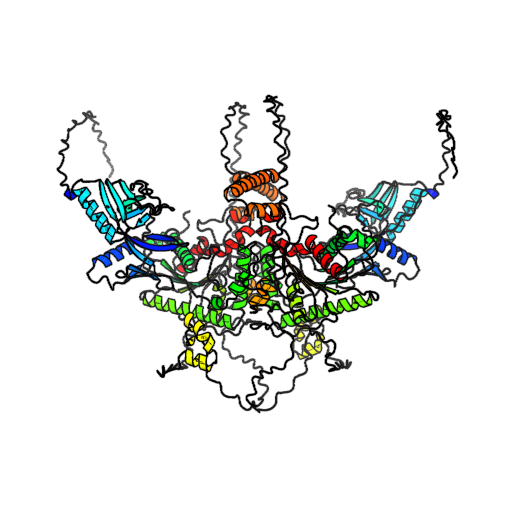3.438 1 20.53 22 SER B CA 1
ATOM 5611 C C . SER B 1 22 ? -8.977 -40.844 -72.562 1 20.53 22 SER B C 1
ATOM 5613 O O . SER B 1 22 ? -8.914 -40.094 -71.562 1 20.53 22 SER B O 1
ATOM 5615 N N . CYS B 1 23 ? -10.188 -40.875 -73.125 1 23.7 23 CYS B N 1
ATOM 5616 C CA . CYS B 1 23 ? -11.508 -40.906 -72.5 1 23.7 23 CYS B CA 1
ATOM 5617 C C . CYS B 1 23 ? -11.57 -41.969 -71.438 1 23.7 23 CYS B C 1
ATOM 5619 O O . CYS B 1 23 ? -11.727 -43.156 -71.688 1 23.7 23 CYS B O 1
ATOM 5621 N N . SER B 1 24 ? -10.602 -42 -70.562 1 23.66 24 SER B N 1
ATOM 5622 C CA . SER B 1 24 ? -10.695 -43.031 -69.5 1 23.66 24 SER B CA 1
ATOM 5623 C C . SER B 1 24 ? -12.109 -43.125 -68.938 1 23.66 24 SER B C 1
ATOM 5625 O O . SER B 1 24 ? -12.727 -42.094 -68.625 1 23.66 24 SER B O 1
ATOM 5627 N N . SER B 1 25 ? -12.844 -44.094 -69.438 1 24.64 25 SER B N 1
ATOM 5628 C CA . SER B 1 25 ? -14.141 -44.531 -68.938 1 24.64 25 SER B CA 1
ATOM 5629 C C . SER B 1 25 ? -14.195 -44.531 -67.438 1 24.64 25 SER B C 1
ATOM 5631 O O . SER B 1 25 ? -13.281 -45.031 -66.75 1 24.64 25 SER B O 1
ATOM 5633 N N . PHE B 1 26 ? -14.711 -43.469 -66.875 1 24.59 26 PHE B N 1
ATOM 5634 C CA . PHE B 1 26 ? -15.102 -43.344 -65.438 1 24.59 26 PHE B CA 1
ATOM 5635 C C . PHE B 1 26 ? -15.797 -44.625 -65 1 24.59 26 PHE B C 1
ATOM 5637 O O . PHE B 1 26 ? -16.953 -44.875 -65.375 1 24.59 26 PHE B O 1
ATOM 5644 N N . GLU B 1 27 ? -15.172 -45.844 -65.25 1 26.97 27 GLU B N 1
ATOM 5645 C CA . GLU B 1 27 ? -15.781 -46.969 -64.562 1 26.97 27 GLU B CA 1
ATOM 5646 C C . GLU B 1 27 ? -16.234 -46.531 -63.156 1 26.97 27 GLU B C 1
ATOM 5648 O O . GLU B 1 27 ? -15.453 -46 -62.375 1 26.97 27 GLU B O 1
ATOM 5653 N N . LEU B 1 28 ? -17.484 -46.156 -63.094 1 29.25 28 LEU B N 1
ATOM 5654 C CA . LEU B 1 28 ? -18.25 -46.094 -61.844 1 29.25 28 LEU B CA 1
ATOM 5655 C C . LEU B 1 28 ? -17.875 -47.25 -60.938 1 29.25 28 LEU B C 1
ATOM 5657 O O . LEU B 1 28 ? -18.234 -48.406 -61.188 1 29.25 28 LEU B O 1
ATOM 5661 N N . ILE B 1 29 ? -16.641 -47.469 -60.688 1 31.39 29 ILE B N 1
ATOM 5662 C CA . ILE B 1 29 ? -16.297 -48.469 -59.656 1 31.39 29 ILE B CA 1
ATOM 5663 C C . ILE B 1 29 ? -17.375 -48.469 -58.562 1 31.39 29 ILE B C 1
ATOM 5665 O O . ILE B 1 29 ? -17.719 -47.406 -58.031 1 31.39 29 ILE B O 1
ATOM 5669 N N . ASP B 1 30 ? -18.328 -49.406 -58.625 1 32.59 30 ASP B N 1
ATOM 5670 C CA . ASP B 1 30 ? -19.203 -49.812 -57.531 1 32.59 30 ASP B CA 1
ATOM 5671 C C . ASP B 1 30 ? -18.5 -49.625 -56.188 1 32.59 30 ASP B C 1
ATOM 5673 O O . ASP B 1 30 ? -17.656 -50.438 -55.812 1 32.59 30 ASP B O 1
ATOM 5677 N N . MET B 1 31 ? -18 -48.531 -55.938 1 35.34 31 MET B N 1
ATOM 5678 C CA . MET B 1 31 ? -17.5 -48.344 -54.562 1 35.34 31 MET B CA 1
ATOM 5679 C C . MET B 1 31 ? -18.438 -48.969 -53.531 1 35.34 31 MET B C 1
ATOM 5681 O O . MET B 1 31 ? -19.625 -48.625 -53.5 1 35.34 31 MET B O 1
ATOM 5685 N N . ASP B 1 32 ? -18.391 -50.312 -53.344 1 37.19 32 ASP B N 1
ATOM 5686 C CA . ASP B 1 32 ? -19.094 -51 -52.281 1 37.19 32 ASP B CA 1
ATOM 5687 C C . ASP B 1 32 ? -19.406 -50.062 -51.125 1 37.19 32 ASP B C 1
ATOM 5689 O O . ASP B 1 32 ? -18.562 -49.25 -50.719 1 37.19 32 ASP B O 1
ATOM 5693 N N . ALA B 1 33 ? -20.625 -49.656 -50.969 1 42.5 33 ALA B N 1
ATOM 5694 C CA . ALA B 1 33 ? -21.219 -48.812 -49.906 1 42.5 33 ALA B CA 1
ATOM 5695 C C . ALA B 1 33 ? -20.5 -49 -48.594 1 42.5 33 ALA B C 1
ATOM 5697 O O . ALA B 1 33 ? -20.609 -48.188 -47.688 1 42.5 33 ALA B O 1
ATOM 5698 N N . GLY B 1 34 ? -20.047 -50.219 -48.281 1 46.5 34 GLY B N 1
ATOM 5699 C CA . GLY B 1 34 ? -19.344 -50.562 -47.062 1 46.5 34 GLY B CA 1
ATOM 5700 C C . GLY B 1 34 ? -18.125 -49.688 -46.812 1 46.5 34 GLY B C 1
ATOM 5701 O O . GLY B 1 34 ? -17.594 -49.656 -45.719 1 46.5 34 GLY B O 1
ATOM 5702 N N . SER B 1 35 ? -17.297 -49.344 -47.875 1 56 35 SER B N 1
ATOM 5703 C CA . SER B 1 35 ? -15.953 -48.781 -47.906 1 56 35 SER B CA 1
ATOM 5704 C C . SER B 1 35 ? -15.984 -47.312 -47.531 1 56 35 SER B C 1
ATOM 5706 O O . SER B 1 35 ? -14.945 -46.719 -47.219 1 56 35 SER B O 1
ATOM 5708 N N . LEU B 1 36 ? -17.094 -46.75 -47.531 1 69.94 36 LEU B N 1
ATOM 5709 C CA . LEU B 1 36 ? -17.141 -45.281 -47.406 1 69.94 36 LEU B CA 1
ATOM 5710 C C . LEU B 1 36 ? -17.094 -44.844 -45.938 1 69.94 36 LEU B C 1
ATOM 5712 O O . LEU B 1 36 ? -16.562 -43.781 -45.625 1 69.94 36 LEU B O 1
ATOM 5716 N N . TYR B 1 37 ? -17.453 -45.719 -45.094 1 88.5 37 TYR B N 1
ATOM 5717 C CA . TYR B 1 37 ? -17.5 -45.344 -43.688 1 88.5 37 TYR B CA 1
ATOM 5718 C C . TYR B 1 37 ? -16.156 -45.562 -43.031 1 88.5 37 TYR B C 1
ATOM 5720 O O . TYR B 1 37 ? -15.57 -46.656 -43.156 1 88.5 37 TYR B O 1
ATOM 5728 N N . GLU B 1 38 ? -15.602 -44.594 -42.438 1 90.69 38 GLU B N 1
ATOM 5729 C CA . GLU B 1 38 ? -14.422 -44.688 -41.594 1 90.69 38 GLU B CA 1
ATOM 5730 C C . GLU B 1 38 ? -14.773 -44.406 -40.125 1 90.69 38 GLU B C 1
ATOM 5732 O O . GLU B 1 38 ? -15.359 -43.375 -39.844 1 90.69 38 GLU B O 1
ATOM 5737 N N . PRO B 1 39 ? -14.438 -45.438 -39.344 1 92 39 PRO B N 1
ATOM 5738 C CA . PRO B 1 39 ? -14.742 -45.188 -37.906 1 92 39 PRO B CA 1
ATOM 5739 C C . PRO B 1 39 ? -14.07 -43.938 -37.375 1 92 39 PRO B C 1
ATOM 5741 O O . PRO B 1 39 ? -12.938 -43.625 -37.75 1 92 39 PRO B O 1
ATOM 5744 N N . VAL B 1 40 ? -14.742 -43.25 -36.5 1 94.25 40 VAL B N 1
ATOM 5745 C CA . VAL B 1 40 ? -14.242 -42 -35.938 1 94.25 40 VAL B CA 1
ATOM 5746 C C . VAL B 1 40 ? -13.242 -42.312 -34.812 1 94.25 40 VAL B C 1
ATOM 5748 O O . VAL B 1 40 ? -13.422 -43.281 -34.062 1 94.25 40 VAL B O 1
ATOM 5751 N N . SER B 1 41 ? -12.18 -41.594 -34.781 1 93.56 41 SER B N 1
ATOM 5752 C CA . SER B 1 41 ? -11.172 -41.75 -33.75 1 93.56 41 SER B CA 1
ATOM 5753 C C . SER B 1 41 ? -11.547 -40.969 -32.5 1 93.56 41 SER B C 1
ATOM 5755 O O . SER B 1 41 ? -11.773 -39.75 -32.562 1 93.56 41 SER B O 1
ATOM 5757 N N . PRO B 1 42 ? -11.547 -41.625 -31.391 1 96.31 42 PRO B N 1
ATOM 5758 C CA . PRO B 1 42 ? -11.914 -40.938 -30.156 1 96.31 42 PRO B CA 1
ATOM 5759 C C . PRO B 1 42 ? -10.773 -40.062 -29.625 1 96.31 42 PRO B C 1
ATOM 5761 O O . PRO B 1 42 ? -9.602 -40.344 -29.891 1 96.31 42 PRO B O 1
ATOM 5764 N N . HIS B 1 43 ? -11.117 -38.969 -29 1 97.06 43 HIS B N 1
ATOM 5765 C CA . HIS B 1 43 ? -10.203 -38.125 -28.234 1 97.06 43 HIS B CA 1
ATOM 5766 C C . HIS B 1 43 ? -10.758 -37.812 -26.859 1 97.06 43 HIS B C 1
ATOM 5768 O O . HIS B 1 43 ? -11.922 -37.406 -26.734 1 97.06 43 HIS B O 1
ATOM 5774 N N . TRP B 1 44 ? -9.961 -37.969 -25.906 1 97.5 44 TRP B N 1
ATOM 5775 C CA . TRP B 1 44 ? -10.422 -37.812 -24.531 1 97.5 44 TRP B CA 1
ATOM 5776 C C . TRP B 1 44 ? -10.406 -36.344 -24.094 1 97.5 44 TRP B C 1
ATOM 5778 O O . TRP B 1 44 ? -9.484 -35.625 -24.422 1 97.5 44 TRP B O 1
ATOM 5788 N N . PHE B 1 45 ? -11.469 -35.938 -23.344 1 97.31 45 PHE B N 1
ATOM 5789 C CA . PHE B 1 45 ? -11.633 -34.594 -22.812 1 97.31 45 PHE B CA 1
ATOM 5790 C C . PHE B 1 45 ? -11.883 -34.656 -21.297 1 97.31 45 PHE B C 1
ATOM 5792 O O . PHE B 1 45 ? -12.266 -35.688 -20.766 1 97.31 45 PHE B O 1
ATOM 5799 N N . TYR B 1 46 ? -11.547 -33.594 -20.641 1 96.56 46 TYR B N 1
ATOM 5800 C CA . TYR B 1 46 ? -11.961 -33.438 -19.25 1 96.56 46 TYR B CA 1
ATOM 5801 C C . TYR B 1 46 ? -12.688 -32.125 -19.062 1 96.56 46 TYR B C 1
ATOM 5803 O O . TYR B 1 46 ? -12.469 -31.156 -19.812 1 96.56 46 TYR B O 1
ATOM 5811 N N . CYS B 1 47 ? -13.562 -32.062 -18.031 1 94.88 47 CYS B N 1
ATOM 5812 C CA . CYS B 1 47 ? -14.422 -30.906 -17.797 1 94.88 47 CYS B CA 1
ATOM 5813 C C . CYS B 1 47 ? -13.914 -30.094 -16.609 1 94.88 47 CYS B C 1
ATOM 5815 O O . CYS B 1 47 ? -13.664 -30.641 -15.531 1 94.88 47 CYS B O 1
ATOM 5817 N N . LYS B 1 48 ? -13.664 -28.859 -16.828 1 90.12 48 LYS B N 1
ATOM 5818 C CA . LYS B 1 48 ? -13.273 -27.938 -15.766 1 90.12 48 LYS B CA 1
ATOM 5819 C C . LYS B 1 48 ? -14.297 -26.828 -15.586 1 90.12 48 LYS B C 1
ATOM 5821 O O . LYS B 1 48 ? -14.875 -26.344 -16.562 1 90.12 48 LYS B O 1
ATOM 5826 N N . ILE B 1 49 ? -14.523 -26.484 -14.359 1 84.5 49 ILE B N 1
ATOM 5827 C CA . ILE B 1 49 ? -15.438 -25.375 -14.07 1 84.5 49 ILE B CA 1
ATOM 5828 C C . ILE B 1 49 ? -14.648 -24.062 -13.984 1 84.5 49 ILE B C 1
ATOM 5830 O O . ILE B 1 49 ? -13.828 -23.891 -13.07 1 84.5 49 ILE B O 1
ATOM 5834 N N . ILE B 1 50 ? -14.758 -23.266 -14.867 1 74 50 ILE B N 1
ATOM 5835 C CA . ILE B 1 50 ? -14.125 -21.953 -14.891 1 74 50 ILE B CA 1
ATOM 5836 C C . ILE B 1 50 ? -15.188 -20.859 -14.828 1 74 50 ILE B C 1
ATOM 5838 O O . ILE B 1 50 ? -16.078 -20.812 -15.672 1 74 50 ILE B O 1
ATOM 5842 N N . ASP B 1 51 ? -15.156 -19.938 -13.891 1 69.31 51 ASP B N 1
ATOM 5843 C CA . ASP B 1 51 ? -16.109 -18.844 -13.734 1 69.31 51 ASP B CA 1
ATOM 5844 C C . ASP B 1 51 ? -17.547 -19.375 -13.688 1 69.31 51 ASP B C 1
ATOM 5846 O O . ASP B 1 51 ? -18.406 -18.891 -14.422 1 69.31 51 ASP B O 1
ATOM 5850 N N . SER B 1 52 ? -17.734 -20.516 -13.094 1 73.25 52 SER B N 1
ATOM 5851 C CA . SER B 1 52 ? -19.047 -21.125 -12.852 1 73.25 52 SER B CA 1
ATOM 5852 C C . SER B 1 52 ? -19.609 -21.734 -14.125 1 73.25 52 SER B C 1
ATOM 5854 O O . SER B 1 52 ? -20.812 -21.969 -14.219 1 73.25 52 SER B O 1
ATOM 5856 N N . LYS B 1 53 ? -18.781 -21.828 -15.086 1 81.25 53 LYS B N 1
ATOM 5857 C CA . LYS B 1 53 ? -19.188 -22.484 -16.328 1 81.25 53 LYS B CA 1
ATOM 5858 C C . LYS B 1 53 ? -18.344 -23.719 -16.609 1 81.25 53 LYS B C 1
ATOM 5860 O O . LYS B 1 53 ? -17.141 -23.734 -16.328 1 81.25 53 LYS B O 1
ATOM 5865 N N . GLU B 1 54 ? -19.031 -24.641 -17.188 1 86.38 54 GLU B N 1
ATOM 5866 C CA . GLU B 1 54 ? -18.312 -25.875 -17.547 1 86.38 54 GLU B CA 1
ATOM 5867 C C . GLU B 1 54 ? -17.594 -25.734 -18.875 1 86.38 54 GLU B C 1
ATOM 5869 O O . GLU B 1 54 ? -18.188 -25.266 -19.859 1 86.38 54 GLU B O 1
ATOM 5874 N N . THR B 1 55 ? -16.375 -26.016 -18.844 1 89.56 55 THR B N 1
ATOM 5875 C CA . THR B 1 55 ? -15.562 -25.969 -20.047 1 89.56 55 THR B CA 1
ATOM 5876 C C . THR B 1 55 ? -14.852 -27.312 -20.266 1 89.56 55 THR B C 1
ATOM 5878 O O . THR B 1 55 ? -14.219 -27.828 -19.344 1 89.56 55 THR B O 1
ATOM 5881 N N . TRP B 1 56 ? -15.039 -27.828 -21.516 1 93.06 56 TRP B N 1
ATOM 5882 C CA . TRP B 1 56 ? -14.391 -29.094 -21.844 1 93.06 56 TRP B CA 1
ATOM 5883 C C . TRP B 1 56 ? -13.047 -28.844 -22.516 1 93.06 56 TRP B C 1
ATOM 5885 O O . TRP B 1 56 ? -12.969 -28.141 -23.531 1 93.06 56 TRP B O 1
ATOM 5895 N N . ILE B 1 57 ? -12.031 -29.469 -21.938 1 93.62 57 ILE B N 1
ATOM 5896 C CA . ILE B 1 57 ? -10.664 -29.281 -22.422 1 93.62 57 ILE B CA 1
ATOM 5897 C C . ILE B 1 57 ? -10.109 -30.609 -22.922 1 93.62 57 ILE B C 1
ATOM 5899 O O . ILE B 1 57 ? -10.188 -31.625 -22.234 1 93.62 57 ILE B O 1
ATOM 5903 N N . PRO B 1 58 ? -9.578 -30.625 -24.156 1 95.56 58 PRO B N 1
ATOM 5904 C CA . PRO B 1 58 ? -9 -31.859 -24.672 1 95.56 58 PRO B CA 1
ATOM 5905 C C . PRO B 1 58 ? -7.699 -32.25 -23.969 1 95.56 58 PRO B C 1
ATOM 5907 O O . PRO B 1 58 ? -6.895 -31.359 -23.641 1 95.56 58 PRO B O 1
ATOM 5910 N N . PHE B 1 59 ? -7.551 -33.562 -23.719 1 96.19 59 PHE B N 1
ATOM 5911 C CA . PHE B 1 59 ? -6.238 -34.031 -23.297 1 96.19 59 PHE B CA 1
ATOM 5912 C C . PHE B 1 59 ? -5.211 -33.844 -24.406 1 96.19 59 PHE B C 1
ATOM 5914 O O . PHE B 1 59 ? -5.57 -33.781 -25.578 1 96.19 59 PHE B O 1
ATOM 5921 N N . ASN B 1 60 ? -3.969 -33.75 -23.984 1 93.38 60 ASN B N 1
ATOM 5922 C CA . ASN B 1 60 ? -2.93 -33.75 -25 1 93.38 60 ASN B CA 1
ATOM 5923 C C . ASN B 1 60 ? -2.891 -35.062 -25.766 1 93.38 60 ASN B C 1
ATOM 5925 O O . ASN B 1 60 ? -3.494 -36.062 -25.344 1 93.38 60 ASN B O 1
ATOM 5929 N N . SER B 1 61 ? -2.254 -35.125 -26.922 1 93.31 61 SER B N 1
ATOM 5930 C CA . SER B 1 61 ? -2.275 -36.281 -27.812 1 93.31 61 SER B CA 1
ATOM 5931 C C . SER B 1 61 ? -1.704 -37.5 -27.125 1 93.31 61 SER B C 1
ATOM 5933 O O . SER B 1 61 ? -2.25 -38.594 -27.266 1 93.31 61 SER B O 1
ATOM 5935 N N . GLU B 1 62 ? -0.707 -37.312 -26.406 1 93.19 62 GLU B N 1
ATOM 5936 C CA . GLU B 1 62 ? -0.066 -38.438 -25.734 1 93.19 62 GLU B CA 1
ATOM 5937 C C . GLU B 1 62 ? -0.97 -39.031 -24.641 1 93.19 62 GLU B C 1
ATOM 5939 O O . GLU B 1 62 ? -1.125 -40.25 -24.547 1 93.19 62 GLU B O 1
ATOM 5944 N N . ASP B 1 63 ? -1.491 -38.219 -23.875 1 95.56 63 ASP B N 1
ATOM 5945 C CA . ASP B 1 63 ? -2.375 -38.656 -22.797 1 95.56 63 ASP B CA 1
ATOM 5946 C C . ASP B 1 63 ? -3.631 -39.312 -23.359 1 95.56 63 ASP B C 1
ATOM 5948 O O . ASP B 1 63 ? -4.098 -40.312 -22.828 1 95.56 63 ASP B O 1
ATOM 5952 N N . SER B 1 64 ? -4.184 -38.656 -24.375 1 96.06 64 SER B N 1
ATOM 5953 C CA . SER B 1 64 ? -5.375 -39.25 -24.984 1 96.06 64 SER B CA 1
ATOM 5954 C C . SER B 1 64 ? -5.09 -40.656 -25.531 1 96.06 64 SER B C 1
ATOM 5956 O O . SER B 1 64 ? -5.934 -41.531 -25.438 1 96.06 64 SER B O 1
ATOM 5958 N N . GLN B 1 65 ? -3.969 -40.812 -26.125 1 94.56 65 GLN B N 1
ATOM 5959 C CA . GLN B 1 65 ? -3.576 -42.125 -26.656 1 94.56 65 GLN B CA 1
ATOM 5960 C C . GLN B 1 65 ? -3.424 -43.156 -25.531 1 94.56 65 GLN B C 1
ATOM 5962 O O . GLN B 1 65 ? -3.854 -44.312 -25.656 1 94.56 65 GLN B O 1
ATOM 5967 N N . GLN B 1 66 ? -2.836 -42.719 -24.453 1 93.5 66 GLN B N 1
ATOM 5968 C CA . GLN B 1 66 ? -2.66 -43.625 -23.312 1 93.5 66 GLN B CA 1
ATOM 5969 C C . GLN B 1 66 ? -4.004 -44.031 -22.719 1 93.5 66 GLN B C 1
ATOM 5971 O O . GLN B 1 66 ? -4.195 -45.188 -22.312 1 93.5 66 GLN B O 1
ATOM 5976 N N . LEU B 1 67 ? -4.816 -43.094 -22.641 1 95.06 67 LEU B N 1
ATOM 5977 C CA . LEU B 1 67 ? -6.152 -43.375 -22.125 1 95.06 67 LEU B CA 1
ATOM 5978 C C . LEU B 1 67 ? -6.898 -44.344 -23.031 1 95.06 67 LEU B C 1
ATOM 5980 O O . LEU B 1 67 ? -7.57 -45.25 -22.547 1 95.06 67 LEU B O 1
ATOM 5984 N N . GLU B 1 68 ? -6.785 -44.125 -24.328 1 94.56 68 GLU B N 1
ATOM 5985 C CA . GLU B 1 68 ? -7.438 -45 -25.281 1 94.56 68 GLU B CA 1
ATOM 5986 C C . GLU B 1 68 ? -6.867 -46.406 -25.203 1 94.56 68 GLU B C 1
ATOM 5988 O O . GLU B 1 68 ? -7.613 -47.406 -25.281 1 94.56 68 GLU B O 1
ATOM 5993 N N . GLU B 1 69 ? -5.605 -46.469 -25.078 1 93.06 69 GLU B N 1
ATOM 5994 C CA . GLU B 1 69 ? -4.961 -47.781 -24.938 1 93.06 69 GLU B CA 1
ATOM 5995 C C . GLU B 1 69 ? -5.418 -48.5 -23.672 1 93.06 69 GLU B C 1
ATOM 5997 O O . GLU B 1 69 ? -5.648 -49.719 -23.688 1 93.06 69 GLU B O 1
ATOM 6002 N N . ALA B 1 70 ? -5.438 -47.75 -22.641 1 92.75 70 ALA B N 1
ATOM 6003 C CA . ALA B 1 70 ? -5.898 -48.312 -21.375 1 92.75 70 ALA B CA 1
ATOM 6004 C C . ALA B 1 70 ? -7.359 -48.75 -21.469 1 92.75 70 ALA B C 1
ATOM 6006 O O . ALA B 1 70 ? -7.742 -49.781 -20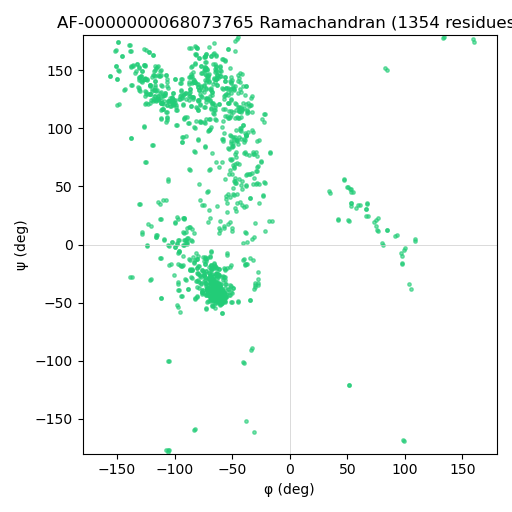.906 1 92.75 70 ALA B O 1
ATOM 6007 N N . TYR B 1 71 ? -8.086 -47.969 -22.109 1 91.62 71 TYR B N 1
ATOM 6008 C CA . TYR B 1 71 ? -9.492 -48.281 -22.312 1 91.62 71 TYR B CA 1
ATOM 6009 C C . TYR B 1 71 ? -9.664 -49.594 -23.094 1 91.62 71 TYR B C 1
ATOM 6011 O O . TYR B 1 71 ? -10.531 -50.406 -22.781 1 91.62 71 TYR B O 1
ATOM 6019 N N . ASN B 1 72 ? -8.852 -49.781 -24.141 1 89.31 72 ASN B N 1
ATOM 6020 C CA . ASN B 1 72 ? -8.969 -50.938 -25.047 1 89.31 72 ASN B CA 1
ATOM 6021 C C . ASN B 1 72 ? -8.359 -52.188 -24.453 1 89.31 72 ASN B C 1
ATOM 6023 O O . ASN B 1 72 ? -8.594 -53.281 -24.938 1 89.31 72 ASN B O 1
ATOM 6027 N N . SER B 1 73 ? -7.254 -52.031 -23.734 1 80.19 73 SER B N 1
ATOM 6028 C CA . SER B 1 73 ? -6.547 -53.188 -23.188 1 80.19 73 SER B CA 1
ATOM 6029 C C . SER B 1 73 ? -7.477 -54.062 -22.344 1 80.19 73 SER B C 1
ATOM 6031 O O . SER B 1 73 ? -7.184 -55.25 -22.094 1 80.19 73 SER B O 1
ATOM 6033 N N . GLY B 1 74 ? -8.531 -54 -21.953 1 65 74 GLY B N 1
ATOM 6034 C CA . GLY B 1 74 ? -9.266 -55.125 -21.422 1 65 74 GLY B CA 1
ATOM 6035 C C . GLY B 1 74 ? -10.43 -54.719 -20.547 1 65 74 GLY B C 1
ATOM 6036 O O . GLY B 1 74 ? -10.625 -53.531 -20.266 1 65 74 GLY B O 1
ATOM 6037 N N . LYS B 1 75 ? -11.273 -55.75 -20.094 1 58.88 75 LYS B N 1
ATOM 6038 C CA . LYS B 1 75 ? -12.562 -55.906 -19.422 1 58.88 75 LYS B CA 1
ATOM 6039 C C . LYS B 1 75 ? -12.57 -55.156 -18.094 1 58.88 75 LYS B C 1
ATOM 6041 O O . LYS B 1 75 ? -13.609 -54.656 -17.656 1 58.88 75 LYS B O 1
ATOM 6046 N N . ASP B 1 76 ? -11.367 -55 -17.344 1 62.31 76 ASP B N 1
ATOM 6047 C CA . ASP B 1 76 ? -11.539 -54.469 -16 1 62.31 76 ASP B CA 1
ATOM 6048 C C . ASP B 1 76 ? -11.094 -53.031 -15.93 1 62.31 76 ASP B C 1
ATOM 6050 O O . ASP B 1 76 ? -10.094 -52.688 -15.281 1 62.31 76 ASP B O 1
ATOM 6054 N N . CYS B 1 77 ? -11.617 -52.094 -16.75 1 64.81 77 CYS B N 1
ATOM 6055 C CA . CYS B 1 77 ? -11.398 -50.656 -16.766 1 64.81 77 CYS B CA 1
ATOM 6056 C C . CYS B 1 77 ? -11.625 -50.062 -15.375 1 64.81 77 CYS B C 1
ATOM 6058 O O . CYS B 1 77 ? -11.148 -48.969 -15.078 1 64.81 77 CYS B O 1
ATOM 6060 N N . ASN B 1 78 ? -12.328 -50.781 -14.508 1 68.94 78 ASN B N 1
ATOM 6061 C CA . ASN B 1 78 ? -12.82 -50.219 -13.258 1 68.94 78 ASN B CA 1
ATOM 6062 C C . ASN B 1 78 ? -11.672 -49.906 -12.305 1 68.94 78 ASN B C 1
ATOM 6064 O O . ASN B 1 78 ? -11.734 -48.906 -11.562 1 68.94 78 ASN B O 1
ATOM 6068 N N . GLY B 1 79 ? -10.625 -50.469 -12.492 1 78.19 79 GLY B N 1
ATOM 6069 C CA . GLY B 1 79 ? -9.602 -50.188 -11.508 1 78.19 79 GLY B CA 1
ATOM 6070 C C . GLY B 1 79 ? -8.336 -49.625 -12.109 1 78.19 79 GLY B C 1
ATOM 6071 O O . GLY B 1 79 ? -7.348 -49.406 -11.398 1 78.19 79 GLY B O 1
ATOM 6072 N N . ARG B 1 80 ? -8.453 -49.125 -13.352 1 89.25 80 ARG B N 1
ATOM 6073 C CA . ARG B 1 80 ? -7.234 -48.688 -14 1 89.25 80 ARG B CA 1
ATOM 6074 C C . ARG B 1 80 ? -7.043 -47.188 -13.812 1 89.25 80 ARG B C 1
ATOM 6076 O O . ARG B 1 80 ? -7.98 -46.406 -14.008 1 89.25 80 ARG B O 1
ATOM 6083 N N . VAL B 1 81 ? -5.879 -46.844 -13.328 1 94.25 81 VAL B N 1
ATOM 6084 C CA . VAL B 1 81 ? -5.508 -45.438 -13.125 1 94.25 81 VAL B CA 1
ATOM 6085 C C . VAL B 1 81 ? -4.418 -45.031 -14.117 1 94.25 81 VAL B C 1
ATOM 6087 O O . VAL B 1 81 ? -3.393 -45.719 -14.227 1 94.25 81 VAL B O 1
ATOM 6090 N N . VAL B 1 82 ? -4.66 -44 -14.961 1 95.38 82 VAL B N 1
ATOM 6091 C CA . VAL B 1 82 ? -3.711 -43.531 -15.969 1 95.38 82 VAL B CA 1
ATOM 6092 C C . VAL B 1 82 ? -3.195 -42.156 -15.57 1 95.38 82 VAL B C 1
ATOM 6094 O O . VAL B 1 82 ? -3.975 -41.219 -15.445 1 95.38 82 VAL B O 1
ATOM 6097 N N . PRO B 1 83 ? -1.853 -42.062 -15.305 1 94.94 83 PRO B N 1
ATOM 6098 C CA . PRO B 1 83 ? -1.302 -40.719 -15.039 1 94.94 83 PRO B CA 1
ATOM 6099 C C . PRO B 1 83 ? -1.335 -39.812 -16.266 1 94.94 83 PRO B C 1
ATOM 6101 O O . PRO B 1 83 ? -1.033 -40.25 -17.375 1 94.94 83 PRO B O 1
ATOM 6104 N N . THR B 1 84 ? -1.813 -38.656 -16.094 1 95.56 84 THR B N 1
ATOM 6105 C CA . THR B 1 84 ? -1.885 -37.656 -17.172 1 95.56 84 THR B CA 1
ATOM 6106 C C . THR B 1 84 ? -1.213 -36.375 -16.781 1 95.56 84 THR B C 1
ATOM 6108 O O . THR B 1 84 ? -0.856 -36.156 -15.609 1 95.56 84 THR B O 1
ATOM 6111 N N . ASP B 1 85 ? -0.961 -35.438 -17.75 1 93.75 85 ASP B N 1
ATOM 6112 C CA . ASP B 1 85 ? -0.372 -34.125 -17.547 1 93.75 85 ASP B CA 1
ATOM 6113 C C . ASP B 1 85 ? 0.948 -34.219 -16.781 1 93.75 85 ASP B C 1
ATOM 6115 O O . ASP B 1 85 ? 1.131 -33.562 -15.75 1 93.75 85 ASP B O 1
ATOM 6119 N N . GLY B 1 86 ? 1.778 -35.094 -17.203 1 91.06 86 GLY B N 1
ATOM 6120 C CA . GLY B 1 86 ? 3.092 -35.25 -16.594 1 91.06 86 GLY B CA 1
ATOM 6121 C C . GLY B 1 86 ? 3.043 -35.906 -15.234 1 91.06 86 GLY B C 1
ATOM 6122 O O . GLY B 1 86 ? 3.961 -35.75 -14.422 1 91.06 86 GLY B O 1
ATOM 6123 N N . GLY B 1 87 ? 1.931 -36.594 -14.945 1 93.44 87 GLY B N 1
ATOM 6124 C CA . GLY B 1 87 ? 1.799 -37.312 -13.68 1 93.44 87 GLY B CA 1
ATOM 6125 C C . GLY B 1 87 ? 1.16 -36.469 -12.594 1 93.44 87 GLY B C 1
ATOM 6126 O O . GLY B 1 87 ? 1.05 -36.906 -11.445 1 93.44 87 GLY B O 1
ATOM 6127 N N . ARG B 1 88 ? 0.702 -35.344 -12.961 1 96.19 88 ARG B N 1
ATOM 6128 C CA . ARG B 1 88 ? 0.124 -34.438 -11.984 1 96.19 88 ARG B CA 1
ATOM 6129 C C . ARG B 1 88 ? -1.342 -34.75 -11.719 1 96.19 88 ARG B C 1
ATOM 6131 O O . ARG B 1 88 ? -1.911 -34.312 -10.719 1 96.19 88 ARG B O 1
ATOM 6138 N N . TYR B 1 89 ? -1.947 -35.438 -12.664 1 96.38 89 TYR B N 1
ATOM 6139 C CA . TYR B 1 89 ? -3.336 -35.875 -12.539 1 96.38 89 TYR B CA 1
ATOM 6140 C C . TYR B 1 89 ? -3.473 -37.344 -12.828 1 96.38 89 TYR B C 1
ATOM 6142 O O . TYR B 1 89 ? -2.756 -37.906 -13.672 1 96.38 89 TYR B O 1
ATOM 6150 N N . ASP B 1 90 ? -4.352 -37.938 -12.133 1 97.19 90 ASP B N 1
ATOM 6151 C CA . ASP B 1 90 ? -4.699 -39.344 -12.375 1 97.19 90 ASP B CA 1
ATOM 6152 C C . ASP B 1 90 ? -6.137 -39.469 -12.875 1 97.19 90 ASP B C 1
ATOM 6154 O O . ASP B 1 90 ? -7.059 -38.906 -12.297 1 97.19 90 ASP B O 1
ATOM 6158 N N . VAL B 1 91 ? -6.215 -40.156 -13.961 1 97 91 VAL B N 1
ATOM 6159 C CA . VAL B 1 91 ? -7.551 -40.438 -14.477 1 97 91 VAL B CA 1
ATOM 6160 C C . VAL B 1 91 ? -7.977 -41.844 -14.07 1 97 91 VAL B C 1
ATOM 6162 O O . VAL B 1 91 ? -7.297 -42.812 -14.391 1 97 91 VAL B O 1
ATOM 6165 N N . HIS B 1 92 ? -8.977 -41.844 -13.297 1 95.31 92 HIS B N 1
ATOM 6166 C CA . HIS B 1 92 ? -9.625 -43.125 -13 1 95.31 92 HIS B CA 1
ATOM 6167 C C . HIS B 1 92 ? -10.602 -43.5 -14.102 1 95.31 92 HIS B C 1
ATOM 6169 O O . HIS B 1 92 ? -11.75 -43.062 -14.109 1 95.31 92 HIS B O 1
ATOM 6175 N N . LEU B 1 93 ? -10.148 -44.375 -14.938 1 93.56 93 LEU B N 1
ATOM 6176 C CA . LEU B 1 93 ? -10.852 -44.688 -16.188 1 93.56 93 LEU B CA 1
ATOM 6177 C C . LEU B 1 93 ? -12.25 -45.219 -15.898 1 93.56 93 LEU B C 1
ATOM 6179 O O . LEU B 1 93 ? -13.203 -44.875 -16.609 1 93.56 93 LEU B O 1
ATOM 6183 N N . GLY B 1 94 ? -12.406 -46.062 -14.914 1 90.06 94 GLY B N 1
ATOM 6184 C CA . GLY B 1 94 ? -13.703 -46.625 -14.578 1 90.06 94 GLY B CA 1
ATOM 6185 C C . GLY B 1 94 ? -14.703 -45.594 -14.117 1 90.06 94 GLY B C 1
ATOM 6186 O O . GLY B 1 94 ? -15.867 -45.625 -14.539 1 90.06 94 GLY B O 1
ATOM 6187 N N . GLU B 1 95 ? -14.242 -44.688 -13.281 1 91.88 95 GLU B N 1
ATOM 6188 C CA . GLU B 1 95 ? -15.094 -43.656 -12.703 1 91.88 95 GLU B CA 1
ATOM 6189 C C . GLU B 1 95 ? -15.234 -42.469 -13.648 1 91.88 95 GLU B C 1
ATOM 6191 O O . GLU B 1 95 ? -16.125 -41.625 -13.469 1 91.88 95 GLU B O 1
ATOM 6196 N N . ARG B 1 96 ? -14.461 -42.406 -14.672 1 94.75 96 ARG B N 1
ATOM 6197 C CA . ARG B 1 96 ? -14.398 -41.281 -15.586 1 94.75 96 ARG B CA 1
ATOM 6198 C C . ARG B 1 96 ? -14.164 -39.969 -14.836 1 94.75 96 ARG B C 1
ATOM 6200 O O . ARG B 1 96 ? -14.867 -38.969 -15.047 1 94.75 96 ARG B O 1
ATOM 6207 N N . MET B 1 97 ? -13.195 -40.094 -13.906 1 96.44 97 MET B N 1
ATOM 6208 C CA . MET B 1 97 ? -12.859 -38.906 -13.102 1 96.44 97 MET B CA 1
ATOM 6209 C C . MET B 1 97 ? -11.359 -38.688 -13.078 1 96.44 97 MET B C 1
ATOM 6211 O O . MET B 1 97 ? -10.57 -39.625 -13.055 1 96.44 97 MET B O 1
ATOM 6215 N N . ARG B 1 98 ? -11.047 -37.469 -13.109 1 96.69 98 ARG B N 1
ATOM 6216 C CA . ARG B 1 98 ? -9.656 -37.031 -13.047 1 96.69 98 ARG B CA 1
ATOM 6217 C C . ARG B 1 98 ? -9.352 -36.375 -11.711 1 96.69 98 ARG B C 1
ATOM 6219 O O . ARG B 1 98 ? -10.086 -35.469 -11.273 1 96.69 98 ARG B O 1
ATOM 6226 N N . TYR B 1 99 ? -8.266 -36.812 -11.016 1 96.44 99 TYR B N 1
ATOM 6227 C CA . TYR B 1 99 ? -7.902 -36.312 -9.695 1 96.44 99 TYR B CA 1
ATOM 6228 C C . TYR B 1 99 ? -6.504 -35.719 -9.711 1 96.44 99 TYR B C 1
ATOM 6230 O O . TYR B 1 99 ? -5.59 -36.25 -10.336 1 96.44 99 TYR B O 1
ATOM 6238 N N . ALA B 1 100 ? -6.379 -34.562 -9.039 1 95.38 100 ALA B N 1
ATOM 6239 C CA . ALA B 1 100 ? -5.047 -34 -8.844 1 95.38 100 ALA B CA 1
ATOM 6240 C C . ALA B 1 100 ? -4.246 -34.844 -7.84 1 95.38 100 ALA B C 1
ATOM 6242 O O . ALA B 1 100 ? -4.797 -35.312 -6.844 1 95.38 100 ALA B O 1
ATOM 6243 N N . VAL B 1 101 ? -3.008 -34.969 -8.094 1 96.44 101 VAL B N 1
ATOM 6244 C CA . VAL B 1 101 ? -2.193 -35.875 -7.285 1 96.44 101 VAL B CA 1
ATOM 6245 C C . VAL B 1 101 ? -1.518 -35.094 -6.16 1 96.44 101 VAL B C 1
ATOM 6247 O O . VAL B 1 101 ? -1.536 -35.531 -5.004 1 96.44 101 VAL B O 1
ATOM 6250 N N . TYR B 1 102 ? -0.978 -33.969 -6.457 1 94.94 102 TYR B N 1
ATOM 6251 C CA . TYR B 1 102 ? -0.079 -33.281 -5.527 1 94.94 102 TYR B CA 1
ATOM 6252 C C . TYR B 1 102 ? -0.825 -32.25 -4.711 1 94.94 102 TYR B C 1
ATOM 6254 O O . TYR B 1 102 ? -0.317 -31.75 -3.697 1 94.94 102 TYR B O 1
ATOM 6262 N N . TRP B 1 103 ? -2.004 -31.797 -5.086 1 91.25 103 TRP B N 1
ATOM 6263 C CA . TRP B 1 103 ? -2.76 -30.766 -4.383 1 91.25 103 TRP B CA 1
ATOM 6264 C C . TRP B 1 103 ? -4.242 -31.109 -4.332 1 91.25 103 TRP B C 1
ATOM 6266 O O . TRP B 1 103 ? -4.688 -32.062 -4.988 1 91.25 103 TRP B O 1
ATOM 6276 N N . ASP B 1 104 ? -4.969 -30.312 -3.562 1 85.25 104 ASP B N 1
ATOM 6277 C CA . ASP B 1 104 ? -6.402 -30.547 -3.439 1 85.25 104 ASP B CA 1
ATOM 6278 C C . ASP B 1 104 ? -7.184 -29.719 -4.453 1 85.25 104 ASP B C 1
ATOM 6280 O O . ASP B 1 104 ? -6.984 -28.5 -4.551 1 85.25 104 ASP B O 1
ATOM 6284 N N . GLU B 1 105 ? -7.887 -30.453 -5.25 1 87.81 105 GLU B N 1
ATOM 6285 C CA . GLU B 1 105 ? -8.742 -29.844 -6.266 1 87.81 105 GLU B CA 1
ATOM 6286 C C . GLU B 1 105 ? -9.977 -30.703 -6.527 1 87.81 105 GLU B C 1
ATOM 6288 O O . GLU B 1 105 ? -9.938 -31.922 -6.344 1 87.81 105 GLU B O 1
ATOM 6293 N N . LEU B 1 106 ? -10.977 -30.031 -6.867 1 88.5 106 LEU B N 1
ATOM 6294 C CA . LEU B 1 106 ? -12.18 -30.781 -7.203 1 88.5 106 LEU B CA 1
ATOM 6295 C C . LEU B 1 106 ? -11.938 -31.672 -8.414 1 88.5 106 LEU B C 1
ATOM 6297 O O . LEU B 1 106 ? -11.312 -31.25 -9.391 1 88.5 106 LEU B O 1
ATOM 6301 N N . ALA B 1 107 ? -12.438 -32.844 -8.289 1 94.38 107 ALA B N 1
ATOM 6302 C CA . ALA B 1 107 ? -12.281 -33.812 -9.375 1 94.38 107 ALA B CA 1
ATOM 6303 C C . ALA B 1 107 ? -13.016 -33.344 -10.633 1 94.38 107 ALA B C 1
ATOM 6305 O O . ALA B 1 107 ? -14.039 -32.656 -10.539 1 94.38 107 ALA B O 1
ATOM 6306 N N . SER B 1 108 ? -12.461 -33.719 -11.711 1 95.5 108 SER B N 1
ATOM 6307 C CA . SER B 1 108 ? -13.047 -33.344 -12.992 1 95.5 108 SER B CA 1
ATOM 6308 C C . SER B 1 108 ? -13.578 -34.562 -13.734 1 95.5 108 SER B C 1
ATOM 6310 O O . SER B 1 108 ? -12.961 -35.625 -13.688 1 95.5 108 SER B O 1
ATOM 6312 N N . GLU B 1 109 ? -14.625 -34.344 -14.414 1 96.31 109 GLU B N 1
ATOM 6313 C CA . GLU B 1 109 ? -15.188 -35.406 -15.227 1 96.31 109 GLU B CA 1
ATOM 6314 C C . GLU B 1 109 ? -14.391 -35.594 -16.516 1 96.31 109 GLU B C 1
ATOM 6316 O O . GLU B 1 109 ? -13.945 -34.625 -17.125 1 96.31 109 GLU B O 1
ATOM 6321 N N . VAL B 1 110 ? -14.164 -36.875 -16.812 1 97.12 110 VAL B N 1
ATOM 6322 C CA . VAL B 1 110 ? -13.477 -37.25 -18.047 1 97.12 110 VAL B CA 1
ATOM 6323 C C . VAL B 1 110 ? -14.438 -37.969 -18.984 1 97.12 110 VAL B C 1
ATOM 6325 O O . VAL B 1 110 ? -15.352 -38.656 -18.531 1 97.12 110 VAL B O 1
ATOM 6328 N N . ARG B 1 111 ? -14.234 -37.719 -20.328 1 96.44 111 ARG B N 1
ATOM 6329 C CA . ARG B 1 111 ? -15.141 -38.312 -21.297 1 96.44 111 ARG B CA 1
ATOM 6330 C C . ARG B 1 111 ? -14.383 -38.719 -22.562 1 96.44 111 ARG B C 1
ATOM 6332 O O . ARG B 1 111 ? -13.484 -38.031 -23.016 1 96.44 111 ARG B O 1
ATOM 6339 N N . ARG B 1 112 ? -14.688 -39.938 -22.969 1 96.31 112 ARG B N 1
ATOM 6340 C CA . ARG B 1 112 ? -14.211 -40.406 -24.266 1 96.31 112 ARG B CA 1
ATOM 6341 C C . ARG B 1 112 ? -15.055 -39.812 -25.391 1 96.31 112 ARG B C 1
ATOM 6343 O O . ARG B 1 112 ? -16.125 -40.375 -25.719 1 96.31 112 ARG B O 1
ATOM 6350 N N . CYS B 1 113 ? -14.531 -38.844 -26.109 1 96.38 113 CYS B N 1
ATOM 6351 C CA . CYS B 1 113 ? -15.375 -38.031 -26.953 1 96.38 113 CYS B CA 1
ATOM 6352 C C . CYS B 1 113 ? -15.188 -38.375 -28.422 1 96.38 113 CYS B C 1
ATOM 6354 O O . CYS B 1 113 ? -14.062 -38.594 -28.875 1 96.38 113 CYS B O 1
ATOM 6356 N N . THR B 1 114 ? -16.328 -38.344 -29.156 1 96.56 114 THR B N 1
ATOM 6357 C CA . THR B 1 114 ? -16.297 -38.562 -30.594 1 96.56 114 THR B CA 1
ATOM 6358 C C . THR B 1 114 ? -17.234 -37.594 -31.312 1 96.56 114 THR B C 1
ATOM 6360 O O . THR B 1 114 ? -17.031 -37.281 -32.5 1 96.56 114 THR B O 1
ATOM 6363 N N . TRP B 1 115 ? -18.281 -37.156 -30.641 1 95.62 115 TRP B N 1
ATOM 6364 C CA . TRP B 1 115 ? -19.266 -36.25 -31.219 1 95.62 115 TRP B CA 1
ATOM 6365 C C . TRP B 1 115 ? -19.453 -35 -30.359 1 95.62 115 TRP B C 1
ATOM 6367 O O . TRP B 1 115 ? -19.438 -35.094 -29.141 1 95.62 115 TRP B O 1
ATOM 6377 N N . PHE B 1 116 ? -19.625 -33.906 -31 1 94.94 116 PHE B N 1
ATOM 6378 C CA . PHE B 1 116 ? -19.688 -32.625 -30.297 1 94.94 116 PHE B CA 1
ATOM 6379 C C . PHE B 1 116 ? -20.828 -31.75 -30.844 1 94.94 116 PHE B C 1
ATOM 6381 O O . PHE B 1 116 ? -21.266 -31.938 -31.969 1 94.94 116 PHE B O 1
ATOM 6388 N N . TYR B 1 117 ? -21.297 -30.906 -30.078 1 92.12 117 TYR B N 1
ATOM 6389 C CA . TYR B 1 117 ? -22.234 -29.875 -30.531 1 92.12 117 TYR B CA 1
ATOM 6390 C C . TYR B 1 117 ? -21.766 -28.5 -30.094 1 92.12 117 TYR B C 1
ATOM 6392 O O . TYR B 1 117 ? -21.078 -28.359 -29.094 1 92.12 117 TYR B O 1
ATOM 6400 N N . LYS B 1 118 ? -22.047 -27.531 -30.812 1 89.94 118 LYS B N 1
ATOM 6401 C CA . LYS B 1 118 ? -21.641 -26.156 -30.531 1 89.94 118 LYS B CA 1
ATOM 6402 C C . LYS B 1 118 ? -22.5 -25.547 -29.438 1 89.94 118 LYS B C 1
ATOM 6404 O O . LYS B 1 118 ? -23.719 -25.594 -29.484 1 89.94 118 LYS B O 1
ATOM 6409 N N . GLY B 1 119 ? -21.734 -25.016 -28.438 1 80.69 119 GLY B N 1
ATOM 6410 C CA . GLY B 1 119 ? -22.438 -24.391 -27.312 1 80.69 119 GLY B CA 1
ATOM 6411 C C . GLY B 1 119 ? -23.062 -23.062 -27.672 1 80.69 119 GLY B C 1
ATOM 6412 O O . GLY B 1 119 ? -22.828 -22.531 -28.766 1 80.69 119 GLY B O 1
ATOM 6413 N N . ASP B 1 120 ? -24 -22.516 -26.875 1 69.19 120 ASP B N 1
ATOM 6414 C CA . ASP B 1 120 ? -24.797 -21.312 -27.125 1 69.19 120 ASP B CA 1
ATOM 6415 C C . ASP B 1 120 ? -23.906 -20.062 -27.141 1 69.19 120 ASP B C 1
ATOM 6417 O O . ASP B 1 120 ? -24.031 -19.219 -28.031 1 69.19 120 ASP B O 1
ATOM 6421 N N . LYS B 1 121 ? -23.156 -19.875 -26.141 1 64.31 121 LYS B N 1
ATOM 6422 C CA . LYS B 1 121 ? -22.594 -18.547 -25.969 1 64.31 121 LYS B CA 1
ATOM 6423 C C . LYS B 1 121 ? -21.172 -18.469 -26.5 1 64.31 121 LYS B C 1
ATOM 6425 O O . LYS B 1 121 ? -20.781 -17.484 -27.141 1 64.31 121 LYS B O 1
ATOM 6430 N N . ASP B 1 122 ? -20.234 -19.312 -26.156 1 61.41 122 ASP B N 1
ATOM 6431 C CA . ASP B 1 122 ? -18.812 -19.031 -26.344 1 61.41 122 ASP B CA 1
ATOM 6432 C C . ASP B 1 122 ? -18.219 -19.922 -27.453 1 61.41 122 ASP B C 1
ATOM 6434 O O . ASP B 1 122 ? -17 -20.031 -27.594 1 61.41 122 ASP B O 1
ATOM 6438 N N . ASN B 1 123 ? -18.984 -20.172 -28.562 1 73.56 123 ASN B N 1
ATOM 6439 C CA . ASN B 1 123 ? -18.469 -20.906 -29.703 1 73.56 123 ASN B CA 1
ATOM 6440 C C . ASN B 1 123 ? -17.641 -22.109 -29.281 1 73.56 123 ASN B C 1
ATOM 6442 O O . ASN B 1 123 ? -16.719 -22.516 -30 1 73.56 123 ASN B O 1
ATOM 6446 N N . LYS B 1 124 ? -17.828 -22.547 -28.125 1 85.88 124 LYS B N 1
ATOM 6447 C CA . LYS B 1 124 ? -17.094 -23.734 -27.688 1 85.88 124 LYS B CA 1
ATOM 6448 C C . LYS B 1 124 ? -17.922 -25 -27.922 1 85.88 124 LYS B C 1
ATOM 6450 O O . LYS B 1 124 ? -19.156 -24.969 -27.875 1 85.88 124 LYS B O 1
ATOM 6455 N N . TYR B 1 125 ? -17.281 -26.031 -28.297 1 91.12 125 TYR B N 1
ATOM 6456 C CA . TYR B 1 125 ? -17.953 -27.312 -28.562 1 91.12 125 TYR B CA 1
ATOM 6457 C C . TYR B 1 125 ? -18.062 -28.141 -27.281 1 91.12 125 TYR B C 1
ATOM 6459 O O . TYR B 1 125 ? -17.125 -28.172 -26.484 1 91.12 125 TYR B O 1
ATOM 6467 N N . VAL B 1 126 ? -19.219 -28.734 -27.141 1 92.06 126 VAL B N 1
ATOM 6468 C CA . VAL B 1 126 ? -19.5 -29.594 -25.984 1 92.06 126 VAL B CA 1
ATOM 6469 C C . VAL B 1 126 ? -19.672 -31.031 -26.453 1 92.06 126 VAL B C 1
ATOM 6471 O O . VAL B 1 126 ? -20.438 -31.312 -27.375 1 92.06 126 VAL B O 1
ATOM 6474 N N . PRO B 1 127 ? -18.906 -31.891 -25.859 1 95.25 127 PRO B N 1
ATOM 6475 C CA . PRO B 1 127 ? -19.031 -33.281 -26.25 1 95.25 127 PRO B CA 1
ATOM 6476 C C . PRO B 1 127 ? -20.344 -33.906 -25.766 1 95.25 127 PRO B C 1
ATOM 6478 O O . PRO B 1 127 ? -20.828 -33.594 -24.672 1 95.25 127 PRO B O 1
ATOM 6481 N N . TYR B 1 128 ? -20.891 -34.812 -26.609 1 94 128 TYR B N 1
ATOM 6482 C CA . TYR B 1 128 ? -22.031 -35.625 -26.188 1 94 128 TYR B CA 1
ATOM 6483 C C . TYR B 1 128 ? -21.594 -36.719 -25.219 1 94 128 TYR B C 1
ATOM 6485 O O . TYR B 1 128 ? -20.406 -37.031 -25.125 1 94 128 TYR B O 1
ATOM 6493 N N . SER B 1 129 ? -22.562 -37.25 -24.5 1 94 129 SER B N 1
ATOM 6494 C CA . SER B 1 129 ? -22.25 -38.375 -23.625 1 94 129 SER B CA 1
ATOM 6495 C C . SER B 1 129 ? -21.719 -39.562 -24.422 1 94 129 SER B C 1
ATOM 6497 O O . SER B 1 129 ? -21.984 -39.688 -25.625 1 94 129 SER B O 1
ATOM 6499 N N . GLU B 1 130 ? -20.906 -40.375 -23.75 1 94.81 130 GLU B N 1
ATOM 6500 C CA . GLU B 1 130 ? -20.297 -41.531 -24.438 1 94.81 130 GLU B CA 1
ATOM 6501 C C . GLU B 1 130 ? -21.359 -42.438 -25.016 1 94.81 130 GLU B C 1
ATOM 6503 O O . GLU B 1 130 ? -21.234 -42.938 -26.141 1 94.81 130 GLU B O 1
ATOM 6508 N N . SER B 1 131 ? -22.453 -42.688 -24.266 1 93.38 131 SER B N 1
ATOM 6509 C CA . SER B 1 131 ? -23.531 -43.562 -24.703 1 93.38 131 SER B CA 1
ATOM 6510 C C . SER B 1 131 ? -24.25 -43 -25.922 1 93.38 131 SER B C 1
ATOM 6512 O O . SER B 1 131 ? -24.531 -43.719 -26.891 1 93.38 131 SER B O 1
ATOM 6514 N N . PHE B 1 132 ? -24.484 -41.75 -25.828 1 94.44 132 PHE B N 1
ATOM 6515 C CA . PHE B 1 132 ? -25.203 -41.125 -26.938 1 94.44 132 PHE B CA 1
ATOM 6516 C C . PHE B 1 132 ? -24.312 -41 -28.172 1 94.44 132 PHE B C 1
ATOM 6518 O O . PHE B 1 132 ? -24.797 -41.094 -29.297 1 94.44 132 PHE B O 1
ATOM 6525 N N . SER B 1 133 ? -23.078 -40.781 -27.984 1 95.12 133 SER B N 1
ATOM 6526 C CA . SER B 1 133 ? -22.141 -40.719 -29.109 1 95.12 133 SER B CA 1
ATOM 6527 C C . SER B 1 133 ? -22.078 -42.031 -29.859 1 95.12 133 SER B C 1
ATOM 6529 O O . SER B 1 133 ? -21.891 -42.031 -31.078 1 95.12 133 SER B O 1
ATOM 6531 N N . GLN B 1 134 ? -22.219 -43.125 -29.125 1 94.06 134 GLN B N 1
ATOM 6532 C CA . GLN B 1 134 ? -22.25 -44.406 -29.781 1 94.06 134 GLN B CA 1
ATOM 6533 C C . GLN B 1 134 ? -23.469 -44.562 -30.688 1 94.06 134 GLN B C 1
ATOM 6535 O O . GLN B 1 134 ? -23.359 -45.094 -31.797 1 94.06 134 GLN B O 1
ATOM 6540 N N . VAL B 1 135 ? -24.562 -44.031 -30.203 1 94.88 135 VAL B N 1
ATOM 6541 C CA . VAL B 1 135 ? -25.797 -44.062 -30.984 1 94.88 135 VAL B CA 1
ATOM 6542 C C . VAL B 1 135 ? -25.656 -43.219 -32.219 1 94.88 135 VAL B C 1
ATOM 6544 O O . VAL B 1 135 ? -26.078 -43.594 -33.312 1 94.88 135 VAL B O 1
ATOM 6547 N N . LEU B 1 136 ? -25.078 -42.125 -31.969 1 94.56 136 LEU B N 1
ATOM 6548 C CA . LEU B 1 136 ? -24.875 -41.188 -33.094 1 94.56 136 LEU B CA 1
ATOM 6549 C C . LEU B 1 136 ? -23.969 -41.812 -34.156 1 94.56 136 LEU B C 1
ATOM 6551 O O . LEU B 1 136 ? -24.219 -41.688 -35.344 1 94.56 136 LEU B O 1
ATOM 6555 N N . GLU B 1 137 ? -22.938 -42.469 -33.719 1 95.31 137 GLU B N 1
ATOM 6556 C CA . GLU B 1 137 ? -21.984 -43.062 -34.625 1 95.31 137 GLU B CA 1
ATOM 6557 C C . GLU B 1 137 ? -22.625 -44.219 -35.406 1 95.31 137 GLU B C 1
ATOM 6559 O O . GLU B 1 137 ? -22.391 -44.375 -36.594 1 95.31 137 GLU B O 1
ATOM 6564 N N . GLU B 1 138 ? -23.438 -45.031 -34.781 1 94.38 138 GLU B N 1
ATOM 6565 C CA . GLU B 1 138 ? -24.141 -46.125 -35.438 1 94.38 138 GLU B CA 1
ATOM 6566 C C . GLU B 1 138 ? -25.109 -45.625 -36.5 1 94.38 138 GLU B C 1
ATOM 6568 O O . GLU B 1 138 ? -25.203 -46.156 -37.594 1 94.38 138 GLU B O 1
ATOM 6573 N N . THR B 1 139 ? -25.797 -44.594 -36.062 1 94.44 139 THR B N 1
ATOM 6574 C CA . THR B 1 139 ? -26.75 -44 -37 1 94.44 139 THR B CA 1
ATOM 6575 C C . THR B 1 139 ? -26.016 -43.406 -38.188 1 94.44 139 THR B C 1
ATOM 6577 O O . THR B 1 139 ? -26.484 -43.5 -39.344 1 94.44 139 THR B O 1
ATOM 6580 N N . TYR B 1 140 ? -24.969 -42.812 -37.906 1 94.5 140 TYR B N 1
ATOM 6581 C CA . TYR B 1 140 ? -24.156 -42.219 -38.969 1 94.5 140 TYR B CA 1
ATOM 6582 C C . TYR B 1 140 ? -23.609 -43.281 -39.906 1 94.5 140 TYR B C 1
ATOM 6584 O O . TYR B 1 140 ? -23.625 -43.125 -41.125 1 94.5 140 TYR B O 1
ATOM 6592 N N . MET B 1 141 ? -23.141 -44.344 -39.312 1 94.06 141 MET B N 1
ATOM 6593 C CA . MET B 1 141 ? -22.625 -45.438 -40.094 1 94.06 141 MET B CA 1
ATOM 6594 C C . MET B 1 141 ? -23.703 -45.969 -41.031 1 94.06 141 MET B C 1
ATOM 6596 O O . MET B 1 141 ? -23.438 -46.219 -42.219 1 94.06 141 MET B O 1
ATOM 6600 N N . LEU B 1 142 ? -24.891 -46.062 -40.5 1 93.06 142 LEU B N 1
ATOM 6601 C CA . LEU B 1 142 ? -26 -46.562 -41.281 1 93.06 142 LEU B CA 1
ATOM 6602 C C . LEU B 1 142 ? -26.375 -45.594 -42.375 1 93.06 142 LEU B C 1
ATOM 6604 O O . LEU B 1 142 ? -26.688 -45.969 -43.531 1 93.06 142 LEU B O 1
ATOM 6608 N N . ALA B 1 143 ? -26.344 -44.375 -42.031 1 92.5 143 ALA B N 1
ATOM 6609 C CA . ALA B 1 143 ? -26.672 -43.344 -43 1 92.5 143 ALA B CA 1
ATOM 6610 C C . ALA B 1 143 ? -25.672 -43.312 -44.156 1 92.5 143 ALA B C 1
ATOM 6612 O O . ALA B 1 143 ? -26.062 -43.188 -45.312 1 92.5 143 ALA B O 1
ATOM 6613 N N . VAL B 1 144 ? -24.438 -43.5 -43.812 1 91.69 144 VAL B N 1
ATOM 6614 C CA . VAL B 1 144 ? -23.375 -43.469 -44.812 1 91.69 144 VAL B CA 1
ATOM 6615 C C . VAL B 1 144 ? -23.406 -44.719 -45.688 1 91.69 144 VAL B C 1
ATOM 6617 O O . VAL B 1 144 ? -23.266 -44.656 -46.906 1 91.69 144 VAL B O 1
ATOM 6620 N N . THR B 1 145 ? -23.594 -45.844 -45 1 91.12 145 THR B N 1
ATOM 6621 C CA . THR B 1 145 ? -23.531 -47.125 -45.688 1 91.12 145 THR B CA 1
ATOM 6622 C C . THR B 1 145 ? -24.766 -47.281 -46.594 1 91.12 145 THR B C 1
ATOM 6624 O O . THR B 1 145 ? -24.656 -47.812 -47.688 1 91.12 145 THR B O 1
ATOM 6627 N N . LEU B 1 146 ? -25.906 -46.812 -46.094 1 90.88 146 LEU B N 1
ATOM 6628 C CA . LEU B 1 146 ? -27.141 -47 -46.844 1 90.88 146 LEU B CA 1
ATOM 6629 C C . LEU B 1 146 ? -27.469 -45.75 -47.688 1 90.88 146 LEU B C 1
ATOM 6631 O O . LEU B 1 146 ? -28.391 -45.781 -48.5 1 90.88 146 LEU B O 1
ATOM 6635 N N . ASP B 1 147 ? -26.656 -44.719 -47.5 1 88.31 147 ASP B N 1
ATOM 6636 C CA . ASP B 1 147 ? -26.859 -43.438 -48.156 1 88.31 147 ASP B CA 1
ATOM 6637 C C . ASP B 1 147 ? -28.281 -42.906 -47.906 1 88.31 147 ASP B C 1
ATOM 6639 O O . ASP B 1 147 ? -28.969 -42.5 -48.844 1 88.31 147 ASP B O 1
ATOM 6643 N N . GLU B 1 148 ? -28.75 -43.25 -46.688 1 91.19 148 GLU B N 1
ATOM 6644 C CA . GLU B 1 148 ? -30.031 -42.719 -46.219 1 91.19 148 GLU B CA 1
ATOM 6645 C C . GLU B 1 148 ? -29.828 -41.656 -45.156 1 91.19 148 GLU B C 1
ATOM 6647 O O . GLU B 1 148 ? -29.5 -41.938 -44 1 91.19 148 GLU B O 1
ATOM 6652 N N . TRP B 1 149 ? -30.062 -40.406 -45.531 1 91.12 149 TRP B N 1
ATOM 6653 C CA . TRP B 1 149 ? -29.828 -39.281 -44.656 1 91.12 149 TRP B CA 1
ATOM 6654 C C . TRP B 1 149 ? -31.141 -38.719 -44.125 1 91.12 149 TRP B C 1
ATOM 6656 O O . TRP B 1 149 ? -32.188 -39.375 -44.188 1 91.12 149 TRP B O 1
ATOM 6666 N N . LYS B 1 150 ? -31.109 -37.594 -43.312 1 89.12 150 LYS B N 1
ATOM 6667 C CA . LYS B 1 150 ? -32.219 -36.969 -42.625 1 89.12 150 LYS B CA 1
ATOM 6668 C C . LYS B 1 150 ? -32.75 -37.875 -41.531 1 89.12 150 LYS B C 1
ATOM 6670 O O . LYS B 1 150 ? -33.969 -38.062 -41.375 1 89.12 150 LYS B O 1
ATOM 6675 N N . LYS B 1 151 ? -31.828 -38.562 -40.969 1 90.94 151 LYS B N 1
ATOM 6676 C CA . LYS B 1 151 ? -32.156 -39.406 -39.812 1 90.94 151 LYS B CA 1
ATOM 6677 C C . LYS B 1 151 ? -32.375 -38.562 -38.562 1 90.94 151 LYS B C 1
ATOM 6679 O O . LYS B 1 151 ? -31.578 -37.656 -38.281 1 90.94 151 LYS B O 1
ATOM 6684 N N . LYS B 1 152 ? -33.406 -38.781 -37.875 1 90.5 152 LYS B N 1
ATOM 6685 C CA . LYS B 1 152 ? -33.75 -38.062 -36.656 1 90.5 152 LYS B CA 1
ATOM 6686 C C . LYS B 1 152 ? -33.469 -38.906 -35.438 1 90.5 152 LYS B C 1
ATOM 6688 O O . LYS B 1 152 ? -33.906 -40.062 -35.344 1 90.5 152 LYS B O 1
ATOM 6693 N N . LEU B 1 153 ? -32.625 -38.312 -34.562 1 91.56 153 LEU B N 1
ATOM 6694 C CA . LEU B 1 153 ? -32.344 -38.969 -33.312 1 91.56 153 LEU B CA 1
ATOM 6695 C C . LEU B 1 153 ? -32.781 -38.094 -32.125 1 91.56 153 LEU B C 1
ATOM 6697 O O . LEU B 1 153 ? -32.75 -36.875 -32.219 1 91.56 153 LEU B O 1
ATOM 6701 N N . GLU B 1 154 ? -33.25 -38.781 -31.125 1 87.94 154 GLU B N 1
ATOM 6702 C CA . GLU B 1 154 ? -33.656 -38.094 -29.906 1 87.94 154 GLU B CA 1
ATOM 6703 C C . GLU B 1 154 ? -32.688 -38.375 -28.75 1 87.94 154 GLU B C 1
ATOM 6705 O O . GLU B 1 154 ? -32.344 -39.531 -28.484 1 87.94 154 GLU B O 1
ATOM 6710 N N . SER B 1 155 ? -32.188 -37.312 -28.234 1 81.69 155 SER B N 1
ATOM 6711 C CA . SER B 1 155 ? -31.281 -37.469 -27.094 1 81.69 155 SER B CA 1
ATOM 6712 C C . SER B 1 155 ? -32.031 -37.844 -25.828 1 81.69 155 SER B C 1
ATOM 6714 O O . SER B 1 155 ? -33.25 -37.688 -25.766 1 81.69 155 SER B O 1
ATOM 6716 N N . PRO B 1 156 ? -31.297 -38.375 -24.828 1 79.56 156 PRO B N 1
ATOM 6717 C CA . PRO B 1 156 ? -31.969 -38.688 -23.562 1 79.56 156 PRO B CA 1
ATOM 6718 C C . PRO B 1 156 ? -32.656 -37.469 -22.922 1 79.56 156 PRO B C 1
ATOM 6720 O O . PRO B 1 156 ? -33.625 -37.625 -22.172 1 79.56 156 PRO B O 1
ATOM 6723 N N . ASN B 1 157 ? -32.156 -36.312 -23.203 1 78.69 157 ASN B N 1
ATOM 6724 C CA . ASN B 1 157 ? -32.719 -35.094 -22.656 1 78.69 157 ASN B CA 1
ATOM 6725 C C . ASN B 1 157 ? -33.812 -34.531 -23.578 1 78.69 157 ASN B C 1
ATOM 6727 O O . ASN B 1 157 ? -34.188 -33.344 -23.469 1 78.69 157 ASN B O 1
ATOM 6731 N N . ARG B 1 158 ? -34.25 -35.25 -24.547 1 73.62 158 ARG B N 1
ATOM 6732 C CA . ARG B 1 158 ? -35.375 -34.969 -25.453 1 73.62 158 ARG B CA 1
ATOM 6733 C C . ARG B 1 158 ? -34.969 -33.938 -26.484 1 73.62 158 ARG B C 1
ATOM 6735 O O . ARG B 1 158 ? -35.812 -33.156 -26.953 1 73.62 158 ARG B O 1
ATOM 6742 N N . GLU B 1 159 ? -33.688 -33.906 -26.641 1 84.5 159 GLU B N 1
ATOM 6743 C CA . GLU B 1 159 ? -33.219 -33.062 -27.75 1 84.5 159 GLU B CA 1
ATOM 6744 C C . GLU B 1 159 ? -33.188 -33.844 -29.062 1 84.5 159 GLU B C 1
ATOM 6746 O O . GLU B 1 159 ? -33 -35.062 -29.062 1 84.5 159 GLU B O 1
ATOM 6751 N N . ILE B 1 160 ? -33.531 -33.062 -30.109 1 89.12 160 ILE B N 1
ATOM 6752 C CA . ILE B 1 160 ? -33.625 -33.719 -31.406 1 89.12 160 ILE B CA 1
ATOM 6753 C C . ILE B 1 160 ? -32.375 -33.406 -32.219 1 89.12 160 ILE B C 1
ATOM 6755 O O . ILE B 1 160 ? -31.984 -32.25 -32.375 1 89.12 160 ILE B O 1
ATOM 6759 N N . ILE B 1 161 ? -31.734 -34.438 -32.688 1 93.06 161 ILE B N 1
ATOM 6760 C CA . ILE B 1 161 ? -30.594 -34.312 -33.562 1 93.06 161 ILE B CA 1
ATOM 6761 C C . ILE B 1 161 ? -30.938 -34.844 -34.938 1 93.06 161 ILE B C 1
ATOM 6763 O O . ILE B 1 161 ? -31.469 -35.938 -35.062 1 93.06 161 ILE B O 1
ATOM 6767 N N . ILE B 1 162 ? -30.656 -34.094 -36 1 92.69 162 ILE B N 1
ATOM 6768 C CA . ILE B 1 162 ? -30.953 -34.5 -37.375 1 92.69 162 ILE B CA 1
ATOM 6769 C C . ILE B 1 162 ? -29.656 -34.594 -38.188 1 92.69 162 ILE B C 1
ATOM 6771 O O . ILE B 1 162 ? -28.922 -33.594 -38.281 1 92.69 162 ILE B O 1
ATOM 6775 N N . LEU B 1 163 ? -29.438 -35.75 -38.75 1 94.44 163 LEU B N 1
ATOM 6776 C CA . LEU B 1 163 ? -28.312 -35.938 -39.656 1 94.44 163 LEU B CA 1
ATOM 6777 C C . LEU B 1 163 ? -28.734 -35.688 -41.094 1 94.44 163 LEU B C 1
ATOM 6779 O O . LEU B 1 163 ? -29.172 -36.625 -41.812 1 94.44 163 LEU B O 1
ATOM 6783 N N . HIS B 1 164 ? -28.578 -34.469 -41.562 1 91.31 164 HIS B N 1
ATOM 6784 C CA . HIS B 1 164 ? -29 -34.125 -42.906 1 91.31 164 HIS B CA 1
ATOM 6785 C C . HIS B 1 164 ? -28.062 -34.719 -43.969 1 91.31 164 HIS B C 1
ATOM 6787 O O . HIS B 1 164 ? -28.531 -35.312 -44.938 1 91.31 164 HIS B O 1
ATOM 6793 N N . ASN B 1 165 ? -26.875 -34.469 -43.875 1 88.31 165 ASN B N 1
ATOM 6794 C CA . ASN B 1 165 ? -25.766 -34.969 -44.688 1 88.31 165 ASN B CA 1
ATOM 6795 C C . ASN B 1 165 ? -24.469 -35 -43.906 1 88.31 165 ASN B C 1
ATOM 6797 O O . ASN B 1 165 ? -24.406 -34.562 -42.75 1 88.31 165 ASN B O 1
ATOM 6801 N N . PRO B 1 166 ? -23.531 -35.625 -44.375 1 85.75 166 PRO B N 1
ATOM 6802 C CA . PRO B 1 166 ? -22.266 -35.75 -43.656 1 85.75 166 PRO B CA 1
ATOM 6803 C C . PRO B 1 166 ? -21.672 -34.406 -43.25 1 85.75 166 PRO B C 1
ATOM 6805 O O . PRO B 1 166 ? -20.922 -34.344 -42.281 1 85.75 166 PRO B O 1
ATOM 6808 N N . LYS B 1 167 ? -22.031 -33.375 -43.844 1 86.69 167 LYS B N 1
ATOM 6809 C CA . LYS B 1 167 ? -21.453 -32.062 -43.562 1 86.69 167 LYS B CA 1
ATOM 6810 C C . LYS B 1 167 ? -22.422 -31.188 -42.75 1 86.69 167 LYS B C 1
ATOM 6812 O O . LYS B 1 167 ? -22 -30.203 -42.156 1 86.69 167 LYS B O 1
ATOM 6817 N N . LEU B 1 168 ? -23.672 -31.578 -42.75 1 90.25 168 LEU B N 1
ATOM 6818 C CA . LEU B 1 168 ? -24.656 -30.766 -42.062 1 90.25 168 LEU B CA 1
ATOM 6819 C C . LEU B 1 168 ? -25.438 -31.609 -41.062 1 90.25 168 LEU B C 1
ATOM 6821 O O . LEU B 1 168 ? -26.328 -32.375 -41.438 1 90.25 168 LEU B O 1
ATOM 6825 N N . MET B 1 169 ? -25.109 -31.516 -39.906 1 92.69 169 MET B N 1
ATOM 6826 C CA . MET B 1 169 ? -25.797 -32.156 -38.781 1 92.69 169 MET B CA 1
ATOM 6827 C C . MET B 1 169 ? -26.203 -31.141 -37.719 1 92.69 169 MET B C 1
ATOM 6829 O O . MET B 1 169 ? -25.406 -30.281 -37.344 1 92.69 169 MET B O 1
ATOM 6833 N N . VAL B 1 170 ? -27.438 -31.219 -37.312 1 92.62 170 VAL B N 1
ATOM 6834 C CA . VAL B 1 170 ? -27.969 -30.141 -36.469 1 92.62 170 VAL B CA 1
ATOM 6835 C C . VAL B 1 170 ? -28.60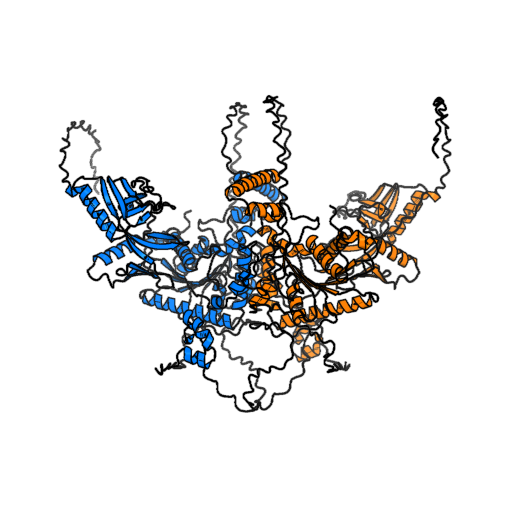9 -30.719 -35.219 1 92.62 170 VAL B C 1
ATOM 6837 O O . VAL B 1 170 ? -29.141 -31.828 -35.25 1 92.62 170 VAL B O 1
ATOM 6840 N N . HIS B 1 171 ? -28.375 -30.016 -34.094 1 90.5 171 HIS B N 1
ATOM 6841 C CA . HIS B 1 171 ? -28.938 -30.328 -32.781 1 90.5 171 HIS B CA 1
ATOM 6842 C C . HIS B 1 171 ? -29.969 -29.281 -32.375 1 90.5 171 HIS B C 1
ATOM 6844 O O . HIS B 1 171 ? -29.641 -28.094 -32.219 1 90.5 171 HIS B O 1
ATOM 6850 N N . TYR B 1 172 ? -31.234 -29.672 -32.219 1 86.25 172 TYR B N 1
ATOM 6851 C CA . TYR B 1 172 ? -32.312 -28.766 -31.828 1 86.25 172 TYR B CA 1
ATOM 6852 C C . TYR B 1 172 ? -32.625 -28.906 -30.344 1 86.25 172 TYR B C 1
ATOM 6854 O O . TYR B 1 172 ? -32.812 -30 -29.844 1 86.25 172 TYR B O 1
ATOM 6862 N N . GLN B 1 173 ? -32.5 -27.797 -29.578 1 77.56 173 GLN B N 1
ATOM 6863 C CA . GLN B 1 173 ? -32.812 -27.766 -28.172 1 77.56 173 GLN B CA 1
ATOM 6864 C C . GLN B 1 173 ? -34.312 -27.547 -27.953 1 77.56 173 GLN B C 1
ATOM 6866 O O . GLN B 1 173 ? -34.969 -26.844 -28.734 1 77.56 173 GLN B O 1
ATOM 6871 N N . PRO B 1 174 ? -34.812 -28.312 -26.859 1 70 174 PRO B N 1
ATOM 6872 C CA . PRO B 1 174 ? -36.219 -28.125 -26.609 1 70 174 PRO B CA 1
ATOM 6873 C C . PRO B 1 174 ? -36.562 -26.703 -26.172 1 70 174 PRO B C 1
ATOM 6875 O O . PRO B 1 174 ? -35.781 -26.047 -25.5 1 70 174 PRO B O 1
ATOM 6878 N N . VAL B 1 175 ? -37.312 -25.922 -26.781 1 58.06 175 VAL B N 1
ATOM 6879 C CA . VAL B 1 175 ? -37.781 -24.609 -26.359 1 58.06 175 VAL B CA 1
ATOM 6880 C C . VAL B 1 175 ? -38.375 -24.719 -24.953 1 58.06 175 VAL B C 1
ATOM 6882 O O . VAL B 1 175 ? -39.125 -25.656 -24.641 1 58.06 175 VAL B O 1
ATOM 6885 N N . ALA B 1 176 ? -37.719 -24.125 -23.969 1 52.5 176 ALA B N 1
ATOM 6886 C CA . ALA B 1 176 ? -38.438 -23.984 -22.703 1 52.5 176 ALA B CA 1
ATOM 6887 C C . ALA B 1 176 ? -39.938 -23.797 -22.922 1 52.5 176 ALA B C 1
ATOM 6889 O O . ALA B 1 176 ? -40.344 -23.109 -23.859 1 52.5 176 ALA B O 1
ATOM 6890 N N . GLY B 1 177 ? -40.719 -24.797 -22.484 1 44.06 177 GLY B N 1
ATOM 6891 C CA . GLY B 1 177 ? -42.188 -24.719 -22.516 1 44.06 177 GLY B CA 1
ATOM 6892 C C . GLY B 1 177 ? -42.719 -23.328 -22.234 1 44.06 177 GLY B C 1
ATOM 6893 O O . GLY B 1 177 ? -42.469 -22.781 -21.156 1 44.06 177 GLY B O 1
ATOM 6894 N N . SER B 1 178 ? -42.719 -22.312 -23.125 1 41 178 SER B N 1
ATOM 6895 C CA . SER B 1 178 ? -43.844 -21.422 -22.797 1 41 178 SER B CA 1
ATOM 6896 C C . SER B 1 178 ? -45.094 -22.219 -22.406 1 41 178 SER B C 1
ATOM 6898 O O . SER B 1 178 ? -45.438 -23.188 -23.078 1 41 178 SER B O 1
ATOM 6900 N N . ASP B 1 179 ? -45.438 -22.328 -21.141 1 39.91 179 ASP B N 1
ATOM 6901 C CA . ASP B 1 179 ? -46.781 -22.688 -20.719 1 39.91 179 ASP B CA 1
ATOM 6902 C C . ASP B 1 179 ? -47.812 -22.25 -21.766 1 39.91 179 ASP B C 1
ATOM 6904 O O . ASP B 1 179 ? -49.031 -22.281 -21.5 1 39.91 179 ASP B O 1
ATOM 6908 N N . ASP B 1 180 ? -47.562 -21.25 -22.625 1 41.59 180 ASP B N 1
ATOM 6909 C CA . ASP B 1 180 ? -48.812 -20.891 -23.312 1 41.59 180 ASP B CA 1
ATOM 6910 C C . ASP B 1 180 ? -49.281 -22.031 -24.219 1 41.59 180 ASP B C 1
ATOM 6912 O O . ASP B 1 180 ? -48.438 -22.766 -24.781 1 41.59 180 ASP B O 1
ATOM 6916 N N . TRP B 1 181 ? -50.688 -22.312 -24.203 1 40.84 181 TRP B N 1
ATOM 6917 C CA . TRP B 1 181 ? -51.531 -23.281 -24.875 1 40.84 181 TRP B CA 1
ATOM 6918 C C . TRP B 1 181 ? -51 -23.609 -26.266 1 40.84 181 TRP B C 1
ATOM 6920 O O . TRP B 1 181 ? -51 -24.766 -26.688 1 40.84 181 TRP B O 1
ATOM 6930 N N . GLY B 1 182 ? -51.5 -22.734 -27.281 1 38.34 182 GLY B N 1
ATOM 6931 C CA . GLY B 1 182 ? -51.719 -22.953 -28.703 1 38.34 182 GLY B CA 1
ATOM 6932 C C . GLY B 1 182 ? -50.438 -23.078 -29.5 1 38.34 182 GLY B C 1
ATOM 6933 O O . GLY B 1 182 ? -50.469 -23.047 -30.734 1 38.34 182 GLY B O 1
ATOM 6934 N N . SER B 1 183 ? -49.312 -22.578 -28.922 1 37.38 183 SER B N 1
ATOM 6935 C CA . SER B 1 183 ? -48.344 -22.438 -29.984 1 37.38 183 SER B CA 1
ATOM 6936 C C . SER B 1 183 ? -47.875 -23.797 -30.484 1 37.38 183 SER B C 1
ATOM 6938 O O . SER B 1 183 ? -47.844 -24.766 -29.734 1 37.38 183 SER B O 1
ATOM 6940 N N . ALA B 1 184 ? -47.844 -23.938 -31.812 1 38.16 184 ALA B N 1
ATOM 6941 C CA . ALA B 1 184 ? -47.438 -25.078 -32.656 1 38.16 184 ALA B CA 1
ATOM 6942 C C . ALA B 1 184 ? -46.188 -25.719 -32.094 1 38.16 184 ALA B C 1
ATOM 6944 O O . ALA B 1 184 ? -45.25 -25.031 -31.656 1 38.16 184 ALA B O 1
ATOM 6945 N N . PRO B 1 185 ? -46.188 -26.953 -31.656 1 41.31 185 PRO B N 1
ATOM 6946 C CA . PRO B 1 185 ? -45.094 -27.797 -31.203 1 41.31 185 PRO B CA 1
ATOM 6947 C C . PRO B 1 185 ? -43.781 -27.469 -31.875 1 41.31 185 PRO B C 1
ATOM 6949 O O . PRO B 1 185 ? -42.75 -28.016 -31.516 1 41.31 185 PRO B O 1
ATOM 6952 N N . THR B 1 186 ? -43.812 -27.047 -33.156 1 42.41 186 THR B N 1
ATOM 6953 C CA . THR B 1 186 ? -42.656 -27.125 -34 1 42.41 186 THR B CA 1
ATOM 6954 C C . THR B 1 186 ? -41.594 -26.125 -33.531 1 42.41 186 THR B C 1
ATOM 6956 O O . THR B 1 186 ? -40.594 -25.875 -34.25 1 42.41 186 THR B O 1
ATOM 6959 N N . GLU B 1 187 ? -41.812 -25.219 -32.656 1 47.53 187 GLU B N 1
ATOM 6960 C CA . GLU B 1 187 ? -40.812 -24.172 -32.562 1 47.53 187 GLU B CA 1
ATOM 6961 C C . GLU B 1 187 ? -39.5 -24.703 -31.969 1 47.53 187 GLU B C 1
ATOM 6963 O O . GLU B 1 187 ? -39.406 -24.859 -30.75 1 47.53 187 GLU B O 1
ATOM 6968 N N . GLN B 1 188 ? -38.781 -25.672 -32.656 1 54.78 188 GLN B N 1
ATOM 6969 C CA . GLN B 1 188 ? -37.438 -26.094 -32.375 1 54.78 188 GLN B CA 1
ATOM 6970 C C . GLN B 1 188 ? -36.531 -24.891 -32.062 1 54.78 188 GLN B C 1
ATOM 6972 O O . GLN B 1 188 ? -36.656 -23.844 -32.719 1 54.78 188 GLN B O 1
ATOM 6977 N N . GLY B 1 189 ? -36.062 -24.812 -30.875 1 63.72 189 GLY B N 1
ATOM 6978 C CA . GLY B 1 189 ? -35.125 -23.766 -30.5 1 63.72 189 GLY B CA 1
ATOM 6979 C C . GLY B 1 189 ? -34.031 -23.562 -31.5 1 63.72 189 GLY B C 1
ATOM 6980 O O . GLY B 1 189 ? -34.062 -24.125 -32.594 1 63.72 189 GLY B O 1
ATOM 6981 N N . ARG B 1 190 ? -33.125 -22.641 -31.328 1 74.81 190 ARG B N 1
ATOM 6982 C CA . ARG B 1 190 ? -32.031 -22.312 -32.219 1 74.81 190 ARG B CA 1
ATOM 6983 C C . ARG B 1 190 ? -31.141 -23.531 -32.469 1 74.81 190 ARG B C 1
ATOM 6985 O O . ARG B 1 190 ? -30.75 -24.219 -31.531 1 74.81 190 ARG B O 1
ATOM 6992 N N . PRO B 1 191 ? -31.125 -23.953 -33.812 1 84.06 191 PRO B N 1
ATOM 6993 C CA . PRO B 1 191 ? -30.297 -25.109 -34.188 1 84.06 191 PRO B CA 1
ATOM 6994 C C . PRO B 1 191 ? -28.812 -24.906 -33.844 1 84.06 191 PRO B C 1
ATOM 6996 O O . PRO B 1 191 ? -28.281 -23.812 -34.031 1 84.06 191 PRO B O 1
ATOM 6999 N N . ARG B 1 192 ? -28.266 -25.969 -33.25 1 89.06 192 ARG B N 1
ATOM 7000 C CA . ARG B 1 192 ? -26.844 -26 -32.969 1 89.06 192 ARG B CA 1
ATOM 7001 C C . ARG B 1 192 ? -26.109 -26.953 -33.906 1 89.06 192 ARG B C 1
ATOM 7003 O O . ARG B 1 192 ? -26.672 -27.984 -34.281 1 89.06 192 ARG B O 1
ATOM 7010 N N . THR B 1 193 ? -24.938 -26.594 -34.219 1 91.25 193 THR B N 1
ATOM 7011 C CA . THR B 1 193 ? -24.156 -27.391 -35.156 1 91.25 193 THR B CA 1
ATOM 7012 C C . THR B 1 193 ? -23.562 -28.609 -34.469 1 91.25 193 THR B C 1
ATOM 7014 O O . THR B 1 193 ? -23.062 -28.5 -33.344 1 91.25 193 THR B O 1
ATOM 7017 N N . VAL B 1 194 ? -23.703 -29.75 -35.094 1 93.62 194 VAL B N 1
ATOM 7018 C CA . VAL B 1 194 ? -23.125 -31 -34.594 1 93.62 194 VAL B CA 1
ATOM 7019 C C . VAL B 1 194 ? -21.922 -31.391 -35.438 1 93.62 194 VAL B C 1
ATOM 7021 O O . VAL B 1 194 ? -21.938 -31.25 -36.656 1 93.62 194 VAL B O 1
ATOM 7024 N N . LYS B 1 195 ? -20.875 -31.766 -34.75 1 94.69 195 LYS B N 1
ATOM 7025 C CA . LYS B 1 195 ? -19.656 -32.156 -35.469 1 94.69 195 LYS B CA 1
ATOM 7026 C C . LYS B 1 195 ? -19.188 -33.531 -35.031 1 94.69 195 LYS B C 1
ATOM 7028 O O . LYS B 1 195 ? -19.328 -33.906 -33.844 1 94.69 195 LYS B O 1
ATOM 7033 N N . ARG B 1 196 ? -18.672 -34.312 -36 1 95 196 ARG B N 1
ATOM 7034 C CA . ARG B 1 196 ? -18.125 -35.625 -35.781 1 95 196 ARG B CA 1
ATOM 7035 C C . ARG B 1 196 ? -16.609 -35.594 -35.719 1 95 196 ARG B C 1
ATOM 7037 O O . ARG B 1 196 ? -15.961 -35.062 -36.656 1 95 196 ARG B O 1
ATOM 7044 N N . GLY B 1 197 ? -16 -36.094 -34.625 1 94.19 197 GLY B N 1
ATOM 7045 C CA . GLY B 1 197 ? -14.555 -36.156 -34.5 1 94.19 197 GLY B CA 1
ATOM 7046 C C . GLY B 1 197 ? -13.922 -34.875 -34.031 1 94.19 197 GLY B C 1
ATOM 7047 O O . GLY B 1 197 ? -14.414 -33.781 -34.344 1 94.19 197 GLY B O 1
ATOM 7048 N N . VAL B 1 198 ? -12.805 -35.031 -33.375 1 94 198 VAL B N 1
ATOM 7049 C CA . VAL B 1 198 ? -12.117 -33.875 -32.781 1 94 198 VAL B CA 1
ATOM 7050 C C . VAL B 1 198 ? -11.438 -33.094 -33.906 1 94 198 VAL B C 1
ATOM 7052 O O . VAL B 1 198 ? -11.234 -31.875 -33.75 1 94 198 VAL B O 1
ATOM 7055 N N . GLU B 1 199 ? -11.164 -33.688 -35 1 90.38 199 GLU B N 1
ATOM 7056 C CA . GLU B 1 199 ? -10.492 -33.031 -36.125 1 90.38 199 GLU B CA 1
ATOM 7057 C C . GLU B 1 199 ? -11.391 -31.969 -36.75 1 90.38 199 GLU B C 1
ATOM 7059 O O . GLU B 1 199 ? -10.898 -31.031 -37.406 1 90.38 199 GLU B O 1
ATOM 7064 N N . ASN B 1 200 ? -12.625 -32.094 -36.531 1 90 200 ASN B N 1
ATOM 7065 C CA . ASN B 1 200 ? -13.57 -31.188 -37.188 1 90 200 ASN B CA 1
ATOM 7066 C C . ASN B 1 200 ? -13.969 -30.031 -36.281 1 90 200 ASN B C 1
ATOM 7068 O O . ASN B 1 200 ? -14.805 -29.203 -36.625 1 90 200 ASN B O 1
ATOM 7072 N N . ILE B 1 201 ? -13.352 -30.016 -35.156 1 90.5 201 ILE B N 1
ATOM 7073 C CA . ILE B 1 201 ? -13.664 -28.922 -34.25 1 90.5 201 ILE B CA 1
ATOM 7074 C C . ILE B 1 201 ? -12.414 -28.078 -34 1 90.5 201 ILE B C 1
ATOM 7076 O O . ILE B 1 201 ? -11.289 -28.578 -34.125 1 90.5 201 ILE B O 1
ATOM 7080 N N . SER B 1 202 ? -12.57 -26.781 -33.75 1 85.44 202 SER B N 1
ATOM 7081 C CA . SER B 1 202 ? -11.469 -25.844 -33.531 1 85.44 202 SER B CA 1
ATOM 7082 C C . SER B 1 202 ? -10.992 -25.906 -32.094 1 85.44 202 SER B C 1
ATOM 7084 O O . SER B 1 202 ? -11.445 -25.125 -31.234 1 85.44 202 SER B O 1
ATOM 7086 N N . VAL B 1 203 ? -10.18 -26.906 -31.781 1 86.5 203 VAL B N 1
ATOM 7087 C CA . VAL B 1 203 ? -9.602 -27.016 -30.453 1 86.5 203 VAL B CA 1
ATOM 7088 C C . VAL B 1 203 ? -8.078 -27.125 -30.562 1 86.5 203 VAL B C 1
ATOM 7090 O O . VAL B 1 203 ? -7.562 -27.688 -31.531 1 86.5 203 VAL B O 1
ATOM 7093 N N . ASP B 1 204 ? -7.477 -26.484 -29.594 1 84.69 204 ASP B N 1
ATOM 7094 C CA . ASP B 1 204 ? -6.02 -26.547 -29.562 1 84.69 204 ASP B CA 1
ATOM 7095 C C . ASP B 1 204 ? -5.547 -27.766 -28.766 1 84.69 204 ASP B C 1
ATOM 7097 O O . ASP B 1 204 ? -5.727 -27.828 -27.547 1 84.69 204 ASP B O 1
ATOM 7101 N N . ILE B 1 205 ? -5.078 -28.812 -29.453 1 89.25 205 ILE B N 1
ATOM 7102 C CA . ILE B 1 205 ? -4.555 -30.016 -28.812 1 89.25 205 ILE B CA 1
ATOM 7103 C C . ILE B 1 205 ? -3.027 -29.953 -28.781 1 89.25 205 ILE B C 1
ATOM 7105 O O . ILE B 1 205 ? -2.371 -29.922 -29.812 1 89.25 205 ILE B O 1
ATOM 7109 N N . HIS B 1 206 ? -2.523 -29.984 -27.641 1 85.62 206 HIS B N 1
ATOM 7110 C CA . HIS B 1 206 ? -1.078 -29.922 -27.453 1 85.62 206 HIS B CA 1
ATOM 7111 C C . HIS B 1 206 ? -0.453 -31.312 -27.562 1 85.62 206 HIS B C 1
ATOM 7113 O O . HIS B 1 206 ? -1.139 -32.312 -27.406 1 85.62 206 HIS B O 1
ATOM 7119 N N . CYS B 1 207 ? 0.759 -31.438 -28.062 1 80.62 207 CYS B N 1
ATOM 7120 C CA . CYS B 1 207 ? 1.444 -32.719 -28.219 1 80.62 207 CYS B CA 1
ATOM 7121 C C . CYS B 1 207 ? 1.771 -33.344 -26.875 1 80.62 207 CYS B C 1
ATOM 7123 O O . CYS B 1 207 ? 1.681 -34.562 -26.703 1 80.62 207 CYS B O 1
ATOM 7125 N N . GLY B 1 208 ? 2.113 -32.812 -25.953 1 82.88 208 GLY B N 1
ATOM 7126 C CA . GLY B 1 208 ? 2.494 -33.344 -24.641 1 82.88 208 GLY B CA 1
ATOM 7127 C C . GLY B 1 208 ? 3.777 -32.75 -24.109 1 82.88 208 GLY B C 1
ATOM 7128 O O . GLY B 1 208 ? 4.387 -31.891 -24.75 1 82.88 208 GLY B O 1
ATOM 7129 N N . GLU B 1 209 ? 4.145 -33.188 -22.875 1 89.81 209 GLU B N 1
ATOM 7130 C CA . GLU B 1 209 ? 5.375 -32.75 -22.234 1 89.81 209 GLU B CA 1
ATOM 7131 C C . GLU B 1 209 ? 6.379 -33.906 -22.125 1 89.81 209 GLU B C 1
ATOM 7133 O O . GLU B 1 209 ? 5.992 -35.062 -22.109 1 89.81 209 GLU B O 1
ATOM 7138 N N . PRO B 1 210 ? 7.691 -33.562 -22.156 1 89 210 PRO B N 1
ATOM 7139 C CA . PRO B 1 210 ? 8.695 -34.594 -21.984 1 89 210 PRO B CA 1
ATOM 7140 C C . PRO B 1 210 ? 8.523 -35.375 -20.688 1 89 210 PRO B C 1
ATOM 7142 O O . PRO B 1 210 ? 8.227 -34.781 -19.641 1 89 210 PRO B O 1
ATOM 7145 N N . LEU B 1 211 ? 8.727 -36.656 -20.703 1 87.62 211 LEU B N 1
ATOM 7146 C CA . LEU B 1 211 ? 8.516 -37.531 -19.531 1 87.62 211 LEU B CA 1
ATOM 7147 C C . LEU B 1 211 ? 9.703 -37.438 -18.578 1 87.62 211 LEU B C 1
ATOM 7149 O O . LEU B 1 211 ? 9.539 -37.562 -17.359 1 87.62 211 LEU B O 1
ATOM 7153 N N . GLN B 1 212 ? 10.852 -37.188 -19.141 1 92.19 212 GLN B N 1
ATOM 7154 C CA . GLN B 1 212 ? 12.039 -37.062 -18.312 1 92.19 212 GLN B CA 1
ATOM 7155 C C . GLN B 1 212 ? 12.023 -35.75 -17.516 1 92.19 212 GLN B C 1
ATOM 7157 O O . GLN B 1 212 ? 11.844 -34.688 -18.078 1 92.19 212 GLN B O 1
ATOM 7162 N N . ILE B 1 213 ? 12.156 -35.906 -16.25 1 96 213 ILE B N 1
ATOM 7163 C CA . ILE B 1 213 ? 12.211 -34.75 -15.383 1 96 213 ILE B CA 1
ATOM 7164 C C . ILE B 1 213 ? 13.656 -34.5 -14.945 1 96 213 ILE B C 1
ATOM 7166 O O . ILE B 1 213 ? 14.258 -35.312 -14.266 1 96 213 ILE B O 1
ATOM 7170 N N . ASP B 1 214 ? 14.156 -33.344 -15.289 1 96.62 214 ASP B N 1
ATOM 7171 C CA . ASP B 1 214 ? 15.555 -33.031 -15.008 1 96.62 214 ASP B CA 1
ATOM 7172 C C . ASP B 1 214 ? 15.695 -32.344 -13.648 1 96.62 214 ASP B C 1
ATOM 7174 O O . ASP B 1 214 ? 16.781 -32.375 -13.047 1 96.62 214 ASP B O 1
ATOM 7178 N N . HIS B 1 215 ? 14.734 -31.672 -13.281 1 97.44 215 HIS B N 1
ATOM 7179 C CA . HIS B 1 215 ? 14.789 -30.828 -12.094 1 97.44 215 HIS B CA 1
ATOM 7180 C C . HIS B 1 215 ? 13.398 -30.578 -11.531 1 97.44 215 HIS B C 1
ATOM 7182 O O . HIS B 1 215 ? 12.414 -30.578 -12.273 1 97.44 215 HIS B O 1
ATOM 7188 N N . LEU B 1 216 ? 13.328 -30.5 -10.258 1 98.12 216 LEU B N 1
ATOM 7189 C CA . LEU B 1 216 ? 12.062 -30.234 -9.586 1 98.12 216 LEU B CA 1
ATOM 7190 C C . LEU B 1 216 ? 12.102 -28.891 -8.852 1 98.12 216 LEU B C 1
ATOM 7192 O O . LEU B 1 216 ? 13.078 -28.594 -8.164 1 98.12 216 LEU B O 1
ATOM 7196 N N . VAL B 1 217 ? 11.078 -28.094 -9.023 1 98.5 217 VAL B N 1
ATOM 7197 C CA . VAL B 1 217 ? 11 -26.797 -8.359 1 98.5 217 VAL B CA 1
ATOM 7198 C C . VAL B 1 217 ? 9.695 -26.688 -7.574 1 98.5 217 VAL B C 1
ATOM 7200 O O . VAL B 1 217 ? 8.609 -26.828 -8.148 1 98.5 217 VAL B O 1
ATOM 7203 N N . PHE B 1 218 ? 9.812 -26.484 -6.289 1 98.06 218 PHE B N 1
ATOM 7204 C CA . PHE B 1 218 ? 8.641 -26.203 -5.477 1 98.06 218 PHE B CA 1
ATOM 7205 C C . PHE B 1 218 ? 8.328 -24.703 -5.488 1 98.06 218 PHE B C 1
ATOM 7207 O O . PHE B 1 218 ? 9.227 -23.875 -5.316 1 98.06 218 PHE B O 1
ATOM 7214 N N . VAL B 1 219 ? 7.086 -24.359 -5.68 1 96.75 219 VAL B N 1
ATOM 7215 C CA . VAL B 1 219 ? 6.68 -22.969 -5.742 1 96.75 219 VAL B CA 1
ATOM 7216 C C . VAL B 1 219 ? 5.734 -22.641 -4.59 1 96.75 219 VAL B C 1
ATOM 7218 O O . VAL B 1 219 ? 4.68 -23.266 -4.453 1 96.75 219 VAL B O 1
ATOM 7221 N N . VAL B 1 220 ? 6.113 -21.641 -3.799 1 93.31 220 VAL B N 1
ATOM 7222 C CA . VAL B 1 220 ? 5.34 -21.281 -2.611 1 93.31 220 VAL B CA 1
ATOM 7223 C C . VAL B 1 220 ? 4.793 -19.859 -2.754 1 93.31 220 VAL B C 1
ATOM 7225 O O . VAL B 1 220 ? 5.504 -18.969 -3.195 1 93.31 220 VAL B O 1
ATOM 7228 N N . HIS B 1 221 ? 3.561 -19.734 -2.393 1 85.88 221 HIS B N 1
ATOM 7229 C CA . HIS B 1 221 ? 2.936 -18.406 -2.396 1 85.88 221 HIS B CA 1
ATOM 7230 C C . HIS B 1 221 ? 2.777 -17.875 -0.977 1 85.88 221 HIS B C 1
ATOM 7232 O O . HIS B 1 221 ? 3.197 -18.516 -0.014 1 85.88 221 HIS B O 1
ATOM 7238 N N . GLY B 1 222 ? 2.174 -16.656 -0.869 1 77.88 222 GLY B N 1
ATOM 7239 C CA . GLY B 1 222 ? 1.938 -16.047 0.429 1 77.88 222 GLY B CA 1
ATOM 7240 C C . GLY B 1 222 ? 0.684 -16.562 1.111 1 77.88 222 GLY B C 1
ATOM 7241 O O . GLY B 1 222 ? 0.28 -17.703 0.901 1 77.88 222 GLY B O 1
ATOM 7242 N N . ILE B 1 223 ? 0.144 -15.852 2.023 1 63.59 223 ILE B N 1
ATOM 7243 C CA . ILE B 1 223 ? -0.95 -16.281 2.889 1 63.59 223 ILE B CA 1
ATOM 7244 C C . ILE B 1 223 ? -2.268 -16.219 2.117 1 63.59 223 ILE B C 1
ATOM 7246 O O . ILE B 1 223 ? -3.107 -17.109 2.254 1 63.59 223 ILE B O 1
ATOM 7250 N N . GLY B 1 224 ? -2.387 -15.32 1.271 1 64.38 224 GLY B N 1
ATOM 7251 C CA . GLY B 1 224 ? -3.639 -15.203 0.541 1 64.38 224 GLY B CA 1
ATOM 7252 C C . GLY B 1 224 ? -3.832 -16.297 -0.486 1 64.38 224 GLY B C 1
ATOM 7253 O O . GLY B 1 224 ? -2.863 -16.781 -1.074 1 64.38 224 GLY B O 1
ATOM 7254 N N . PRO B 1 225 ? -5.129 -16.688 -0.464 1 59.28 225 PRO B N 1
ATOM 7255 C CA . PRO B 1 225 ? -5.406 -17.766 -1.409 1 59.28 225 PRO B CA 1
ATOM 7256 C C . PRO B 1 225 ? -5.168 -17.359 -2.861 1 59.28 225 PRO B C 1
ATOM 7258 O O . PRO B 1 225 ? -4.906 -18.219 -3.711 1 59.28 225 PRO B O 1
ATOM 7261 N N . ALA B 1 226 ? -5.422 -16.125 -3.064 1 59.19 226 ALA B N 1
ATOM 7262 C CA . ALA B 1 226 ? -5.293 -15.68 -4.449 1 59.19 226 ALA B CA 1
ATOM 7263 C C . ALA B 1 226 ? -3.91 -15.094 -4.715 1 59.19 226 ALA B C 1
ATOM 7265 O O . ALA B 1 226 ? -3.33 -14.445 -3.844 1 59.19 226 ALA B O 1
ATOM 7266 N N . CYS B 1 227 ? -3.342 -15.531 -5.781 1 49.38 227 CYS B N 1
ATOM 7267 C CA . CYS B 1 227 ? -1.987 -15.117 -6.129 1 49.38 227 CYS B CA 1
ATOM 7268 C C . CYS B 1 227 ? -2.012 -13.953 -7.113 1 49.38 227 CYS B C 1
ATOM 7270 O O . CYS B 1 227 ? -0.966 -13.391 -7.449 1 49.38 227 CYS B O 1
ATOM 7272 N N . ASP B 1 228 ? -3.242 -13.609 -7.57 1 50.62 228 ASP B N 1
ATOM 7273 C CA . ASP B 1 228 ? -3.275 -12.523 -8.539 1 50.62 228 ASP B CA 1
ATOM 7274 C C . ASP B 1 228 ? -4.57 -11.727 -8.43 1 50.62 228 ASP B C 1
ATOM 7276 O O . ASP B 1 228 ? -5.391 -11.977 -7.543 1 50.62 228 ASP B O 1
ATOM 7280 N N . LEU B 1 229 ? -4.539 -10.703 -9.195 1 49.38 229 LEU B N 1
ATOM 7281 C CA . LEU B 1 229 ? -5.664 -9.773 -9.18 1 49.38 229 LEU B CA 1
ATOM 7282 C C . LEU B 1 229 ? -6.934 -10.453 -9.688 1 49.38 229 LEU B C 1
ATOM 7284 O O . LEU B 1 229 ? -8.039 -9.961 -9.445 1 49.38 229 LEU B O 1
ATOM 7288 N N . ARG B 1 230 ? -6.711 -11.5 -10.344 1 50.62 230 ARG B N 1
ATOM 7289 C CA . ARG B 1 230 ? -7.863 -12.234 -10.844 1 50.62 230 ARG B CA 1
ATOM 7290 C C . ARG B 1 230 ? -8.312 -13.297 -9.844 1 50.62 230 ARG B C 1
ATOM 7292 O O . ARG B 1 230 ? -9.18 -14.117 -10.148 1 50.62 230 ARG B O 1
ATOM 7299 N N . PHE B 1 231 ? -7.629 -13.289 -8.711 1 59.5 231 PHE B N 1
ATOM 7300 C CA . PHE B 1 231 ? -7.941 -14.188 -7.609 1 59.5 231 PHE B CA 1
ATOM 7301 C C . PHE B 1 231 ? -7.656 -15.633 -7.988 1 59.5 231 PHE B C 1
ATOM 7303 O O . PHE B 1 231 ? -8.375 -16.547 -7.574 1 59.5 231 PHE B O 1
ATOM 7310 N N . ARG B 1 232 ? -6.695 -15.836 -8.828 1 69.12 232 ARG B N 1
ATOM 7311 C CA . ARG B 1 232 ? -6.285 -17.172 -9.266 1 69.12 232 ARG B CA 1
ATOM 7312 C C . ARG B 1 232 ? -5.531 -17.906 -8.156 1 69.12 232 ARG B C 1
ATOM 7314 O O . ARG B 1 232 ? -4.82 -17.266 -7.367 1 69.12 232 ARG B O 1
ATOM 7321 N N . SER B 1 233 ? -5.672 -19.141 -8.297 1 78.44 233 SER B N 1
ATOM 7322 C CA . SER B 1 233 ? -4.973 -19.984 -7.344 1 78.44 233 SER B CA 1
ATOM 7323 C C . SER B 1 233 ? -3.514 -20.188 -7.738 1 78.44 233 SER B C 1
ATOM 7325 O O . SER B 1 233 ? -3.139 -19.922 -8.883 1 78.44 233 SER B O 1
ATOM 7327 N N . ILE B 1 234 ? -2.723 -20.641 -6.812 1 86.5 234 ILE B N 1
ATOM 7328 C CA . ILE B 1 234 ? -1.306 -20.875 -7.066 1 86.5 234 ILE B CA 1
ATOM 7329 C C . ILE B 1 234 ? -1.147 -21.969 -8.117 1 86.5 234 ILE B C 1
ATOM 7331 O O . ILE B 1 234 ? -0.202 -21.953 -8.914 1 86.5 234 ILE B O 1
ATOM 7335 N N . VAL B 1 235 ? -2.072 -22.922 -8.148 1 88.69 235 VAL B N 1
ATOM 7336 C CA . VAL B 1 235 ? -2.025 -24.016 -9.109 1 88.69 235 VAL B CA 1
ATOM 7337 C C . VAL B 1 235 ? -2.146 -23.469 -10.531 1 88.69 235 VAL B C 1
ATOM 7339 O O . VAL B 1 235 ? -1.393 -23.859 -11.422 1 88.69 235 VAL B O 1
ATOM 7342 N N . GLN B 1 236 ? -3.041 -22.578 -10.703 1 86.75 236 GLN B N 1
ATOM 7343 C CA . GLN B 1 236 ? -3.229 -21.969 -12.016 1 86.75 236 GLN B CA 1
ATOM 7344 C C . GLN B 1 236 ? -1.997 -21.156 -12.422 1 86.75 236 GLN B C 1
ATOM 7346 O O . GLN B 1 236 ? -1.58 -21.203 -13.586 1 86.75 236 GLN B O 1
ATOM 7351 N N . CYS B 1 237 ? -1.485 -20.453 -11.492 1 88.94 237 CYS B N 1
ATOM 7352 C CA . CYS B 1 237 ? -0.312 -19.625 -11.773 1 88.94 237 CYS B CA 1
ATOM 7353 C C . CYS B 1 237 ? 0.881 -20.5 -12.148 1 88.94 237 CYS B C 1
ATOM 7355 O O . CYS B 1 237 ? 1.609 -20.188 -13.094 1 88.94 237 CYS B O 1
ATOM 7357 N N . VAL B 1 238 ? 1.058 -21.531 -11.453 1 93.38 238 VAL B N 1
ATOM 7358 C CA . VAL B 1 238 ? 2.182 -22.422 -11.695 1 93.38 238 VAL B CA 1
ATOM 7359 C C . VAL B 1 238 ? 1.984 -23.141 -13.031 1 93.38 238 VAL B C 1
ATOM 7361 O O . VAL B 1 238 ? 2.951 -23.422 -13.742 1 93.38 238 VAL B O 1
ATOM 7364 N N . ASN B 1 239 ? 0.754 -23.422 -13.391 1 90.5 239 ASN B N 1
ATOM 7365 C CA . ASN B 1 239 ? 0.47 -24 -14.703 1 90.5 239 ASN B CA 1
ATOM 7366 C C . ASN B 1 239 ? 0.899 -23.062 -15.828 1 90.5 239 ASN B C 1
ATOM 7368 O O . ASN B 1 239 ? 1.458 -23.5 -16.828 1 90.5 239 ASN B O 1
ATOM 7372 N N . ASP B 1 240 ? 0.609 -21.875 -15.625 1 90.19 240 ASP B N 1
ATOM 7373 C CA . ASP B 1 240 ? 1.052 -20.891 -16.609 1 90.19 240 ASP B CA 1
ATOM 7374 C C . ASP B 1 240 ? 2.576 -20.828 -16.688 1 90.19 240 ASP B C 1
ATOM 7376 O O . ASP B 1 240 ? 3.148 -20.766 -17.766 1 90.19 240 ASP B O 1
ATOM 7380 N N . PHE B 1 241 ? 3.137 -20.781 -15.57 1 94.5 241 PHE B N 1
ATOM 7381 C CA . PHE B 1 241 ? 4.594 -20.766 -15.484 1 94.5 241 PHE B CA 1
ATOM 7382 C C . PHE B 1 241 ? 5.195 -21.953 -16.203 1 94.5 241 PHE B C 1
ATOM 7384 O O . PHE B 1 241 ? 6.18 -21.812 -16.938 1 94.5 241 PHE B O 1
ATOM 7391 N N . ARG B 1 242 ? 4.656 -23.078 -16 1 95.06 242 ARG B N 1
ATOM 7392 C CA . ARG B 1 242 ? 5.102 -24.328 -16.641 1 95.06 242 ARG B CA 1
ATOM 7393 C C . ARG B 1 242 ? 4.941 -24.25 -18.156 1 95.06 242 ARG B C 1
ATOM 7395 O O . ARG B 1 242 ? 5.82 -24.672 -18.891 1 95.06 242 ARG B O 1
ATOM 7402 N N . SER B 1 243 ? 3.807 -23.75 -18.594 1 91.19 243 SER B N 1
ATOM 7403 C CA . SER B 1 243 ? 3.559 -23.625 -20.016 1 91.19 243 SER B CA 1
ATOM 7404 C C . SER B 1 243 ? 4.605 -22.734 -20.688 1 91.19 243 SER B C 1
ATOM 7406 O O . SER B 1 243 ? 5.105 -23.047 -21.766 1 91.19 243 SER B O 1
ATOM 7408 N N . VAL B 1 244 ? 4.926 -21.672 -20.031 1 93.94 244 VAL B N 1
ATOM 7409 C CA . VAL B 1 244 ? 5.949 -20.766 -20.547 1 93.94 244 VAL B CA 1
ATOM 7410 C C . VAL B 1 244 ? 7.301 -21.469 -20.562 1 93.94 244 VAL B C 1
ATOM 7412 O O . VAL B 1 244 ? 8.07 -21.328 -21.516 1 93.94 244 VAL B O 1
ATOM 7415 N N . SER B 1 245 ? 7.535 -22.219 -19.547 1 95.31 245 SER B N 1
ATOM 7416 C CA . SER B 1 245 ? 8.797 -22.938 -19.422 1 95.31 245 SER B CA 1
ATOM 7417 C C . SER B 1 245 ? 8.961 -23.953 -20.562 1 95.31 245 SER B C 1
ATOM 7419 O O . SER B 1 245 ? 10.031 -24.031 -21.172 1 95.31 245 SER B O 1
ATOM 7421 N N . LEU B 1 246 ? 7.965 -24.656 -20.875 1 92.31 246 LEU B N 1
ATOM 7422 C CA . LEU B 1 246 ? 8.008 -25.656 -21.922 1 92.31 246 LEU B CA 1
ATOM 7423 C C . LEU B 1 246 ? 8.25 -25.016 -23.281 1 92.31 246 LEU B C 1
ATOM 7425 O O . LEU B 1 246 ? 9.008 -25.547 -24.109 1 92.31 246 LEU B O 1
ATOM 7429 N N . ASN B 1 247 ? 7.582 -23.906 -23.453 1 90.38 247 ASN B N 1
ATOM 7430 C CA . ASN B 1 247 ? 7.77 -23.188 -24.703 1 90.38 247 ASN B CA 1
ATOM 7431 C C . ASN B 1 247 ? 9.203 -22.672 -24.844 1 90.38 247 ASN B C 1
ATOM 7433 O O . ASN B 1 247 ? 9.781 -22.734 -25.938 1 90.38 247 ASN B O 1
ATOM 7437 N N . LEU B 1 248 ? 9.758 -22.234 -23.812 1 92.56 248 LEU B N 1
ATOM 7438 C CA . LEU B 1 248 ? 11.094 -21.656 -23.844 1 92.56 248 LEU B CA 1
ATOM 7439 C C . LEU B 1 248 ? 12.148 -22.75 -24 1 92.56 248 LEU B C 1
ATOM 7441 O O . LEU B 1 248 ? 13.227 -22.5 -24.547 1 92.56 248 LEU B O 1
ATOM 7445 N N . LEU B 1 249 ? 11.875 -23.922 -23.469 1 91.62 249 LEU B N 1
ATOM 7446 C CA . LEU B 1 249 ? 12.789 -25.047 -23.656 1 91.62 249 LEU B CA 1
ATOM 7447 C C . LEU B 1 249 ? 12.961 -25.375 -25.141 1 91.62 249 LEU B C 1
ATOM 7449 O O . LEU B 1 249 ? 14.07 -25.656 -25.594 1 91.62 249 LEU B O 1
ATOM 7453 N N . GLN B 1 250 ? 11.922 -25.188 -25.859 1 87.12 250 GLN B N 1
ATOM 7454 C CA . GLN B 1 250 ? 11.93 -25.5 -27.281 1 87.12 250 GLN B CA 1
ATOM 7455 C C . GLN B 1 250 ? 12.656 -24.406 -28.078 1 87.12 250 GLN B C 1
ATOM 7457 O O . GLN B 1 250 ? 13.258 -24.688 -29.109 1 87.12 250 GLN B O 1
ATOM 7462 N N . THR B 1 251 ? 12.633 -23.25 -27.531 1 88.31 251 THR B N 1
ATOM 7463 C CA . THR B 1 251 ? 13.18 -22.141 -28.297 1 88.31 251 THR B CA 1
ATOM 7464 C C . THR B 1 251 ? 14.625 -21.859 -27.891 1 88.31 251 THR B C 1
ATOM 7466 O O . THR B 1 251 ? 15.461 -21.5 -28.719 1 88.31 251 THR B O 1
ATOM 7469 N N . HIS B 1 252 ? 14.953 -22.047 -26.641 1 91.62 252 HIS B N 1
ATOM 7470 C CA . HIS B 1 252 ? 16.234 -21.578 -26.125 1 91.62 252 HIS B CA 1
ATOM 7471 C C . HIS B 1 252 ? 17.156 -22.75 -25.766 1 91.62 252 HIS B C 1
ATOM 7473 O O . HIS B 1 252 ? 18.344 -22.562 -25.531 1 91.62 252 HIS B O 1
ATOM 7479 N N . PHE B 1 253 ? 16.656 -23.984 -25.719 1 92.94 253 PHE B N 1
ATOM 7480 C CA . PHE B 1 253 ? 17.422 -25.188 -25.422 1 92.94 253 PHE B CA 1
ATOM 7481 C C . PHE B 1 253 ? 17.156 -26.281 -26.453 1 92.94 253 PHE B C 1
ATOM 7483 O O . PHE B 1 253 ? 17.094 -27.453 -26.109 1 92.94 253 PHE B O 1
ATOM 7490 N N . LYS B 1 254 ? 16.969 -25.859 -27.625 1 89.75 254 LYS B N 1
ATOM 7491 C CA . LYS B 1 254 ? 16.578 -26.766 -28.703 1 89.75 254 LYS B CA 1
ATOM 7492 C C . LYS B 1 254 ? 17.641 -27.844 -28.938 1 89.75 254 LYS B C 1
ATOM 7494 O O . LYS B 1 254 ? 17.297 -29.016 -29.109 1 89.75 254 LYS B O 1
ATOM 7499 N N . LYS B 1 255 ? 18.859 -27.453 -28.906 1 90.25 255 LYS B N 1
ATOM 7500 C CA . LYS B 1 255 ? 19.953 -28.391 -29.156 1 90.25 255 LYS B CA 1
ATOM 7501 C C . LYS B 1 255 ? 20.016 -29.469 -28.078 1 90.25 255 LYS B C 1
ATOM 7503 O O . LYS B 1 255 ? 20.172 -30.656 -28.391 1 90.25 255 LYS B O 1
ATOM 7508 N N . ALA B 1 256 ? 19.859 -29.062 -26.922 1 91.88 256 ALA B N 1
ATOM 7509 C CA . ALA B 1 256 ? 19.906 -30.016 -25.812 1 91.88 256 ALA B CA 1
ATOM 7510 C C . ALA B 1 256 ? 18.703 -30.953 -25.844 1 91.88 256 ALA B C 1
ATOM 7512 O O . ALA B 1 256 ? 18.812 -32.125 -25.484 1 91.88 256 ALA B O 1
ATOM 7513 N N . GLN B 1 257 ? 17.625 -30.484 -26.266 1 88.31 257 GLN B N 1
ATOM 7514 C CA . GLN B 1 257 ? 16.406 -31.281 -26.359 1 88.31 257 GLN B CA 1
ATOM 7515 C C . GLN B 1 257 ? 16.5 -32.281 -27.5 1 88.31 257 GLN B C 1
ATOM 7517 O O . GLN B 1 257 ? 16.094 -33.438 -27.344 1 88.31 257 GLN B O 1
ATOM 7522 N N . GLU B 1 258 ? 17.016 -31.766 -28.594 1 87.31 258 GLU B N 1
ATOM 7523 C CA . GLU B 1 258 ? 17.125 -32.625 -29.766 1 87.31 258 GLU B CA 1
ATOM 7524 C C . GLU B 1 258 ? 18.141 -33.719 -29.531 1 87.31 258 GLU B C 1
ATOM 7526 O O . GLU B 1 258 ? 17.969 -34.844 -30.031 1 87.31 258 GLU B O 1
ATOM 7531 N N . ASN B 1 259 ? 19.125 -33.375 -28.719 1 90.56 259 ASN B N 1
ATOM 7532 C CA . ASN B 1 259 ? 20.141 -34.375 -28.391 1 90.56 259 ASN B CA 1
ATOM 7533 C C . ASN B 1 259 ? 19.719 -35.25 -27.219 1 90.56 259 ASN B C 1
ATOM 7535 O O . ASN B 1 259 ? 20.5 -36.031 -26.719 1 90.56 259 ASN B O 1
ATOM 7539 N N . GLN B 1 260 ? 18.516 -35.062 -26.719 1 88.75 260 GLN B N 1
ATOM 7540 C CA . GLN B 1 260 ? 17.906 -35.844 -25.641 1 88.75 260 GLN B CA 1
ATOM 7541 C C . GLN B 1 260 ? 18.75 -35.75 -24.375 1 88.75 260 GLN B C 1
ATOM 7543 O O . GLN B 1 260 ? 18.875 -36.75 -23.641 1 88.75 260 GLN B O 1
ATOM 7548 N N . GLN B 1 261 ? 19.312 -34.625 -24.234 1 90.44 261 GLN B N 1
ATOM 7549 C CA . GLN B 1 261 ? 20.109 -34.375 -23.031 1 90.44 261 GLN B CA 1
ATOM 7550 C C . GLN B 1 261 ? 19.219 -33.906 -21.891 1 90.44 261 GLN B C 1
ATOM 7552 O O . GLN B 1 261 ? 19.562 -34.062 -20.719 1 90.44 261 GLN B O 1
ATOM 7557 N N . ILE B 1 262 ? 18.188 -33.281 -22.359 1 92.44 262 ILE B N 1
ATOM 7558 C CA . ILE B 1 262 ? 17.344 -32.719 -21.312 1 92.44 262 ILE B CA 1
ATOM 7559 C C . ILE B 1 262 ? 15.883 -33.094 -21.562 1 92.44 262 ILE B C 1
ATOM 7561 O O . ILE B 1 262 ? 15.5 -33.406 -22.688 1 92.44 262 ILE B O 1
ATOM 7565 N N . GLY B 1 263 ? 15.109 -33.156 -20.5 1 93.44 263 GLY B N 1
ATOM 7566 C CA . GLY B 1 263 ? 13.664 -33.312 -20.531 1 93.44 263 GLY B CA 1
ATOM 7567 C C . GLY B 1 263 ? 12.914 -32.062 -20.188 1 93.44 263 GLY B C 1
ATOM 7568 O O . GLY B 1 263 ? 12.789 -31.156 -21.016 1 93.44 263 GLY B O 1
ATOM 7569 N N . ARG B 1 264 ? 12.469 -32.031 -18.953 1 95.06 264 ARG B N 1
ATOM 7570 C CA . ARG B 1 264 ? 11.758 -30.828 -18.531 1 95.06 264 ARG B CA 1
ATOM 7571 C C . ARG B 1 264 ? 12.039 -30.531 -17.062 1 95.06 264 ARG B C 1
ATOM 7573 O O . ARG B 1 264 ? 12.594 -31.359 -16.344 1 95.06 264 ARG B O 1
ATOM 7580 N N . VAL B 1 265 ? 11.75 -29.328 -16.719 1 96.62 265 VAL B N 1
ATOM 7581 C CA . VAL B 1 265 ? 11.727 -28.938 -15.312 1 96.62 265 VAL B CA 1
ATOM 7582 C C . VAL B 1 265 ? 10.305 -29 -14.781 1 96.62 265 VAL B C 1
ATOM 7584 O O . VAL B 1 265 ? 9.367 -28.516 -15.422 1 96.62 265 VAL B O 1
ATOM 7587 N N . GLU B 1 266 ? 10.133 -29.734 -13.719 1 97.75 266 GLU B N 1
ATOM 7588 C CA . GLU B 1 266 ? 8.805 -29.844 -13.133 1 97.75 266 GLU B CA 1
ATOM 7589 C C . GLU B 1 266 ? 8.578 -28.797 -12.055 1 97.75 266 GLU B C 1
ATOM 7591 O O . GLU B 1 266 ? 9.461 -28.547 -11.219 1 97.75 266 GLU B O 1
ATOM 7596 N N . PHE B 1 267 ? 7.508 -28.109 -12.141 1 97.75 267 PHE B N 1
ATOM 7597 C CA . PHE B 1 267 ? 7.113 -27.109 -11.156 1 97.75 267 PHE B CA 1
ATOM 7598 C C . PHE B 1 267 ? 5.887 -27.578 -10.383 1 97.75 267 PHE B C 1
ATOM 7600 O O . PHE B 1 267 ? 4.836 -27.844 -10.969 1 97.75 267 PHE B O 1
ATOM 7607 N N . LEU B 1 268 ? 6.008 -27.672 -9.109 1 97.38 268 LEU B N 1
ATOM 7608 C CA . LEU B 1 268 ? 4.891 -28.109 -8.281 1 97.38 268 LEU B CA 1
ATOM 7609 C C . LEU B 1 268 ? 4.484 -27.016 -7.293 1 97.38 268 LEU B C 1
ATOM 7611 O O . LEU B 1 268 ? 5.316 -26.531 -6.523 1 97.38 268 LEU B O 1
ATOM 7615 N N . PRO B 1 269 ? 3.234 -26.641 -7.316 1 94.38 269 PRO B N 1
ATOM 7616 C CA . PRO B 1 269 ? 2.752 -25.656 -6.348 1 94.38 269 PRO B CA 1
ATOM 7617 C C . PRO B 1 269 ? 2.584 -26.234 -4.945 1 94.38 269 PRO B C 1
ATOM 7619 O O . PRO B 1 269 ? 2.16 -27.391 -4.797 1 94.38 269 PRO B O 1
ATOM 7622 N N . VAL B 1 270 ? 3.004 -25.5 -3.998 1 92.81 270 VAL B N 1
ATOM 7623 C CA . VAL B 1 270 ? 2.73 -25.828 -2.605 1 92.81 270 VAL B CA 1
ATOM 7624 C C . VAL B 1 270 ? 1.471 -25.109 -2.137 1 92.81 270 VAL B C 1
ATOM 7626 O O . VAL B 1 270 ? 1.542 -23.984 -1.643 1 92.81 270 VAL B O 1
ATOM 7629 N N . ASN B 1 271 ? 0.394 -25.766 -2.355 1 85.94 271 ASN B N 1
ATOM 7630 C CA . ASN B 1 271 ? -0.897 -25.203 -1.979 1 85.94 271 ASN B CA 1
ATOM 7631 C C . ASN B 1 271 ? -1.173 -25.375 -0.488 1 85.94 271 ASN B C 1
ATOM 7633 O O . ASN B 1 271 ? -1.735 -26.391 -0.072 1 85.94 271 ASN B O 1
ATOM 7637 N N . TRP B 1 272 ? -0.747 -24.375 0.26 1 79.25 272 TRP B N 1
ATOM 7638 C CA . TRP B 1 272 ? -0.978 -24.469 1.698 1 79.25 272 TRP B CA 1
ATOM 7639 C C . TRP B 1 272 ? -2.092 -23.516 2.131 1 79.25 272 TRP B C 1
ATOM 7641 O O . TRP B 1 272 ? -2.27 -22.453 1.545 1 79.25 272 TRP B O 1
ATOM 7651 N N . HIS B 1 273 ? -3.256 -24.062 2.518 1 61.69 273 HIS B N 1
ATOM 7652 C CA . HIS B 1 273 ? -4.367 -23.25 2.99 1 61.69 273 HIS B CA 1
ATOM 7653 C C . HIS B 1 273 ? -4.113 -22.734 4.402 1 61.69 273 HIS B C 1
ATOM 7655 O O . HIS B 1 273 ? -3.789 -23.516 5.305 1 61.69 273 HIS B O 1
ATOM 7661 N N . SER B 1 274 ? -3.787 -21.406 4.422 1 57.03 274 SER B N 1
ATOM 7662 C CA . SER B 1 274 ? -3.502 -20.844 5.73 1 57.03 274 SER B CA 1
ATOM 7663 C C . SER B 1 274 ? -4.668 -21.047 6.691 1 57.03 274 SER B C 1
ATOM 7665 O O . SER B 1 274 ? -5.82 -20.781 6.344 1 57.03 274 SER B O 1
ATOM 7667 N N . PRO B 1 275 ? -4.535 -21.938 7.773 1 54.66 275 PRO B N 1
ATOM 7668 C CA . PRO B 1 275 ? -5.531 -21.953 8.844 1 54.66 275 PRO B CA 1
ATOM 7669 C C . PRO B 1 275 ? -5.992 -20.547 9.227 1 54.66 275 PRO B C 1
ATOM 7671 O O . PRO B 1 275 ? -6.996 -20.391 9.93 1 54.66 275 PRO B O 1
ATOM 7674 N N . LEU B 1 276 ? -5.23 -19.578 8.734 1 56.94 276 LEU B N 1
ATOM 7675 C CA . LEU B 1 276 ? -5.469 -18.188 9.133 1 56.94 276 LEU B CA 1
ATOM 7676 C C . LEU B 1 276 ? -6.789 -17.688 8.57 1 56.94 276 LEU B C 1
ATOM 7678 O O . LEU B 1 276 ? -7.441 -16.828 9.18 1 56.94 276 LEU B O 1
ATOM 7682 N N . HIS B 1 277 ? -7.129 -18.312 7.387 1 58.47 277 HIS B N 1
ATOM 7683 C CA . HIS B 1 277 ? -8.414 -17.891 6.84 1 58.47 277 HIS B CA 1
ATOM 7684 C C . HIS B 1 277 ? -9.57 -18.359 7.727 1 58.47 277 HIS B C 1
ATOM 7686 O O . HIS B 1 277 ? -10.672 -17.812 7.648 1 58.47 277 HIS B O 1
ATOM 7692 N N . SER B 1 278 ? -9.094 -19.094 8.617 1 57.56 278 SER B N 1
ATOM 7693 C CA . SER B 1 278 ? -10.109 -19.609 9.539 1 57.56 278 SER B CA 1
ATOM 7694 C C . SER B 1 278 ? -10.422 -18.594 10.633 1 57.56 278 SER B C 1
ATOM 7696 O O . SER B 1 278 ? -11.484 -18.656 11.258 1 57.56 278 SER B O 1
ATOM 7698 N N . THR B 1 279 ? -9.578 -17.609 10.805 1 63.88 279 THR B N 1
ATOM 7699 C CA . THR B 1 279 ? -9.773 -16.656 11.891 1 63.88 279 THR B CA 1
ATOM 7700 C C . THR B 1 279 ? -10.891 -15.672 11.555 1 63.88 279 THR B C 1
ATOM 7702 O O . THR B 1 279 ? -11.477 -15.055 12.445 1 63.88 279 THR B O 1
ATOM 7705 N N . GLY B 1 280 ? -11.172 -15.508 10.328 1 73.69 280 GLY B N 1
ATOM 7706 C CA . GLY B 1 280 ? -12.211 -14.578 9.914 1 73.69 280 GLY B CA 1
ATOM 7707 C C . GLY B 1 280 ? -11.742 -13.133 9.883 1 73.69 280 GLY B C 1
ATOM 7708 O O . GLY B 1 280 ? -12.539 -12.227 9.617 1 73.69 280 GLY B O 1
ATOM 7709 N N . VAL B 1 281 ? -10.484 -12.875 10.227 1 77.06 281 VAL B N 1
ATOM 7710 C CA . VAL B 1 281 ? -9.953 -11.516 10.258 1 77.06 281 VAL B CA 1
ATOM 7711 C C . VAL B 1 281 ? -10.039 -10.891 8.867 1 77.06 281 VAL B C 1
ATOM 7713 O O . VAL B 1 281 ? -10.305 -9.695 8.727 1 77.06 281 VAL B O 1
ATOM 7716 N N . ASP B 1 282 ? -9.844 -11.688 7.891 1 77.19 282 ASP B N 1
ATOM 7717 C CA . ASP B 1 282 ? -9.898 -11.203 6.516 1 77.19 282 ASP B CA 1
ATOM 7718 C C . ASP B 1 282 ? -11.305 -10.719 6.164 1 77.19 282 ASP B C 1
ATOM 7720 O O . ASP B 1 282 ? -11.469 -9.68 5.527 1 77.19 282 ASP B O 1
ATOM 7724 N N . VAL B 1 283 ? -12.289 -11.461 6.602 1 81.5 283 VAL B N 1
ATOM 7725 C CA . VAL B 1 283 ? -13.68 -11.094 6.336 1 81.5 283 VAL B CA 1
ATOM 7726 C C . VAL B 1 283 ? -14.031 -9.812 7.086 1 81.5 283 VAL B C 1
ATOM 7728 O O . VAL B 1 283 ? -14.695 -8.93 6.539 1 81.5 283 VAL B O 1
ATOM 7731 N N . ASP B 1 284 ? -13.609 -9.773 8.289 1 84.5 284 ASP B N 1
ATOM 7732 C CA . ASP B 1 284 ? -13.859 -8.578 9.094 1 84.5 284 ASP B CA 1
ATOM 7733 C C . ASP B 1 284 ? -13.195 -7.352 8.484 1 84.5 284 ASP B C 1
ATOM 7735 O O . ASP B 1 284 ? -13.75 -6.25 8.523 1 84.5 284 ASP B O 1
ATOM 7739 N N . LEU B 1 285 ? -12.039 -7.547 8.031 1 86.56 285 LEU B N 1
ATOM 7740 C CA . LEU B 1 285 ? -11.312 -6.449 7.41 1 86.56 285 LEU B CA 1
ATOM 7741 C C . LEU B 1 285 ? -12.016 -5.973 6.148 1 86.56 285 LEU B C 1
ATOM 7743 O O . LEU B 1 285 ? -12.07 -4.77 5.875 1 86.56 285 LEU B O 1
ATOM 7747 N N . GLN B 1 286 ? -12.562 -6.855 5.418 1 85.31 286 GLN B N 1
ATOM 7748 C CA . GLN B 1 286 ? -13.273 -6.516 4.188 1 85.31 286 GLN B CA 1
ATOM 7749 C C . GLN B 1 286 ? -14.547 -5.73 4.484 1 85.31 286 GLN B C 1
ATOM 7751 O O . GLN B 1 286 ? -14.945 -4.863 3.705 1 85.31 286 GLN B O 1
ATOM 7756 N N . ARG B 1 287 ? -15.094 -5.996 5.559 1 87.62 287 ARG B N 1
ATOM 7757 C CA . ARG B 1 287 ? -16.344 -5.348 5.934 1 87.62 287 ARG B CA 1
ATOM 7758 C C . ARG B 1 287 ? -16.141 -3.859 6.195 1 87.62 287 ARG B C 1
ATOM 7760 O O . ARG B 1 287 ? -17.047 -3.055 5.98 1 87.62 287 ARG B O 1
ATOM 7767 N N . ILE B 1 288 ? -15.039 -3.506 6.656 1 91.12 288 ILE B N 1
ATOM 7768 C CA . ILE B 1 288 ? -14.805 -2.111 7.012 1 91.12 288 ILE B CA 1
ATOM 7769 C C . ILE B 1 288 ? -14.031 -1.416 5.895 1 91.12 288 ILE B C 1
ATOM 7771 O O . ILE B 1 288 ? -13.695 -0.234 6.004 1 91.12 288 ILE B O 1
ATOM 7775 N N . THR B 1 289 ? -13.664 -2.135 4.832 1 91.44 289 THR B N 1
ATOM 7776 C CA . THR B 1 289 ? -12.914 -1.576 3.711 1 91.44 289 THR B CA 1
ATOM 7777 C C . THR B 1 289 ? -13.844 -0.813 2.771 1 91.44 289 THR B C 1
ATOM 7779 O O . THR B 1 289 ? -14.953 -1.271 2.475 1 91.44 289 THR B O 1
ATOM 7782 N N . LEU B 1 290 ? -13.367 0.352 2.367 1 90.19 290 LEU B N 1
ATOM 7783 C CA . LEU B 1 290 ? -14.148 1.168 1.445 1 90.19 290 LEU B CA 1
ATOM 7784 C C . LEU B 1 290 ? -14.156 0.552 0.05 1 90.19 290 LEU B C 1
ATOM 7786 O O . LEU B 1 290 ? -13.195 -0.111 -0.349 1 90.19 290 LEU B O 1
ATOM 7790 N N . PRO B 1 291 ? -15.18 0.751 -0.708 1 85.62 291 PRO B N 1
ATOM 7791 C CA . PRO B 1 291 ? -15.305 0.115 -2.021 1 85.62 291 PRO B CA 1
ATOM 7792 C C . PRO B 1 291 ? -14.484 0.816 -3.098 1 85.62 291 PRO B C 1
ATOM 7794 O O . PRO B 1 291 ? -14.211 0.236 -4.152 1 85.62 291 PRO B O 1
ATOM 7797 N N . SER B 1 292 ? -14.102 2.086 -2.828 1 83.56 292 SER B N 1
ATOM 7798 C CA . SER B 1 292 ? -13.312 2.807 -3.826 1 83.56 292 SER B CA 1
ATOM 7799 C C . SER B 1 292 ? -11.883 2.293 -3.881 1 83.56 292 SER B C 1
ATOM 7801 O O . SER B 1 292 ? -11.375 1.752 -2.896 1 83.56 292 SER B O 1
ATOM 7803 N N . ILE B 1 293 ? -11.258 2.408 -5.125 1 81.19 293 ILE B N 1
ATOM 7804 C CA . ILE B 1 293 ? -9.883 1.976 -5.359 1 81.19 293 ILE B CA 1
ATOM 7805 C C . ILE B 1 293 ? -9.695 0.553 -4.84 1 81.19 293 ILE B C 1
ATOM 7807 O O . ILE B 1 293 ? -8.742 0.275 -4.109 1 81.19 293 ILE B O 1
ATOM 7811 N N . ASN B 1 294 ? -10.547 -0.255 -5.199 1 80.94 294 ASN B N 1
ATOM 7812 C CA . ASN B 1 294 ? -10.68 -1.596 -4.645 1 80.94 294 ASN B CA 1
ATOM 7813 C C . ASN B 1 294 ? -9.406 -2.412 -4.824 1 80.94 294 ASN B C 1
ATOM 7815 O O . ASN B 1 294 ? -8.984 -3.119 -3.91 1 80.94 294 ASN B O 1
ATOM 7819 N N . ARG B 1 295 ? -8.789 -2.338 -5.957 1 76.5 295 ARG B N 1
ATOM 7820 C CA . ARG B 1 295 ? -7.582 -3.119 -6.207 1 76.5 295 ARG B CA 1
ATOM 7821 C C . ARG B 1 295 ? -6.473 -2.732 -5.238 1 76.5 295 ARG B C 1
ATOM 7823 O O . ARG B 1 295 ? -5.777 -3.6 -4.699 1 76.5 295 ARG B O 1
ATOM 7830 N N . LEU B 1 296 ? -6.324 -1.436 -5.051 1 78.5 296 LEU B N 1
ATOM 7831 C CA . LEU B 1 296 ? -5.305 -0.931 -4.137 1 78.5 296 LEU B CA 1
ATOM 7832 C C . LEU B 1 296 ? -5.609 -1.345 -2.701 1 78.5 296 LEU B C 1
ATOM 7834 O O . LEU B 1 296 ? -4.703 -1.727 -1.956 1 78.5 296 LEU B O 1
ATOM 7838 N N . ARG B 1 297 ? -6.84 -1.308 -2.307 1 82.56 297 ARG B N 1
ATOM 7839 C CA . ARG B 1 297 ? -7.23 -1.646 -0.941 1 82.56 297 ARG B CA 1
ATOM 7840 C C . ARG B 1 297 ? -7.105 -3.145 -0.691 1 82.56 297 ARG B C 1
ATOM 7842 O O . ARG B 1 297 ? -6.727 -3.566 0.403 1 82.56 297 ARG B O 1
ATOM 7849 N N . HIS B 1 298 ? -7.449 -3.871 -1.695 1 77.5 298 HIS B N 1
ATOM 7850 C CA . HIS B 1 298 ? -7.262 -5.312 -1.566 1 77.5 298 HIS B CA 1
ATOM 7851 C C . HIS B 1 298 ? -5.789 -5.664 -1.383 1 77.5 298 HIS B C 1
ATOM 7853 O O . HIS B 1 298 ? -5.449 -6.504 -0.549 1 77.5 298 HIS B O 1
ATOM 7859 N N . PHE B 1 299 ? -5.008 -5.016 -2.09 1 72.56 299 PHE B N 1
ATOM 7860 C CA . PHE B 1 299 ? -3.568 -5.203 -1.958 1 72.56 299 PHE B CA 1
ATOM 7861 C C . PHE B 1 299 ? -3.094 -4.805 -0.565 1 72.56 299 PHE B C 1
ATOM 7863 O O . PHE B 1 299 ? -2.299 -5.516 0.053 1 72.56 299 PHE B O 1
ATOM 7870 N N . THR B 1 300 ? -3.518 -3.686 -0.149 1 77.81 300 THR B N 1
ATOM 7871 C CA . THR B 1 300 ? -3.131 -3.186 1.166 1 77.81 300 THR B CA 1
ATOM 7872 C C . THR B 1 300 ? -3.594 -4.137 2.264 1 77.81 300 THR B C 1
ATOM 7874 O O . THR B 1 300 ? -2.832 -4.453 3.182 1 77.81 300 THR B O 1
ATOM 7877 N N . ASN B 1 301 ? -4.824 -4.57 2.201 1 80.31 301 ASN B N 1
ATOM 7878 C CA . ASN B 1 301 ? -5.379 -5.504 3.176 1 80.31 301 ASN B CA 1
ATOM 7879 C C . ASN B 1 301 ? -4.562 -6.793 3.242 1 80.31 301 ASN B C 1
ATOM 7881 O O . ASN B 1 301 ? -4.23 -7.266 4.328 1 80.31 301 ASN B O 1
ATOM 7885 N N . ASP B 1 302 ? -4.203 -7.277 2.105 1 75.12 302 ASP B N 1
ATOM 7886 C CA . ASP B 1 302 ? -3.42 -8.508 2.039 1 75.12 302 ASP B CA 1
ATOM 7887 C C . ASP B 1 302 ? -2.041 -8.312 2.666 1 75.12 302 ASP B C 1
ATOM 7889 O O . ASP B 1 302 ? -1.556 -9.18 3.393 1 75.12 302 ASP B O 1
ATOM 7893 N N . THR B 1 303 ? -1.46 -7.234 2.338 1 73.12 303 THR B N 1
ATOM 7894 C CA . THR B 1 303 ? -0.131 -6.934 2.859 1 73.12 303 THR B CA 1
ATOM 7895 C C . THR B 1 303 ? -0.166 -6.789 4.379 1 73.12 303 THR B C 1
ATOM 7897 O O . THR B 1 303 ? 0.707 -7.309 5.074 1 73.12 303 THR B O 1
ATOM 7900 N N . ILE B 1 304 ? -1.156 -6.102 4.828 1 76.31 304 ILE B N 1
ATOM 7901 C CA . ILE B 1 304 ? -1.295 -5.887 6.266 1 76.31 304 ILE B CA 1
ATOM 7902 C C . ILE B 1 304 ? -1.502 -7.223 6.969 1 76.31 304 ILE B C 1
ATOM 7904 O O . ILE B 1 304 ? -0.878 -7.492 8 1 76.31 304 ILE B O 1
ATOM 7908 N N . LEU B 1 305 ? -2.328 -8.023 6.469 1 76.12 305 LEU B N 1
ATOM 7909 C CA . LEU B 1 305 ? -2.613 -9.328 7.059 1 76.12 305 LEU B CA 1
ATOM 7910 C C . LEU B 1 305 ? -1.37 -10.211 7.051 1 76.12 305 LEU B C 1
ATOM 7912 O O . LEU B 1 305 ? -1.079 -10.883 8.039 1 76.12 305 LEU B O 1
ATOM 7916 N N . ASP B 1 306 ? -0.645 -10.117 5.961 1 74.12 306 ASP B N 1
ATOM 7917 C CA . ASP B 1 306 ? 0.598 -10.875 5.867 1 74.12 306 ASP B CA 1
ATOM 7918 C C . ASP B 1 306 ? 1.584 -10.453 6.953 1 74.12 306 ASP B C 1
ATOM 7920 O O . ASP B 1 306 ? 2.174 -11.297 7.629 1 74.12 306 ASP B O 1
ATOM 7924 N N . VAL B 1 307 ? 1.713 -9.234 7.039 1 74.88 307 VAL B N 1
ATOM 7925 C CA . VAL B 1 307 ? 2.664 -8.695 8.008 1 74.88 307 VAL B CA 1
ATOM 7926 C C . VAL B 1 307 ? 2.205 -9.023 9.422 1 74.88 307 VAL B C 1
ATOM 7928 O O . VAL B 1 307 ? 3.01 -9.445 10.258 1 74.88 307 VAL B O 1
ATOM 7931 N N . PHE B 1 308 ? 0.953 -8.938 9.664 1 74.31 308 PHE B N 1
ATOM 7932 C CA . PHE B 1 308 ? 0.407 -9.18 10.992 1 74.31 308 PHE B CA 1
ATOM 7933 C C . PHE B 1 308 ? 0.53 -10.656 11.367 1 74.31 308 PHE B C 1
ATOM 7935 O O . PHE B 1 308 ? 1.016 -10.984 12.453 1 74.31 308 PHE B O 1
ATOM 7942 N N . PHE B 1 309 ? 0.135 -11.516 10.508 1 75.31 309 PHE B N 1
ATOM 7943 C CA . PHE B 1 309 ? 0.135 -12.945 10.812 1 75.31 309 PHE B CA 1
ATOM 7944 C C . PHE B 1 309 ? 1.56 -13.477 10.891 1 75.31 309 PHE B C 1
ATOM 7946 O O . PHE B 1 309 ? 1.869 -14.305 11.75 1 75.31 309 PHE B O 1
ATOM 7953 N N . TYR B 1 310 ? 2.377 -13 10.055 1 81.12 310 TYR B N 1
ATOM 7954 C CA . TYR B 1 310 ? 3.717 -13.57 10.023 1 81.12 310 TYR B CA 1
ATOM 7955 C C . TYR B 1 310 ? 4.582 -12.992 11.141 1 81.12 310 TYR B C 1
ATOM 7957 O O . TYR B 1 310 ? 5.609 -13.578 11.5 1 81.12 310 TYR B O 1
ATOM 7965 N N . ASN B 1 311 ? 4.215 -11.875 11.672 1 75.75 311 ASN B N 1
ATOM 7966 C CA . ASN B 1 311 ? 4.945 -11.305 12.797 1 75.75 311 ASN B CA 1
ATOM 7967 C C . ASN B 1 311 ? 4.434 -11.844 14.125 1 75.75 311 ASN B C 1
ATOM 7969 O O . ASN B 1 311 ? 5.082 -11.672 15.164 1 75.75 311 ASN B O 1
ATOM 7973 N N . SER B 1 312 ? 3.334 -12.477 14.086 1 72.75 312 SER B N 1
ATOM 7974 C CA . SER B 1 312 ? 2.83 -13.164 15.273 1 72.75 312 SER B CA 1
ATOM 7975 C C . SER B 1 312 ? 3.52 -14.508 15.469 1 72.75 312 SER B C 1
ATOM 7977 O O . SER B 1 312 ? 3.516 -15.352 14.57 1 72.75 312 SER B O 1
ATOM 7979 N N . PRO B 1 313 ? 4.094 -14.734 16.578 1 78 313 PRO B N 1
ATOM 7980 C CA . PRO B 1 313 ? 4.824 -15.984 16.797 1 78 313 PRO B CA 1
ATOM 7981 C C . PRO B 1 313 ? 3.951 -17.219 16.594 1 78 313 PRO B C 1
ATOM 7983 O O . PRO B 1 313 ? 4.398 -18.203 16 1 78 313 PRO B O 1
ATOM 7986 N N . THR B 1 314 ? 2.727 -17.156 17.062 1 75.81 314 THR B N 1
ATOM 7987 C CA . THR B 1 314 ? 1.828 -18.297 16.953 1 75.81 314 THR B CA 1
ATOM 7988 C C . THR B 1 314 ? 1.488 -18.578 15.5 1 75.81 314 THR B C 1
ATOM 7990 O O . THR B 1 314 ? 1.535 -19.719 15.055 1 75.81 314 THR B O 1
ATOM 7993 N N . TYR B 1 315 ? 1.149 -17.594 14.82 1 77.56 315 TYR B N 1
ATOM 7994 C CA . TYR B 1 315 ? 0.766 -17.766 13.43 1 77.56 315 TYR B CA 1
ATOM 7995 C C . TYR B 1 315 ? 1.979 -18.094 12.562 1 77.56 315 TYR B C 1
ATOM 7997 O O . TYR B 1 315 ? 1.894 -18.906 11.641 1 77.56 315 TYR B O 1
ATOM 8005 N N . CYS B 1 316 ? 3.055 -17.422 12.906 1 84.5 316 CYS B N 1
ATOM 8006 C CA . CYS B 1 316 ? 4.285 -17.703 12.18 1 84.5 316 CYS B CA 1
ATOM 8007 C C . CYS B 1 316 ? 4.672 -19.172 12.32 1 84.5 316 CYS B C 1
ATOM 8009 O O . CYS B 1 316 ? 5.051 -19.812 11.336 1 84.5 316 CYS B O 1
ATOM 8011 N N . GLN B 1 317 ? 4.57 -19.703 13.508 1 87.56 317 GLN B N 1
ATOM 8012 C CA . GLN B 1 317 ? 4.879 -21.109 13.758 1 87.56 317 GLN B CA 1
ATOM 8013 C C . GLN B 1 317 ? 3.992 -22.016 12.914 1 87.56 317 GLN B C 1
ATOM 8015 O O . GLN B 1 317 ? 4.477 -22.969 12.297 1 87.56 317 GLN B O 1
ATOM 8020 N N . THR B 1 318 ? 2.771 -21.688 12.914 1 84.31 318 THR B N 1
ATOM 8021 C CA . THR B 1 318 ? 1.821 -22.5 12.164 1 84.31 318 THR B CA 1
ATOM 8022 C C . THR B 1 318 ? 2.129 -22.438 10.664 1 84.31 318 THR B C 1
ATOM 8024 O O . THR B 1 318 ? 2.043 -23.453 9.977 1 84.31 318 THR B O 1
ATOM 8027 N N . ILE B 1 319 ? 2.428 -21.312 10.18 1 87.25 319 ILE B N 1
ATOM 8028 C CA . ILE B 1 319 ? 2.676 -21.109 8.758 1 87.25 319 ILE B CA 1
ATOM 8029 C C . ILE B 1 319 ? 3.916 -21.891 8.336 1 87.25 319 ILE B C 1
ATOM 8031 O O . ILE B 1 319 ? 3.871 -22.656 7.367 1 87.25 319 ILE B O 1
ATOM 8035 N N . VAL B 1 320 ? 4.984 -21.734 9.047 1 91.56 320 VAL B N 1
ATOM 8036 C CA . VAL B 1 320 ? 6.238 -22.391 8.672 1 91.56 320 VAL B CA 1
ATOM 8037 C C . VAL B 1 320 ? 6.098 -23.906 8.797 1 91.56 320 VAL B C 1
ATOM 8039 O O . VAL B 1 320 ? 6.629 -24.641 7.973 1 91.56 320 VAL B O 1
ATOM 8042 N N . ASP B 1 321 ? 5.355 -24.344 9.781 1 91.12 321 ASP B N 1
ATOM 8043 C CA . ASP B 1 321 ? 5.125 -25.766 9.945 1 91.12 321 ASP B CA 1
ATOM 8044 C C . ASP B 1 321 ? 4.312 -26.328 8.781 1 91.12 321 ASP B C 1
ATOM 8046 O O . ASP B 1 321 ? 4.629 -27.406 8.258 1 91.12 321 ASP B O 1
ATOM 8050 N N . THR B 1 322 ? 3.301 -25.625 8.453 1 89.19 322 THR B N 1
ATOM 8051 C CA . THR B 1 322 ? 2.41 -26.094 7.398 1 89.19 322 THR B CA 1
ATOM 8052 C C . THR B 1 322 ? 3.131 -26.109 6.055 1 89.19 322 THR B C 1
ATOM 8054 O O . THR B 1 322 ? 3.021 -27.094 5.305 1 89.19 322 THR B O 1
ATOM 8057 N N . VAL B 1 323 ? 3.818 -25.047 5.746 1 92.38 323 VAL B N 1
ATOM 8058 C CA . VAL B 1 323 ? 4.512 -24.953 4.465 1 92.38 323 VAL B CA 1
ATOM 8059 C C . VAL B 1 323 ? 5.586 -26.031 4.367 1 92.38 323 VAL B C 1
ATOM 8061 O O . VAL B 1 323 ? 5.676 -26.734 3.361 1 92.38 323 VAL B O 1
ATOM 8064 N N . ALA B 1 324 ? 6.387 -26.203 5.371 1 94.44 324 ALA B N 1
ATOM 8065 C CA . ALA B 1 324 ? 7.461 -27.188 5.375 1 94.44 324 ALA B CA 1
ATOM 8066 C C . ALA B 1 324 ? 6.902 -28.609 5.289 1 94.44 324 ALA B C 1
ATOM 8068 O O . ALA B 1 324 ? 7.441 -29.453 4.566 1 94.44 324 ALA B O 1
ATOM 8069 N N . SER B 1 325 ? 5.871 -28.812 6.039 1 93 325 SER B N 1
ATOM 8070 C CA . SER B 1 325 ? 5.258 -30.141 6.02 1 93 325 SER B CA 1
ATOM 8071 C C . SER B 1 325 ? 4.688 -30.469 4.641 1 93 325 SER B C 1
ATOM 8073 O O . SER B 1 325 ? 4.836 -31.578 4.145 1 93 325 SER B O 1
ATOM 8075 N N . GLU B 1 326 ? 4.066 -29.484 4.066 1 93.62 326 GLU B N 1
ATOM 8076 C CA . GLU B 1 326 ? 3.498 -29.688 2.736 1 93.62 326 GLU B CA 1
ATOM 8077 C C . GLU B 1 326 ? 4.594 -29.906 1.693 1 93.62 326 GLU B C 1
ATOM 8079 O O . GLU B 1 326 ? 4.441 -30.719 0.784 1 93.62 326 GLU B O 1
ATOM 8084 N N . MET B 1 327 ? 5.621 -29.203 1.771 1 96.19 327 MET B N 1
ATOM 8085 C CA . MET B 1 327 ? 6.742 -29.359 0.85 1 96.19 327 MET B CA 1
ATOM 8086 C C . MET B 1 327 ? 7.355 -30.75 0.973 1 96.19 327 MET B C 1
ATOM 8088 O O . MET B 1 327 ? 7.633 -31.406 -0.035 1 96.19 327 MET B O 1
ATOM 8092 N N . ASN B 1 328 ? 7.566 -31.188 2.174 1 97 328 ASN B N 1
ATOM 8093 C CA . ASN B 1 328 ? 8.117 -32.531 2.41 1 97 328 ASN B CA 1
ATOM 8094 C C . ASN B 1 328 ? 7.156 -33.594 1.938 1 97 328 ASN B C 1
ATOM 8096 O O . ASN B 1 328 ? 7.59 -34.625 1.396 1 97 328 ASN B O 1
ATOM 8100 N N . ARG B 1 329 ? 5.895 -33.406 2.162 1 96.19 329 ARG B N 1
ATOM 8101 C CA . ARG B 1 329 ? 4.891 -34.344 1.705 1 96.19 329 ARG B CA 1
ATOM 8102 C C . ARG B 1 329 ? 4.922 -34.5 0.187 1 96.19 329 ARG B C 1
ATOM 8104 O O . ARG B 1 329 ? 4.938 -35.594 -0.338 1 96.19 329 ARG B O 1
ATOM 8111 N N . ILE B 1 330 ? 4.895 -33.406 -0.484 1 96.81 330 ILE B N 1
ATOM 8112 C CA . ILE B 1 330 ? 4.883 -33.438 -1.942 1 96.81 330 ILE B CA 1
ATOM 8113 C C . ILE B 1 330 ? 6.168 -34.062 -2.467 1 96.81 330 ILE B C 1
ATOM 8115 O O . ILE B 1 330 ? 6.137 -34.812 -3.441 1 96.81 330 ILE B O 1
ATOM 8119 N N . TYR B 1 331 ? 7.266 -33.75 -1.888 1 97.44 331 TYR B N 1
ATOM 8120 C CA . TYR B 1 331 ? 8.539 -34.312 -2.318 1 97.44 331 TYR B CA 1
ATOM 8121 C C . TYR B 1 331 ? 8.547 -35.844 -2.182 1 97.44 331 TYR B C 1
ATOM 8123 O O . TYR B 1 331 ? 8.977 -36.562 -3.094 1 97.44 331 TYR B O 1
ATOM 8131 N N . THR B 1 332 ? 8.078 -36.281 -1.06 1 97.62 332 THR B N 1
ATOM 8132 C CA . THR B 1 332 ? 8.016 -37.719 -0.829 1 97.62 332 THR B CA 1
ATOM 8133 C C . THR B 1 332 ? 7.105 -38.375 -1.855 1 97.62 332 THR B C 1
ATOM 8135 O O . THR B 1 332 ? 7.453 -39.438 -2.416 1 97.62 332 THR B O 1
ATOM 8138 N N . LEU B 1 333 ? 5.996 -37.812 -2.031 1 97.38 333 LEU B N 1
ATOM 8139 C CA . LEU B 1 333 ? 5.059 -38.312 -3.023 1 97.38 333 LEU B CA 1
ATOM 8140 C C . LEU B 1 333 ? 5.676 -38.312 -4.418 1 97.38 333 LEU B C 1
ATOM 8142 O O . LEU B 1 333 ? 5.5 -39.25 -5.195 1 97.38 333 LEU B O 1
ATOM 8146 N N . PHE B 1 334 ? 6.324 -37.281 -4.773 1 97.56 334 PHE B N 1
ATOM 8147 C CA . PHE B 1 334 ? 6.973 -37.156 -6.07 1 97.56 334 PHE B CA 1
ATOM 8148 C C . PHE B 1 334 ? 7.996 -38.25 -6.289 1 97.56 334 PHE B C 1
ATOM 8150 O O . PHE B 1 334 ? 8.055 -38.844 -7.371 1 97.56 334 PHE B O 1
ATOM 8157 N N . LEU B 1 335 ? 8.781 -38.5 -5.273 1 97.19 335 LEU B N 1
ATOM 8158 C CA . LEU B 1 335 ? 9.797 -39.531 -5.387 1 97.19 335 LEU B CA 1
ATOM 8159 C C . LEU B 1 335 ? 9.156 -40.906 -5.535 1 97.19 335 LEU B C 1
ATOM 8161 O O . LEU B 1 335 ? 9.695 -41.75 -6.234 1 97.19 335 LEU B O 1
ATOM 8165 N N . GLN B 1 336 ? 8.07 -41.062 -4.887 1 96.75 336 GLN B N 1
ATOM 8166 C CA . GLN B 1 336 ? 7.34 -42.344 -5.012 1 96.75 336 GLN B CA 1
ATOM 8167 C C . GLN B 1 336 ? 6.832 -42.531 -6.438 1 96.75 336 GLN B C 1
ATOM 8169 O O . GLN B 1 336 ? 6.855 -43.656 -6.961 1 96.75 336 GLN B O 1
ATOM 8174 N N . ARG B 1 337 ? 6.426 -41.5 -7.031 1 95.75 337 ARG B N 1
ATOM 8175 C CA . ARG B 1 337 ? 5.828 -41.562 -8.359 1 95.75 337 ARG B CA 1
ATOM 8176 C C . ARG B 1 337 ? 6.902 -41.5 -9.445 1 95.75 337 ARG B C 1
ATOM 8178 O O . ARG B 1 337 ? 6.656 -41.906 -10.586 1 95.75 337 ARG B O 1
ATOM 8185 N N . ASN B 1 338 ? 8.008 -40.969 -9.055 1 96.06 338 ASN B N 1
ATOM 8186 C CA . ASN B 1 338 ? 9.141 -40.875 -9.969 1 96.06 338 ASN B CA 1
ATOM 8187 C C . ASN B 1 338 ? 10.398 -41.5 -9.375 1 96.06 338 ASN B C 1
ATOM 8189 O O . ASN B 1 338 ? 11.375 -40.812 -9.109 1 96.06 338 ASN B O 1
ATOM 8193 N N . PRO B 1 339 ? 10.438 -42.781 -9.258 1 94.25 339 PRO B N 1
ATOM 8194 C CA . PRO B 1 339 ? 11.539 -43.469 -8.594 1 94.25 339 PRO B CA 1
ATOM 8195 C C . PRO B 1 339 ? 12.867 -43.281 -9.328 1 94.25 339 PRO B C 1
ATOM 8197 O O . PRO B 1 339 ? 13.938 -43.375 -8.719 1 94.25 339 PRO B O 1
ATOM 8200 N N . ASP B 1 340 ? 12.852 -43.031 -10.609 1 93.44 340 ASP B N 1
ATOM 8201 C CA . ASP B 1 340 ? 14.07 -42.906 -11.398 1 93.44 340 ASP B CA 1
ATOM 8202 C C . ASP B 1 340 ? 14.586 -41.469 -11.414 1 93.44 340 ASP B C 1
ATOM 8204 O O . ASP B 1 340 ? 15.57 -41.156 -12.094 1 93.44 340 ASP B O 1
ATOM 8208 N N . PHE B 1 341 ? 13.922 -40.625 -10.711 1 95.62 341 PHE B N 1
ATOM 8209 C CA . PHE B 1 341 ? 14.312 -39.219 -10.688 1 95.62 341 PHE B CA 1
ATOM 8210 C C . PHE B 1 341 ? 15.656 -39.062 -9.984 1 95.62 341 PHE B C 1
ATOM 8212 O O . PHE B 1 341 ? 15.836 -39.5 -8.852 1 95.62 341 PHE B O 1
ATOM 8219 N N . LYS B 1 342 ? 16.578 -38.375 -10.648 1 92.25 342 LYS B N 1
ATOM 8220 C CA . LYS B 1 342 ? 17.906 -38.125 -10.086 1 92.25 342 LYS B CA 1
ATOM 8221 C C . LYS B 1 342 ? 18.25 -36.625 -10.148 1 92.25 342 LYS B C 1
ATOM 8223 O O . LYS B 1 342 ? 19.391 -36.25 -9.922 1 92.25 342 LYS B O 1
ATOM 8228 N N . GLY B 1 343 ? 17.391 -35.812 -10.461 1 93.69 343 GLY B N 1
ATOM 8229 C CA . GLY B 1 343 ? 17.656 -34.375 -10.609 1 93.69 343 GLY B CA 1
ATOM 8230 C C . GLY B 1 343 ? 17.672 -33.625 -9.297 1 93.69 343 GLY B C 1
ATOM 8231 O O . GLY B 1 343 ? 17.406 -34.219 -8.242 1 93.69 343 GLY B O 1
ATOM 8232 N N . GLY B 1 344 ? 18.094 -32.406 -9.375 1 95.31 344 GLY B N 1
ATOM 8233 C CA . GLY B 1 344 ? 18.109 -31.547 -8.195 1 95.31 344 GLY B CA 1
ATOM 8234 C C . GLY B 1 344 ? 16.75 -30.938 -7.875 1 95.31 344 GLY B C 1
ATOM 8235 O O . GLY B 1 344 ? 15.789 -31.125 -8.625 1 95.31 344 GLY B O 1
ATOM 8236 N N . VAL B 1 345 ? 16.719 -30.359 -6.699 1 97.81 345 VAL B N 1
ATOM 8237 C CA . VAL B 1 345 ? 15.5 -29.719 -6.238 1 97.81 345 VAL B CA 1
ATOM 8238 C C . VAL B 1 345 ? 15.758 -28.25 -5.941 1 97.81 345 VAL B C 1
ATOM 8240 O O . VAL B 1 345 ? 16.797 -27.891 -5.375 1 97.81 345 VAL B O 1
ATOM 8243 N N . SER B 1 346 ? 14.953 -27.406 -6.473 1 98.38 346 SER B N 1
ATOM 8244 C CA . SER B 1 346 ? 15 -25.984 -6.16 1 98.38 346 SER B CA 1
ATOM 8245 C C . SER B 1 346 ? 13.664 -25.5 -5.617 1 98.38 346 SER B C 1
ATOM 8247 O O . SER B 1 346 ? 12.672 -26.234 -5.648 1 98.38 346 SER B O 1
ATOM 8249 N N . ILE B 1 347 ? 13.695 -24.312 -5.031 1 98.31 347 ILE B N 1
ATOM 8250 C CA . ILE B 1 347 ? 12.477 -23.766 -4.457 1 98.31 347 ILE B CA 1
ATOM 8251 C C . ILE B 1 347 ? 12.289 -22.328 -4.941 1 98.31 347 ILE B C 1
ATOM 8253 O O . ILE B 1 347 ? 13.266 -21.609 -5.188 1 98.31 347 ILE B O 1
ATOM 8257 N N . ALA B 1 348 ? 11.094 -21.969 -5.148 1 98.06 348 ALA B N 1
ATOM 8258 C CA . ALA B 1 348 ? 10.727 -20.625 -5.57 1 98.06 348 ALA B CA 1
ATOM 8259 C C . ALA B 1 348 ? 9.594 -20.062 -4.715 1 98.06 348 ALA B C 1
ATOM 8261 O O . ALA B 1 348 ? 8.664 -20.797 -4.352 1 98.06 348 ALA B O 1
ATOM 8262 N N . GLY B 1 349 ? 9.742 -18.828 -4.309 1 96.25 349 GLY B N 1
ATOM 8263 C CA . GLY B 1 349 ? 8.711 -18.156 -3.545 1 96.25 349 GLY B CA 1
ATOM 8264 C C . GLY B 1 349 ? 8.25 -16.859 -4.188 1 96.25 349 GLY B C 1
ATOM 8265 O O . GLY B 1 349 ? 9.055 -16.125 -4.77 1 96.25 349 GLY B O 1
ATOM 8266 N N . HIS B 1 350 ? 6.977 -16.672 -4.055 1 92.88 350 HIS B N 1
ATOM 8267 C CA . HIS B 1 350 ? 6.414 -15.398 -4.496 1 92.88 350 HIS B CA 1
ATOM 8268 C C . HIS B 1 350 ? 5.926 -14.57 -3.316 1 92.88 350 HIS B C 1
ATOM 8270 O O . HIS B 1 350 ? 5.289 -15.102 -2.402 1 92.88 350 HIS B O 1
ATOM 8276 N N . SER B 1 351 ? 6.223 -13.312 -3.361 1 89.56 351 SER B N 1
ATOM 8277 C CA . SER B 1 351 ? 5.758 -12.391 -2.334 1 89.56 351 SER B CA 1
ATOM 8278 C C . SER B 1 351 ? 6.094 -12.906 -0.937 1 89.56 351 SER B C 1
ATOM 8280 O O . SER B 1 351 ? 7.246 -13.227 -0.648 1 89.56 351 SER B O 1
ATOM 8282 N N . LEU B 1 352 ? 5.113 -13.133 -0.027 1 88.56 352 LEU B N 1
ATOM 8283 C CA . LEU B 1 352 ? 5.395 -13.594 1.328 1 88.56 352 LEU B CA 1
ATOM 8284 C C . LEU B 1 352 ? 5.973 -15 1.312 1 88.56 352 LEU B C 1
ATOM 8286 O O . LEU B 1 352 ? 6.703 -15.391 2.229 1 88.56 352 LEU B O 1
ATOM 8290 N N . GLY B 1 353 ? 5.598 -15.719 0.275 1 92.31 353 GLY B N 1
ATOM 8291 C CA . GLY B 1 353 ? 6.176 -17.047 0.15 1 92.31 353 GLY B CA 1
ATOM 8292 C C . GLY B 1 353 ? 7.691 -17.047 0.144 1 92.31 353 GLY B C 1
ATOM 8293 O O . GLY B 1 353 ? 8.32 -17.969 0.669 1 92.31 353 GLY B O 1
ATOM 8294 N N . SER B 1 354 ? 8.266 -16 -0.427 1 95.69 354 SER B N 1
ATOM 8295 C CA . SER B 1 354 ? 9.719 -15.875 -0.438 1 95.69 354 SER B CA 1
ATOM 8296 C C . SER B 1 354 ? 10.273 -15.68 0.972 1 95.69 354 SER B C 1
ATOM 8298 O O . SER B 1 354 ? 11.32 -16.219 1.315 1 95.69 354 SER B O 1
ATOM 8300 N N . LEU B 1 355 ? 9.555 -14.922 1.722 1 93.56 355 LEU B N 1
ATOM 8301 C CA . LEU B 1 355 ? 10 -14.68 3.09 1 93.56 355 LEU B CA 1
ATOM 8302 C C . LEU B 1 355 ? 9.914 -15.953 3.924 1 93.56 355 LEU B C 1
ATOM 8304 O O . LEU B 1 355 ? 10.812 -16.25 4.711 1 93.56 355 LEU B O 1
ATOM 8308 N N . ILE B 1 356 ? 8.875 -16.656 3.787 1 92.69 356 ILE B N 1
ATOM 8309 C CA . ILE B 1 356 ? 8.695 -17.922 4.504 1 92.69 356 ILE B CA 1
ATOM 8310 C C . ILE B 1 356 ? 9.844 -18.859 4.184 1 92.69 356 ILE B C 1
ATOM 8312 O O . ILE B 1 356 ? 10.453 -19.438 5.09 1 92.69 356 ILE B O 1
ATOM 8316 N N . LEU B 1 357 ? 10.078 -18.953 2.947 1 96.94 357 LEU B N 1
ATOM 8317 C CA . LEU B 1 357 ? 11.148 -19.844 2.512 1 96.94 357 LEU B CA 1
ATOM 8318 C C . LEU B 1 357 ? 12.5 -19.359 3.025 1 96.94 357 LEU B C 1
ATOM 8320 O O . LEU B 1 357 ? 13.336 -20.172 3.43 1 96.94 357 LEU B O 1
ATOM 8324 N N . PHE B 1 358 ? 12.703 -18.094 2.963 1 96.44 358 PHE B N 1
ATOM 8325 C CA . PHE B 1 358 ? 13.945 -17.516 3.463 1 96.44 358 PHE B CA 1
ATOM 8326 C C . PHE B 1 358 ? 14.164 -17.891 4.926 1 96.44 358 PHE B C 1
ATOM 8328 O O . PHE B 1 358 ? 15.266 -18.281 5.312 1 96.44 358 PHE B O 1
ATOM 8335 N N . ASP B 1 359 ? 13.172 -17.781 5.672 1 94.06 359 ASP B N 1
ATOM 8336 C CA . ASP B 1 359 ? 13.25 -18.094 7.094 1 94.06 359 ASP B CA 1
ATOM 8337 C C . ASP B 1 359 ? 13.492 -19.578 7.316 1 94.06 359 ASP B C 1
ATOM 8339 O O . ASP B 1 359 ? 14.281 -19.953 8.188 1 94.06 359 ASP B O 1
ATOM 8343 N N . ILE B 1 360 ? 12.82 -20.359 6.57 1 94.88 360 ILE B N 1
ATOM 8344 C CA . ILE B 1 360 ? 13.008 -21.797 6.688 1 94.88 360 ILE B CA 1
ATOM 8345 C C . ILE B 1 360 ? 14.445 -22.172 6.328 1 94.88 360 ILE B C 1
ATOM 8347 O O . ILE B 1 360 ? 15.102 -22.906 7.059 1 94.88 360 ILE B O 1
ATOM 8351 N N . LEU B 1 361 ? 14.945 -21.609 5.246 1 96 361 LEU B N 1
ATOM 8352 C CA . LEU B 1 361 ? 16.281 -21.938 4.754 1 96 361 LEU B CA 1
ATOM 8353 C C . LEU B 1 361 ? 17.344 -21.453 5.723 1 96 361 LEU B C 1
ATOM 8355 O O . LEU B 1 361 ? 18.375 -22.125 5.898 1 96 361 LEU B O 1
ATOM 8359 N N . THR B 1 362 ? 17.125 -20.266 6.289 1 93.5 362 THR B N 1
ATOM 8360 C CA . THR B 1 362 ? 18.109 -19.688 7.207 1 93.5 362 THR B CA 1
ATOM 8361 C C . THR B 1 362 ? 18.203 -20.516 8.484 1 93.5 362 THR B C 1
ATOM 8363 O O . THR B 1 362 ? 19.234 -20.484 9.164 1 93.5 362 THR B O 1
ATOM 8366 N N . ASN B 1 363 ? 17.219 -21.297 8.734 1 91.81 363 ASN B N 1
ATOM 8367 C CA . ASN B 1 363 ? 17.188 -22.031 10 1 91.81 363 ASN B CA 1
ATOM 8368 C C . ASN B 1 363 ? 17.344 -23.531 9.789 1 91.81 363 ASN B C 1
ATOM 8370 O O . ASN B 1 363 ? 16.953 -24.328 10.641 1 91.81 363 ASN B O 1
ATOM 8374 N N . GLN B 1 364 ? 17.922 -23.859 8.633 1 92.75 364 GLN B N 1
ATOM 8375 C CA . GLN B 1 364 ? 18.266 -25.25 8.375 1 92.75 364 GLN B CA 1
ATOM 8376 C C . GLN B 1 364 ? 19.594 -25.609 9.031 1 92.75 364 GLN B C 1
ATOM 8378 O O . GLN B 1 364 ? 20.359 -24.734 9.453 1 92.75 364 GLN B O 1
ATOM 8383 N N . LYS B 1 365 ? 19.953 -26.906 9.383 1 81.69 365 LYS B N 1
ATOM 8384 C CA . LYS B 1 365 ? 21.203 -27.375 9.961 1 81.69 365 LYS B CA 1
ATOM 8385 C C . LYS B 1 365 ? 21.984 -28.219 8.953 1 81.69 365 LYS B C 1
ATOM 8387 O O . LYS B 1 365 ? 21.391 -28.953 8.156 1 81.69 365 LYS B O 1
ATOM 8392 N N . ASP B 1 366 ? 23.328 -27.953 8.648 1 66.94 366 ASP B N 1
ATOM 8393 C CA . ASP B 1 366 ? 24.141 -28.672 7.668 1 66.94 366 ASP B CA 1
ATOM 8394 C C . ASP B 1 366 ? 24.234 -30.156 8.008 1 66.94 366 ASP B C 1
ATOM 8396 O O . ASP B 1 366 ? 24.469 -30.984 7.129 1 66.94 366 ASP B O 1
ATOM 8400 N N . SER B 1 367 ? 24.781 -30.578 9.289 1 53.28 367 SER B N 1
ATOM 8401 C CA . SER B 1 367 ? 25.266 -31.938 9.508 1 53.28 367 SER B CA 1
ATOM 8402 C C . SER B 1 367 ? 24.109 -32.938 9.406 1 53.28 367 SER B C 1
ATOM 8404 O O . SER B 1 367 ? 23.094 -32.781 10.07 1 53.28 367 SER B O 1
ATOM 8406 N N . LEU B 1 368 ? 24.016 -33.719 8.398 1 42.81 368 LEU B N 1
ATOM 8407 C CA . LEU B 1 368 ? 23.281 -35 8.383 1 42.81 368 LEU B CA 1
ATOM 8408 C C . LEU B 1 368 ? 23.375 -35.688 9.734 1 42.81 368 LEU B C 1
ATOM 8410 O O . LEU B 1 368 ? 22.5 -36.5 10.078 1 42.81 368 LEU B O 1
ATOM 8414 N N . GLY B 1 369 ? 24.578 -35.875 10.461 1 37 369 GLY B N 1
ATOM 8415 C CA . GLY B 1 369 ? 24.812 -36.688 11.641 1 37 369 GLY B CA 1
ATOM 8416 C C . GLY B 1 369 ? 23.984 -36.281 12.836 1 37 369 GLY B C 1
ATOM 8417 O O . GLY B 1 369 ? 23.844 -37.031 13.797 1 37 369 GLY B O 1
ATOM 8418 N N . ASP B 1 370 ? 23.953 -35.062 13.242 1 35.72 370 ASP B N 1
ATOM 8419 C CA . ASP B 1 370 ? 23.312 -34.812 14.531 1 35.72 370 ASP B CA 1
ATOM 8420 C C . ASP B 1 370 ? 21.797 -34.906 14.406 1 35.72 370 ASP B C 1
ATOM 8422 O O . ASP B 1 370 ? 21.109 -33.875 14.367 1 35.72 370 ASP B O 1
ATOM 8426 N N . ILE B 1 371 ? 21.312 -35.781 13.547 1 33.75 371 ILE B N 1
ATOM 8427 C CA . ILE B 1 371 ? 19.953 -36.25 13.852 1 33.75 371 ILE B CA 1
ATOM 8428 C C . ILE B 1 371 ? 19.859 -36.594 15.336 1 33.75 371 ILE B C 1
ATOM 8430 O O . ILE B 1 371 ? 20.516 -37.531 15.812 1 33.75 371 ILE B O 1
ATOM 8434 N N . ASP B 1 372 ? 19.875 -35.875 16.281 1 31.47 372 ASP B N 1
ATOM 8435 C CA . ASP B 1 372 ? 19.5 -36.281 17.641 1 31.47 372 ASP B CA 1
ATOM 8436 C C . ASP B 1 372 ? 18.469 -37.406 17.609 1 31.47 372 ASP B C 1
ATOM 8438 O O . ASP B 1 372 ? 17.406 -37.25 17.016 1 31.47 372 ASP B O 1
ATOM 8442 N N . SER B 1 373 ? 18.875 -38.688 17.578 1 27.86 373 SER B N 1
ATOM 8443 C CA . SER B 1 373 ? 18.281 -39.938 18 1 27.86 373 SER B CA 1
ATOM 8444 C C . SER B 1 373 ? 17.375 -39.75 19.219 1 27.86 373 SER B C 1
ATOM 8446 O O . SER B 1 373 ? 17.047 -40.719 19.906 1 27.86 373 SER B O 1
ATOM 8448 N N . GLU B 1 374 ? 17.312 -38.75 19.953 1 27.45 374 GLU B N 1
ATOM 8449 C CA . GLU B 1 374 ? 16.219 -38.969 20.891 1 27.45 374 GLU B CA 1
ATOM 8450 C C . GLU B 1 374 ? 14.914 -39.312 20.172 1 27.45 374 GLU B C 1
ATOM 8452 O O . GLU B 1 374 ? 14.375 -38.5 19.422 1 27.45 374 GLU B O 1
ATOM 8457 N N . LYS B 1 375 ? 14.812 -40.625 19.844 1 26.44 375 LYS B N 1
ATOM 8458 C CA . LYS B 1 375 ? 13.594 -41.406 19.656 1 26.44 375 LYS B CA 1
ATOM 8459 C C . LYS B 1 375 ? 12.492 -40.938 20.609 1 26.44 375 LYS B C 1
ATOM 8461 O O . LYS B 1 375 ? 12.438 -41.375 21.766 1 26.44 375 LYS B O 1
ATOM 8466 N N . ASP B 1 376 ? 12.203 -39.875 20.922 1 24.75 376 ASP B N 1
ATOM 8467 C CA . ASP B 1 376 ? 10.867 -39.781 21.5 1 24.75 376 ASP B CA 1
ATOM 8468 C C . ASP B 1 376 ? 9.844 -40.531 20.641 1 24.75 376 ASP B C 1
ATOM 8470 O O . ASP B 1 376 ? 9.672 -40.219 19.453 1 24.75 376 ASP B O 1
ATOM 8474 N N . SER B 1 377 ? 9.875 -41.844 20.797 1 22.11 377 SER B N 1
ATOM 8475 C CA . SER B 1 377 ? 8.758 -42.75 20.547 1 22.11 377 SER B CA 1
ATOM 8476 C C . SER B 1 377 ? 7.418 -42.062 20.75 1 22.11 377 SER B C 1
ATOM 8478 O O . SER B 1 377 ? 7.078 -41.688 21.875 1 22.11 377 SER B O 1
ATOM 8480 N N . LEU B 1 378 ? 7.109 -41.219 20.031 1 22.53 378 LEU B N 1
ATOM 8481 C CA . LEU B 1 378 ? 5.672 -40.969 20.047 1 22.53 378 LEU B CA 1
ATOM 8482 C C . LEU B 1 378 ? 4.902 -42.281 19.953 1 22.53 378 LEU B C 1
ATOM 8484 O O . LEU B 1 378 ? 4.812 -42.906 18.891 1 22.53 378 LEU B O 1
ATOM 8488 N N . ASN B 1 379 ? 5.25 -43.219 20.875 1 22.14 379 ASN B N 1
ATOM 8489 C CA . ASN B 1 379 ? 4.223 -44.188 21.172 1 22.14 379 ASN B CA 1
ATOM 8490 C C . ASN B 1 379 ? 2.842 -43.562 21.297 1 22.14 379 ASN B C 1
ATOM 8492 O O . ASN B 1 379 ? 2.512 -43 22.344 1 22.14 379 ASN B O 1
ATOM 8496 N N . ILE B 1 380 ? 2.455 -42.875 20.328 1 23.31 380 ILE B N 1
ATOM 8497 C CA . ILE B 1 380 ? 1.006 -42.719 20.281 1 23.31 380 ILE B CA 1
ATOM 8498 C C . ILE B 1 380 ? 0.334 -44.094 20.469 1 23.31 380 ILE B C 1
ATOM 8500 O O . ILE B 1 380 ? 0.434 -44.969 19.594 1 23.31 380 ILE B O 1
ATOM 8504 N N . VAL B 1 381 ? 0.734 -44.719 21.578 1 23.61 381 VAL B N 1
ATOM 8505 C CA . VAL B 1 381 ? -0.25 -45.75 21.938 1 23.61 381 VAL B CA 1
ATOM 8506 C C . VAL B 1 381 ? -1.659 -45.219 21.688 1 23.61 381 VAL B C 1
ATOM 8508 O O . VAL B 1 381 ? -2.053 -44.188 22.25 1 23.61 381 VAL B O 1
ATOM 8511 N N . MET B 1 382 ? -2.119 -45.406 20.531 1 23.97 382 MET B N 1
ATOM 8512 C CA . MET B 1 382 ? -3.527 -45.5 20.156 1 23.97 382 MET B CA 1
ATOM 8513 C C . MET B 1 382 ? -4.328 -46.25 21.203 1 23.97 382 MET B C 1
ATOM 8515 O O . MET B 1 382 ? -4.395 -47.5 21.156 1 23.97 382 MET B O 1
ATOM 8519 N N . ASP B 1 383 ? -3.961 -46.125 22.469 1 24.8 383 ASP B N 1
ATOM 8520 C CA . ASP B 1 383 ? -4.957 -46.844 23.25 1 24.8 383 ASP B CA 1
ATOM 8521 C C . ASP B 1 383 ? -6.371 -46.5 22.781 1 24.8 383 ASP B C 1
ATOM 8523 O O . ASP B 1 383 ? -6.688 -45.344 22.5 1 24.8 383 ASP B O 1
ATOM 8527 N N . GLN B 1 384 ? -7.035 -47.469 22.141 1 27.19 384 GLN B N 1
ATOM 8528 C CA . GLN B 1 384 ? -8.383 -47.719 21.641 1 27.19 384 GLN B CA 1
ATOM 8529 C C . GLN B 1 384 ? -9.43 -47.188 22.609 1 27.19 384 GLN B C 1
ATOM 8531 O O . GLN B 1 384 ? -10.625 -47.438 22.453 1 27.19 384 GLN B O 1
ATOM 8536 N N . GLY B 1 385 ? -8.961 -46.938 23.875 1 28.05 385 GLY B N 1
ATOM 8537 C CA . GLY B 1 385 ? -10.148 -46.781 24.703 1 28.05 385 GLY B CA 1
ATOM 8538 C C . GLY B 1 385 ? -11.078 -45.688 24.234 1 28.05 385 GLY B C 1
ATOM 8539 O O . GLY B 1 385 ? -10.695 -44.844 23.406 1 28.05 385 GLY B O 1
ATOM 8540 N N . ASP B 1 386 ? -12.367 -45.781 24.688 1 31.08 386 ASP B N 1
ATOM 8541 C CA . ASP B 1 386 ? -13.578 -45 24.406 1 31.08 386 ASP B CA 1
ATOM 8542 C C . ASP B 1 386 ? -13.312 -43.5 24.531 1 31.08 386 ASP B C 1
ATOM 8544 O O . ASP B 1 386 ? -13.344 -42.938 25.625 1 31.08 386 ASP B O 1
ATOM 8548 N N . THR B 1 387 ? -12.273 -43.094 24.031 1 36.22 387 THR B N 1
ATOM 8549 C CA . THR B 1 387 ? -11.922 -41.719 24.297 1 36.22 387 THR B CA 1
ATOM 8550 C C . THR B 1 387 ? -13.133 -40.812 24.125 1 36.22 387 THR B C 1
ATOM 8552 O O . THR B 1 387 ? -13.828 -40.875 23.109 1 36.22 387 THR B O 1
ATOM 8555 N N . PRO B 1 388 ? -13.484 -40.219 25.109 1 41.56 388 PRO B N 1
ATOM 8556 C CA . PRO B 1 388 ? -14.797 -39.594 25.078 1 41.56 388 PRO B CA 1
ATOM 8557 C C . PRO B 1 388 ? -14.992 -38.719 23.828 1 41.56 388 PRO B C 1
ATOM 8559 O O . PRO B 1 388 ? -14.016 -38.25 23.234 1 41.56 388 PRO B O 1
ATOM 8562 N N . THR B 1 389 ? -16.031 -39 23.109 1 46.53 389 THR B N 1
ATOM 8563 C CA . THR B 1 389 ? -16.531 -38.312 21.922 1 46.53 389 THR B CA 1
ATOM 8564 C C . THR B 1 389 ? -16.359 -36.812 22.047 1 46.53 389 THR B C 1
ATOM 8566 O O . THR B 1 389 ? -16.172 -36.281 23.156 1 46.53 389 THR B O 1
ATOM 8569 N N . LEU B 1 390 ? -15.961 -36.281 21.078 1 45.66 390 LEU B N 1
ATOM 8570 C CA . LEU B 1 390 ? -15.891 -34.844 21.016 1 45.66 390 LEU B CA 1
ATOM 8571 C C . LEU B 1 390 ? -16.938 -34.188 21.922 1 45.66 390 LEU B C 1
ATOM 8573 O O . LEU B 1 390 ? -16.656 -33.219 22.609 1 45.66 390 LEU B O 1
ATOM 8577 N N . GLU B 1 391 ? -18 -34.906 21.984 1 51.12 391 GLU B N 1
ATOM 8578 C CA . GLU B 1 391 ? -19.109 -34.5 22.844 1 51.12 391 GLU B CA 1
ATOM 8579 C C . GLU B 1 391 ? -18.703 -34.5 24.312 1 51.12 391 GLU B C 1
ATOM 8581 O O . GLU B 1 391 ? -19.016 -33.594 25.047 1 51.12 391 GLU B O 1
ATOM 8586 N N . GLU B 1 392 ? -18.094 -35.656 24.562 1 53.88 392 GLU B N 1
ATOM 8587 C CA . GLU B 1 392 ? -17.734 -35.812 25.969 1 53.88 392 GLU B CA 1
ATOM 8588 C C . GLU B 1 392 ? -16.641 -34.844 26.391 1 53.88 392 GLU B C 1
ATOM 8590 O O . GLU B 1 392 ? -16.672 -34.312 27.516 1 53.88 392 GLU B O 1
ATOM 8595 N N . ASP B 1 393 ? -15.766 -34.625 25.547 1 48.62 393 ASP B N 1
ATOM 8596 C CA . ASP B 1 393 ? -14.68 -33.688 25.828 1 48.62 393 ASP B CA 1
ATOM 8597 C C . ASP B 1 393 ? -15.188 -32.25 25.891 1 48.62 393 ASP B C 1
ATOM 8599 O O . ASP B 1 393 ? -14.789 -31.469 26.766 1 48.62 393 ASP B O 1
ATOM 8603 N N . LEU B 1 394 ? -16.031 -31.938 24.906 1 47.78 394 LEU B N 1
ATOM 8604 C CA . LEU B 1 394 ? -16.703 -30.656 24.938 1 47.78 394 LEU B CA 1
ATOM 8605 C C . LEU B 1 394 ? -17.562 -30.531 26.203 1 47.78 394 LEU B C 1
ATOM 8607 O O . LEU B 1 394 ? -17.656 -29.438 26.781 1 47.78 394 LEU B O 1
ATOM 8611 N N . LYS B 1 395 ? -18.234 -31.578 26.453 1 54.38 395 LYS B N 1
ATOM 8612 C CA . LYS B 1 395 ? -19.016 -31.625 27.672 1 54.38 395 LYS B CA 1
ATOM 8613 C C . LYS B 1 395 ? -18.141 -31.406 28.906 1 54.38 395 LYS B C 1
ATOM 8615 O O . LYS B 1 395 ? -18.516 -30.672 29.812 1 54.38 395 LYS B O 1
ATOM 8620 N N . LYS B 1 396 ? -17.016 -32.031 28.844 1 51.47 396 LYS B N 1
ATOM 8621 C CA . LYS B 1 396 ? -16.078 -31.859 29.938 1 51.47 396 LYS B CA 1
ATOM 8622 C C . LYS B 1 396 ? -15.562 -30.438 30.016 1 51.47 396 LYS B C 1
ATOM 8624 O O . LYS B 1 396 ? -15.289 -29.906 31.094 1 51.47 396 LYS B O 1
ATOM 8629 N N . LEU B 1 397 ? -15.438 -29.891 28.859 1 45.34 397 LEU B N 1
ATOM 8630 C CA . LEU B 1 397 ? -14.898 -28.547 28.797 1 45.34 397 LEU B CA 1
ATOM 8631 C C . LEU B 1 397 ? -16.016 -27.516 28.828 1 45.34 397 LEU B C 1
ATOM 8633 O O . LEU B 1 397 ? -15.773 -26.312 28.719 1 45.34 397 LEU B O 1
ATOM 8637 N N . GLN B 1 398 ? -17.297 -27.938 29.125 1 44.53 398 GLN B N 1
ATOM 8638 C CA . GLN B 1 398 ? -18.562 -27.234 29.203 1 44.53 398 GLN B CA 1
ATOM 8639 C C . GLN B 1 398 ? -18.812 -26.422 27.938 1 44.53 398 GLN B C 1
ATOM 8641 O O . GLN B 1 398 ? -19.375 -25.312 28 1 44.53 398 GLN B O 1
ATOM 8646 N N . LEU B 1 399 ? -18.203 -26.766 27.016 1 40.88 399 LEU B N 1
ATOM 8647 C CA . LEU B 1 399 ? -18.422 -26.172 25.703 1 40.88 399 LEU B CA 1
ATOM 8648 C C . LEU B 1 399 ? -19.344 -27.047 24.844 1 40.88 399 LEU B C 1
ATOM 8650 O O . LEU B 1 399 ? -19.25 -27.047 23.625 1 40.88 399 LEU B O 1
ATOM 8654 N N . SER B 1 400 ? -20 -27.719 25.438 1 50.12 400 SER B N 1
ATOM 8655 C CA . SER B 1 400 ? -20.938 -28.672 24.828 1 50.12 400 SER B CA 1
ATOM 8656 C C . SER B 1 400 ? -21.844 -27.984 23.812 1 50.12 400 SER B C 1
ATOM 8658 O O . SER B 1 400 ? -22.266 -28.594 22.828 1 50.12 400 SER B O 1
ATOM 8660 N N . GLU B 1 401 ? -22.156 -26.734 24.188 1 49.88 401 GLU B N 1
ATOM 8661 C CA . GLU B 1 401 ? -23.125 -26.047 23.328 1 49.88 401 GLU B CA 1
ATOM 8662 C C . GLU B 1 401 ? -22.562 -25.844 21.922 1 49.88 401 GLU B C 1
ATOM 8664 O O . GLU B 1 401 ? -23.328 -25.719 20.969 1 49.88 401 GLU B O 1
ATOM 8669 N N . PHE B 1 402 ? -21.281 -25.812 21.766 1 40.28 402 PHE B N 1
ATOM 8670 C CA . PHE B 1 402 ? -20.641 -25.578 20.484 1 40.28 402 PHE B CA 1
ATOM 8671 C C . PHE B 1 402 ? -20.406 -26.891 19.75 1 40.28 402 PHE B C 1
ATOM 8673 O O . PHE B 1 402 ? -19.812 -26.906 18.672 1 40.28 402 PHE B O 1
ATOM 8680 N N . PHE B 1 403 ? -20.734 -27.797 20.234 1 47.47 403 PHE B N 1
ATOM 8681 C CA . PHE B 1 403 ? -20.578 -29.125 19.656 1 47.47 403 PHE B CA 1
ATOM 8682 C C . PHE B 1 403 ? -21.109 -29.156 18.219 1 47.47 403 PHE B C 1
ATOM 8684 O O . PHE B 1 403 ? -20.453 -29.688 17.328 1 47.47 403 PHE B O 1
ATOM 8691 N N . ASP B 1 404 ? -22.344 -28.609 18.156 1 49.62 404 ASP B N 1
ATOM 8692 C CA . ASP B 1 404 ? -23 -28.672 16.859 1 49.62 404 ASP B CA 1
ATOM 8693 C C . ASP B 1 404 ? -22.172 -27.969 15.789 1 49.62 404 ASP B C 1
ATOM 8695 O O . ASP B 1 404 ? -22.109 -28.422 14.641 1 49.62 404 ASP B O 1
ATOM 8699 N N . ILE B 1 405 ? -21.609 -26.875 16.172 1 44.12 405 ILE B N 1
ATOM 8700 C CA . ILE B 1 405 ? -20.797 -26.125 15.227 1 44.12 405 ILE B CA 1
ATOM 8701 C C . ILE B 1 405 ? -19.5 -26.875 14.945 1 44.12 405 ILE B C 1
ATOM 8703 O O . ILE B 1 405 ? -19.078 -26.969 13.789 1 44.12 405 ILE B O 1
ATOM 8707 N N . PHE B 1 406 ? -18.906 -27.359 15.828 1 43.38 406 PHE B N 1
ATOM 8708 C CA . PHE B 1 406 ? -17.672 -28.125 15.641 1 43.38 406 PHE B CA 1
ATOM 8709 C C . PHE B 1 406 ? -17.953 -29.406 14.859 1 43.38 406 PHE B C 1
ATOM 8711 O O . PHE B 1 406 ? -17.125 -29.844 14.047 1 43.38 406 PHE B O 1
ATOM 8718 N N . GLU B 1 407 ? -19.016 -29.969 15.211 1 47.16 407 GLU B N 1
ATOM 8719 C CA . GLU B 1 407 ? -19.453 -31.156 14.484 1 47.16 407 GLU B CA 1
ATOM 8720 C C . GLU B 1 407 ? -19.766 -30.844 13.031 1 47.16 407 GLU B C 1
ATOM 8722 O O . GLU B 1 407 ? -19.422 -31.625 12.133 1 47.16 407 GLU B O 1
ATOM 8727 N N . LYS B 1 408 ? -20.453 -29.719 12.844 1 44.09 408 LYS B N 1
ATOM 8728 C CA . LYS B 1 408 ? -20.781 -29.328 11.477 1 44.09 408 LYS B CA 1
ATOM 8729 C C . LYS B 1 408 ? -19.531 -28.953 10.688 1 44.09 408 LYS B C 1
ATOM 8731 O O . LYS B 1 408 ? -19.438 -29.234 9.492 1 44.09 408 LYS B O 1
ATOM 8736 N N . GLU B 1 409 ? -18.547 -28.281 11.344 1 38.91 409 GLU B N 1
ATOM 8737 C CA . GLU B 1 409 ? -17.359 -27.766 10.688 1 38.91 409 GLU B CA 1
ATOM 8738 C C . GLU B 1 409 ? -16.219 -28.766 10.75 1 38.91 409 GLU B C 1
ATOM 8740 O O . GLU B 1 409 ? -15.094 -28.469 10.328 1 38.91 409 GLU B O 1
ATOM 8745 N N . LYS B 1 410 ? -16.344 -30.016 10.914 1 39.56 410 LYS B N 1
ATOM 8746 C CA . LYS B 1 410 ? -15.516 -31.203 11 1 39.56 410 LYS B CA 1
ATOM 8747 C C . LYS B 1 410 ? -14.188 -30.906 11.695 1 39.56 410 LYS B C 1
ATOM 8749 O O . LYS B 1 410 ? -13.125 -31.25 11.188 1 39.56 410 LYS B O 1
ATOM 8754 N N . VAL B 1 411 ? -14.195 -30.203 12.75 1 37.06 411 VAL B N 1
ATOM 8755 C CA . VAL B 1 411 ? -13.008 -29.891 13.547 1 37.06 411 VAL B CA 1
ATOM 8756 C C . VAL B 1 411 ? -12.516 -31.156 14.25 1 37.06 411 VAL B C 1
ATOM 8758 O O . VAL B 1 411 ? -13.25 -31.781 15.023 1 37.06 411 VAL B O 1
ATOM 8761 N N . ASP B 1 412 ? -11.5 -31.781 13.648 1 38.28 412 ASP B N 1
ATOM 8762 C CA . ASP B 1 412 ? -10.891 -32.969 14.242 1 38.28 412 ASP B CA 1
ATOM 8763 C C . ASP B 1 412 ? -10.25 -32.625 15.594 1 38.28 412 ASP B C 1
ATOM 8765 O O . ASP B 1 412 ? -9.93 -31.469 15.867 1 38.28 412 ASP B O 1
ATOM 8769 N N . LYS B 1 413 ? -10.328 -33.562 16.516 1 39.84 413 LYS B N 1
ATOM 8770 C CA . LYS B 1 413 ? -9.836 -33.594 17.891 1 39.84 413 LYS B CA 1
ATOM 8771 C C . LYS B 1 413 ? -8.414 -33.062 17.984 1 39.84 413 LYS B C 1
ATOM 8773 O O . LYS B 1 413 ? -8.07 -32.375 18.953 1 39.84 413 LYS B O 1
ATOM 8778 N N . GLU B 1 414 ? -7.59 -33.531 17.156 1 38.56 414 GLU B N 1
ATOM 8779 C CA . GLU B 1 414 ? -6.148 -33.281 17.156 1 38.56 414 GLU B CA 1
ATOM 8780 C C . GLU B 1 414 ? -5.832 -31.812 16.969 1 38.56 414 GLU B C 1
ATOM 8782 O O . GLU B 1 414 ? -4.832 -31.312 17.5 1 38.56 414 GLU B O 1
ATOM 8787 N N . ALA B 1 415 ? -6.754 -31.25 16.359 1 34.88 415 ALA B N 1
ATOM 8788 C CA . ALA B 1 415 ? -6.664 -29.828 16.047 1 34.88 415 ALA B CA 1
ATOM 8789 C C . ALA B 1 415 ? -6.895 -28.969 17.281 1 34.88 415 ALA B C 1
ATOM 8791 O O . ALA B 1 415 ? -6.438 -27.828 17.344 1 34.88 415 ALA B O 1
ATOM 8792 N N . LEU B 1 416 ? -7.613 -29.625 18.172 1 34.94 416 LEU B N 1
ATOM 8793 C CA . LEU B 1 416 ? -7.859 -28.969 19.453 1 34.94 416 LEU B CA 1
ATOM 8794 C C . LEU B 1 416 ? -6.73 -29.266 20.438 1 34.94 416 LEU B C 1
ATOM 8796 O O . LEU B 1 416 ? -6.441 -30.438 20.719 1 34.94 416 LEU B O 1
ATOM 8800 N N . GLY B 1 417 ? -5.477 -28.875 20.312 1 30.52 417 GLY B N 1
ATOM 8801 C CA . GLY B 1 417 ? -4.32 -29.016 21.172 1 30.52 417 GLY B CA 1
ATOM 8802 C C . GLY B 1 417 ? -4.691 -29.359 22.609 1 30.52 417 GLY B C 1
ATOM 8803 O O . GLY B 1 417 ? -3.918 -29.109 23.531 1 30.52 417 GLY B O 1
ATOM 8804 N N . ILE B 1 418 ? -5.715 -29.812 22.906 1 30.61 418 ILE B N 1
ATOM 8805 C CA . ILE B 1 418 ? -6.121 -30.062 24.281 1 30.61 418 ILE B CA 1
ATOM 8806 C C . ILE B 1 418 ? -5.227 -31.141 24.891 1 30.61 418 ILE B C 1
ATOM 8808 O O . ILE B 1 418 ? -5.352 -31.453 26.078 1 30.61 418 ILE B O 1
ATOM 8812 N N . ASN B 1 419 ? -4.465 -31.922 24.125 1 29.56 419 ASN B N 1
ATOM 8813 C CA . ASN B 1 419 ? -3.873 -33.031 24.875 1 29.56 419 ASN B CA 1
ATOM 8814 C C . ASN B 1 419 ? -2.584 -32.625 25.578 1 29.56 419 ASN B C 1
ATOM 8816 O O . ASN B 1 419 ? -1.616 -33.375 25.609 1 29.56 419 ASN B O 1
ATOM 8820 N N . ARG B 1 420 ? -2.182 -31.281 25.734 1 26.44 420 ARG B N 1
ATOM 8821 C CA . ARG B 1 420 ? -0.889 -31.219 26.406 1 26.44 420 ARG B CA 1
ATOM 8822 C C . ARG B 1 420 ? -1.024 -31.578 27.891 1 26.44 420 ARG B C 1
ATOM 8824 O O . ARG B 1 420 ? -1.949 -31.109 28.562 1 26.44 420 ARG B O 1
ATOM 8831 N N . PRO B 1 421 ? -0.319 -32.562 28.328 1 24.88 421 PRO B N 1
ATOM 8832 C CA . PRO B 1 421 ? -0.267 -33 29.719 1 24.88 421 PRO B CA 1
ATOM 8833 C C . PRO B 1 421 ? -0.009 -31.828 30.672 1 24.88 421 PRO B C 1
ATOM 8835 O O . PRO B 1 421 ? 0.568 -30.812 30.281 1 24.88 421 PRO B O 1
ATOM 8838 N N . THR B 1 422 ? -0.695 -31.75 31.766 1 23.53 422 THR B N 1
ATOM 8839 C CA . THR B 1 422 ? -0.69 -30.906 32.938 1 23.53 422 THR B CA 1
ATOM 8840 C C . THR B 1 422 ? 0.718 -30.781 33.531 1 23.53 422 THR B C 1
ATOM 8842 O O . THR B 1 422 ? 1.289 -31.781 34 1 23.53 422 THR B O 1
ATOM 8845 N N . LEU B 1 423 ? 1.665 -30.047 32.938 1 21.66 423 LEU B N 1
ATOM 8846 C CA . LEU B 1 423 ? 2.959 -29.906 33.594 1 21.66 423 LEU B CA 1
ATOM 8847 C C . LEU B 1 423 ? 2.783 -29.562 35.094 1 21.66 423 LEU B C 1
ATOM 8849 O O . LEU B 1 423 ? 1.907 -28.781 35.438 1 21.66 423 LEU B O 1
ATOM 8853 N N . GLN B 1 424 ? 3.246 -30.5 35.938 1 20.48 424 GLN B N 1
ATOM 8854 C CA . GLN B 1 424 ? 3.396 -30.562 37.375 1 20.48 424 GLN B CA 1
ATOM 8855 C C . GLN B 1 424 ? 3.932 -29.234 37.938 1 20.48 424 GLN B C 1
ATOM 8857 O O . GLN B 1 424 ? 4.621 -28.5 37.219 1 20.48 424 GLN B O 1
ATOM 8862 N N . PRO B 1 425 ? 3.469 -28.906 39.188 1 20.81 425 PRO B N 1
ATOM 8863 C CA . PRO B 1 425 ? 3.621 -27.688 40 1 20.81 425 PRO B CA 1
ATOM 8864 C C . PRO B 1 425 ? 5.082 -27.359 40.281 1 20.81 425 PRO B C 1
ATOM 8866 O O . PRO B 1 425 ? 5.859 -28.25 40.625 1 20.81 425 PRO B O 1
ATOM 8869 N N . ALA B 1 426 ? 5.727 -26.422 39.594 1 19.7 426 ALA B N 1
ATOM 8870 C CA . ALA B 1 426 ? 7.094 -25.984 39.875 1 19.7 426 ALA B CA 1
ATOM 8871 C C . ALA B 1 426 ? 7.305 -25.672 41.344 1 19.7 426 ALA B C 1
ATOM 8873 O O . ALA B 1 426 ? 6.57 -24.875 41.938 1 19.7 426 ALA B O 1
ATOM 8874 N N . SER B 1 427 ? 7.652 -26.672 42.094 1 19.19 427 SER B N 1
ATOM 8875 C CA . SER B 1 427 ? 8.242 -26.547 43.438 1 19.19 427 SER B CA 1
ATOM 8876 C C . SER B 1 427 ? 9.07 -25.266 43.562 1 19.19 427 SER B C 1
ATOM 8878 O O . SER B 1 427 ? 9.383 -24.625 42.531 1 19.19 427 SER B O 1
ATOM 8880 N N . GLY B 1 428 ? 9.953 -25.281 44.594 1 18.77 428 GLY B N 1
ATOM 8881 C CA . GLY B 1 428 ? 10.742 -24.453 45.469 1 18.77 428 GLY B CA 1
ATOM 8882 C C . GLY B 1 428 ? 11.867 -23.703 44.781 1 18.77 428 GLY B C 1
ATOM 8883 O O . GLY B 1 428 ? 12.82 -24.328 44.312 1 18.77 428 GLY B O 1
ATOM 8884 N N . ALA B 1 429 ? 11.5 -22.719 44.188 1 19.44 429 ALA B N 1
ATOM 8885 C CA . ALA B 1 429 ? 12.422 -22 43.281 1 19.44 429 ALA B CA 1
ATOM 8886 C C . ALA B 1 429 ? 13.633 -21.484 44.062 1 19.44 429 ALA B C 1
ATOM 8888 O O . ALA B 1 429 ? 13.508 -20.625 44.938 1 19.44 429 ALA B O 1
ATOM 8889 N N . ASN B 1 430 ? 14.453 -22.438 44.562 1 18.2 430 ASN B N 1
ATOM 8890 C CA . ASN B 1 430 ? 15.812 -22.062 44.969 1 18.2 430 ASN B CA 1
ATOM 8891 C C . ASN B 1 430 ? 16.422 -21.078 43.969 1 18.2 430 ASN B C 1
ATOM 8893 O O . ASN B 1 430 ? 16.406 -21.328 42.75 1 18.2 430 ASN B O 1
ATOM 8897 N N . ILE B 1 431 ? 16.422 -19.875 44.375 1 19.95 431 ILE B N 1
ATOM 8898 C CA . ILE B 1 431 ? 16.766 -18.656 43.656 1 19.95 431 ILE B CA 1
ATOM 8899 C C . ILE B 1 431 ? 18.188 -18.781 43.062 1 19.95 431 ILE B C 1
ATOM 8901 O O . ILE B 1 431 ? 19 -17.859 43.188 1 19.95 431 ILE B O 1
ATOM 8905 N N . PRO B 1 432 ? 18.391 -20.016 42.531 1 17.97 432 PRO B N 1
ATOM 8906 C CA . PRO B 1 432 ? 19.844 -20.094 42.438 1 17.97 432 PRO B CA 1
ATOM 8907 C C . PRO B 1 432 ? 20.469 -18.844 41.812 1 17.97 432 PRO B C 1
ATOM 8909 O O . PRO B 1 432 ? 19.766 -18.047 41.219 1 17.97 432 PRO B O 1
ATOM 8912 N N . LYS B 1 433 ? 21.844 -18.906 41.844 1 18.5 433 LYS B N 1
ATOM 8913 C CA . LYS B 1 433 ? 23.047 -18.125 41.594 1 18.5 433 LYS B CA 1
ATOM 8914 C C . LYS B 1 433 ? 23.016 -17.469 40.219 1 18.5 433 LYS B C 1
ATOM 8916 O O . LYS B 1 433 ? 22.344 -17.953 39.312 1 18.5 433 LYS B O 1
ATOM 8921 N N . GLU B 1 434 ? 23.594 -16.219 40.156 1 19.91 434 GLU B N 1
ATOM 8922 C CA . GLU B 1 434 ? 23.828 -15.133 39.219 1 19.91 434 GLU B CA 1
ATOM 8923 C C . GLU B 1 434 ? 24.344 -15.648 37.906 1 19.91 434 GLU B C 1
ATOM 8925 O O . GLU B 1 434 ? 25.547 -15.789 37.688 1 19.91 434 GLU B O 1
ATOM 8930 N N . SER B 1 435 ? 23.828 -16.812 37.562 1 19.11 435 SER B N 1
ATOM 8931 C CA . SER B 1 435 ? 24.719 -17.422 36.562 1 19.11 435 SER B CA 1
ATOM 8932 C C . SER B 1 435 ? 25.094 -16.422 35.469 1 19.11 435 SER B C 1
ATOM 8934 O O . SER B 1 435 ? 24.359 -15.469 35.219 1 19.11 435 SER B O 1
ATOM 8936 N N . GLU B 1 436 ? 26.359 -16.469 35.156 1 19.25 436 GLU B N 1
ATOM 8937 C CA . GLU B 1 436 ? 27.297 -15.875 34.188 1 19.25 436 GLU B CA 1
ATOM 8938 C C . GLU B 1 436 ? 26.672 -15.719 32.812 1 19.25 436 GLU B C 1
ATOM 8940 O O . GLU B 1 436 ? 26 -16.625 32.312 1 19.25 436 GLU B O 1
ATOM 8945 N N . PHE B 1 437 ? 26.109 -14.586 32.719 1 21.28 437 PHE B N 1
ATOM 8946 C CA . PHE B 1 437 ? 25.812 -14.078 31.375 1 21.28 437 PHE B CA 1
ATOM 8947 C C . PHE B 1 437 ? 26.781 -14.648 30.344 1 21.28 437 PHE B C 1
ATOM 8949 O O . PHE B 1 437 ? 27.875 -14.125 30.156 1 21.28 437 PHE B O 1
ATOM 8956 N N . CYS B 1 438 ? 27.188 -15.984 30.562 1 18.95 438 CYS B N 1
ATOM 8957 C CA . CYS B 1 438 ? 28.188 -16.75 29.844 1 18.95 438 CYS B CA 1
ATOM 8958 C C . CYS B 1 438 ? 28.078 -16.531 28.344 1 18.95 438 CYS B C 1
ATOM 8960 O O . CYS B 1 438 ? 27 -16.719 27.766 1 18.95 438 CYS B O 1
ATOM 8962 N N . SER B 1 439 ? 28.938 -15.688 27.812 1 22.58 439 SER B N 1
ATOM 8963 C CA . SER B 1 439 ? 29.891 -15.586 26.703 1 22.58 439 SER B CA 1
ATOM 8964 C C . SER B 1 439 ? 30.312 -16.969 26.203 1 22.58 439 SER B C 1
ATOM 8966 O O . SER B 1 439 ? 31.391 -17.125 25.641 1 22.58 439 SER B O 1
ATOM 8968 N N . SER B 1 440 ? 29.703 -18.016 26.578 1 22.08 440 SER B N 1
ATOM 8969 C CA . SER B 1 440 ? 30.406 -19.219 26.141 1 22.08 440 SER B CA 1
ATOM 8970 C C . SER B 1 440 ? 30.578 -19.219 24.625 1 22.08 440 SER B C 1
ATOM 8972 O O . SER B 1 440 ? 29.609 -19.109 23.875 1 22.08 440 SER B O 1
ATOM 8974 N N . SER B 1 441 ? 31.781 -18.75 24.203 1 24.08 441 SER B N 1
ATOM 8975 C CA . SER B 1 441 ? 32.75 -18.969 23.141 1 24.08 441 SER B CA 1
ATOM 8976 C C . SER B 1 441 ? 32.781 -20.438 22.719 1 24.08 441 SER B C 1
ATOM 8978 O O . SER B 1 441 ? 33.812 -20.906 22.203 1 24.08 441 SER B O 1
ATOM 8980 N N . ASN B 1 442 ? 32.031 -21.281 23.156 1 24.05 442 ASN B N 1
ATOM 8981 C CA . ASN B 1 442 ? 32.375 -22.531 22.484 1 24.05 442 ASN B CA 1
ATOM 8982 C C . ASN B 1 442 ? 32.281 -22.391 20.969 1 24.05 442 ASN B C 1
ATOM 8984 O O . ASN B 1 442 ? 31.391 -21.688 20.469 1 24.05 442 ASN B O 1
ATOM 8988 N N . THR B 1 443 ? 33.312 -22.75 20.141 1 26 443 THR B N 1
ATOM 8989 C CA . THR B 1 443 ? 33.812 -22.844 18.766 1 26 443 THR B CA 1
ATOM 8990 C C . THR B 1 443 ? 32.688 -23.328 17.828 1 26 443 THR B C 1
ATOM 8992 O O . THR B 1 443 ? 32.969 -23.891 16.766 1 26 443 THR B O 1
ATOM 8995 N N . ARG B 1 444 ? 31.5 -23.562 18.297 1 25.98 444 ARG B N 1
ATOM 8996 C CA . ARG B 1 444 ? 30.828 -24.156 17.141 1 25.98 444 ARG B CA 1
ATOM 8997 C C . ARG B 1 444 ? 30.562 -23.109 16.062 1 25.98 444 ARG B C 1
ATOM 8999 O O . ARG B 1 444 ? 29.969 -22.062 16.328 1 25.98 444 ARG B O 1
ATOM 9006 N N . ASN B 1 445 ? 31.219 -22.812 14.977 1 30.28 445 ASN B N 1
ATOM 9007 C CA . ASN B 1 445 ? 31.5 -22.031 13.781 1 30.28 445 ASN B CA 1
ATOM 9008 C C . ASN B 1 445 ? 30.219 -21.562 13.094 1 30.28 445 ASN B C 1
ATOM 9010 O O . ASN B 1 445 ? 30.266 -21.062 11.969 1 30.28 445 ASN B O 1
ATOM 9014 N N . GLY B 1 446 ? 28.984 -22.078 13.312 1 33.78 446 GLY B N 1
ATOM 9015 C CA . GLY B 1 446 ? 28.125 -21.797 12.18 1 33.78 446 GLY B CA 1
ATOM 9016 C C . GLY B 1 446 ? 27.547 -20.391 12.219 1 33.78 446 GLY B C 1
ATOM 9017 O O . GLY B 1 446 ? 27.234 -19.875 13.297 1 33.78 446 GLY B O 1
ATOM 9018 N N . ASP B 1 447 ? 27.875 -19.297 11.453 1 36.78 447 ASP B N 1
ATOM 9019 C CA . ASP B 1 447 ? 27.609 -17.906 11.07 1 36.78 447 ASP B CA 1
ATOM 9020 C C . ASP B 1 447 ? 26.125 -17.609 11.086 1 36.78 447 ASP B C 1
ATOM 9022 O O . ASP B 1 447 ? 25.438 -17.797 10.078 1 36.78 447 ASP B O 1
ATOM 9026 N N . TYR B 1 448 ? 25.406 -17.719 12.219 1 38.88 448 TYR B N 1
ATOM 9027 C CA . TYR B 1 448 ? 23.984 -17.422 12.312 1 38.88 448 TYR B CA 1
ATOM 9028 C C . TYR B 1 448 ? 23.719 -15.938 12.156 1 38.88 448 TYR B C 1
ATOM 9030 O O . TYR B 1 448 ? 24.562 -15.109 12.508 1 38.88 448 TYR B O 1
ATOM 9038 N N . LEU B 1 449 ? 22.922 -15.508 11.258 1 46.97 449 LEU B N 1
ATOM 9039 C CA . LEU B 1 449 ? 22.406 -14.156 11.07 1 46.97 449 LEU B CA 1
ATOM 9040 C C . LEU B 1 449 ? 21.828 -13.617 12.375 1 46.97 449 LEU B C 1
ATOM 9042 O O . LEU B 1 449 ? 20.922 -14.211 12.945 1 46.97 449 LEU B O 1
ATOM 9046 N N . ASP B 1 450 ? 22.531 -13.047 13.32 1 43.78 450 ASP B N 1
ATOM 9047 C CA . ASP B 1 450 ? 22.094 -12.445 14.57 1 43.78 450 ASP B CA 1
ATOM 9048 C C . ASP B 1 450 ? 20.969 -11.43 14.328 1 43.78 450 ASP B C 1
ATOM 9050 O O . ASP B 1 450 ? 21.219 -10.344 13.797 1 43.78 450 ASP B O 1
ATOM 9054 N N . VAL B 1 451 ? 19.906 -11.922 14.055 1 43.66 451 VAL B N 1
ATOM 9055 C CA . VAL B 1 451 ? 18.75 -11.039 13.898 1 43.66 451 VAL B CA 1
ATOM 9056 C C . VAL B 1 451 ? 18.297 -10.547 15.266 1 43.66 451 VAL B C 1
ATOM 9058 O O . VAL B 1 451 ? 17.953 -11.344 16.141 1 43.66 451 VAL B O 1
ATOM 9061 N N . GLY B 1 452 ? 18.859 -9.539 15.773 1 37.97 452 GLY B N 1
ATOM 9062 C CA . GLY B 1 452 ? 18.562 -8.914 17.047 1 37.97 452 GLY B CA 1
ATOM 9063 C C . GLY B 1 452 ? 17.078 -8.844 17.344 1 37.97 452 GLY B C 1
ATOM 9064 O O . GLY B 1 452 ? 16.469 -9.82 17.797 1 37.97 452 GLY B O 1
ATOM 9065 N N . ILE B 1 453 ? 16.422 -7.637 17.156 1 36.88 453 ILE B N 1
ATOM 9066 C CA . ILE B 1 453 ? 15.234 -7.023 17.719 1 36.88 453 ILE B CA 1
ATOM 9067 C C . ILE B 1 453 ? 13.984 -7.57 17.031 1 36.88 453 ILE B C 1
ATOM 9069 O O . ILE B 1 453 ? 13.875 -7.504 15.797 1 36.88 453 ILE B O 1
ATOM 9073 N N . GLY B 1 454 ? 12.992 -8.281 17.641 1 46 454 GLY B N 1
ATOM 9074 C CA . GLY B 1 454 ? 11.617 -8.562 17.281 1 46 454 GLY B CA 1
ATOM 9075 C C . GLY B 1 454 ? 11.422 -9.938 16.672 1 46 454 GLY B C 1
ATOM 9076 O O . GLY B 1 454 ? 10.453 -10.18 15.953 1 46 454 GLY B O 1
ATOM 9077 N N . GLN B 1 455 ? 12.555 -10.57 16.531 1 51.5 455 GLN B N 1
ATOM 9078 C CA . GLN B 1 455 ? 12.305 -11.875 15.922 1 51.5 455 GLN B CA 1
ATOM 9079 C C . GLN B 1 455 ? 11.492 -12.773 16.844 1 51.5 455 GLN B C 1
ATOM 9081 O O . GLN B 1 455 ? 11.781 -12.859 18.047 1 51.5 455 GLN B O 1
ATOM 9086 N N . VAL B 1 456 ? 10.297 -13.086 16.359 1 58.06 456 VAL B N 1
ATOM 9087 C CA . VAL B 1 456 ? 9.359 -14.008 17 1 58.06 456 VAL B CA 1
ATOM 9088 C C . VAL B 1 456 ? 10.055 -15.344 17.266 1 58.06 456 VAL B C 1
ATOM 9090 O O . VAL B 1 456 ? 10.922 -15.766 16.5 1 58.06 456 VAL B O 1
ATOM 9093 N N . SER B 1 457 ? 10.086 -15.734 18.438 1 67.75 457 SER B N 1
ATOM 9094 C CA . SER B 1 457 ? 10.625 -17.047 18.812 1 67.75 457 SER B CA 1
ATOM 9095 C C . SER B 1 457 ? 9.891 -18.172 18.094 1 67.75 457 SER B C 1
ATOM 9097 O O . SER B 1 457 ? 8.766 -18.516 18.469 1 67.75 457 SER B O 1
ATOM 9099 N N . VAL B 1 458 ? 10.328 -18.594 16.938 1 83.81 458 VAL B N 1
ATOM 9100 C CA . VAL B 1 458 ? 9.719 -19.625 16.109 1 83.81 458 VAL B CA 1
ATOM 9101 C C . VAL B 1 458 ? 10.695 -20.781 15.906 1 83.81 458 VAL B C 1
ATOM 9103 O O . VAL B 1 458 ? 11.906 -20.562 15.805 1 83.81 458 VAL B O 1
ATOM 9106 N N . LYS B 1 459 ? 10.133 -22.016 16.094 1 89.19 459 LYS B N 1
ATOM 9107 C CA . LYS B 1 459 ? 10.891 -23.203 15.734 1 89.19 459 LYS B CA 1
ATOM 9108 C C . LYS B 1 459 ? 10.68 -23.562 14.266 1 89.19 459 LYS B C 1
ATOM 9110 O O . LYS B 1 459 ? 9.555 -23.797 13.836 1 89.19 459 LYS B O 1
ATOM 9115 N N . TYR B 1 460 ? 11.734 -23.719 13.562 1 91.75 460 TYR B N 1
ATOM 9116 C CA . TYR B 1 460 ? 11.617 -23.953 12.125 1 91.75 460 TYR B CA 1
ATOM 9117 C C . TYR B 1 460 ? 11.828 -25.422 11.789 1 91.75 460 TYR B C 1
ATOM 9119 O O . TYR B 1 460 ? 12.828 -26.016 12.195 1 91.75 460 TYR B O 1
ATOM 9127 N N . PRO B 1 461 ? 10.883 -26.016 11.062 1 93.12 461 PRO B N 1
ATOM 9128 C CA . PRO B 1 461 ? 11.031 -27.406 10.648 1 93.12 461 PRO B CA 1
ATOM 9129 C C . PRO B 1 461 ? 12.141 -27.609 9.625 1 93.12 461 PRO B C 1
ATOM 9131 O O . PRO B 1 461 ? 12.555 -26.656 8.961 1 93.12 461 PRO B O 1
ATOM 9134 N N . ARG B 1 462 ? 12.547 -28.859 9.5 1 93.88 462 ARG B N 1
ATOM 9135 C CA . ARG B 1 462 ? 13.617 -29.188 8.562 1 93.88 462 ARG B CA 1
ATOM 9136 C C . ARG B 1 462 ? 13.055 -29.75 7.262 1 93.88 462 ARG B C 1
ATOM 9138 O O . ARG B 1 462 ? 12.07 -30.484 7.273 1 93.88 462 ARG B O 1
ATOM 9145 N N . LEU B 1 463 ? 13.68 -29.391 6.203 1 95.56 463 LEU B N 1
ATOM 9146 C CA . LEU B 1 463 ? 13.359 -29.984 4.906 1 95.56 463 LEU B CA 1
ATOM 9147 C C . LEU B 1 463 ? 14.125 -31.297 4.703 1 95.56 463 LEU B C 1
ATOM 9149 O O . LEU B 1 463 ? 15.281 -31.406 5.113 1 95.56 463 LEU B O 1
ATOM 9153 N N . ILE B 1 464 ? 13.523 -32.281 4.039 1 94.88 464 ILE B N 1
ATOM 9154 C CA . ILE B 1 464 ? 14.133 -33.594 3.895 1 94.88 464 ILE B CA 1
ATOM 9155 C C . ILE B 1 464 ? 15.008 -33.625 2.648 1 94.88 464 ILE B C 1
ATOM 9157 O O . ILE B 1 464 ? 15.477 -34.688 2.234 1 94.88 464 ILE B O 1
ATOM 9161 N N . TYR B 1 465 ? 15.172 -32.531 2.016 1 94.12 465 TYR B N 1
ATOM 9162 C CA . TYR B 1 465 ? 16.062 -32.375 0.865 1 94.12 465 TYR B CA 1
ATOM 9163 C C . TYR B 1 465 ? 16.828 -31.062 0.95 1 94.12 465 TYR B C 1
ATOM 9165 O O . TYR B 1 465 ? 16.516 -30.203 1.781 1 94.12 465 TYR B O 1
ATOM 9173 N N . LYS B 1 466 ? 17.859 -30.922 0.137 1 94.88 466 LYS B N 1
ATOM 9174 C CA . LYS B 1 466 ? 18.672 -29.703 0.075 1 94.88 466 LYS B CA 1
ATOM 9175 C C . LYS B 1 466 ? 18.484 -28.984 -1.251 1 94.88 466 LYS B C 1
ATOM 9177 O O . LYS B 1 466 ? 18.953 -29.438 -2.293 1 94.88 466 LYS B O 1
ATOM 9182 N N . PRO B 1 467 ? 17.812 -27.859 -1.155 1 96.69 467 PRO B N 1
ATOM 9183 C CA . PRO B 1 467 ? 17.562 -27.141 -2.404 1 96.69 467 PRO B CA 1
ATOM 9184 C C . PRO B 1 467 ? 18.859 -26.625 -3.047 1 96.69 467 PRO B C 1
ATOM 9186 O O . PRO B 1 467 ? 19.766 -26.203 -2.344 1 96.69 467 PRO B O 1
ATOM 9189 N N . GLU B 1 468 ? 18.906 -26.672 -4.371 1 96.69 468 GLU B N 1
ATOM 9190 C CA . GLU B 1 468 ? 20.047 -26.172 -5.109 1 96.69 468 GLU B CA 1
ATOM 9191 C C . GLU B 1 468 ? 20 -24.656 -5.262 1 96.69 468 GLU B C 1
ATOM 9193 O O . GLU B 1 468 ? 21.016 -23.969 -5.141 1 96.69 468 GLU B O 1
ATOM 9198 N N . ILE B 1 469 ? 18.844 -24.203 -5.598 1 97.94 469 ILE B N 1
ATOM 9199 C CA . ILE B 1 469 ? 18.672 -22.781 -5.836 1 97.94 469 ILE B CA 1
ATOM 9200 C C . ILE B 1 469 ? 17.375 -22.297 -5.203 1 97.94 469 ILE B C 1
ATOM 9202 O O . ILE B 1 469 ? 16.359 -23 -5.254 1 97.94 469 ILE B O 1
ATOM 9206 N N . PHE B 1 470 ? 17.406 -21.172 -4.578 1 98.44 470 PHE B N 1
ATOM 9207 C CA . PHE B 1 470 ? 16.234 -20.453 -4.062 1 98.44 470 PHE B CA 1
ATOM 9208 C C . PHE B 1 470 ? 15.93 -19.234 -4.914 1 98.44 470 PHE B C 1
ATOM 9210 O O . PHE B 1 470 ? 16.719 -18.281 -4.953 1 98.44 470 PHE B O 1
ATOM 9217 N N . PHE B 1 471 ? 14.773 -19.25 -5.605 1 98.5 471 PHE B N 1
ATOM 9218 C CA . PHE B 1 471 ? 14.32 -18.125 -6.418 1 98.5 471 PHE B CA 1
ATOM 9219 C C . PHE B 1 471 ? 13.242 -17.328 -5.684 1 98.5 471 PHE B C 1
ATOM 9221 O O . PHE B 1 471 ? 12.164 -17.859 -5.398 1 98.5 471 PHE B O 1
ATOM 9228 N N . ALA B 1 472 ? 13.492 -16.078 -5.445 1 98.19 472 ALA B N 1
ATOM 9229 C CA . ALA B 1 472 ? 12.516 -15.203 -4.812 1 98.19 472 ALA B CA 1
ATOM 9230 C C . ALA B 1 472 ? 11.914 -14.227 -5.824 1 98.19 472 ALA B C 1
ATOM 9232 O O . ALA B 1 472 ? 12.633 -13.43 -6.422 1 98.19 472 ALA B O 1
ATOM 9233 N N . PHE B 1 473 ? 10.602 -14.297 -5.996 1 96.44 473 PHE B N 1
ATOM 9234 C CA . PHE B 1 473 ? 9.898 -13.422 -6.926 1 96.44 473 PHE B CA 1
ATOM 9235 C C . PHE B 1 473 ? 9.203 -12.289 -6.18 1 96.44 473 PHE B C 1
ATOM 9237 O O . PHE B 1 473 ? 8.336 -12.531 -5.34 1 96.44 473 PHE B O 1
ATOM 9244 N N . GLY B 1 474 ? 9.531 -11.055 -6.559 1 93.69 474 GLY B N 1
ATOM 9245 C CA . GLY B 1 474 ? 8.875 -9.93 -5.914 1 93.69 474 GLY B CA 1
ATOM 9246 C C . GLY B 1 474 ? 8.836 -10.047 -4.402 1 93.69 474 GLY B C 1
ATOM 9247 O O . GLY B 1 474 ? 7.777 -9.93 -3.785 1 93.69 474 GLY B O 1
ATOM 9248 N N . SER B 1 475 ? 9.977 -10.203 -3.818 1 94.25 475 SER B N 1
ATOM 9249 C CA . SER B 1 475 ? 10.062 -10.609 -2.42 1 94.25 475 SER B CA 1
ATOM 9250 C C . SER B 1 475 ? 10.195 -9.406 -1.496 1 94.25 475 SER B C 1
ATOM 9252 O O . SER B 1 475 ? 10.883 -8.438 -1.828 1 94.25 475 SER B O 1
ATOM 9254 N N . PRO B 1 476 ? 9.516 -9.414 -0.368 1 92.12 476 PRO B N 1
ATOM 9255 C CA . PRO B 1 476 ? 9.695 -8.391 0.665 1 92.12 476 PRO B CA 1
ATOM 9256 C C . PRO B 1 476 ? 10.734 -8.781 1.712 1 92.12 476 PRO B C 1
ATOM 9258 O O . PRO B 1 476 ? 10.695 -8.289 2.84 1 92.12 476 PRO B O 1
ATOM 9261 N N . ILE B 1 477 ? 11.633 -9.664 1.402 1 94.38 477 ILE B N 1
ATOM 9262 C CA . ILE B 1 477 ? 12.594 -10.211 2.354 1 94.38 477 ILE B CA 1
ATOM 9263 C C . ILE B 1 477 ? 13.422 -9.078 2.953 1 94.38 477 ILE B C 1
ATOM 9265 O O . ILE B 1 477 ? 13.547 -8.969 4.176 1 94.38 477 ILE B O 1
ATOM 9269 N N . GLY B 1 478 ? 13.961 -8.242 2.045 1 93 478 GLY B N 1
ATOM 9270 C CA . GLY B 1 478 ? 14.781 -7.137 2.521 1 93 478 GLY B CA 1
ATOM 9271 C C . GLY B 1 478 ? 14.062 -6.25 3.521 1 93 478 GLY B C 1
ATOM 9272 O O . GLY B 1 478 ? 14.641 -5.855 4.535 1 93 478 GLY B O 1
ATOM 9273 N N . MET B 1 479 ? 12.883 -5.938 3.199 1 89.69 479 MET B N 1
ATOM 9274 C CA . MET B 1 479 ? 12.078 -5.07 4.055 1 89.69 479 MET B CA 1
ATOM 9275 C C . MET B 1 479 ? 11.867 -5.695 5.43 1 89.69 479 MET B C 1
ATOM 9277 O O . MET B 1 479 ? 12.062 -5.035 6.453 1 89.69 479 MET B O 1
ATOM 9281 N N . PHE B 1 480 ? 11.508 -6.945 5.516 1 87.12 480 PHE B N 1
ATOM 9282 C CA . PHE B 1 480 ? 11.242 -7.625 6.777 1 87.12 480 PHE B CA 1
ATOM 9283 C C . PHE B 1 480 ? 12.508 -7.766 7.602 1 87.12 480 PHE B C 1
ATOM 9285 O O . PHE B 1 480 ? 12.484 -7.602 8.828 1 87.12 480 PHE B O 1
ATOM 9292 N N . LEU B 1 481 ? 13.578 -8.094 6.926 1 89.69 481 LEU B N 1
ATOM 9293 C CA . LEU B 1 481 ? 14.844 -8.203 7.641 1 89.69 481 LEU B CA 1
ATOM 9294 C C . LEU B 1 481 ? 15.219 -6.871 8.281 1 89.69 481 LEU B C 1
ATOM 9296 O O . LEU B 1 481 ? 15.688 -6.84 9.422 1 89.69 481 LEU B O 1
ATOM 9300 N N . THR B 1 482 ? 15.008 -5.812 7.605 1 86.19 482 THR B N 1
ATOM 9301 C CA . THR B 1 482 ? 15.328 -4.477 8.094 1 86.19 482 THR B CA 1
ATOM 9302 C C . THR B 1 482 ? 14.438 -4.105 9.281 1 86.19 482 THR B C 1
ATOM 9304 O O . THR B 1 482 ? 14.93 -3.625 10.305 1 86.19 482 THR B O 1
ATOM 9307 N N . VAL B 1 483 ? 13.203 -4.336 9.094 1 79.44 483 VAL B N 1
ATOM 9308 C CA . VAL B 1 483 ? 12.242 -3.959 10.125 1 79.44 483 VAL B CA 1
ATOM 9309 C C . VAL B 1 483 ? 12.453 -4.809 11.375 1 79.44 483 VAL B C 1
ATOM 9311 O O . VAL B 1 483 ? 12.227 -4.344 12.492 1 79.44 483 VAL B O 1
ATOM 9314 N N . ARG B 1 484 ? 12.93 -6.027 11.125 1 78.06 484 ARG B N 1
ATOM 9315 C CA . ARG B 1 484 ? 13.242 -6.918 12.242 1 78.06 484 ARG B CA 1
ATOM 9316 C C . ARG B 1 484 ? 14.516 -6.477 12.961 1 78.06 484 ARG B C 1
ATOM 9318 O O . ARG B 1 484 ? 14.875 -7.035 13.992 1 78.06 484 ARG B O 1
ATOM 9325 N N . GLY B 1 485 ? 15.242 -5.551 12.352 1 75.81 485 GLY B N 1
ATOM 9326 C CA . GLY B 1 485 ? 16.375 -4.961 13.047 1 75.81 485 GLY B CA 1
ATOM 9327 C C . GLY B 1 485 ? 17.719 -5.406 12.484 1 75.81 485 GLY B C 1
ATOM 9328 O O . GLY B 1 485 ? 18.766 -5.117 13.062 1 75.81 485 GLY B O 1
ATOM 9329 N N . LEU B 1 486 ? 17.641 -6.176 11.406 1 83.25 486 LEU B N 1
ATOM 9330 C CA . LEU B 1 486 ? 18.906 -6.582 10.797 1 83.25 486 LEU B CA 1
ATOM 9331 C C . LEU B 1 486 ? 19.547 -5.418 10.039 1 83.25 486 LEU B C 1
ATOM 9333 O O . LEU B 1 486 ? 18.969 -4.922 9.07 1 83.25 486 LEU B O 1
ATOM 9337 N N . LYS B 1 487 ? 20.656 -5.004 10.398 1 78.75 487 LYS B N 1
ATOM 9338 C CA . LYS B 1 487 ? 21.297 -3.842 9.797 1 78.75 487 LYS B CA 1
ATOM 9339 C C . LYS B 1 487 ? 22.141 -4.25 8.586 1 78.75 487 LYS B C 1
ATOM 9341 O O . LYS B 1 487 ? 22.172 -3.533 7.582 1 78.75 487 LYS B O 1
ATOM 9346 N N . ARG B 1 488 ? 22.781 -5.441 8.781 1 86.88 488 ARG B N 1
ATOM 9347 C CA . ARG B 1 488 ? 23.656 -5.891 7.715 1 86.88 488 ARG B CA 1
ATOM 9348 C C . ARG B 1 488 ? 23.719 -7.41 7.652 1 86.88 488 ARG B C 1
ATOM 9350 O O . ARG B 1 488 ? 23.688 -8.086 8.688 1 86.88 488 ARG B O 1
ATOM 9357 N N . ILE B 1 489 ? 23.766 -7.879 6.438 1 89.44 489 ILE B N 1
ATOM 9358 C CA . ILE B 1 489 ? 24 -9.305 6.223 1 89.44 489 ILE B CA 1
ATOM 9359 C C . ILE B 1 489 ? 25.5 -9.57 6.094 1 89.44 489 ILE B C 1
ATOM 9361 O O . ILE B 1 489 ? 26.188 -8.914 5.309 1 89.44 489 ILE B O 1
ATOM 9365 N N . ASP B 1 490 ? 25.969 -10.484 6.785 1 89.69 490 ASP B N 1
ATOM 9366 C CA . ASP B 1 490 ? 27.375 -10.867 6.695 1 89.69 490 ASP B CA 1
ATOM 9367 C C . ASP B 1 490 ? 27.719 -11.352 5.293 1 89.69 490 ASP B C 1
ATOM 9369 O O . ASP B 1 490 ? 27.094 -12.289 4.781 1 89.69 490 ASP B O 1
ATOM 9373 N N . PRO B 1 491 ? 28.641 -10.711 4.664 1 89.81 491 PRO B N 1
ATOM 9374 C CA . PRO B 1 491 ? 29.016 -11.117 3.307 1 89.81 491 PRO B CA 1
ATOM 9375 C C . PRO B 1 491 ? 29.453 -12.578 3.227 1 89.81 491 PRO B C 1
ATOM 9377 O O . PRO B 1 491 ? 29.406 -13.18 2.15 1 89.81 491 PRO B O 1
ATOM 9380 N N . ASN B 1 492 ? 29.828 -13.141 4.312 1 90 492 ASN B N 1
ATOM 9381 C CA . ASN B 1 492 ? 30.266 -14.531 4.324 1 90 492 ASN B CA 1
ATOM 9382 C C . ASN B 1 492 ? 29.125 -15.484 4.629 1 90 492 ASN B C 1
ATOM 9384 O O . ASN B 1 492 ? 29.281 -16.703 4.582 1 90 492 ASN B O 1
ATOM 9388 N N . TYR B 1 493 ? 28.078 -14.922 4.816 1 90.88 493 TYR B N 1
ATOM 9389 C CA . TYR B 1 493 ? 26.938 -15.758 5.164 1 90.88 493 TYR B CA 1
ATOM 9390 C C . TYR B 1 493 ? 26.438 -16.547 3.953 1 90.88 493 TYR B C 1
ATOM 9392 O O . TYR B 1 493 ? 26.406 -16.016 2.84 1 90.88 493 TYR B O 1
ATOM 9400 N N . ARG B 1 494 ? 26.203 -17.812 4.195 1 91.38 494 ARG B N 1
ATOM 9401 C CA . ARG B 1 494 ? 25.562 -18.688 3.23 1 91.38 494 ARG B CA 1
ATOM 9402 C C . ARG B 1 494 ? 24.469 -19.516 3.895 1 91.38 494 ARG B C 1
ATOM 9404 O O . ARG B 1 494 ? 24.562 -19.844 5.082 1 91.38 494 ARG B O 1
ATOM 9411 N N . PHE B 1 495 ? 23.422 -19.828 3.066 1 93.56 495 PHE B N 1
ATOM 9412 C CA . PHE B 1 495 ? 22.422 -20.734 3.617 1 93.56 495 PHE B CA 1
ATOM 9413 C C . PHE B 1 495 ? 23.047 -22.078 3.988 1 93.56 495 PHE B C 1
ATOM 9415 O O . PHE B 1 495 ? 23.938 -22.578 3.281 1 93.56 495 PHE B O 1
ATOM 9422 N N . PRO B 1 496 ? 22.594 -22.656 5.004 1 92.06 496 PRO B N 1
ATOM 9423 C CA . PRO B 1 496 ? 23.188 -23.922 5.434 1 92.06 496 PRO B CA 1
ATOM 9424 C C . PRO B 1 496 ? 22.984 -25.031 4.402 1 92.06 496 PRO B C 1
ATOM 9426 O O . PRO B 1 496 ? 23.891 -25.859 4.207 1 92.06 496 PRO B O 1
ATOM 9429 N N . THR B 1 497 ? 21.844 -25.062 3.725 1 93.81 497 THR B N 1
ATOM 9430 C CA . THR B 1 497 ? 21.531 -26.219 2.891 1 93.81 497 THR B CA 1
ATOM 9431 C C . THR B 1 497 ? 21.25 -25.797 1.454 1 93.81 497 THR B C 1
ATOM 9433 O O . THR B 1 497 ? 20.891 -26.609 0.612 1 93.81 497 THR B O 1
ATOM 9436 N N . CYS B 1 498 ? 21.297 -24.531 1.153 1 94.31 498 CYS B N 1
ATOM 9437 C CA . CYS B 1 498 ? 20.969 -24.031 -0.175 1 94.31 498 CYS B CA 1
ATOM 9438 C C . CYS B 1 498 ? 22.141 -23.281 -0.784 1 94.31 498 CYS B C 1
ATOM 9440 O O . CYS B 1 498 ? 22.719 -22.406 -0.138 1 94.31 498 CYS B O 1
ATOM 9442 N N . LYS B 1 499 ? 22.438 -23.484 -2.041 1 91.25 499 LYS B N 1
ATOM 9443 C CA . LYS B 1 499 ? 23.656 -22.984 -2.662 1 91.25 499 LYS B CA 1
ATOM 9444 C C . LYS B 1 499 ? 23.406 -21.656 -3.385 1 91.25 499 LYS B C 1
ATOM 9446 O O . LYS B 1 499 ? 24.266 -20.781 -3.381 1 91.25 499 LYS B O 1
ATOM 9451 N N . GLY B 1 500 ? 22.328 -21.609 -3.984 1 94.94 500 GLY B N 1
ATOM 9452 C CA . GLY B 1 500 ? 22.047 -20.438 -4.801 1 94.94 500 GLY B CA 1
ATOM 9453 C C . GLY B 1 500 ? 20.859 -19.641 -4.305 1 94.94 500 GLY B C 1
ATOM 9454 O O . GLY B 1 500 ? 19.953 -20.188 -3.68 1 94.94 500 GLY B O 1
ATOM 9455 N N . PHE B 1 501 ? 20.891 -18.297 -4.605 1 97.31 501 PHE B N 1
ATOM 9456 C CA . PHE B 1 501 ? 19.812 -17.406 -4.203 1 97.31 501 PHE B CA 1
ATOM 9457 C C . PHE B 1 501 ? 19.641 -16.281 -5.203 1 97.31 501 PHE B C 1
ATOM 9459 O O . PHE B 1 501 ? 20.562 -15.484 -5.418 1 97.31 501 PHE B O 1
ATOM 9466 N N . PHE B 1 502 ? 18.484 -16.172 -5.785 1 97.75 502 PHE B N 1
ATOM 9467 C CA . PHE B 1 502 ? 18.172 -15.125 -6.746 1 97.75 502 PHE B CA 1
ATOM 9468 C C . PHE B 1 502 ? 16.953 -14.32 -6.289 1 97.75 502 PHE B C 1
ATOM 9470 O O . PHE B 1 502 ? 15.883 -14.875 -6.062 1 97.75 502 PHE B O 1
ATOM 9477 N N . ASN B 1 503 ? 17.125 -13.047 -6.121 1 98.06 503 ASN B N 1
ATOM 9478 C CA . ASN B 1 503 ? 16.047 -12.102 -5.852 1 98.06 503 ASN B CA 1
ATOM 9479 C C . ASN B 1 503 ? 15.602 -11.383 -7.121 1 98.06 503 ASN B C 1
ATOM 9481 O O . ASN B 1 503 ? 16.25 -10.43 -7.559 1 98.06 503 ASN B O 1
ATOM 9485 N N . ILE B 1 504 ? 14.492 -11.82 -7.645 1 97.88 504 ILE B N 1
ATOM 9486 C CA . ILE B 1 504 ? 14.023 -11.336 -8.938 1 97.88 504 ILE B CA 1
ATOM 9487 C C . ILE B 1 504 ? 12.812 -10.43 -8.734 1 97.88 504 ILE B C 1
ATOM 9489 O O . ILE B 1 504 ? 11.844 -10.805 -8.07 1 97.88 504 ILE B O 1
ATOM 9493 N N . TYR B 1 505 ? 12.844 -9.234 -9.359 1 96.31 505 TYR B N 1
ATOM 9494 C CA . TYR B 1 505 ? 11.695 -8.352 -9.164 1 96.31 505 TYR B CA 1
ATOM 9495 C C . TYR B 1 505 ? 11.492 -7.445 -10.375 1 96.31 505 TYR B C 1
ATOM 9497 O O . TYR B 1 505 ? 12.406 -7.266 -11.18 1 96.31 505 TYR B O 1
ATOM 9505 N N . HIS B 1 506 ? 10.273 -7.043 -10.547 1 93.06 506 HIS B N 1
ATOM 9506 C CA . HIS B 1 506 ? 9.906 -5.988 -11.484 1 93.06 506 HIS B CA 1
ATOM 9507 C C . HIS B 1 506 ? 10.109 -4.609 -10.875 1 93.06 506 HIS B C 1
ATOM 9509 O O . HIS B 1 506 ? 9.82 -4.395 -9.695 1 93.06 506 HIS B O 1
ATOM 9515 N N . PRO B 1 507 ? 10.602 -3.65 -11.625 1 90.12 507 PRO B N 1
ATOM 9516 C CA . PRO B 1 507 ? 10.891 -2.332 -11.055 1 90.12 507 PRO B CA 1
ATOM 9517 C C . PRO B 1 507 ? 9.641 -1.635 -10.516 1 90.12 507 PRO B C 1
ATOM 9519 O O . PRO B 1 507 ? 9.734 -0.838 -9.578 1 90.12 507 PRO B O 1
ATOM 9522 N N . PHE B 1 508 ? 8.484 -1.968 -11.031 1 86.81 508 PHE B N 1
ATOM 9523 C CA . PHE B 1 508 ? 7.262 -1.295 -10.617 1 86.81 508 PHE B CA 1
ATOM 9524 C C . PHE B 1 508 ? 6.523 -2.117 -9.562 1 86.81 508 PHE B C 1
ATOM 9526 O O . PHE B 1 508 ? 5.426 -1.749 -9.133 1 86.81 508 PHE B O 1
ATOM 9533 N N . ASP B 1 509 ? 7.043 -3.246 -9.18 1 89.06 509 ASP B N 1
ATOM 9534 C CA . ASP B 1 509 ? 6.43 -4.059 -8.133 1 89.06 509 ASP B CA 1
ATOM 9535 C C . ASP B 1 509 ? 6.523 -3.369 -6.773 1 89.06 509 ASP B C 1
ATOM 9537 O O . ASP B 1 509 ? 7.621 -3.201 -6.23 1 89.06 509 ASP B O 1
ATOM 9541 N N . PRO B 1 510 ? 5.484 -3.025 -6.148 1 86.38 510 PRO B N 1
ATOM 9542 C CA . PRO B 1 510 ? 5.516 -2.266 -4.895 1 86.38 510 PRO B CA 1
ATOM 9543 C C . PRO B 1 510 ? 5.957 -3.113 -3.703 1 86.38 510 PRO B C 1
ATOM 9545 O O . PRO B 1 510 ? 6.32 -2.57 -2.656 1 86.38 510 PRO B O 1
ATOM 9548 N N . VAL B 1 511 ? 5.949 -4.371 -3.768 1 87.75 511 VAL B N 1
ATOM 9549 C CA . VAL B 1 511 ? 6.242 -5.254 -2.641 1 87.75 511 VAL B CA 1
ATOM 9550 C C . VAL B 1 511 ? 7.723 -5.629 -2.65 1 87.75 511 VAL B C 1
ATOM 9552 O O . VAL B 1 511 ? 8.266 -6.059 -1.63 1 87.75 511 VAL B O 1
ATOM 9555 N N . ALA B 1 512 ? 8.312 -5.453 -3.719 1 92.88 512 ALA B N 1
ATOM 9556 C CA . ALA B 1 512 ? 9.672 -5.941 -3.91 1 92.88 512 ALA B CA 1
ATOM 9557 C C . ALA B 1 512 ? 10.688 -4.969 -3.324 1 92.88 512 ALA B C 1
ATOM 9559 O O . ALA B 1 512 ? 10.539 -3.752 -3.449 1 92.88 512 ALA B O 1
ATOM 9560 N N . TYR B 1 513 ? 11.742 -5.461 -2.67 1 94.75 513 TYR B N 1
ATOM 9561 C CA . TYR B 1 513 ? 12.859 -4.699 -2.127 1 94.75 513 TYR B CA 1
ATOM 9562 C C . TYR B 1 513 ? 14.195 -5.34 -2.504 1 94.75 513 TYR B C 1
ATOM 9564 O O . TYR B 1 513 ? 14.258 -6.539 -2.779 1 94.75 513 TYR B O 1
ATOM 9572 N N . ARG B 1 514 ? 15.234 -4.527 -2.516 1 96 514 ARG B N 1
ATOM 9573 C CA . ARG B 1 514 ? 16.578 -5.035 -2.801 1 96 514 ARG B CA 1
ATOM 9574 C C . ARG B 1 514 ? 17.172 -5.719 -1.578 1 96 514 ARG B C 1
ATOM 9576 O O . ARG B 1 514 ? 16.734 -5.488 -0.451 1 96 514 ARG B O 1
ATOM 9583 N N . ILE B 1 515 ? 18.188 -6.566 -1.841 1 95.44 515 ILE B N 1
ATOM 9584 C CA . ILE B 1 515 ? 18.875 -7.27 -0.758 1 95.44 515 ILE B CA 1
ATOM 9585 C C . ILE B 1 515 ? 20.359 -6.918 -0.763 1 95.44 515 ILE B C 1
ATOM 9587 O O . ILE B 1 515 ? 20.984 -6.848 0.294 1 95.44 515 ILE B O 1
ATOM 9591 N N . GLU B 1 516 ? 20.906 -6.633 -1.869 1 94.81 516 GLU B N 1
ATOM 9592 C CA . GLU B 1 516 ? 22.344 -6.43 -2.031 1 94.81 516 GLU B CA 1
ATOM 9593 C C . GLU B 1 516 ? 22.828 -5.254 -1.189 1 94.81 516 GLU B C 1
ATOM 9595 O O . GLU B 1 516 ? 23.922 -5.309 -0.613 1 94.81 516 GLU B O 1
ATOM 9600 N N . PRO B 1 517 ? 22.078 -4.168 -1.086 1 92.81 517 PRO B N 1
ATOM 9601 C CA . PRO B 1 517 ? 22.531 -3.061 -0.244 1 92.81 517 PRO B CA 1
ATOM 9602 C C . PRO B 1 517 ? 22.688 -3.459 1.222 1 92.81 517 PRO B C 1
ATOM 9604 O O . PRO B 1 517 ? 23.391 -2.781 1.979 1 92.81 517 PRO B O 1
ATOM 9607 N N . MET B 1 518 ? 22.062 -4.477 1.609 1 92.19 518 MET B N 1
ATOM 9608 C CA . MET B 1 518 ? 22.188 -4.953 2.984 1 92.19 518 MET B CA 1
ATOM 9609 C C . MET B 1 518 ? 23.469 -5.734 3.178 1 92.19 518 MET B C 1
ATOM 9611 O O . MET B 1 518 ? 23.953 -5.879 4.301 1 92.19 518 MET B O 1
ATOM 9615 N N . VAL B 1 519 ? 23.984 -6.305 2.152 1 90.25 519 VAL B N 1
ATOM 9616 C CA . VAL B 1 519 ? 25.234 -7.051 2.201 1 90.25 519 VAL B CA 1
ATOM 9617 C C . VAL B 1 519 ? 26.422 -6.086 2.1 1 90.25 519 VAL B C 1
ATOM 9619 O O . VAL B 1 519 ? 27.406 -6.223 2.828 1 90.25 519 VAL B O 1
ATOM 9622 N N . VAL B 1 520 ? 26.312 -5.191 1.17 1 88.38 520 VAL B N 1
ATOM 9623 C CA . VAL B 1 520 ? 27.375 -4.207 0.93 1 88.38 520 VAL B CA 1
ATOM 9624 C C . VAL B 1 520 ? 26.812 -2.801 1.147 1 88.38 520 VAL B C 1
ATOM 9626 O O . VAL B 1 520 ? 26.531 -2.082 0.185 1 88.38 520 VAL B O 1
ATOM 9629 N N . PRO B 1 521 ? 26.891 -2.473 2.438 1 82.56 521 PRO B N 1
ATOM 9630 C CA . PRO B 1 521 ? 26.359 -1.137 2.699 1 82.56 521 PRO B CA 1
ATOM 9631 C C . PRO B 1 521 ? 27.281 -0.021 2.209 1 82.56 521 PRO B C 1
ATOM 9633 O O . PRO B 1 521 ? 28.5 -0.191 2.182 1 82.56 521 PRO B O 1
ATOM 9636 N N . GLY B 1 522 ? 26.812 1.132 1.736 1 77.19 522 GLY B N 1
ATOM 9637 C CA . GLY B 1 522 ? 27.562 2.33 1.422 1 77.19 522 GLY B CA 1
ATOM 9638 C C . GLY B 1 522 ? 27.906 2.451 -0.051 1 77.19 522 GLY B C 1
ATOM 9639 O O . GLY B 1 522 ? 28.469 3.459 -0.482 1 77.19 522 GLY B O 1
ATOM 9640 N N . VAL B 1 523 ? 27.781 1.307 -0.757 1 77.81 523 VAL B N 1
ATOM 9641 C CA . VAL B 1 523 ? 28.094 1.351 -2.184 1 77.81 523 VAL B CA 1
ATOM 9642 C C . VAL B 1 523 ? 26.797 1.386 -2.986 1 77.81 523 VAL B C 1
ATOM 9644 O O . VAL B 1 523 ? 25.875 0.593 -2.74 1 77.81 523 VAL B O 1
ATOM 9647 N N . GLU B 1 524 ? 26.719 2.436 -3.756 1 81.38 524 GLU B N 1
ATOM 9648 C CA . GLU B 1 524 ? 25.531 2.518 -4.605 1 81.38 524 GLU B CA 1
ATOM 9649 C C . GLU B 1 524 ? 25.766 1.838 -5.949 1 81.38 524 GLU B C 1
ATOM 9651 O O . GLU B 1 524 ? 26.703 2.18 -6.668 1 81.38 524 GLU B O 1
ATOM 9656 N N . PHE B 1 525 ? 25.125 0.714 -6.164 1 85.44 525 PHE B N 1
ATOM 9657 C CA . PHE B 1 525 ? 25.203 0.018 -7.441 1 85.44 525 PHE B CA 1
ATOM 9658 C C . PHE B 1 525 ? 23.828 -0.508 -7.859 1 85.44 525 PHE B C 1
ATOM 9660 O O . PHE B 1 525 ? 22.953 -0.71 -7.016 1 85.44 525 PHE B O 1
ATOM 9667 N N . GLU B 1 526 ? 23.625 -0.651 -9.109 1 89.38 526 GLU B N 1
ATOM 9668 C CA . GLU B 1 526 ? 22.328 -1.059 -9.664 1 89.38 526 GLU B CA 1
ATOM 9669 C C . GLU B 1 526 ? 22.188 -2.578 -9.68 1 89.38 526 GLU B C 1
ATOM 9671 O O . GLU B 1 526 ? 23.188 -3.299 -9.711 1 89.38 526 GLU B O 1
ATOM 9676 N N . PRO B 1 527 ? 20.969 -3.041 -9.617 1 92.06 527 PRO B N 1
ATOM 9677 C CA . PRO B 1 527 ? 20.734 -4.48 -9.766 1 92.06 527 PRO B CA 1
ATOM 9678 C C . PRO B 1 527 ? 21.078 -4.996 -11.164 1 92.06 527 PRO B C 1
ATOM 9680 O O . PRO B 1 527 ? 21.281 -4.199 -12.086 1 92.06 527 PRO B O 1
ATOM 9683 N N . MET B 1 528 ? 21.188 -6.305 -11.25 1 91.69 528 MET B N 1
ATOM 9684 C CA . MET B 1 528 ? 21.469 -6.922 -12.539 1 91.69 528 MET B CA 1
ATOM 9685 C C . MET B 1 528 ? 20.25 -6.875 -13.453 1 91.69 528 MET B C 1
ATOM 9687 O O . MET B 1 528 ? 19.156 -7.309 -13.062 1 91.69 528 MET B O 1
ATOM 9691 N N . LEU B 1 529 ? 20.422 -6.363 -14.586 1 90.44 529 LEU B N 1
ATOM 9692 C CA . LEU B 1 529 ? 19.328 -6.27 -15.547 1 90.44 529 LEU B CA 1
ATOM 9693 C C . LEU B 1 529 ? 19.109 -7.602 -16.25 1 90.44 529 LEU B C 1
ATOM 9695 O O . LEU B 1 529 ? 20.062 -8.18 -16.797 1 90.44 529 LEU B O 1
ATOM 9699 N N . ILE B 1 530 ? 17.922 -8.117 -16.188 1 90.75 530 ILE B N 1
ATOM 9700 C CA . ILE B 1 530 ? 17.578 -9.344 -16.906 1 90.75 530 ILE B CA 1
ATOM 9701 C C . ILE B 1 530 ? 17.344 -9.047 -18.375 1 90.75 530 ILE B C 1
ATOM 9703 O O . ILE B 1 530 ? 16.531 -8.195 -18.734 1 90.75 530 ILE B O 1
ATOM 9707 N N . PRO B 1 531 ? 18.062 -9.641 -19.156 1 81.31 531 PRO B N 1
ATOM 9708 C CA . PRO B 1 531 ? 17.891 -9.406 -20.594 1 81.31 531 PRO B CA 1
ATOM 9709 C C . PRO B 1 531 ? 16.531 -9.883 -21.109 1 81.31 531 PRO B C 1
ATOM 9711 O O . PRO B 1 531 ? 15.938 -10.805 -20.531 1 81.31 531 PRO B O 1
ATOM 9714 N N . HIS B 1 532 ? 16.047 -9.219 -22.156 1 81.56 532 HIS B N 1
ATOM 9715 C CA . HIS B 1 532 ? 14.805 -9.656 -22.797 1 81.56 532 HIS B CA 1
ATOM 9716 C C . HIS B 1 532 ? 14.984 -11.023 -23.453 1 81.56 532 HIS B C 1
ATOM 9718 O O . HIS B 1 532 ? 16.031 -11.312 -24.031 1 81.56 532 HIS B O 1
ATOM 9724 N N . HIS B 1 533 ? 14.086 -11.867 -23.438 1 77.62 533 HIS B N 1
ATOM 9725 C CA . HIS B 1 533 ? 14.164 -13.242 -23.922 1 77.62 533 HIS B CA 1
ATOM 9726 C C . HIS B 1 533 ? 14.43 -13.289 -25.422 1 77.62 533 HIS B C 1
ATOM 9728 O O . HIS B 1 533 ? 14.922 -14.289 -25.938 1 77.62 533 HIS B O 1
ATOM 9734 N N . LYS B 1 534 ? 14 -12.25 -26.078 1 70.5 534 LYS B N 1
ATOM 9735 C CA . LYS B 1 534 ? 14.305 -12.172 -27.5 1 70.5 534 LYS B CA 1
ATOM 9736 C C . LYS B 1 534 ? 15.672 -11.531 -27.734 1 70.5 534 LYS B C 1
ATOM 9738 O O . LYS B 1 534 ? 16.078 -11.352 -28.891 1 70.5 534 LYS B O 1
ATOM 9743 N N . GLY B 1 535 ? 16.578 -11.391 -26.672 1 64.06 535 GLY B N 1
ATOM 9744 C CA . GLY B 1 535 ? 18 -11.078 -26.734 1 64.06 535 GLY B CA 1
ATOM 9745 C C . GLY B 1 535 ? 18.312 -9.648 -26.312 1 64.06 535 GLY B C 1
ATOM 9746 O O . GLY B 1 535 ? 19.453 -9.32 -26.016 1 64.06 535 GLY B O 1
ATOM 9747 N N . ARG B 1 536 ? 17.469 -8.531 -26.641 1 61.69 536 ARG B N 1
ATOM 9748 C CA . ARG B 1 536 ? 17.969 -7.168 -26.516 1 61.69 536 ARG B CA 1
ATOM 9749 C C . ARG B 1 536 ? 17.219 -6.398 -25.438 1 61.69 536 ARG B C 1
ATOM 9751 O O . ARG B 1 536 ? 16.203 -6.875 -24.906 1 61.69 536 ARG B O 1
ATOM 9758 N N . LYS B 1 537 ? 18.031 -5.367 -24.906 1 59.44 537 LYS B N 1
ATOM 9759 C CA . LYS B 1 537 ? 17.391 -4.332 -24.094 1 59.44 537 LYS B CA 1
ATOM 9760 C C . LYS B 1 537 ? 16.25 -3.656 -24.859 1 59.44 537 LYS B C 1
ATOM 9762 O O . LYS B 1 537 ? 16.375 -3.389 -26.062 1 59.44 537 LYS B O 1
ATOM 9767 N N . ARG B 1 538 ? 15.148 -3.629 -24.156 1 55.97 538 ARG B N 1
ATOM 9768 C CA . ARG B 1 538 ? 14.016 -2.977 -24.812 1 55.97 538 ARG B CA 1
ATOM 9769 C C . ARG B 1 538 ? 14.375 -1.555 -25.234 1 55.97 538 ARG B C 1
ATOM 9771 O O . ARG B 1 538 ? 15.031 -0.827 -24.484 1 55.97 538 ARG B O 1
ATOM 9778 N N . MET B 1 539 ? 14.055 -1.199 -26.359 1 49.31 539 MET B N 1
ATOM 9779 C CA . MET B 1 539 ? 14.43 0.043 -27.031 1 49.31 539 MET B CA 1
ATOM 9780 C C . MET B 1 539 ? 14.109 1.251 -26.156 1 49.31 539 MET B C 1
ATOM 9782 O O . MET B 1 539 ? 14.906 2.188 -26.062 1 49.31 539 MET B O 1
ATOM 9786 N N . HIS B 1 540 ? 12.945 1.166 -25.594 1 54.97 540 HIS B N 1
ATOM 9787 C CA . HIS B 1 540 ? 12.562 2.361 -24.844 1 54.97 540 HIS B CA 1
ATOM 9788 C C . HIS B 1 540 ? 13.461 2.562 -23.641 1 54.97 540 HIS B C 1
ATOM 9790 O O . HIS B 1 540 ? 13.711 3.697 -23.219 1 54.97 540 HIS B O 1
ATOM 9796 N N . LEU B 1 541 ? 13.953 1.614 -23.078 1 56.09 541 LEU B N 1
ATOM 9797 C CA . LEU B 1 541 ? 14.875 1.705 -21.953 1 56.09 541 LEU B CA 1
ATOM 9798 C C . LEU B 1 541 ? 16.234 2.207 -22.422 1 56.09 541 LEU B C 1
ATOM 9800 O O . LEU B 1 541 ? 16.875 3.014 -21.734 1 56.09 541 LEU B O 1
ATOM 9804 N N . GLU B 1 542 ? 16.547 1.7 -23.5 1 50.34 542 GLU B N 1
ATOM 9805 C CA . GLU B 1 542 ? 17.781 2.199 -24.125 1 50.34 542 GLU B CA 1
ATOM 9806 C C . GLU B 1 542 ? 17.688 3.695 -24.406 1 50.34 542 GLU B C 1
ATOM 9808 O O . GLU B 1 542 ? 18.641 4.434 -24.188 1 50.34 542 GLU B O 1
ATOM 9813 N N . LEU B 1 543 ? 16.5 4.062 -24.828 1 48.81 543 LEU B N 1
ATOM 9814 C CA . LEU B 1 543 ? 16.25 5.469 -25.125 1 48.81 543 LEU B CA 1
ATOM 9815 C C . LEU B 1 543 ? 16.312 6.312 -23.859 1 48.81 543 LEU B C 1
ATOM 9817 O O . LEU B 1 543 ? 16.891 7.398 -23.859 1 48.81 543 LEU B O 1
ATOM 9821 N N . ARG B 1 544 ? 15.695 5.809 -22.906 1 53.25 544 ARG B N 1
ATOM 9822 C CA . ARG B 1 544 ? 15.672 6.551 -21.641 1 53.25 544 ARG B CA 1
ATOM 9823 C C . ARG B 1 544 ? 17.078 6.727 -21.094 1 53.25 544 ARG B C 1
ATOM 9825 O O . ARG B 1 544 ? 17.438 7.812 -20.641 1 53.25 544 ARG B O 1
ATOM 9832 N N . GLU B 1 545 ? 17.75 5.613 -21.047 1 53.38 545 GLU B N 1
ATOM 9833 C CA . GLU B 1 545 ? 19.141 5.68 -20.578 1 53.38 545 GLU B CA 1
ATOM 9834 C C . GLU B 1 545 ? 19.969 6.621 -21.453 1 53.38 545 GLU B C 1
ATOM 9836 O O . GLU B 1 545 ? 20.812 7.355 -20.938 1 53.38 545 GLU B O 1
ATOM 9841 N N . GLY B 1 546 ? 19.656 6.48 -22.703 1 46.12 546 GLY B N 1
ATOM 9842 C CA . GLY B 1 546 ? 20.328 7.379 -23.625 1 46.12 546 GLY B CA 1
ATOM 9843 C C . GLY B 1 546 ? 19.953 8.836 -23.422 1 46.12 546 GLY B C 1
ATOM 9844 O O . GLY B 1 546 ? 20.812 9.719 -23.5 1 46.12 546 GLY B O 1
ATOM 9845 N N . LEU B 1 547 ? 18.641 8.953 -23.172 1 48.97 547 LEU B N 1
ATOM 9846 C CA . LEU B 1 547 ? 18.156 10.305 -22.953 1 48.97 547 LEU B CA 1
ATOM 9847 C C . LEU B 1 547 ? 18.672 10.867 -21.641 1 48.97 547 LEU B C 1
ATOM 9849 O O . LEU B 1 547 ? 18.969 12.062 -21.547 1 48.97 547 LEU B O 1
ATOM 9853 N N . THR B 1 548 ? 18.578 10.039 -20.641 1 48.31 548 THR B N 1
ATOM 9854 C CA . THR B 1 548 ? 19.109 10.5 -19.359 1 48.31 548 THR B CA 1
ATOM 9855 C C . THR B 1 548 ? 20.562 10.906 -19.5 1 48.31 548 THR B C 1
ATOM 9857 O O . THR B 1 548 ? 21.047 11.758 -18.75 1 48.31 548 THR B O 1
ATOM 9860 N N . ARG B 1 549 ? 21.25 10.273 -20.469 1 49.03 549 ARG B N 1
ATOM 9861 C CA . ARG B 1 549 ? 22.625 10.672 -20.766 1 49.03 549 ARG B CA 1
ATOM 9862 C C . ARG B 1 549 ? 22.656 11.922 -21.625 1 49.03 549 ARG B C 1
ATOM 9864 O O . ARG B 1 549 ? 23.688 12.57 -21.75 1 49.03 549 ARG B O 1
ATOM 9871 N N . MET B 1 550 ? 21.562 12.164 -22.375 1 45 550 MET B N 1
ATOM 9872 C CA . MET B 1 550 ? 21.547 13.32 -23.25 1 45 550 MET B CA 1
ATOM 9873 C C . MET B 1 550 ? 21.312 14.609 -22.469 1 45 550 MET B C 1
ATOM 9875 O O . MET B 1 550 ? 20.703 14.578 -21.391 1 45 550 MET B O 1
ATOM 9879 N N . SER B 1 551 ? 21.75 15.727 -22.938 1 46.88 551 SER B N 1
ATOM 9880 C CA . SER B 1 551 ? 21.672 17.078 -22.375 1 46.88 551 SER B CA 1
ATOM 9881 C C . SER B 1 551 ? 20.219 17.5 -22.188 1 46.88 551 SER B C 1
ATOM 9883 O O . SER B 1 551 ? 19.328 17 -22.891 1 46.88 551 SER B O 1
ATOM 9885 N N . MET B 1 552 ? 19.812 18.344 -21.234 1 45 552 MET B N 1
ATOM 9886 C CA . MET B 1 552 ? 18.5 18.828 -20.828 1 45 552 MET B CA 1
ATOM 9887 C C . MET B 1 552 ? 17.703 19.328 -22.047 1 45 552 MET B C 1
ATOM 9889 O O . MET B 1 552 ? 16.484 19.203 -22.094 1 45 552 MET B O 1
ATOM 9893 N N . ASP B 1 553 ? 18.266 19.922 -22.953 1 46.12 553 ASP B N 1
ATOM 9894 C CA . ASP B 1 553 ? 17.641 20.531 -24.125 1 46.12 553 ASP B CA 1
ATOM 9895 C C . ASP B 1 553 ? 17.125 19.469 -25.094 1 46.12 553 ASP B C 1
ATOM 9897 O O . ASP B 1 553 ? 16.031 19.609 -25.656 1 46.12 553 ASP B O 1
ATOM 9901 N N . LEU B 1 554 ? 17.859 18.484 -25.453 1 49.16 554 LEU B N 1
ATOM 9902 C CA . LEU B 1 554 ? 17.484 17.438 -26.406 1 49.16 554 LEU B CA 1
ATOM 9903 C C . LEU B 1 554 ? 16.422 16.516 -25.797 1 49.16 554 LEU B C 1
ATOM 9905 O O . LEU B 1 554 ? 15.531 16.047 -26.5 1 49.16 554 LEU B O 1
ATOM 9909 N N . LYS B 1 555 ? 16.391 16.328 -24.531 1 48.78 555 LYS B N 1
ATOM 9910 C CA . LYS B 1 555 ? 15.375 15.594 -23.797 1 48.78 555 LYS B CA 1
ATOM 9911 C C . LYS B 1 555 ? 14 16.234 -23.969 1 48.78 555 LYS B C 1
ATOM 9913 O O . LYS B 1 555 ? 13.016 15.539 -24.219 1 48.78 555 LYS B O 1
ATOM 9918 N N . ASN B 1 556 ? 13.938 17.516 -23.797 1 51.62 556 ASN B N 1
ATOM 9919 C CA . ASN B 1 556 ? 12.695 18.25 -24 1 51.62 556 ASN B CA 1
ATOM 9920 C C . ASN B 1 556 ? 12.211 18.156 -25.453 1 51.62 556 ASN B C 1
ATOM 9922 O O . ASN B 1 556 ? 11.008 18.078 -25.703 1 51.62 556 ASN B O 1
ATOM 9926 N N . ASN B 1 557 ? 13.016 18.234 -26.359 1 50.53 557 ASN B N 1
ATOM 9927 C CA . ASN B 1 557 ? 12.648 18.141 -27.766 1 50.53 557 ASN B CA 1
ATOM 9928 C C . ASN B 1 557 ? 12.203 16.719 -28.125 1 50.53 557 ASN B C 1
ATOM 9930 O O . ASN B 1 557 ? 11.234 16.547 -28.875 1 50.53 557 ASN B O 1
ATOM 9934 N N . LEU B 1 558 ? 12.883 15.75 -27.656 1 47.97 558 LEU B N 1
ATOM 9935 C CA . LEU B 1 558 ? 12.531 14.367 -27.984 1 47.97 558 LEU B CA 1
ATOM 9936 C C . LEU B 1 558 ? 11.305 13.93 -27.203 1 47.97 558 LEU B C 1
ATOM 9938 O O . LEU B 1 558 ? 10.43 13.25 -27.734 1 47.97 558 LEU B O 1
ATOM 9942 N N . LEU B 1 559 ? 11.164 14.25 -25.969 1 49.44 559 LEU B N 1
ATOM 9943 C CA . LEU B 1 559 ? 9.93 14.016 -25.219 1 49.44 559 LEU B CA 1
ATOM 9944 C C . LEU B 1 559 ? 8.758 14.742 -25.859 1 49.44 559 LEU B C 1
ATOM 9946 O O . LEU B 1 559 ? 7.637 14.227 -25.875 1 49.44 559 LEU B O 1
ATOM 9950 N N . GLY B 1 560 ? 8.922 15.891 -26.328 1 52.06 560 GLY B N 1
ATOM 9951 C CA . GLY B 1 560 ? 7.941 16.547 -27.188 1 52.06 560 GLY B CA 1
ATOM 9952 C C . GLY B 1 560 ? 7.609 15.742 -28.422 1 52.06 560 GLY B C 1
ATOM 9953 O O . GLY B 1 560 ? 6.441 15.617 -28.797 1 52.06 560 GLY B O 1
ATOM 9954 N N . SER B 1 561 ? 8.562 15.258 -29.172 1 48.09 561 SER B N 1
ATOM 9955 C CA . SER B 1 561 ? 8.32 14.453 -30.359 1 48.09 561 SER B CA 1
ATOM 9956 C C . SER B 1 561 ? 7.688 13.109 -30 1 48.09 561 SER B C 1
ATOM 9958 O O . SER B 1 561 ? 6.828 12.609 -30.719 1 48.09 561 SER B O 1
ATOM 9960 N N . LEU B 1 562 ? 8.07 12.508 -28.922 1 47.03 562 LEU B N 1
ATOM 9961 C CA . LEU B 1 562 ? 7.457 11.258 -28.484 1 47.03 562 LEU B CA 1
ATOM 9962 C C . LEU B 1 562 ? 6.051 11.492 -27.953 1 47.03 562 LEU B C 1
ATOM 9964 O O . LEU B 1 562 ? 5.145 10.688 -28.172 1 47.03 562 LEU B O 1
ATOM 9968 N N . ARG B 1 563 ? 5.77 12.539 -27.25 1 48.88 563 ARG B N 1
ATOM 9969 C CA . ARG B 1 563 ? 4.406 12.961 -26.953 1 48.88 563 ARG B CA 1
ATOM 9970 C C . ARG B 1 563 ? 3.611 13.203 -28.234 1 48.88 563 ARG B C 1
ATOM 9972 O O . ARG B 1 563 ? 2.441 12.82 -28.312 1 48.88 563 ARG B O 1
ATOM 9979 N N . MET B 1 564 ? 4.102 13.773 -29.25 1 45.31 564 MET B N 1
ATOM 9980 C CA . MET B 1 564 ? 3.443 13.938 -30.547 1 45.31 564 MET B CA 1
ATOM 9981 C C . MET B 1 564 ? 3.256 12.586 -31.234 1 45.31 564 MET B C 1
ATOM 9983 O O . MET B 1 564 ? 2.201 12.32 -31.812 1 45.31 564 MET B O 1
ATOM 9987 N N . ALA B 1 565 ? 4.262 11.75 -31.25 1 44.69 565 ALA B N 1
ATOM 9988 C CA . ALA B 1 565 ? 4.086 10.422 -31.844 1 44.69 565 ALA B CA 1
ATOM 9989 C C . ALA B 1 565 ? 3.107 9.594 -31.016 1 44.69 565 ALA B C 1
ATOM 9991 O O . ALA B 1 565 ? 2.311 8.836 -31.578 1 44.69 565 ALA B O 1
ATOM 9992 N N . TRP B 1 566 ? 3.182 9.695 -29.75 1 39.44 566 TRP B N 1
ATOM 9993 C CA . TRP B 1 566 ? 2.205 9.023 -28.891 1 39.44 566 TRP B CA 1
ATOM 9994 C C . TRP B 1 566 ? 0.804 9.578 -29.125 1 39.44 566 TRP B C 1
ATOM 9996 O O . TRP B 1 566 ? -0.167 8.82 -29.203 1 39.44 566 TRP B O 1
ATOM 10006 N N . LYS B 1 567 ? 0.507 10.844 -29.188 1 42.03 567 LYS B N 1
ATOM 10007 C CA . LYS B 1 567 ? -0.76 11.391 -29.672 1 42.03 567 LYS B CA 1
ATOM 10008 C C . LYS B 1 567 ? -1.128 10.812 -31.031 1 42.03 567 LYS B C 1
ATOM 10010 O O . LYS B 1 567 ? -2.305 10.57 -31.312 1 42.03 567 LYS B O 1
ATOM 10015 N N . SER B 1 568 ? -0.178 10.672 -31.891 1 38.81 568 SER B N 1
ATOM 10016 C CA . SER B 1 568 ? -0.488 10.062 -33.188 1 38.81 568 SER B CA 1
ATOM 10017 C C . SER B 1 568 ? -0.873 8.594 -33.031 1 38.81 568 SER B C 1
ATOM 10019 O O . SER B 1 568 ? -1.685 8.07 -33.781 1 38.81 568 SER B O 1
ATOM 10021 N N . PHE B 1 569 ? -0.143 7.887 -32.125 1 34.66 569 PHE B N 1
ATOM 10022 C CA . PHE B 1 569 ? -0.456 6.473 -31.969 1 34.66 569 PHE B CA 1
ATOM 10023 C C . PHE B 1 569 ? -1.753 6.289 -31.188 1 34.66 569 PHE B C 1
ATOM 10025 O O . PHE B 1 569 ? -2.459 5.297 -31.375 1 34.66 569 PHE B O 1
ATOM 10032 N N . THR B 1 570 ? -1.996 7.074 -30.188 1 32.03 570 THR B N 1
ATOM 10033 C CA . THR B 1 570 ? -3.248 6.891 -29.453 1 32.03 570 THR B CA 1
ATOM 10034 C C . THR B 1 570 ? -4.41 7.539 -30.203 1 32.03 570 THR B C 1
ATOM 10036 O O . THR B 1 570 ? -5.527 7.605 -29.688 1 32.03 570 THR B O 1
ATOM 10039 N N . ARG B 1 571 ? -4.23 8.312 -31.234 1 33.28 571 ARG B N 1
ATOM 10040 C CA . ARG B 1 571 ? -5.363 8.656 -32.094 1 33.28 571 ARG B CA 1
ATOM 10041 C C . ARG B 1 571 ? -6.117 7.41 -32.531 1 33.28 571 ARG B C 1
ATOM 10043 O O . ARG B 1 571 ? -5.531 6.496 -33.125 1 33.28 571 ARG B O 1
ATOM 10050 N N . ALA B 1 572 ? -7.137 7.113 -31.734 1 28.95 572 ALA B N 1
ATOM 10051 C CA . ALA B 1 572 ? -8.102 6.141 -32.25 1 28.95 572 ALA B CA 1
ATOM 10052 C C . ALA B 1 572 ? -8.289 6.293 -33.75 1 28.95 572 ALA B C 1
ATOM 10054 O O . ALA B 1 572 ? -8.383 7.414 -34.25 1 28.95 572 ALA B O 1
ATOM 10055 N N . PRO B 1 573 ? -7.98 5.277 -34.469 1 30.95 573 PRO B N 1
ATOM 10056 C CA . PRO B 1 573 ? -8.375 5.273 -35.906 1 30.95 573 PRO B CA 1
ATOM 10057 C C . PRO B 1 573 ? -9.836 5.672 -36.094 1 30.95 573 PRO B C 1
ATOM 10059 O O . PRO B 1 573 ? -10.742 4.957 -35.656 1 30.95 573 PRO B O 1
ATOM 10062 N N . TYR B 1 574 ? -10.289 6.941 -35.594 1 26.09 574 TYR B N 1
ATOM 10063 C CA . TYR B 1 574 ? -11.609 7.191 -36.156 1 26.09 574 TYR B CA 1
ATOM 10064 C C . TYR B 1 574 ? -11.648 6.809 -37.625 1 26.09 574 TYR B C 1
ATOM 10066 O O . TYR B 1 574 ? -10.68 7.039 -38.375 1 26.09 574 TYR B O 1
ATOM 10074 N N . PRO B 1 575 ? -12.492 5.855 -37.938 1 24.27 575 PRO B N 1
ATOM 10075 C CA . PRO B 1 575 ? -12.68 5.664 -39.375 1 24.27 575 PRO B CA 1
ATOM 10076 C C . PRO B 1 575 ? -12.805 6.98 -40.156 1 24.27 575 PRO B C 1
ATOM 10078 O O . PRO B 1 575 ? -13.539 7.875 -39.719 1 24.27 575 PRO B O 1
ATOM 10081 N N . ALA B 1 576 ? -11.711 7.547 -40.656 1 24.47 576 ALA B N 1
ATOM 10082 C CA . ALA B 1 576 ? -11.734 8.547 -41.719 1 24.47 576 ALA B CA 1
ATOM 10083 C C . ALA B 1 576 ? -12.961 8.367 -42.625 1 24.47 576 ALA B C 1
ATOM 10085 O O . ALA B 1 576 ? -13.109 7.328 -43.281 1 24.47 576 ALA B O 1
ATOM 10086 N N . LEU B 1 577 ? -14.141 8.781 -42.156 1 21.67 577 LEU B N 1
ATOM 10087 C CA . LEU B 1 577 ? -15.047 9.047 -43.281 1 21.67 577 LEU B CA 1
ATOM 10088 C C . LEU B 1 577 ? -14.297 9.648 -44.469 1 21.67 577 LEU B C 1
ATOM 10090 O O . LEU B 1 577 ? -13.359 10.43 -44.281 1 21.67 577 LEU B O 1
ATOM 10094 N N . GLN B 1 578 ? -14.367 8.977 -45.594 1 21.06 578 GLN B N 1
ATOM 10095 C CA . GLN B 1 578 ? -13.836 9.219 -46.938 1 21.06 578 GLN B CA 1
ATOM 10096 C C . GLN B 1 578 ? -14.133 10.648 -47.375 1 21.06 578 GLN B C 1
ATOM 10098 O O . GLN B 1 578 ? -15.211 10.93 -47.906 1 21.06 578 GLN B O 1
ATOM 10103 N N . VAL B 1 579 ? -14.203 11.664 -46.469 1 22 579 VAL B N 1
ATOM 10104 C CA . VAL B 1 579 ? -14.469 12.852 -47.281 1 22 579 VAL B CA 1
ATOM 10105 C C . VAL B 1 579 ? -13.484 12.914 -48.438 1 22 579 VAL B C 1
ATOM 10107 O O . VAL B 1 579 ? -12.273 12.766 -48.25 1 22 579 VAL B O 1
ATOM 10110 N N . SER B 1 580 ? -13.961 12.773 -49.781 1 19.33 580 SER B N 1
ATOM 10111 C CA . SER B 1 580 ? -13.461 12.82 -51.156 1 19.33 580 SER B CA 1
ATOM 10112 C C . SER B 1 580 ? -12.641 14.086 -51.406 1 19.33 580 SER B C 1
ATOM 10114 O O . SER B 1 580 ? -12.344 14.414 -52.531 1 19.33 580 SER B O 1
ATOM 10116 N N . GLU B 1 581 ? -12.25 14.883 -50.375 1 20.17 581 GLU B N 1
ATOM 10117 C CA . GLU B 1 581 ? -11.711 16.047 -51.062 1 20.17 581 GLU B CA 1
ATOM 10118 C C . GLU B 1 581 ? -10.641 15.656 -52.094 1 20.17 581 GLU B C 1
ATOM 10120 O O . GLU B 1 581 ? -9.883 14.711 -51.875 1 20.17 581 GLU B O 1
ATOM 10125 N N . ALA B 1 582 ? -10.852 16.203 -53.375 1 19.78 582 ALA B N 1
ATOM 10126 C CA . ALA B 1 582 ? -10.094 16.234 -54.625 1 19.78 582 ALA B CA 1
ATOM 10127 C C . ALA B 1 582 ? -8.625 16.531 -54.344 1 19.78 582 ALA B C 1
ATOM 10129 O O . ALA B 1 582 ? -8.281 17.203 -53.375 1 19.78 582 ALA B O 1
ATOM 10130 N N . ALA B 1 583 ? -7.754 15.93 -55.219 1 20.19 583 ALA B N 1
ATOM 10131 C CA . ALA B 1 583 ? -6.355 15.688 -55.562 1 20.19 583 ALA B CA 1
ATOM 10132 C C . ALA B 1 583 ? -5.602 17 -55.75 1 20.19 583 ALA B C 1
ATOM 10134 O O . ALA B 1 583 ? -4.797 17.125 -56.688 1 20.19 583 ALA B O 1
ATOM 10135 N N . GLU B 1 584 ? -6.109 18.172 -55.344 1 19.05 584 GLU B N 1
ATOM 10136 C CA . GLU B 1 584 ? -5.336 19.141 -56.094 1 19.05 584 GLU B CA 1
ATOM 10137 C C . GLU B 1 584 ? -3.836 18.906 -55.969 1 19.05 584 GLU B C 1
ATOM 10139 O O . GLU B 1 584 ? -3.381 18.453 -54.906 1 19.05 584 GLU B O 1
ATOM 10144 N N . GLU B 1 585 ? -3.039 19.062 -57.188 1 19.28 585 GLU B N 1
ATOM 10145 C CA . GLU B 1 585 ? -1.726 18.859 -57.781 1 19.28 585 GLU B CA 1
ATOM 10146 C C . GLU B 1 585 ? -0.65 19.656 -57.031 1 19.28 585 GLU B C 1
ATOM 10148 O O . GLU B 1 585 ? -0.201 20.703 -57.5 1 19.28 585 GLU B O 1
ATOM 10153 N N . THR B 1 586 ? -0.831 20.047 -55.875 1 19.98 586 THR B N 1
ATOM 10154 C CA . THR B 1 586 ? 0.161 21.078 -55.625 1 19.98 586 THR B CA 1
ATOM 10155 C C . THR B 1 586 ? 1.562 20.594 -55.969 1 19.98 586 THR B C 1
ATOM 10157 O O . THR B 1 586 ? 1.907 19.438 -55.688 1 19.98 586 THR B O 1
ATOM 10160 N N . GLU B 1 587 ? 2.391 21.453 -56.719 1 18.33 587 GLU B N 1
ATOM 10161 C CA . GLU B 1 587 ? 3.662 21.484 -57.438 1 18.33 587 GLU B CA 1
ATOM 10162 C C . GLU B 1 587 ? 4.797 20.953 -56.562 1 18.33 587 GLU B C 1
ATOM 10164 O O . GLU B 1 587 ? 4.766 21.078 -55.344 1 18.33 587 GLU B O 1
ATOM 10169 N N . ALA B 1 588 ? 5.695 20.156 -57.281 1 20.5 588 ALA B N 1
ATOM 10170 C CA . ALA B 1 588 ? 6.922 19.375 -57.156 1 20.5 588 ALA B CA 1
ATOM 10171 C C . ALA B 1 588 ? 8.055 20.219 -56.594 1 20.5 588 ALA B C 1
ATOM 10173 O O . ALA B 1 588 ? 8.609 21.078 -57.281 1 20.5 588 ALA B O 1
ATOM 10174 N N . GLU B 1 589 ? 7.887 21.125 -55.625 1 19.95 589 GLU B N 1
ATOM 10175 C CA . GLU B 1 589 ? 9.125 21.891 -55.531 1 19.95 589 GLU B CA 1
ATOM 10176 C C . GLU B 1 589 ? 10.344 20.984 -55.562 1 19.95 589 GLU B C 1
ATOM 10178 O O . GLU B 1 589 ? 10.289 19.844 -55.094 1 19.95 589 GLU B O 1
ATOM 10183 N N . PRO B 1 590 ? 11.492 21.453 -56.312 1 21.09 590 PRO B N 1
ATOM 10184 C CA . PRO B 1 590 ? 12.68 20.859 -56.938 1 21.09 590 PRO B CA 1
ATOM 10185 C C . PRO B 1 590 ? 13.477 20 -55.969 1 21.09 590 PRO B C 1
ATOM 10187 O O . PRO B 1 590 ? 13.289 20.094 -54.75 1 21.09 590 PRO B O 1
ATOM 10190 N N . GLU B 1 591 ? 14.414 19.25 -56.625 1 20.47 591 GLU B N 1
ATOM 10191 C CA . GLU B 1 591 ? 15.344 18.141 -56.562 1 20.47 591 GLU B CA 1
ATOM 10192 C C . GLU B 1 591 ? 16.531 18.469 -55.656 1 20.47 591 GLU B C 1
ATOM 10194 O O . GLU B 1 591 ? 17.5 19.109 -56.094 1 20.47 591 GLU B O 1
ATOM 10199 N N . SER B 1 592 ? 16.438 19.281 -54.625 1 21.23 592 SER B N 1
ATOM 10200 C CA . SER B 1 592 ? 17.75 19.688 -54.156 1 21.23 592 SER B CA 1
ATOM 10201 C C . SER B 1 592 ? 18.719 18.516 -54.125 1 21.23 592 SER B C 1
ATOM 10203 O O . SER B 1 592 ? 18.297 17.375 -53.906 1 21.23 592 SER B O 1
ATOM 10205 N N . THR B 1 593 ? 19.969 18.703 -54.719 1 19.84 593 THR B N 1
ATOM 10206 C CA . THR B 1 593 ? 21.188 17.984 -55.094 1 19.84 593 THR B CA 1
ATOM 10207 C C . THR B 1 593 ? 21.703 17.156 -53.906 1 19.84 593 THR B C 1
ATOM 10209 O O . THR B 1 593 ? 21.5 17.531 -52.75 1 19.84 593 THR B O 1
ATOM 10212 N N . SER B 1 594 ? 22.062 15.922 -54.219 1 21.56 594 SER B N 1
ATOM 10213 C CA . SER B 1 594 ? 22.516 14.68 -53.625 1 21.56 594 SER B CA 1
ATOM 10214 C C . SER B 1 594 ? 23.859 14.859 -52.906 1 21.56 594 SER B C 1
ATOM 10216 O O . SER B 1 594 ? 24.906 14.539 -53.469 1 21.56 594 SER B O 1
ATOM 10218 N N . GLU B 1 595 ? 24.328 16.188 -52.625 1 22.25 595 GLU B N 1
ATOM 10219 C CA . GLU B 1 595 ? 25.75 16.016 -52.375 1 22.25 595 GLU B CA 1
ATOM 10220 C C . GLU B 1 595 ? 25.984 14.844 -51.406 1 22.25 595 GLU B C 1
ATOM 10222 O O . GLU B 1 595 ? 25.219 14.633 -50.469 1 22.25 595 GLU B O 1
ATOM 10227 N N . LYS B 1 596 ? 26.781 13.891 -51.969 1 24.25 596 LYS B N 1
ATOM 10228 C CA . LYS B 1 596 ? 27.344 12.625 -51.5 1 24.25 596 LYS B CA 1
ATOM 10229 C C . LYS B 1 596 ? 28 12.789 -50.125 1 24.25 596 LYS B C 1
ATOM 10231 O O . LYS B 1 596 ? 28.953 13.547 -49.969 1 24.25 596 LYS B O 1
ATOM 10236 N N . PRO B 1 597 ? 27.281 13.062 -49.125 1 24.39 597 PRO B N 1
ATOM 10237 C CA . PRO B 1 597 ? 28.062 13.281 -47.906 1 24.39 597 PRO B CA 1
ATOM 10238 C C . PRO B 1 597 ? 29.172 12.242 -47.719 1 24.39 597 PRO B C 1
ATOM 10240 O O . PRO B 1 597 ? 29.016 11.094 -48.156 1 24.39 597 PRO B O 1
ATOM 10243 N N . SER B 1 598 ? 30.469 12.617 -47.875 1 23.91 598 SER B N 1
ATOM 10244 C CA . SER B 1 598 ? 31.719 11.906 -47.688 1 23.91 598 SER B CA 1
ATOM 10245 C C . SER B 1 598 ? 31.641 10.891 -46.562 1 23.91 598 SER B C 1
ATOM 10247 O O . SER B 1 598 ? 30.906 11.102 -45.594 1 23.91 598 SER B O 1
ATOM 10249 N N . ASP B 1 599 ? 32.031 9.703 -46.906 1 24.03 599 ASP B N 1
ATOM 10250 C CA . ASP B 1 599 ? 32.125 8.383 -46.281 1 24.03 599 ASP B CA 1
ATOM 10251 C C . ASP B 1 599 ? 32.906 8.461 -44.969 1 24.03 599 ASP B C 1
ATOM 10253 O O . ASP B 1 599 ? 34.062 8.039 -44.906 1 24.03 599 ASP B O 1
ATOM 10257 N N . VAL B 1 600 ? 33.094 9.711 -44.344 1 25.75 600 VAL B N 1
ATOM 10258 C CA . VAL B 1 600 ? 34.031 9.508 -43.25 1 25.75 600 VAL B CA 1
ATOM 10259 C C . VAL B 1 600 ? 33.594 8.289 -42.438 1 25.75 600 VAL B C 1
ATOM 10261 O O . VAL B 1 600 ? 32.438 8.172 -42.031 1 25.75 600 VAL B O 1
ATOM 10264 N N . ASN B 1 601 ? 34.156 7.172 -42.844 1 22.81 601 ASN B N 1
ATOM 10265 C CA . ASN B 1 601 ? 34.156 5.867 -42.188 1 22.81 601 ASN B CA 1
ATOM 10266 C C . ASN B 1 601 ? 34.312 5.992 -40.688 1 22.81 601 ASN B C 1
ATOM 10268 O O . ASN B 1 601 ? 35.438 6.094 -40.188 1 22.81 601 ASN B O 1
ATOM 10272 N N . PRO B 1 602 ? 33.812 7.043 -40.031 1 28.41 602 PRO B N 1
ATOM 10273 C CA . PRO B 1 602 ? 34.312 6.996 -38.656 1 28.41 602 PRO B CA 1
ATOM 10274 C C . PRO B 1 602 ? 34.125 5.629 -38 1 28.41 602 PRO B C 1
ATOM 10276 O O . PRO B 1 602 ? 33 5.164 -37.875 1 28.41 602 PRO B O 1
ATOM 10279 N N . GLU B 1 603 ? 34.844 4.645 -38.469 1 26.11 603 GLU B N 1
ATOM 10280 C CA . GLU B 1 603 ? 35 3.381 -37.75 1 26.11 603 GLU B CA 1
ATOM 10281 C C . GLU B 1 603 ? 35.125 3.6 -36.25 1 26.11 603 GLU B C 1
ATOM 10283 O O . GLU B 1 603 ? 36.188 3.479 -35.656 1 26.11 603 GLU B O 1
ATOM 10288 N N . GLU B 1 604 ? 34.875 4.793 -35.781 1 26.56 604 GLU B N 1
ATOM 10289 C CA . GLU B 1 604 ? 35.125 4.742 -34.344 1 26.56 604 GLU B CA 1
ATOM 10290 C C . GLU B 1 604 ? 34.406 3.566 -33.688 1 26.56 604 GLU B C 1
ATOM 10292 O O . GLU B 1 604 ? 33.188 3.418 -33.844 1 26.56 604 GLU B O 1
ATOM 10297 N N . THR B 1 605 ? 35.062 2.426 -33.75 1 26.09 605 THR B N 1
ATOM 10298 C CA . THR B 1 605 ? 34.812 1.265 -32.875 1 26.09 605 THR B CA 1
ATOM 10299 C C . THR B 1 605 ? 34.281 1.693 -31.531 1 26.09 605 THR B C 1
ATOM 10301 O O . THR B 1 605 ? 35 2.293 -30.734 1 26.09 605 THR B O 1
ATOM 10304 N N . SER B 1 606 ? 33.344 2.398 -31.5 1 27.45 606 SER B N 1
ATOM 10305 C CA . SER B 1 606 ? 32.75 2.596 -30.172 1 27.45 606 SER B CA 1
ATOM 10306 C C . SER B 1 606 ? 32.781 1.298 -29.375 1 27.45 606 SER B C 1
ATOM 10308 O O . SER B 1 606 ? 32.031 0.368 -29.688 1 27.45 606 SER B O 1
ATOM 10310 N N . VAL B 1 607 ? 33.969 0.794 -29.172 1 28.97 607 VAL B N 1
ATOM 10311 C CA . VAL B 1 607 ? 34.125 -0.176 -28.094 1 28.97 607 VAL B CA 1
ATOM 10312 C C . VAL B 1 607 ? 33.156 0.14 -26.969 1 28.97 607 VAL B C 1
ATOM 10314 O O . VAL B 1 607 ? 33.156 1.237 -26.406 1 28.97 607 VAL B O 1
ATOM 10317 N N . ALA B 1 608 ? 31.969 -0.218 -27.109 1 30.52 608 ALA B N 1
ATOM 10318 C CA . ALA B 1 608 ? 31.141 -0.374 -25.922 1 30.52 608 ALA B CA 1
ATOM 10319 C C . ALA B 1 608 ? 32 -0.595 -24.688 1 30.52 608 ALA B C 1
ATOM 10321 O O . ALA B 1 608 ? 32.625 -1.649 -24.531 1 30.52 608 ALA B O 1
ATOM 10322 N N . ASP B 1 609 ? 32.906 0.265 -24.469 1 31.25 609 ASP B N 1
ATOM 10323 C CA . ASP B 1 609 ? 33.562 0.149 -23.188 1 31.25 609 ASP B CA 1
ATOM 10324 C C . ASP B 1 609 ? 32.656 -0.54 -22.156 1 31.25 609 ASP B C 1
ATOM 10326 O O . ASP B 1 609 ? 31.625 -0.001 -21.781 1 31.25 609 ASP B O 1
ATOM 10330 N N . LYS B 1 610 ? 32.438 -1.8 -22.297 1 33.47 610 LYS B N 1
ATOM 10331 C CA . LYS B 1 610 ? 32.031 -2.602 -21.156 1 33.47 610 LYS B CA 1
ATOM 10332 C C . LYS B 1 610 ? 32.469 -1.954 -19.844 1 33.47 610 LYS B C 1
ATOM 10334 O O . LYS B 1 610 ? 33.656 -2.01 -19.484 1 33.47 610 LYS B O 1
ATOM 10339 N N . GLU B 1 611 ? 32.312 -0.718 -19.734 1 35.25 611 GLU B N 1
ATOM 10340 C CA . GLU B 1 611 ? 32.594 -0.326 -18.344 1 35.25 611 GLU B CA 1
ATOM 10341 C C . GLU B 1 611 ? 32.562 -1.536 -17.422 1 35.25 611 GLU B C 1
ATOM 10343 O O . GLU B 1 611 ? 31.547 -2.219 -17.297 1 35.25 611 GLU B O 1
ATOM 10348 N N . GLU B 1 612 ? 33.594 -2.236 -17.469 1 38.75 612 GLU B N 1
ATOM 10349 C CA . GLU B 1 612 ? 33.844 -3.334 -16.547 1 38.75 612 GLU B CA 1
ATOM 10350 C C . GLU B 1 612 ? 33.188 -3.104 -15.195 1 38.75 612 GLU B C 1
ATOM 10352 O O . GLU B 1 612 ? 33.594 -2.225 -14.438 1 38.75 612 GLU B O 1
ATOM 10357 N N . VAL B 1 613 ? 31.953 -3.031 -15.156 1 46 613 VAL B N 1
ATOM 10358 C CA . VAL B 1 613 ? 31.344 -3.043 -13.836 1 46 613 VAL B CA 1
ATOM 10359 C C . VAL B 1 613 ? 32.219 -3.85 -12.867 1 46 613 VAL B C 1
ATOM 10361 O O . VAL B 1 613 ? 32.531 -5.012 -13.133 1 46 613 VAL B O 1
ATOM 10364 N N . LEU B 1 614 ? 33.25 -3.279 -12.383 1 51.31 614 LEU B N 1
ATOM 10365 C CA . LEU B 1 614 ? 33.969 -3.928 -11.312 1 51.31 614 LEU B CA 1
ATOM 10366 C C . LEU B 1 614 ? 33.094 -4.93 -10.57 1 51.31 614 LEU B C 1
ATOM 10368 O O . LEU B 1 614 ? 31.953 -4.625 -10.227 1 51.31 614 LEU B O 1
ATOM 10372 N N . PRO B 1 615 ? 33.469 -6.211 -10.742 1 65.81 615 PRO B N 1
ATOM 10373 C CA . PRO B 1 615 ? 32.719 -7.266 -10.047 1 65.81 615 PRO B CA 1
ATOM 10374 C C . PRO B 1 615 ? 32.469 -6.938 -8.578 1 65.81 615 PRO B C 1
ATOM 10376 O O . PRO B 1 615 ? 33.406 -6.668 -7.828 1 65.81 615 PRO B O 1
ATOM 10379 N N . ILE B 1 616 ? 31.375 -6.293 -8.289 1 77.25 616 ILE B N 1
ATOM 10380 C CA . ILE B 1 616 ? 31.031 -6.031 -6.902 1 77.25 616 ILE B CA 1
ATOM 10381 C C . ILE B 1 616 ? 30.719 -7.348 -6.188 1 77.25 616 ILE B C 1
ATOM 10383 O O . ILE B 1 616 ? 29.984 -8.188 -6.703 1 77.25 616 ILE B O 1
ATOM 10387 N N . ASN B 1 617 ? 31.594 -7.637 -5.289 1 83.06 617 ASN B N 1
ATOM 10388 C CA . ASN B 1 617 ? 31.359 -8.805 -4.449 1 83.06 617 ASN B CA 1
ATOM 10389 C C . ASN B 1 617 ? 30.188 -8.578 -3.492 1 83.06 617 ASN B C 1
ATOM 10391 O O . ASN B 1 617 ? 30.281 -7.758 -2.576 1 83.06 617 ASN B O 1
ATOM 10395 N N . VAL B 1 618 ? 29.094 -9.25 -3.799 1 88.94 618 VAL B N 1
ATOM 10396 C CA . VAL B 1 618 ? 27.891 -9.008 -3 1 88.94 618 VAL B CA 1
ATOM 10397 C C . VAL B 1 618 ? 27.734 -10.125 -1.97 1 88.94 618 VAL B C 1
ATOM 10399 O O . VAL B 1 618 ? 26.609 -10.391 -1.502 1 88.94 618 VAL B O 1
ATOM 10402 N N . GLY B 1 619 ? 28.812 -10.852 -1.681 1 89.12 619 GLY B N 1
ATOM 10403 C CA . GLY B 1 619 ? 28.797 -11.82 -0.589 1 89.12 619 GLY B CA 1
ATOM 10404 C C . GLY B 1 619 ? 28.562 -13.242 -1.054 1 89.12 619 GLY B C 1
ATOM 10405 O O . GLY B 1 619 ? 28.531 -13.508 -2.256 1 89.12 619 GLY B O 1
ATOM 10406 N N . MET B 1 620 ? 28.297 -14.164 -0.139 1 91.06 620 MET B N 1
ATOM 10407 C CA . MET B 1 620 ? 28.297 -15.594 -0.429 1 91.06 620 MET B CA 1
ATOM 10408 C C . MET B 1 620 ? 26.875 -16.156 -0.409 1 91.06 620 MET B C 1
ATOM 10410 O O . MET B 1 620 ? 26.672 -17.359 -0.596 1 91.06 620 MET B O 1
ATOM 10414 N N . LEU B 1 621 ? 25.906 -15.312 -0.232 1 92 621 LEU B N 1
ATOM 10415 C CA . LEU B 1 621 ? 24.516 -15.766 -0.201 1 92 621 LEU B CA 1
ATOM 10416 C C . LEU B 1 621 ? 24.141 -16.453 -1.505 1 92 621 LEU B C 1
ATOM 10418 O O . LEU B 1 621 ? 23.328 -17.391 -1.508 1 92 621 LEU B O 1
ATOM 10422 N N . ASN B 1 622 ? 24.656 -15.938 -2.607 1 94.25 622 ASN B N 1
ATOM 10423 C CA . ASN B 1 622 ? 24.516 -16.578 -3.916 1 94.25 622 ASN B CA 1
ATOM 10424 C C . ASN B 1 622 ? 25.859 -17.047 -4.453 1 94.25 622 ASN B C 1
ATOM 10426 O O . ASN B 1 622 ? 26.141 -16.891 -5.641 1 94.25 622 ASN B O 1
ATOM 10430 N N . GLY B 1 623 ? 26.703 -17.5 -3.645 1 89.88 623 GLY B N 1
ATOM 10431 C CA . GLY B 1 623 ? 28 -18.047 -4.043 1 89.88 623 GLY B CA 1
ATOM 10432 C C . GLY B 1 623 ? 28.922 -17 -4.637 1 89.88 623 GLY B C 1
ATOM 10433 O O . GLY B 1 623 ? 29.766 -17.328 -5.488 1 89.88 623 GLY B O 1
ATOM 10434 N N . GLY B 1 624 ? 28.75 -15.797 -4.324 1 89.06 624 GLY B N 1
ATOM 10435 C CA . GLY B 1 624 ? 29.594 -14.727 -4.832 1 89.06 624 GLY B CA 1
ATOM 10436 C C . GLY B 1 624 ? 28.984 -14.016 -6.031 1 89.06 624 GLY B C 1
ATOM 10437 O O . GLY B 1 624 ? 29.5 -12.977 -6.457 1 89.06 624 GLY B O 1
ATOM 10438 N N . GLN B 1 625 ? 27.984 -14.578 -6.48 1 91.5 625 GLN B N 1
ATOM 10439 C CA . GLN B 1 625 ? 27.297 -13.969 -7.621 1 91.5 625 GLN B CA 1
ATOM 10440 C C . GLN B 1 625 ? 26.297 -12.914 -7.16 1 91.5 625 GLN B C 1
ATOM 10442 O O . GLN B 1 625 ? 26.016 -12.789 -5.969 1 91.5 625 GLN B O 1
ATOM 10447 N N . ARG B 1 626 ? 25.812 -12.172 -8.164 1 94.38 626 ARG B N 1
ATOM 10448 C CA . ARG B 1 626 ? 24.812 -11.141 -7.875 1 94.38 626 ARG B CA 1
ATOM 10449 C C . ARG B 1 626 ? 23.531 -11.758 -7.348 1 94.38 626 ARG B C 1
ATOM 10451 O O . ARG B 1 626 ? 23.219 -12.914 -7.641 1 94.38 626 ARG B O 1
ATOM 10458 N N . ILE B 1 627 ? 22.828 -11.016 -6.594 1 96.12 627 ILE B N 1
ATOM 10459 C CA . ILE B 1 627 ? 21.625 -11.516 -5.945 1 96.12 627 ILE B CA 1
ATOM 10460 C C . ILE B 1 627 ? 20.406 -10.836 -6.547 1 96.12 627 ILE B C 1
ATOM 10462 O O . ILE B 1 627 ? 19.422 -11.492 -6.887 1 96.12 627 ILE B O 1
ATOM 10466 N N . ASP B 1 628 ? 20.453 -9.492 -6.711 1 96.69 628 ASP B N 1
ATOM 10467 C CA . ASP B 1 628 ? 19.312 -8.703 -7.176 1 96.69 628 ASP B CA 1
ATOM 10468 C C . ASP B 1 628 ? 19.25 -8.68 -8.703 1 96.69 628 ASP B C 1
ATOM 10470 O O . ASP B 1 628 ? 20.156 -8.18 -9.359 1 96.69 628 ASP B O 1
ATOM 10474 N N . TYR B 1 629 ? 18.156 -9.188 -9.227 1 96.25 629 TYR B N 1
ATOM 10475 C CA . TYR B 1 629 ? 17.906 -9.195 -10.664 1 96.25 629 TYR B CA 1
ATOM 10476 C C . TYR B 1 629 ? 16.609 -8.453 -10.984 1 96.25 629 TYR B C 1
ATOM 10478 O O . TYR B 1 629 ? 15.562 -8.727 -10.391 1 96.25 629 TYR B O 1
ATOM 10486 N N . VAL B 1 630 ? 16.641 -7.5 -11.93 1 94.81 630 VAL B N 1
ATOM 10487 C CA . VAL B 1 630 ? 15.5 -6.645 -12.203 1 94.81 630 VAL B CA 1
ATOM 10488 C C . VAL B 1 630 ? 15.016 -6.863 -13.633 1 94.81 630 VAL B C 1
ATOM 10490 O O . VAL B 1 630 ? 15.82 -6.961 -14.555 1 94.81 630 VAL B O 1
ATOM 10493 N N . LEU B 1 631 ? 13.688 -7.035 -13.789 1 92.06 631 LEU B N 1
ATOM 10494 C CA . LEU B 1 631 ? 13.055 -7.176 -15.094 1 92.06 631 LEU B CA 1
ATOM 10495 C C . LEU B 1 631 ? 13.016 -5.836 -15.82 1 92.06 631 LEU B C 1
ATOM 10497 O O . LEU B 1 631 ? 13.125 -4.781 -15.195 1 92.06 631 LEU B O 1
ATOM 10501 N N . GLN B 1 632 ? 12.922 -5.871 -17.078 1 83.69 632 GLN B N 1
ATOM 10502 C CA . GLN B 1 632 ? 12.766 -4.668 -17.891 1 83.69 632 GLN B CA 1
ATOM 10503 C C . GLN B 1 632 ? 11.297 -4.281 -18.031 1 83.69 632 GLN B C 1
ATOM 10505 O O . GLN B 1 632 ? 10.445 -5.141 -18.281 1 83.69 632 GLN B O 1
ATOM 10510 N N . GLU B 1 633 ? 11.016 -3.031 -17.781 1 77.56 633 GLU B N 1
ATOM 10511 C CA . GLU B 1 633 ? 9.633 -2.598 -17.922 1 77.56 633 GLU B CA 1
ATOM 10512 C C . GLU B 1 633 ? 9.211 -2.57 -19.391 1 77.56 633 GLU B C 1
ATOM 10514 O O . GLU B 1 633 ? 10.023 -2.311 -20.281 1 77.56 633 GLU B O 1
ATOM 10519 N N . LYS B 1 634 ? 7.918 -2.889 -19.562 1 70.19 634 LYS B N 1
ATOM 10520 C CA . LYS B 1 634 ? 7.344 -2.777 -20.906 1 70.19 634 LYS B CA 1
ATOM 10521 C C . LYS B 1 634 ? 7.113 -1.316 -21.281 1 70.19 634 LYS B C 1
ATOM 10523 O O . LYS B 1 634 ? 6.922 -0.466 -20.406 1 70.19 634 LYS B O 1
ATOM 10528 N N . PRO B 1 635 ? 7.184 -0.977 -22.5 1 65 635 PRO B N 1
ATOM 10529 C CA . PRO B 1 635 ? 6.992 0.408 -22.938 1 65 635 PRO B CA 1
ATOM 10530 C C . PRO B 1 635 ? 5.684 1.012 -22.438 1 65 635 PRO B C 1
ATOM 10532 O O . PRO B 1 635 ? 5.66 2.17 -22.016 1 65 635 PRO B O 1
ATOM 10535 N N . ILE B 1 636 ? 4.641 0.248 -22.406 1 61.75 636 ILE B N 1
ATOM 10536 C CA . ILE B 1 636 ? 3.334 0.758 -22 1 61.75 636 ILE B CA 1
ATOM 10537 C C . ILE B 1 636 ? 3.344 1.093 -20.516 1 61.75 636 ILE B C 1
ATOM 10539 O O . ILE B 1 636 ? 2.695 2.051 -20.078 1 61.75 636 ILE B O 1
ATOM 10543 N N . GLU B 1 637 ? 4.109 0.402 -19.844 1 67.62 637 GLU B N 1
ATOM 10544 C CA . GLU B 1 637 ? 4.152 0.586 -18.391 1 67.62 637 GLU B CA 1
ATOM 10545 C C . GLU B 1 637 ? 4.871 1.88 -18.016 1 67.62 637 GLU B C 1
ATOM 10547 O O . GLU B 1 637 ? 4.633 2.445 -16.953 1 67.62 637 GLU B O 1
ATOM 10552 N N . SER B 1 638 ? 5.719 2.246 -18.844 1 62.16 638 SER B N 1
ATOM 10553 C CA . SER B 1 638 ? 6.516 3.436 -18.562 1 62.16 638 SER B CA 1
ATOM 10554 C C . SER B 1 638 ? 5.66 4.695 -18.594 1 62.16 638 SER B C 1
ATOM 10556 O O . SER B 1 638 ? 6.031 5.719 -18.016 1 62.16 638 SER B O 1
ATOM 10558 N N . PHE B 1 639 ? 4.469 4.488 -19.234 1 55.66 639 PHE B N 1
ATOM 10559 C CA . PHE B 1 639 ? 3.604 5.656 -19.344 1 55.66 639 PHE B CA 1
ATOM 10560 C C . PHE B 1 639 ? 2.916 5.961 -18.031 1 55.66 639 PHE B C 1
ATOM 10562 O O . PHE B 1 639 ? 2.65 7.125 -17.719 1 55.66 639 PHE B O 1
ATOM 10569 N N . ASN B 1 640 ? 2.521 4.977 -17.453 1 64.44 640 ASN B N 1
ATOM 10570 C CA . ASN B 1 640 ? 1.934 5.184 -16.125 1 64.44 640 ASN B CA 1
ATOM 10571 C C . ASN B 1 640 ? 2.391 4.117 -15.141 1 64.44 640 ASN B C 1
ATOM 10573 O O . ASN B 1 640 ? 1.749 3.072 -15.008 1 64.44 640 ASN B O 1
ATOM 10577 N N . GLU B 1 641 ? 3.412 4.477 -14.531 1 68.75 641 GLU B N 1
ATOM 10578 C CA . GLU B 1 641 ? 4.043 3.512 -13.633 1 68.75 641 GLU B CA 1
ATOM 10579 C C . GLU B 1 641 ? 3.105 3.123 -12.492 1 68.75 641 GLU B C 1
ATOM 10581 O O . GLU B 1 641 ? 3.121 1.979 -12.031 1 68.75 641 GLU B O 1
ATOM 10586 N N . TYR B 1 642 ? 2.254 3.967 -12.133 1 66.12 642 TYR B N 1
ATOM 10587 C CA . TYR B 1 642 ? 1.424 3.695 -10.969 1 66.12 642 TYR B CA 1
ATOM 10588 C C . TYR B 1 642 ? 0.248 2.797 -11.328 1 66.12 642 TYR B C 1
ATOM 10590 O O . TYR B 1 642 ? -0.163 1.948 -10.531 1 66.12 642 TYR B O 1
ATOM 10598 N N . LEU B 1 643 ? -0.216 2.936 -12.586 1 65.75 643 LEU B N 1
ATOM 10599 C CA . LEU B 1 643 ? -1.326 2.107 -13.039 1 65.75 643 LEU B CA 1
ATOM 10600 C C . LEU B 1 643 ? -0.903 0.647 -13.156 1 65.75 643 LEU B C 1
ATOM 10602 O O . LEU B 1 643 ? -1.702 -0.258 -12.906 1 65.75 643 LEU B O 1
ATOM 10606 N N . PHE B 1 644 ? 0.322 0.503 -13.344 1 71.19 644 PHE B N 1
ATOM 10607 C CA . PHE B 1 644 ? 0.77 -0.855 -13.617 1 71.19 644 PHE B CA 1
ATOM 10608 C C . PHE B 1 644 ? 1.476 -1.452 -12.406 1 71.19 644 PHE B C 1
ATOM 10610 O O . PHE B 1 644 ? 1.874 -2.619 -12.43 1 71.19 644 PHE B O 1
ATOM 10617 N N . ALA B 1 645 ? 1.583 -0.694 -11.359 1 77.5 645 ALA B N 1
ATOM 10618 C CA . ALA B 1 645 ? 2.312 -1.15 -10.18 1 77.5 645 ALA B CA 1
ATOM 10619 C C . ALA B 1 645 ? 1.664 -2.396 -9.578 1 77.5 645 ALA B C 1
ATOM 10621 O O . ALA B 1 645 ? 2.352 -3.371 -9.266 1 77.5 645 ALA B O 1
ATOM 10622 N N . LEU B 1 646 ? 0.387 -2.41 -9.555 1 74.06 646 LEU B N 1
ATOM 10623 C CA . LEU B 1 646 ? -0.297 -3.541 -8.938 1 74.06 646 LEU B CA 1
ATOM 10624 C C . LEU B 1 646 ? -0.216 -4.773 -9.836 1 74.06 646 LEU B C 1
ATOM 10626 O O . LEU B 1 646 ? -0.038 -5.891 -9.344 1 74.06 646 LEU B O 1
ATOM 10630 N N . GLN B 1 647 ? -0.225 -4.574 -11.023 1 75.19 647 GLN B N 1
ATOM 10631 C CA . GLN B 1 647 ? -0.134 -5.68 -11.977 1 75.19 647 GLN B CA 1
ATOM 10632 C C . GLN B 1 647 ? 1.284 -6.242 -12.031 1 75.19 647 GLN B C 1
ATOM 10634 O O . GLN B 1 647 ? 1.477 -7.43 -12.297 1 75.19 647 GLN B O 1
ATOM 10639 N N . SER B 1 648 ? 2.158 -5.418 -11.719 1 84.81 648 SER B N 1
ATOM 10640 C CA . SER B 1 648 ? 3.557 -5.824 -11.805 1 84.81 648 SER B CA 1
ATOM 10641 C C . SER B 1 648 ? 3.904 -6.848 -10.727 1 84.81 648 SER B C 1
ATOM 10643 O O . SER B 1 648 ? 4.82 -7.652 -10.898 1 84.81 648 SER B O 1
ATOM 10645 N N . HIS B 1 649 ? 3.182 -6.828 -9.688 1 84.81 649 HIS B N 1
ATOM 10646 C CA . HIS B 1 649 ? 3.457 -7.785 -8.625 1 84.81 649 HIS B CA 1
ATOM 10647 C C . HIS B 1 649 ? 3.037 -9.195 -9.031 1 84.81 649 HIS B C 1
ATOM 10649 O O . HIS B 1 649 ? 3.463 -10.18 -8.414 1 84.81 649 HIS B O 1
ATOM 10655 N N . LEU B 1 650 ? 2.314 -9.312 -10.094 1 81 650 LEU B N 1
ATOM 10656 C CA . LEU B 1 650 ? 1.792 -10.609 -10.516 1 81 650 LEU B CA 1
ATOM 10657 C C . LEU B 1 650 ? 2.375 -11.023 -11.859 1 81 650 LEU B C 1
ATOM 10659 O O . LEU B 1 650 ? 2 -12.055 -12.414 1 81 650 LEU B O 1
ATOM 10663 N N . CYS B 1 651 ? 3.256 -10.336 -12.297 1 86.31 651 CYS B N 1
ATOM 10664 C CA . CYS B 1 651 ? 3.697 -10.508 -13.68 1 86.31 651 CYS B CA 1
ATOM 10665 C C . CYS B 1 651 ? 4.656 -11.688 -13.805 1 86.31 651 CYS B C 1
ATOM 10667 O O . CYS B 1 651 ? 4.883 -12.188 -14.906 1 86.31 651 CYS B O 1
ATOM 10669 N N . TYR B 1 652 ? 5.129 -12.195 -12.727 1 91.25 652 TYR B N 1
ATOM 10670 C CA . TYR B 1 652 ? 6.25 -13.133 -12.758 1 91.25 652 TYR B CA 1
ATOM 10671 C C . TYR B 1 652 ? 5.828 -14.469 -13.359 1 91.25 652 TYR B C 1
ATOM 10673 O O . TYR B 1 652 ? 6.629 -15.148 -14.008 1 91.25 652 TYR B O 1
ATOM 10681 N N . TRP B 1 653 ? 4.594 -14.844 -13.234 1 89.25 653 TRP B N 1
ATOM 10682 C CA . TRP B 1 653 ? 4.09 -16.156 -13.641 1 89.25 653 TRP B CA 1
ATOM 10683 C C . TRP B 1 653 ? 4.086 -16.281 -15.156 1 89.25 653 TRP B C 1
ATOM 10685 O O . TRP B 1 653 ? 4.238 -17.391 -15.695 1 89.25 653 TRP B O 1
ATOM 10695 N N . GLU B 1 654 ? 3.932 -15.203 -15.82 1 89.56 654 GLU B N 1
ATOM 10696 C CA . GLU B 1 654 ? 3.818 -15.234 -17.281 1 89.56 654 GLU B CA 1
ATOM 10697 C C . GLU B 1 654 ? 4.992 -14.508 -17.938 1 89.56 654 GLU B C 1
ATOM 10699 O O . GLU B 1 654 ? 5.023 -14.352 -19.156 1 89.56 654 GLU B O 1
ATOM 10704 N N . SER B 1 655 ? 5.879 -14.148 -17.125 1 91.69 655 SER B N 1
ATOM 10705 C CA . SER B 1 655 ? 7.031 -13.438 -17.672 1 91.69 655 SER B CA 1
ATOM 10706 C C . SER B 1 655 ? 8.031 -14.391 -18.297 1 91.69 655 SER B C 1
ATOM 10708 O O . SER B 1 655 ? 8.703 -15.156 -17.594 1 91.69 655 SER B O 1
ATOM 10710 N N . GLU B 1 656 ? 8.227 -14.297 -19.547 1 92.88 656 GLU B N 1
ATOM 10711 C CA . GLU B 1 656 ? 9.18 -15.148 -20.25 1 92.88 656 GLU B CA 1
ATOM 10712 C C . GLU B 1 656 ? 10.609 -14.891 -19.781 1 92.88 656 GLU B C 1
ATOM 10714 O O . GLU B 1 656 ? 11.422 -15.812 -19.703 1 92.88 656 GLU B O 1
ATOM 10719 N N . ASP B 1 657 ? 10.883 -13.672 -19.469 1 92.81 657 ASP B N 1
ATOM 10720 C CA . ASP B 1 657 ? 12.219 -13.32 -19.016 1 92.81 657 ASP B CA 1
ATOM 10721 C C . ASP B 1 657 ? 12.523 -13.977 -17.672 1 92.81 657 ASP B C 1
ATOM 10723 O O . ASP B 1 657 ? 13.641 -14.461 -17.453 1 92.81 657 ASP B O 1
ATOM 10727 N N . THR B 1 658 ? 11.547 -13.914 -16.828 1 95.56 658 THR B N 1
ATOM 10728 C CA . THR B 1 658 ? 11.719 -14.539 -15.516 1 95.56 658 THR B CA 1
ATOM 10729 C C . THR B 1 658 ? 11.93 -16.047 -15.656 1 95.56 658 THR B C 1
ATOM 10731 O O . THR B 1 658 ? 12.852 -16.609 -15.07 1 95.56 658 THR B O 1
ATOM 10734 N N . VAL B 1 659 ? 11.102 -16.672 -16.453 1 96.31 659 VAL B N 1
ATOM 10735 C CA . VAL B 1 659 ? 11.156 -18.125 -16.625 1 96.31 659 VAL B CA 1
ATOM 10736 C C . VAL B 1 659 ? 12.477 -18.516 -17.297 1 96.31 659 VAL B C 1
ATOM 10738 O O . VAL B 1 659 ? 13.086 -19.531 -16.938 1 96.31 659 VAL B O 1
ATOM 10741 N N . LEU B 1 660 ? 12.883 -17.734 -18.203 1 94.94 660 LEU B N 1
ATOM 10742 C CA . LEU B 1 660 ? 14.125 -18.031 -18.906 1 94.94 660 LEU B CA 1
ATOM 10743 C C . LEU B 1 660 ? 15.312 -17.953 -17.953 1 94.94 660 LEU B C 1
ATOM 10745 O O . LEU B 1 660 ? 16.25 -18.766 -18.031 1 94.94 660 LEU B O 1
ATOM 10749 N N . LEU B 1 661 ? 15.289 -16.953 -17.125 1 95.31 661 LEU B N 1
ATOM 10750 C CA . LEU B 1 661 ? 16.344 -16.859 -16.125 1 95.31 661 LEU B CA 1
ATOM 10751 C C . LEU B 1 661 ? 16.375 -18.094 -15.234 1 95.31 661 LEU B C 1
ATOM 10753 O O . LEU B 1 661 ? 17.438 -18.625 -14.93 1 95.31 661 LEU B O 1
ATOM 10757 N N . VAL B 1 662 ? 15.25 -18.547 -14.773 1 97.25 662 VAL B N 1
ATOM 10758 C CA . VAL B 1 662 ? 15.125 -19.703 -13.906 1 97.25 662 VAL B CA 1
ATOM 10759 C C . VAL B 1 662 ? 15.68 -20.953 -14.609 1 97.25 662 VAL B C 1
ATOM 10761 O O . VAL B 1 662 ? 16.484 -21.688 -14.039 1 97.25 662 VAL B O 1
ATOM 10764 N N . LEU B 1 663 ? 15.258 -21.141 -15.875 1 96.38 663 LEU B N 1
ATOM 10765 C CA . LEU B 1 663 ? 15.711 -22.297 -16.656 1 96.38 663 LEU B CA 1
ATOM 10766 C C . LEU B 1 663 ? 17.219 -22.234 -16.875 1 96.38 663 LEU B C 1
ATOM 10768 O O . LEU B 1 663 ? 17.906 -23.25 -16.719 1 96.38 663 LEU B O 1
ATOM 10772 N N . LYS B 1 664 ? 17.656 -21.062 -17.188 1 95.12 664 LYS B N 1
ATOM 10773 C CA . LYS B 1 664 ? 19.094 -20.875 -17.453 1 95.12 664 LYS B CA 1
ATOM 10774 C C . LYS B 1 664 ? 19.922 -21.25 -16.219 1 95.12 664 LYS B C 1
ATOM 10776 O O . LYS B 1 664 ? 20.906 -22 -16.344 1 95.12 664 LYS B O 1
ATOM 10781 N N . GLU B 1 665 ? 19.531 -20.766 -15.086 1 95.44 665 GLU B N 1
ATOM 10782 C CA . GLU B 1 665 ? 20.297 -21 -13.875 1 95.44 665 GLU B CA 1
ATOM 10783 C C . GLU B 1 665 ? 20.219 -22.469 -13.445 1 95.44 665 GLU B C 1
ATOM 10785 O O . GLU B 1 665 ? 21.188 -23.016 -12.914 1 95.44 665 GLU B O 1
ATOM 10790 N N . ILE B 1 666 ? 19.078 -23.094 -13.625 1 96.38 666 ILE B N 1
ATOM 10791 C CA . ILE B 1 666 ? 18.891 -24.484 -13.258 1 96.38 666 ILE B CA 1
ATOM 10792 C C . ILE B 1 666 ? 19.75 -25.375 -14.164 1 96.38 666 ILE B C 1
ATOM 10794 O O . ILE B 1 666 ? 20.516 -26.203 -13.68 1 96.38 666 ILE B O 1
ATOM 10798 N N . TYR B 1 667 ? 19.641 -25.234 -15.461 1 95.38 667 TYR B N 1
ATOM 10799 C CA . TYR B 1 667 ? 20.359 -26.094 -16.391 1 95.38 667 TYR B CA 1
ATOM 10800 C C . TYR B 1 667 ? 21.859 -25.812 -16.344 1 95.38 667 TYR B C 1
ATOM 10802 O O . TYR B 1 667 ? 22.672 -26.703 -16.641 1 95.38 667 TYR B O 1
ATOM 10810 N N . GLN B 1 668 ? 22.188 -24.562 -15.961 1 93.38 668 GLN B N 1
ATOM 10811 C CA . GLN B 1 668 ? 23.609 -24.266 -15.781 1 93.38 668 GLN B CA 1
ATOM 10812 C C . GLN B 1 668 ? 24.219 -25.156 -14.703 1 93.38 668 GLN B C 1
ATOM 10814 O O . GLN B 1 668 ? 25.391 -25.516 -14.781 1 93.38 668 GLN B O 1
ATOM 10819 N N . THR B 1 669 ? 23.453 -25.453 -13.672 1 91.38 669 THR B N 1
ATOM 10820 C CA . THR B 1 669 ? 23.938 -26.344 -12.633 1 91.38 669 THR B CA 1
ATOM 10821 C C . THR B 1 669 ? 24.203 -27.734 -13.195 1 91.38 669 THR B C 1
ATOM 10823 O O . THR B 1 669 ? 24.984 -28.516 -12.617 1 91.38 669 THR B O 1
ATOM 10826 N N . GLN B 1 670 ? 23.609 -28.078 -14.344 1 91.62 670 GLN B N 1
ATOM 10827 C CA . GLN B 1 670 ? 23.766 -29.391 -14.984 1 91.62 670 GLN B CA 1
ATOM 10828 C C . GLN B 1 670 ? 24.734 -29.312 -16.156 1 91.62 670 GLN B C 1
ATOM 10830 O O . GLN B 1 670 ? 24.906 -30.281 -16.891 1 91.62 670 GLN B O 1
ATOM 10835 N N . GLY B 1 671 ? 25.25 -28.141 -16.328 1 90.62 671 GLY B N 1
ATOM 10836 C CA . GLY B 1 671 ? 26.234 -27.953 -17.375 1 90.62 671 GLY B CA 1
ATOM 10837 C C . GLY B 1 671 ? 25.625 -27.688 -18.734 1 90.62 671 GLY B C 1
ATOM 10838 O O . GLY B 1 671 ? 26.281 -27.859 -19.766 1 90.62 671 GLY B O 1
ATOM 10839 N N . ILE B 1 672 ? 24.391 -27.422 -18.797 1 92.81 672 ILE B N 1
ATOM 10840 C CA . ILE B 1 672 ? 23.688 -27.125 -20.047 1 92.81 672 ILE B CA 1
ATOM 10841 C C . ILE B 1 672 ? 23.484 -25.625 -20.172 1 92.81 672 ILE B C 1
ATOM 10843 O O . ILE B 1 672 ? 23.031 -24.969 -19.234 1 92.81 672 ILE B O 1
ATOM 10847 N N . PHE B 1 673 ? 23.812 -25.031 -21.281 1 90.31 673 PHE B N 1
ATOM 10848 C CA . PHE B 1 673 ? 23.75 -23.578 -21.484 1 90.31 673 PHE B CA 1
ATOM 10849 C C . PHE B 1 673 ? 22.781 -23.234 -22.609 1 90.31 673 PHE B C 1
ATOM 10851 O O . PHE B 1 673 ? 22.406 -24.109 -23.406 1 90.31 673 PHE B O 1
ATOM 10858 N N . LEU B 1 674 ? 22.391 -21.953 -22.641 1 89.25 674 LEU B N 1
ATOM 10859 C CA . LEU B 1 674 ? 21.469 -21.453 -23.641 1 89.25 674 LEU B CA 1
ATOM 10860 C C . LEU B 1 674 ? 22.062 -21.562 -25.047 1 89.25 674 LEU B C 1
ATOM 10862 O O . LEU B 1 674 ? 23.281 -21.422 -25.219 1 89.25 674 LEU B O 1
ATOM 10866 N N . ASP B 1 675 ? 21.109 -21.828 -25.953 1 85.19 675 ASP B N 1
ATOM 10867 C CA . ASP B 1 675 ? 21.547 -21.812 -27.344 1 85.19 675 ASP B CA 1
ATOM 10868 C C . ASP B 1 675 ? 21.938 -20.406 -27.781 1 85.19 675 ASP B C 1
ATOM 10870 O O . ASP B 1 675 ? 21.391 -19.422 -27.312 1 85.19 675 ASP B O 1
ATOM 10874 N N . GLN B 1 676 ? 23.172 -20.125 -28.234 1 62.34 676 GLN B N 1
ATOM 10875 C CA . GLN B 1 676 ? 23.672 -18.828 -28.703 1 62.34 676 GLN B CA 1
ATOM 10876 C C . GLN B 1 676 ? 22.578 -18.062 -29.453 1 62.34 676 GLN B C 1
ATOM 10878 O O . GLN B 1 676 ? 21.828 -18.641 -30.234 1 62.34 676 GLN B O 1
ATOM 10883 N N . PRO B 1 677 ? 22.094 -16.891 -28.906 1 52.03 677 PRO B N 1
ATOM 10884 C CA . PRO B 1 677 ? 21.062 -16.109 -29.594 1 52.03 677 PRO B CA 1
ATOM 10885 C C . PRO B 1 677 ? 21.234 -16.109 -31.109 1 52.03 677 PRO B C 1
ATOM 10887 O O . PRO B 1 677 ? 22.359 -16.219 -31.609 1 52.03 677 PRO B O 1
ATOM 10890 N N . LEU B 1 678 ? 20.297 -16.672 -31.906 1 38.22 678 LEU B N 1
ATOM 10891 C CA . LEU B 1 678 ? 20.422 -16.5 -33.344 1 38.22 678 LEU B CA 1
ATOM 10892 C C . LEU B 1 678 ? 20.922 -15.094 -33.688 1 38.22 678 LEU B C 1
ATOM 10894 O O . LEU B 1 678 ? 20.328 -14.109 -33.219 1 38.22 678 LEU B O 1
ATOM 10898 N N . GLN B 1 679 ? 22.312 -14.82 -33.875 1 30.92 679 GLN B N 1
ATOM 10899 C CA . GLN B 1 679 ? 22.703 -13.633 -34.625 1 30.92 679 GLN B CA 1
ATOM 10900 C C . GLN B 1 679 ? 21.766 -13.398 -35.812 1 30.92 679 GLN B C 1
ATOM 10902 O O . GLN B 1 679 ? 21.406 -14.336 -36.531 1 30.92 679 GLN B O 1
#

InterPro domains:
  IPR004170 WWE domain [PF02825] (43-112)
  IPR004170 WWE domain [PS50918] (30-112)
  IPR004177 DDHD domain [PF02862] (464-667)
  IPR004177 DDHD domain [PS51043] (463-668)
  IPR004177 DDHD domain [SM01127] (463-668)
  IPR057825 SEC23-DDH2, WWE domain [PF23464] (117-199)
  IPR058055 PA-PLA1 [PTHR23509] (11-670)